Protein AF-0000000082847420 (afdb_homodimer)

Structure (mmCIF, N/CA/C/O backbone):
data_AF-0000000082847420-model_v1
#
loop_
_entity.id
_entity.type
_entity.pdbx_description
1 polymer 'glycerophosphocholine cholinephosphodiesterase'
#
loop_
_atom_site.group_PDB
_atom_site.id
_atom_site.type_symbol
_atom_site.label_atom_id
_atom_site.label_alt_id
_atom_site.label_comp_id
_atom_site.label_asym_id
_atom_site.label_entity_id
_atom_site.label_seq_id
_atom_site.pdbx_PDB_ins_code
_atom_site.Cartn_x
_atom_site.Cartn_y
_atom_site.Cartn_z
_atom_site.occupancy
_atom_site.B_iso_or_equiv
_atom_site.auth_seq_id
_atom_site.auth_comp_id
_atom_site.auth_asym_id
_atom_site.auth_atom_id
_atom_site.pdbx_PDB_model_num
ATOM 1 N N . MET A 1 1 ? -43.906 -52.031 43.781 1 30.91 1 MET A N 1
ATOM 2 C CA . MET A 1 1 ? -43.781 -51.375 42.5 1 30.91 1 MET A CA 1
ATOM 3 C C . MET A 1 1 ? -42.438 -50.656 42.375 1 30.91 1 MET A C 1
ATOM 5 O O . MET A 1 1 ? -42.094 -49.844 43.219 1 30.91 1 MET A O 1
ATOM 9 N N . ASN A 1 2 ? -41.438 -51.344 41.75 1 35.72 2 ASN A N 1
ATOM 10 C CA . ASN A 1 2 ? -39.969 -51.312 41.75 1 35.72 2 ASN A CA 1
ATOM 11 C C . ASN A 1 2 ? -39.438 -50.031 41.094 1 35.72 2 ASN A C 1
ATOM 13 O O . ASN A 1 2 ? -39.656 -49.781 39.938 1 35.72 2 ASN A O 1
ATOM 17 N N . TRP A 1 3 ? -39.219 -49.031 41.938 1 46.94 3 TRP A N 1
ATOM 18 C CA . TRP A 1 3 ? -38.625 -47.719 41.719 1 46.94 3 TRP A CA 1
ATOM 19 C C . TRP A 1 3 ? -37.25 -47.844 41.062 1 46.94 3 TRP A C 1
ATOM 21 O O . TRP A 1 3 ? -36.781 -46.906 40.406 1 46.94 3 TRP A O 1
ATOM 31 N N . LEU A 1 4 ? -36.625 -49.031 41.25 1 49.28 4 LEU A N 1
ATOM 32 C CA . LEU A 1 4 ? -35.281 -49.188 40.719 1 49.28 4 LEU A CA 1
ATOM 33 C C . LEU A 1 4 ? -35.312 -49.281 39.188 1 49.28 4 LEU A C 1
ATOM 35 O O . LEU A 1 4 ? -34.438 -48.781 38.531 1 49.28 4 LEU A O 1
ATOM 39 N N . SER A 1 5 ? -36.406 -49.844 38.625 1 52.5 5 SER A N 1
ATOM 40 C CA . SER A 1 5 ? -36.531 -50 37.188 1 52.5 5 SER A CA 1
ATOM 41 C C . SER A 1 5 ? -36.781 -48.656 36.5 1 52.5 5 SER A C 1
ATOM 43 O O . SER A 1 5 ? -36.344 -48.438 35.375 1 52.5 5 SER A O 1
ATOM 45 N N . TYR A 1 6 ? -37.469 -47.719 37.219 1 50.94 6 TYR A N 1
ATOM 46 C CA . TYR A 1 6 ? -37.781 -46.406 36.656 1 50.94 6 TYR A CA 1
ATOM 47 C C . TYR A 1 6 ? -36.531 -45.562 36.562 1 50.94 6 TYR A C 1
ATOM 49 O O . TYR A 1 6 ? -36.312 -44.875 35.562 1 50.94 6 TYR A O 1
ATOM 57 N N . PHE A 1 7 ? -35.594 -45.656 37.531 1 50.09 7 PHE A N 1
ATOM 58 C CA . PHE A 1 7 ? -34.375 -44.812 37.5 1 50.09 7 PHE A CA 1
ATOM 59 C C . PHE A 1 7 ? -33.406 -45.344 36.438 1 50.09 7 PHE A C 1
ATOM 61 O O . PHE A 1 7 ? -32.719 -44.562 35.781 1 50.09 7 PHE A O 1
ATOM 68 N N . ALA A 1 8 ? -33.469 -46.688 36.156 1 53.41 8 ALA A N 1
ATOM 69 C CA . ALA A 1 8 ? -32.594 -47.219 35.125 1 53.41 8 ALA A CA 1
ATOM 70 C C . ALA A 1 8 ? -33.031 -46.812 33.719 1 53.41 8 ALA A C 1
ATOM 72 O O . ALA A 1 8 ? -32.188 -46.5 32.875 1 53.41 8 ALA A O 1
ATOM 73 N N . GLU A 1 9 ? -34.344 -46.594 33.5 1 54.22 9 GLU A N 1
ATOM 74 C CA . GLU A 1 9 ? -34.875 -46.125 32.219 1 54.22 9 GLU A CA 1
ATOM 75 C C . GLU A 1 9 ? -34.594 -44.656 31.984 1 54.22 9 GLU A C 1
ATOM 77 O O . GLU A 1 9 ? -34.281 -44.219 30.875 1 54.22 9 GLU A O 1
ATOM 82 N N . ILE A 1 10 ? -34.594 -43.812 33.031 1 53.19 10 ILE A N 1
ATOM 83 C CA . ILE A 1 10 ? -34.25 -42.406 32.906 1 53.19 10 ILE A CA 1
ATOM 84 C C . ILE A 1 10 ? -32.781 -42.25 32.625 1 53.19 10 ILE A C 1
ATOM 86 O O . ILE A 1 10 ? -32.375 -41.438 31.781 1 53.19 10 ILE A O 1
ATOM 9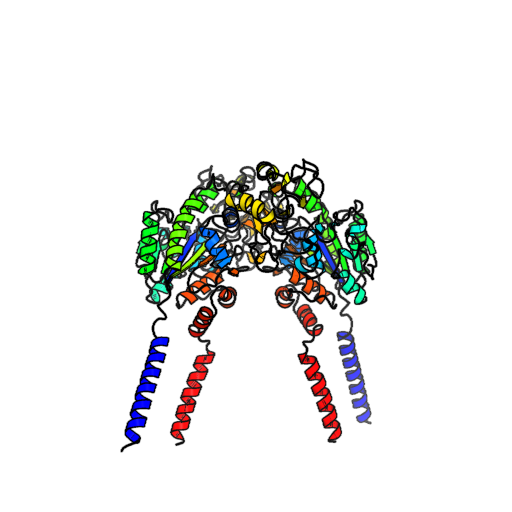0 N N . GLU A 1 11 ? -32.031 -43.094 33.219 1 47.34 11 GLU A N 1
ATOM 91 C CA . GLU A 1 11 ? -30.594 -43.031 33 1 47.34 11 GLU A CA 1
ATOM 92 C C . GLU A 1 11 ? -30.25 -43.469 31.578 1 47.34 11 GLU A C 1
ATOM 94 O O . GLU A 1 11 ? -29.406 -42.844 30.922 1 47.34 11 GLU A O 1
ATOM 99 N N . LYS A 1 12 ? -30.984 -44.5 31.031 1 53.44 12 LYS A N 1
ATOM 100 C CA . LYS A 1 12 ? -30.75 -44.969 29.656 1 53.44 12 LYS A CA 1
ATOM 101 C C . LYS A 1 12 ? -31.203 -43.906 28.656 1 53.44 12 LYS A C 1
ATOM 103 O O . LYS A 1 12 ? -30.516 -43.656 27.656 1 53.44 12 LYS A O 1
ATOM 108 N N . ASN A 1 13 ? -32.25 -43.219 28.922 1 53.19 13 ASN A N 1
ATOM 109 C CA . ASN A 1 13 ? -32.75 -42.188 28.031 1 53.19 13 ASN A CA 1
ATOM 110 C C . ASN A 1 13 ? -31.906 -40.938 28.109 1 53.19 13 ASN A C 1
ATOM 112 O O . ASN A 1 13 ? -31.656 -40.281 27.109 1 53.19 13 ASN A O 1
ATOM 116 N N . VAL A 1 14 ? -31.422 -40.656 29.344 1 54.12 14 VAL A N 1
ATOM 117 C CA . VAL A 1 14 ? -30.531 -39.5 29.453 1 54.12 14 VAL A CA 1
ATOM 118 C C . VAL A 1 14 ? -29.172 -39.812 28.828 1 54.12 14 VAL A C 1
ATOM 120 O O . VAL A 1 14 ? -28.578 -39 28.156 1 54.12 14 VAL A O 1
ATOM 123 N N . ASN A 1 15 ? -28.859 -41.094 29.047 1 52.38 15 ASN A N 1
ATOM 124 C CA . ASN A 1 15 ? -27.609 -41.5 28.438 1 52.38 15 ASN A CA 1
ATOM 125 C C . ASN A 1 15 ? -27.719 -41.562 26.906 1 52.38 15 ASN A C 1
ATOM 127 O O . ASN A 1 15 ? -26.812 -41.156 26.188 1 52.38 15 ASN A O 1
ATOM 131 N N . MET A 1 16 ? -28.938 -42 26.5 1 54.66 16 MET A N 1
ATOM 132 C CA . MET A 1 16 ? -29.125 -42.062 25.047 1 54.66 16 MET A CA 1
ATOM 133 C C . MET A 1 16 ? -29.312 -40.656 24.484 1 54.66 16 MET A C 1
ATOM 135 O O . MET A 1 16 ? -28.844 -40.344 23.391 1 54.66 16 MET A O 1
ATOM 139 N N . SER A 1 17 ? -30.031 -39.812 25.266 1 56.78 17 SER A N 1
ATOM 140 C CA . SER A 1 17 ? -30.188 -38.438 24.812 1 56.78 17 SER A CA 1
ATOM 141 C C . SER A 1 17 ? -28.875 -37.688 24.891 1 56.78 17 SER A C 1
ATOM 143 O O . SER A 1 17 ? -28.562 -36.875 24 1 56.78 17 SER A O 1
ATOM 145 N N . MET A 1 18 ? -28.156 -38.031 25.953 1 53.44 18 MET A N 1
ATOM 146 C CA . MET A 1 18 ? -26.859 -37.375 26.031 1 53.44 18 MET A CA 1
ATOM 147 C C . MET A 1 18 ? -25.906 -37.938 24.969 1 53.44 18 MET A C 1
ATOM 149 O O . MET A 1 18 ? -25.109 -37.219 24.375 1 53.44 18 MET A O 1
ATOM 153 N N . LEU A 1 19 ? -26.016 -39.25 24.781 1 53.12 19 LEU A N 1
ATOM 154 C CA . LEU A 1 19 ? -25.219 -39.844 23.719 1 53.12 19 LEU A CA 1
ATOM 155 C C . LEU A 1 19 ? -25.672 -39.344 22.344 1 53.12 19 LEU A C 1
ATOM 157 O O . LEU A 1 19 ? -24.844 -39.094 21.469 1 53.12 19 LEU A O 1
ATOM 161 N N . LEU A 1 20 ? -26.953 -39.125 22.219 1 50.44 20 LEU A N 1
ATOM 162 C CA . LEU A 1 20 ? -27.469 -38.594 20.953 1 50.44 20 LEU A CA 1
ATOM 163 C C . LEU A 1 20 ? -27.062 -37.156 20.781 1 50.44 20 LEU A C 1
ATOM 165 O O . LEU A 1 20 ? -26.719 -36.719 19.688 1 50.44 20 LEU A O 1
ATOM 169 N N . ILE A 1 21 ? -27.094 -36.406 21.891 1 50.12 21 ILE A N 1
ATOM 170 C CA . ILE A 1 21 ? -26.656 -35 21.781 1 50.12 21 ILE A CA 1
ATOM 171 C C . ILE A 1 21 ? -25.156 -34.969 21.547 1 50.12 21 ILE A C 1
ATOM 173 O O . ILE A 1 21 ? -24.672 -34.156 20.734 1 50.12 21 ILE A O 1
ATOM 177 N N . LEU A 1 22 ? -24.438 -35.844 22.219 1 47.28 22 LEU A N 1
ATOM 178 C CA . LEU A 1 22 ? -23 -35.906 21.922 1 47.28 22 LEU A CA 1
ATOM 179 C C . LEU A 1 22 ? -22.766 -36.375 20.5 1 47.28 22 LEU A C 1
ATOM 181 O O . LEU A 1 22 ? -21.844 -35.906 19.828 1 47.28 22 LEU A O 1
ATOM 185 N N . LEU A 1 23 ? -23.516 -37.375 20.094 1 44.5 23 LEU A N 1
ATOM 186 C CA . LEU A 1 23 ? -23.391 -37.812 18.703 1 44.5 23 LEU A CA 1
ATOM 187 C C . LEU A 1 23 ? -23.797 -36.719 17.734 1 44.5 23 LEU A C 1
ATOM 189 O O . LEU A 1 23 ? -23.203 -36.594 16.672 1 44.5 23 LEU A O 1
ATOM 193 N N . VAL A 1 24 ? -24.891 -36 18.031 1 43.66 24 VAL A N 1
ATOM 194 C CA . VAL A 1 24 ? -25.297 -34.906 17.156 1 43.66 24 VAL A CA 1
ATOM 195 C C . VAL A 1 24 ? -24.234 -33.812 17.156 1 43.66 24 VAL A C 1
ATOM 197 O O . VAL A 1 24 ? -23.984 -33.188 16.125 1 43.66 24 VAL A O 1
ATOM 200 N N . PHE A 1 25 ? -23.734 -33.5 18.25 1 42.75 25 PHE A N 1
ATOM 201 C CA . PHE A 1 25 ? -22.641 -32.5 18.25 1 42.75 25 PHE A CA 1
ATOM 202 C C . PHE A 1 25 ? -21.406 -33.062 17.531 1 42.75 25 PHE A C 1
ATOM 204 O O . PHE A 1 25 ? -20.609 -32.312 16.984 1 42.75 25 PHE A O 1
ATOM 211 N N . LEU A 1 26 ? -21.062 -34.281 17.766 1 41.09 26 LEU A N 1
ATOM 212 C CA . LEU A 1 26 ? -19.969 -34.875 17.016 1 41.09 26 LEU A CA 1
ATOM 213 C C . LEU A 1 26 ? -20.297 -34.875 15.516 1 41.09 26 LEU A C 1
ATOM 215 O O . LEU A 1 26 ? -19.438 -35.188 14.695 1 41.09 26 LEU A O 1
ATOM 219 N N . LEU A 1 27 ? -21.562 -35.219 15.172 1 40 27 LEU A N 1
ATOM 220 C CA . LEU A 1 27 ? -21.812 -35.438 13.758 1 40 27 LEU A CA 1
ATOM 221 C C . LEU A 1 27 ? -21.188 -34.344 12.898 1 40 27 LEU A C 1
ATOM 223 O O . LEU A 1 27 ? -20.469 -34.625 11.945 1 40 27 LEU A O 1
ATOM 227 N N . ASN A 1 28 ? -22.25 -33.375 12.32 1 39.5 28 ASN A N 1
ATOM 228 C CA . ASN A 1 28 ? -22.141 -32.812 10.969 1 39.5 28 ASN A CA 1
ATOM 229 C C . ASN A 1 28 ? -20.984 -31.812 10.867 1 39.5 28 ASN A C 1
ATOM 231 O O . ASN A 1 28 ? -21.219 -30.609 10.781 1 39.5 28 ASN A O 1
ATOM 235 N N . ALA A 1 29 ? -20.203 -31.797 11.625 1 45.31 29 ALA A N 1
ATOM 236 C CA . ALA A 1 29 ? -19.125 -30.906 11.156 1 45.31 29 ALA A CA 1
ATOM 237 C C . ALA A 1 29 ? -18.703 -31.281 9.742 1 45.31 29 ALA A C 1
ATOM 239 O O . ALA A 1 29 ? -17.891 -32.188 9.547 1 45.31 29 ALA A O 1
ATOM 240 N N . ALA A 1 30 ? -19.672 -31.375 8.859 1 51.94 30 ALA A N 1
ATOM 241 C CA . ALA A 1 30 ? -19.344 -31.562 7.445 1 51.94 30 ALA A CA 1
ATOM 242 C C . ALA A 1 30 ? -17.984 -30.984 7.113 1 51.94 30 ALA A C 1
ATOM 244 O O . ALA A 1 30 ? -17.656 -29.859 7.5 1 51.94 30 ALA A O 1
ATOM 245 N N . ALA A 1 31 ? -17.125 -31.828 6.684 1 71.69 31 ALA A N 1
ATOM 246 C CA . ALA A 1 31 ? -15.773 -31.484 6.277 1 71.69 31 ALA A CA 1
ATOM 247 C C . ALA A 1 31 ? -15.766 -30.266 5.367 1 71.69 31 ALA A C 1
ATOM 249 O O . ALA A 1 31 ? -16.5 -30.219 4.375 1 71.69 31 ALA A O 1
ATOM 250 N N . GLN A 1 32 ? -15.273 -29.203 5.773 1 88.88 32 GLN A N 1
ATOM 251 C CA . GLN A 1 32 ? -15.227 -27.938 5.031 1 88.88 32 GLN A CA 1
ATOM 252 C C . GLN A 1 32 ? -14.43 -28.094 3.74 1 88.88 32 GLN A C 1
ATOM 254 O O . GLN A 1 32 ? -13.422 -28.797 3.707 1 88.88 32 GLN A O 1
ATOM 259 N N . LYS A 1 33 ? -15.078 -27.75 2.658 1 97.94 33 LYS A N 1
ATOM 260 C CA . LYS A 1 33 ? -14.422 -27.719 1.355 1 97.94 33 LYS A CA 1
ATOM 261 C C . LYS A 1 33 ? -13.891 -26.312 1.044 1 97.94 33 LYS A C 1
ATOM 263 O O . LYS A 1 33 ? -14.469 -25.312 1.47 1 97.94 33 LYS A O 1
ATOM 268 N N . LEU A 1 34 ? -12.781 -26.297 0.386 1 98.75 34 LEU A N 1
ATOM 269 C CA . LEU A 1 34 ? -12.117 -25.031 0.11 1 98.75 34 LEU A CA 1
ATOM 270 C C . LEU A 1 34 ? -11.859 -24.859 -1.385 1 98.75 34 LEU A C 1
ATOM 272 O O . LEU A 1 34 ? -11.289 -25.75 -2.023 1 98.75 34 LEU A O 1
ATOM 276 N N . ALA A 1 35 ? -12.391 -23.828 -1.983 1 98.94 35 ALA A N 1
ATOM 277 C CA . ALA A 1 35 ? -12.023 -23.391 -3.328 1 98.94 35 ALA A CA 1
ATOM 278 C C . ALA A 1 35 ? -11.125 -22.156 -3.279 1 98.94 35 ALA A C 1
ATOM 280 O O . ALA A 1 35 ? -11.477 -21.156 -2.67 1 98.94 35 ALA A O 1
ATOM 281 N N . VAL A 1 36 ? -9.945 -22.234 -3.9 1 98.94 36 VAL A N 1
ATOM 282 C CA . VAL A 1 36 ? -9 -21.125 -3.908 1 98.94 36 VAL A CA 1
ATOM 283 C C . VAL A 1 36 ? -8.75 -20.672 -5.344 1 98.94 36 VAL A C 1
ATOM 285 O O . VAL A 1 36 ? -8.297 -21.453 -6.184 1 98.94 36 VAL A O 1
ATOM 288 N N . VAL A 1 37 ? -9.078 -19.438 -5.586 1 98.94 37 VAL A N 1
ATOM 289 C CA . VAL A 1 37 ? -8.812 -18.812 -6.883 1 98.94 37 VAL A CA 1
ATOM 290 C C . VAL A 1 37 ? -7.586 -17.922 -6.785 1 98.94 37 VAL A C 1
ATOM 292 O O . VAL A 1 37 ? -7.578 -16.938 -6.031 1 98.94 37 VAL A O 1
ATOM 295 N N . ILE A 1 38 ? -6.547 -18.266 -7.469 1 98.81 38 ILE A N 1
ATOM 296 C CA . ILE A 1 38 ? -5.359 -17.438 -7.586 1 98.81 38 ILE A CA 1
ATOM 297 C C . ILE A 1 38 ? -5.391 -16.672 -8.914 1 98.81 38 ILE A C 1
ATOM 299 O O . ILE A 1 38 ? -5.297 -17.281 -9.984 1 98.81 38 ILE A O 1
ATOM 303 N N . VAL A 1 39 ? -5.531 -15.367 -8.836 1 98.69 39 VAL A N 1
ATOM 304 C CA . VAL A 1 39 ? -5.738 -14.562 -10.039 1 98.69 39 VAL A CA 1
ATOM 305 C C . VAL A 1 39 ? -4.594 -13.562 -10.195 1 98.69 39 VAL A C 1
ATOM 307 O O . VAL A 1 39 ? -4.273 -12.828 -9.258 1 98.69 39 VAL A O 1
ATOM 310 N N . ASP A 1 40 ? -3.961 -13.547 -11.352 1 97.81 40 ASP A N 1
ATOM 311 C CA . ASP A 1 40 ? -2.965 -12.523 -11.664 1 97.81 40 ASP A CA 1
ATOM 312 C C . ASP A 1 40 ? -3.629 -11.25 -12.18 1 97.81 40 ASP A C 1
ATOM 314 O O . ASP A 1 40 ? -4.547 -11.305 -13 1 97.81 40 ASP A O 1
ATOM 318 N N . GLY A 1 41 ? -3.205 -10.172 -11.617 1 97.56 41 GLY A N 1
ATOM 319 C CA . GLY A 1 41 ? -3.604 -8.898 -12.211 1 97.56 41 GLY A CA 1
ATOM 320 C C . GLY A 1 41 ? -4.762 -8.242 -11.492 1 97.56 41 GLY A C 1
ATOM 321 O O . GLY A 1 41 ? -5.141 -7.113 -11.82 1 97.56 41 GLY A O 1
ATOM 322 N N . LEU A 1 42 ? -5.383 -8.914 -10.5 1 97.38 42 LEU A N 1
ATOM 323 C CA . LEU A 1 42 ? -6.477 -8.32 -9.734 1 97.38 42 LEU A CA 1
ATOM 324 C C . LEU A 1 42 ? -5.965 -7.715 -8.438 1 97.38 42 LEU A C 1
ATOM 326 O O . LEU A 1 42 ? -6.695 -7.66 -7.441 1 97.38 42 LEU A O 1
ATOM 330 N N . ALA A 1 43 ? -4.746 -7.383 -8.43 1 97.06 43 ALA A N 1
ATOM 331 C CA . ALA A 1 43 ? -4.129 -6.859 -7.219 1 97.06 43 ALA A CA 1
ATOM 332 C C . ALA A 1 43 ? -4.801 -5.562 -6.777 1 97.06 43 ALA A C 1
ATOM 334 O O . ALA A 1 43 ? -5.848 -5.184 -7.312 1 97.06 43 ALA A O 1
ATOM 335 N N . ALA A 1 44 ? -4.348 -4.941 -5.746 1 96.25 44 ALA A N 1
ATOM 336 C CA . ALA A 1 44 ? -5.047 -3.912 -4.98 1 96.25 44 ALA A CA 1
ATOM 337 C C . ALA A 1 44 ? -5.531 -2.785 -5.887 1 96.25 44 ALA A C 1
ATOM 339 O O . ALA A 1 44 ? -6.703 -2.41 -5.848 1 96.25 44 ALA A O 1
ATOM 340 N N . ASN A 1 45 ? -4.629 -2.227 -6.715 1 93.19 45 ASN A N 1
ATOM 341 C CA . ASN A 1 45 ? -5.004 -1.127 -7.602 1 93.19 45 ASN A CA 1
ATOM 342 C C . ASN A 1 45 ? -6.145 -1.525 -8.531 1 93.19 45 ASN A C 1
ATOM 344 O O . ASN A 1 45 ? -7.113 -0.779 -8.695 1 93.19 45 ASN A O 1
ATOM 348 N N . THR A 1 46 ? -6.027 -2.648 -9.109 1 94.75 46 THR A N 1
ATOM 349 C CA . THR A 1 46 ? -7.035 -3.127 -10.055 1 94.75 46 THR A CA 1
ATOM 350 C C . THR A 1 46 ? -8.352 -3.422 -9.336 1 94.75 46 THR A C 1
ATOM 352 O O . THR A 1 46 ? -9.422 -3.055 -9.828 1 94.75 46 THR A O 1
ATOM 355 N N . PHE A 1 47 ? -8.289 -4.051 -8.203 1 96.19 47 PHE A N 1
ATOM 356 C CA . PHE A 1 47 ? -9.492 -4.355 -7.434 1 96.19 47 PHE A CA 1
ATOM 357 C C . PHE A 1 47 ? -10.281 -3.084 -7.145 1 96.19 47 PHE A C 1
ATOM 359 O O . PHE A 1 47 ? -11.492 -3.037 -7.367 1 96.19 47 PHE A O 1
ATOM 366 N N . HIS A 1 48 ? -9.602 -2.059 -6.746 1 91.62 48 HIS A N 1
ATOM 367 C CA . HIS A 1 48 ? -10.297 -0.827 -6.379 1 91.62 48 HIS A CA 1
ATOM 368 C C . HIS A 1 48 ? -10.938 -0.169 -7.598 1 91.62 48 HIS A C 1
ATOM 370 O O . HIS A 1 48 ? -11.992 0.448 -7.488 1 91.62 48 HIS A O 1
ATOM 376 N N . LYS A 1 49 ? -10.289 -0.315 -8.703 1 89 49 LYS A N 1
ATOM 377 C CA . LYS A 1 49 ? -10.836 0.246 -9.93 1 89 49 LYS A CA 1
ATOM 378 C C . LYS A 1 49 ? -12.148 -0.437 -10.305 1 89 49 LYS A C 1
ATOM 380 O O . LYS A 1 49 ? -13.031 0.185 -10.898 1 89 49 LYS A O 1
ATOM 385 N N . PHE A 1 50 ? -12.273 -1.726 -9.938 1 91.5 50 PHE A N 1
ATOM 386 C CA . PHE A 1 50 ? -13.414 -2.5 -10.406 1 91.5 50 PHE A CA 1
ATOM 387 C C . PHE A 1 50 ? -14.297 -2.924 -9.234 1 91.5 50 PHE A C 1
ATOM 389 O O . PHE A 1 50 ? -15.18 -3.768 -9.391 1 91.5 50 PHE A O 1
ATOM 396 N N . SER A 1 51 ? -14.078 -2.367 -8.109 1 87.31 51 SER A N 1
ATOM 397 C CA . SER A 1 51 ? -14.734 -2.801 -6.879 1 87.31 51 SER A CA 1
ATOM 398 C C . SER A 1 51 ? -16.234 -2.576 -6.945 1 87.31 51 SER A C 1
ATOM 400 O O . SER A 1 51 ? -17 -3.131 -6.141 1 87.31 51 SER A O 1
ATOM 402 N N . HIS A 1 52 ? -16.703 -1.784 -7.918 1 82.81 52 HIS A N 1
ATOM 403 C CA . HIS A 1 52 ? -18.141 -1.501 -8.062 1 82.81 52 HIS A CA 1
ATOM 404 C C . HIS A 1 52 ? -18.875 -2.695 -8.656 1 82.81 52 HIS A C 1
ATOM 406 O O . HIS A 1 52 ? -20.109 -2.75 -8.617 1 82.81 52 HIS A O 1
ATOM 412 N N . MET A 1 53 ? -18.156 -3.613 -9.188 1 89.69 53 MET A N 1
ATOM 413 C CA . MET A 1 53 ? -18.797 -4.793 -9.766 1 89.69 53 MET A CA 1
ATOM 414 C C . MET A 1 53 ? -19.406 -5.668 -8.672 1 89.69 53 MET A C 1
ATOM 416 O O . MET A 1 53 ? -18.797 -5.855 -7.613 1 89.69 53 MET A O 1
ATOM 420 N N . PRO A 1 54 ? -20.547 -6.215 -8.906 1 89.75 54 PRO A N 1
ATOM 421 C CA . PRO A 1 54 ? -21.281 -6.973 -7.887 1 89.75 54 PRO A CA 1
ATOM 422 C C . PRO A 1 54 ? -20.453 -8.109 -7.297 1 89.75 54 PRO A C 1
ATOM 424 O O . PRO A 1 54 ? -20.484 -8.336 -6.082 1 89.75 54 PRO A O 1
ATOM 427 N N . ALA A 1 55 ? -19.703 -8.789 -8.133 1 94.44 55 ALA A N 1
ATOM 428 C CA . ALA A 1 55 ? -18.906 -9.914 -7.664 1 94.44 55 ALA A CA 1
ATOM 429 C C . ALA A 1 55 ? -17.938 -9.477 -6.566 1 94.44 55 ALA A C 1
ATOM 431 O O . ALA A 1 55 ? -17.719 -10.195 -5.59 1 94.44 55 ALA A O 1
ATOM 432 N N . PHE A 1 56 ? -17.359 -8.328 -6.738 1 95.12 56 PHE A N 1
ATOM 433 C CA . PHE A 1 56 ? -16.375 -7.824 -5.789 1 95.12 56 PHE A CA 1
ATOM 434 C C . PHE A 1 56 ? -17.062 -7.172 -4.594 1 95.12 56 PHE A C 1
ATOM 436 O O . PHE A 1 56 ? -16.609 -7.316 -3.457 1 95.12 56 PHE A O 1
ATOM 443 N N . ARG A 1 57 ? -18.188 -6.59 -4.812 1 90.44 57 ARG A N 1
ATOM 444 C CA . ARG A 1 57 ? -18.969 -5.965 -3.748 1 90.44 57 ARG A CA 1
ATOM 445 C C . ARG A 1 57 ? -19.438 -7 -2.734 1 90.44 57 ARG A C 1
ATOM 447 O O . ARG A 1 57 ? -19.531 -6.711 -1.54 1 90.44 57 ARG A O 1
ATOM 454 N N . THR A 1 58 ? -19.719 -8.156 -3.232 1 95.25 58 THR A N 1
ATOM 455 C CA . THR A 1 58 ? -20.172 -9.227 -2.357 1 95.25 58 THR A CA 1
ATOM 456 C C . THR A 1 58 ? -19.125 -9.523 -1.278 1 95.25 58 THR A C 1
ATOM 458 O O . THR A 1 58 ? -19.484 -9.734 -0.115 1 95.25 58 THR A O 1
ATOM 461 N N . PHE A 1 59 ? -17.891 -9.508 -1.657 1 96.75 59 PHE A N 1
ATOM 462 C CA . PHE A 1 59 ? -16.844 -9.75 -0.676 1 96.75 59 PHE A CA 1
ATOM 463 C C . PHE A 1 59 ? -16.75 -8.602 0.316 1 96.75 59 PHE A C 1
ATOM 465 O O . PHE A 1 59 ? -16.547 -8.812 1.514 1 96.75 59 PHE A O 1
ATOM 472 N N . GLU A 1 60 ? -16.906 -7.418 -0.136 1 92.94 60 GLU A N 1
ATOM 473 C CA . GLU A 1 60 ? -16.812 -6.234 0.716 1 92.94 60 GLU A CA 1
ATOM 474 C C . GLU A 1 60 ? -17.969 -6.176 1.705 1 92.94 60 GLU A C 1
ATOM 476 O O . GLU A 1 60 ? -17.781 -5.809 2.867 1 92.94 60 GLU A O 1
ATOM 481 N N . GLU A 1 61 ? -19.156 -6.602 1.26 1 91.56 61 GLU A N 1
ATOM 482 C CA . GLU A 1 61 ? -20.359 -6.391 2.061 1 91.56 61 GLU A CA 1
ATOM 483 C C . GLU A 1 61 ? -20.703 -7.633 2.873 1 91.56 61 GLU A C 1
ATOM 485 O O . GLU A 1 61 ? -21.25 -7.531 3.973 1 91.56 61 GLU A O 1
ATOM 490 N N . GLU A 1 62 ? -20.375 -8.82 2.289 1 96 62 GLU A N 1
ATOM 491 C CA . GLU A 1 62 ? -20.875 -10.047 2.895 1 96 62 GLU A CA 1
ATOM 492 C C . GLU A 1 62 ? -19.75 -11.023 3.186 1 96 62 GLU A C 1
ATOM 494 O O . GLU A 1 62 ? -19.984 -12.125 3.688 1 96 62 GLU A O 1
ATOM 499 N N . GLY A 1 63 ? -18.562 -10.648 2.861 1 97.94 63 GLY A N 1
ATOM 500 C CA . GLY A 1 63 ? -17.406 -11.5 3.082 1 97.94 63 GLY A CA 1
ATOM 501 C C . GLY A 1 63 ? -16.25 -10.789 3.756 1 97.94 63 GLY A C 1
ATOM 502 O O . GLY A 1 63 ? -16.469 -9.953 4.641 1 97.94 63 GLY A O 1
ATOM 503 N N . VAL A 1 64 ? -15.094 -11.266 3.432 1 98.44 64 VAL A N 1
ATOM 504 C CA . VAL A 1 64 ? -13.859 -10.688 3.943 1 98.44 64 VAL A CA 1
ATOM 505 C C . VAL A 1 64 ? -13.047 -10.109 2.791 1 98.44 64 VAL A C 1
ATOM 507 O O . VAL A 1 64 ? -13.008 -10.68 1.699 1 98.44 64 VAL A O 1
ATOM 510 N N . TRP A 1 65 ? -12.43 -8.961 3.061 1 97.69 65 TRP A N 1
ATOM 511 C CA . TRP A 1 65 ? -11.57 -8.414 2.014 1 97.69 65 TRP A CA 1
ATOM 512 C C . TRP A 1 65 ? -10.391 -7.664 2.617 1 97.69 65 TRP A C 1
ATOM 514 O O . TRP A 1 65 ? -10.484 -7.137 3.729 1 97.69 65 TRP A O 1
ATOM 524 N N . SER A 1 66 ? -9.281 -7.742 1.908 1 97.88 66 SER A N 1
ATOM 525 C CA . SER A 1 66 ? -8.094 -6.953 2.184 1 97.88 66 SER A CA 1
ATOM 526 C C . SER A 1 66 ? -7.352 -6.598 0.897 1 97.88 66 SER A C 1
ATOM 528 O O . SER A 1 66 ? -7.156 -7.453 0.033 1 97.88 66 SER A O 1
ATOM 530 N N . THR A 1 67 ? -6.957 -5.348 0.792 1 96.81 67 THR A N 1
ATOM 531 C CA . THR A 1 67 ? -6.141 -4.918 -0.336 1 96.81 67 THR A CA 1
ATOM 532 C C . THR A 1 67 ? -4.715 -4.605 0.116 1 96.81 67 THR A C 1
ATOM 534 O O . THR A 1 67 ? -4.027 -3.791 -0.5 1 96.81 67 THR A O 1
ATOM 537 N N . LYS A 1 68 ? -4.328 -5.211 1.211 1 96.62 68 LYS A N 1
ATOM 538 C CA . LYS A 1 68 ? -3.018 -4.957 1.808 1 96.62 68 LYS A CA 1
ATOM 539 C C . LYS A 1 68 ? -2.227 -6.254 1.966 1 96.62 68 LYS A C 1
ATOM 541 O O . LYS A 1 68 ? -1.551 -6.453 2.977 1 96.62 68 LYS A O 1
ATOM 546 N N . LEU A 1 69 ? -2.473 -7.121 0.985 1 98 69 LEU A N 1
ATOM 547 C CA . LEU A 1 69 ? -1.667 -8.336 0.976 1 98 69 LEU A CA 1
ATOM 548 C C . LEU A 1 69 ? -0.235 -8.039 0.547 1 98 69 LEU A C 1
ATOM 550 O O . LEU A 1 69 ? -0.012 -7.391 -0.478 1 98 69 LEU A O 1
ATOM 554 N N . ILE A 1 70 ? 0.735 -8.453 1.346 1 97.19 70 ILE A N 1
ATOM 555 C CA . ILE A 1 70 ? 2.146 -8.18 1.1 1 97.19 70 ILE A CA 1
ATOM 556 C C . ILE A 1 70 ? 2.799 -9.398 0.44 1 97.19 70 ILE A C 1
ATOM 558 O O . ILE A 1 70 ? 2.941 -10.453 1.065 1 97.19 70 ILE A O 1
ATOM 562 N N . PRO A 1 71 ? 3.191 -9.242 -0.792 1 98.19 71 PRO A N 1
ATOM 563 C CA . PRO A 1 71 ? 3.891 -10.344 -1.461 1 98.19 71 PRO A CA 1
ATOM 564 C C . PRO A 1 71 ? 5.336 -10.492 -0.993 1 98.19 71 PRO A C 1
ATOM 566 O O . PRO A 1 71 ? 5.801 -9.719 -0.152 1 98.19 71 PRO A O 1
ATOM 569 N N . VAL A 1 72 ? 5.984 -11.492 -1.519 1 97.94 72 VAL A N 1
ATOM 570 C CA . VAL A 1 72 ? 7.391 -11.719 -1.2 1 97.94 72 VAL A CA 1
ATOM 571 C C . VAL A 1 72 ? 8.25 -11.438 -2.432 1 97.94 72 VAL A C 1
ATOM 573 O O . VAL A 1 72 ? 7.812 -11.656 -3.564 1 97.94 72 VAL A O 1
ATOM 576 N N . PHE A 1 73 ? 9.453 -10.914 -2.201 1 97.81 73 PHE A N 1
ATOM 577 C CA . PHE A 1 73 ? 10.391 -10.672 -3.285 1 97.81 73 PHE A CA 1
ATOM 578 C C . PHE A 1 73 ? 11.086 -11.961 -3.709 1 97.81 73 PHE A C 1
ATOM 580 O O . PHE A 1 73 ? 11.445 -12.781 -2.863 1 97.81 73 PHE A O 1
ATOM 587 N N . PRO A 1 74 ? 11.305 -12.141 -5.035 1 97.81 74 PRO A N 1
ATOM 588 C CA . PRO A 1 74 ? 10.859 -11.289 -6.145 1 97.81 74 PRO A CA 1
ATOM 589 C C . PRO A 1 74 ? 9.367 -11.406 -6.414 1 97.81 74 PRO A C 1
ATOM 591 O O . PRO A 1 74 ? 8.797 -12.5 -6.309 1 97.81 74 PRO A O 1
ATOM 594 N N . THR A 1 75 ? 8.727 -10.32 -6.77 1 98.31 75 THR A N 1
ATOM 595 C CA . THR A 1 75 ? 7.27 -10.281 -6.883 1 98.31 75 THR A CA 1
ATOM 596 C C . THR A 1 75 ? 6.824 -10.727 -8.273 1 98.31 75 THR A C 1
ATOM 598 O O . THR A 1 75 ? 6.137 -9.977 -8.977 1 98.31 75 THR A O 1
ATOM 601 N N . PHE A 1 76 ? 7.168 -11.93 -8.609 1 97.94 76 PHE A N 1
ATOM 602 C CA . PHE A 1 76 ? 6.715 -12.562 -9.844 1 97.94 76 PHE A CA 1
ATOM 603 C C . PHE A 1 76 ? 5.547 -13.508 -9.57 1 97.94 76 PHE A C 1
ATOM 605 O O . PHE A 1 76 ? 5.387 -14 -8.445 1 97.94 76 PHE A O 1
ATOM 612 N N . ALA A 1 77 ? 4.789 -13.75 -10.641 1 97.31 77 ALA A N 1
ATOM 613 C CA . ALA A 1 77 ? 3.605 -14.594 -10.516 1 97.31 77 ALA A CA 1
ATOM 614 C C . ALA A 1 77 ? 3.977 -15.984 -9.992 1 97.31 77 ALA A C 1
ATOM 616 O O . ALA A 1 77 ? 3.426 -16.438 -8.992 1 97.31 77 ALA A O 1
ATOM 617 N N . ILE A 1 78 ? 4.973 -16.594 -10.539 1 97.62 78 ILE A N 1
ATOM 618 C CA . ILE A 1 78 ? 5.262 -17.984 -10.195 1 97.62 78 ILE A CA 1
ATOM 619 C C . ILE A 1 78 ? 5.914 -18.062 -8.82 1 97.62 78 ILE A C 1
ATOM 621 O O . ILE A 1 78 ? 5.633 -18.969 -8.039 1 97.62 78 ILE A O 1
ATOM 625 N N . SER A 1 79 ? 6.824 -17.109 -8.477 1 98.06 79 SER A N 1
ATOM 626 C CA . SER A 1 79 ? 7.492 -17.125 -7.18 1 98.06 79 SER A CA 1
ATOM 627 C C . SER A 1 79 ? 6.5 -16.938 -6.039 1 98.06 79 SER A C 1
ATOM 629 O O . SER A 1 79 ? 6.551 -17.656 -5.035 1 98.06 79 SER A O 1
ATOM 631 N N . ASN A 1 80 ? 5.59 -16.031 -6.242 1 98.69 80 ASN A N 1
ATOM 632 C CA . ASN A 1 80 ? 4.633 -15.75 -5.18 1 98.69 80 ASN A CA 1
ATOM 633 C C . ASN A 1 80 ? 3.537 -16.812 -5.121 1 98.69 80 ASN A C 1
ATOM 635 O O . ASN A 1 80 ? 3.076 -17.172 -4.039 1 98.69 80 ASN A O 1
ATOM 639 N N . ARG A 1 81 ? 3.111 -17.312 -6.266 1 98.44 81 ARG A N 1
ATOM 640 C CA . ARG A 1 81 ? 2.148 -18.406 -6.27 1 98.44 81 ARG A CA 1
ATOM 641 C C . ARG A 1 81 ? 2.717 -19.641 -5.574 1 98.44 81 ARG A C 1
ATOM 643 O O . ARG A 1 81 ? 2.043 -20.266 -4.754 1 98.44 81 ARG A O 1
ATOM 650 N N . HIS A 1 82 ? 3.963 -19.922 -5.852 1 98.5 82 HIS A N 1
ATOM 651 C CA . HIS A 1 82 ? 4.586 -21.078 -5.23 1 98.5 82 HIS A CA 1
ATOM 652 C C . HIS A 1 82 ? 4.816 -20.859 -3.74 1 98.5 82 HIS A C 1
ATOM 654 O O . HIS A 1 82 ? 4.684 -21.781 -2.938 1 98.5 82 HIS A O 1
ATOM 660 N N . SER A 1 83 ? 5.168 -19.656 -3.383 1 98.75 83 SER A N 1
ATOM 661 C CA . SER A 1 83 ? 5.281 -19.328 -1.968 1 98.75 83 SER A CA 1
ATOM 662 C C . SER A 1 83 ? 3.936 -19.438 -1.261 1 98.75 83 SER A C 1
ATOM 664 O O . SER A 1 83 ? 3.861 -19.922 -0.133 1 98.75 83 SER A O 1
ATOM 666 N N . LEU A 1 84 ? 2.934 -19 -1.933 1 98.88 84 LEU A N 1
ATOM 667 C CA . LEU A 1 84 ? 1.584 -19.125 -1.389 1 98.88 84 LEU A CA 1
ATOM 668 C C . LEU A 1 84 ? 1.205 -20.578 -1.183 1 98.88 84 LEU A C 1
ATOM 670 O O . LEU A 1 84 ? 0.576 -20.938 -0.18 1 98.88 84 LEU A O 1
ATOM 674 N N . LEU A 1 85 ? 1.619 -21.453 -2.084 1 98.81 85 LEU A N 1
ATOM 675 C CA . LEU A 1 85 ? 1.171 -22.844 -2.074 1 98.81 85 LEU A CA 1
ATOM 676 C C . LEU A 1 85 ? 2.068 -23.703 -1.188 1 98.81 85 LEU A C 1
ATOM 678 O O . LEU A 1 85 ? 1.686 -24.797 -0.789 1 98.81 85 LEU A O 1
ATOM 682 N N . THR A 1 86 ? 3.27 -23.203 -0.825 1 98.69 86 THR A N 1
ATOM 683 C CA . THR A 1 86 ? 4.191 -24.031 -0.041 1 98.69 86 THR A CA 1
ATOM 684 C C . THR A 1 86 ? 4.359 -23.453 1.363 1 98.69 86 THR A C 1
ATOM 686 O O . THR A 1 86 ? 4.84 -24.141 2.266 1 98.69 86 THR A O 1
ATOM 689 N N . GLY A 1 87 ? 4.07 -22.156 1.486 1 98.56 87 GLY A N 1
ATOM 690 C CA . GLY A 1 87 ? 4.305 -21.484 2.754 1 98.56 87 GLY A CA 1
ATOM 691 C C . GLY A 1 87 ? 5.77 -21.172 3.006 1 98.56 87 GLY A C 1
ATOM 692 O O . GLY A 1 87 ? 6.172 -20.938 4.145 1 98.56 87 GLY A O 1
ATOM 693 N N . VAL A 1 88 ? 6.551 -21.219 1.949 1 98.31 88 VAL A N 1
ATOM 694 C CA . VAL A 1 88 ? 7.996 -21.078 2.088 1 98.31 88 VAL A CA 1
ATOM 695 C C . VAL A 1 88 ? 8.5 -20 1.142 1 98.31 88 VAL A C 1
ATOM 697 O O . VAL A 1 88 ? 8 -19.859 0.023 1 98.31 88 VAL A O 1
ATOM 700 N N . PRO A 1 89 ? 9.508 -19.203 1.575 1 97.62 89 PRO A N 1
ATOM 701 C CA . PRO A 1 89 ? 10 -18.109 0.728 1 97.62 89 PRO A CA 1
ATOM 702 C C . PRO A 1 89 ? 10.812 -18.609 -0.464 1 97.62 89 PRO A C 1
ATOM 704 O O . PRO A 1 89 ? 11.359 -19.719 -0.421 1 97.62 89 PRO A O 1
ATOM 707 N N . PRO A 1 90 ? 10.961 -17.797 -1.461 1 97.75 90 PRO A N 1
ATOM 708 C CA . PRO A 1 90 ? 11.68 -18.172 -2.684 1 97.75 90 PRO A CA 1
ATOM 709 C C . PRO A 1 90 ? 13.117 -18.594 -2.416 1 97.75 90 PRO A C 1
ATOM 711 O O . PRO A 1 90 ? 13.625 -19.516 -3.055 1 97.75 90 PRO A O 1
ATOM 714 N N . LYS A 1 91 ? 13.742 -17.953 -1.47 1 94.94 91 LYS A N 1
ATOM 715 C CA . LYS A 1 91 ? 15.125 -18.297 -1.153 1 94.94 91 LYS A CA 1
ATOM 716 C C . LYS A 1 91 ? 15.25 -19.766 -0.771 1 94.94 91 LYS A C 1
ATOM 718 O O . LYS A 1 91 ? 16.281 -20.391 -1.008 1 94.94 91 LYS A O 1
ATOM 723 N N . ARG A 1 92 ? 14.203 -20.297 -0.294 1 96.25 92 ARG A N 1
ATOM 724 C CA . ARG A 1 92 ? 14.219 -21.672 0.183 1 96.25 92 ARG A CA 1
ATOM 725 C C . ARG A 1 92 ? 13.695 -22.625 -0.887 1 96.25 92 ARG A C 1
ATOM 727 O O . ARG A 1 92 ? 14.297 -23.688 -1.129 1 96.25 92 ARG A O 1
ATOM 734 N N . HIS A 1 93 ? 12.625 -22.281 -1.559 1 97 93 HIS A N 1
ATOM 735 C CA . HIS A 1 93 ? 12.07 -23.25 -2.502 1 97 93 HIS A CA 1
ATOM 736 C C . HIS A 1 93 ? 12.734 -23.125 -3.867 1 97 93 HIS A C 1
ATOM 738 O O . HIS A 1 93 ? 12.594 -24.016 -4.711 1 97 93 HIS A O 1
ATOM 744 N N . GLY A 1 94 ? 13.367 -22.016 -4.133 1 96.44 94 GLY A N 1
ATOM 745 C CA . GLY A 1 94 ? 14.25 -21.938 -5.285 1 96.44 94 GLY A CA 1
ATOM 746 C C . GLY A 1 94 ? 13.57 -21.375 -6.52 1 96.44 94 GLY A C 1
ATOM 747 O O . GLY A 1 94 ? 14.227 -21.109 -7.527 1 96.44 94 GLY A O 1
ATOM 748 N N . ILE A 1 95 ? 12.273 -21.266 -6.598 1 97.81 95 ILE A N 1
ATOM 749 C CA . ILE A 1 95 ? 11.555 -20.672 -7.727 1 97.81 95 ILE A CA 1
ATOM 750 C C . ILE A 1 95 ? 11.539 -19.156 -7.598 1 97.81 95 ILE A C 1
ATOM 752 O O . ILE A 1 95 ? 10.602 -18.578 -7.035 1 97.81 95 ILE A O 1
ATOM 756 N N . ILE A 1 96 ? 12.562 -18.484 -8.164 1 97.44 96 ILE A N 1
ATOM 757 C CA . ILE A 1 96 ? 12.781 -17.078 -7.887 1 97.44 96 ILE A CA 1
ATOM 758 C C . ILE A 1 96 ? 12.32 -16.234 -9.078 1 97.44 96 ILE A C 1
ATOM 760 O O . ILE A 1 96 ? 12.492 -15.008 -9.086 1 97.44 96 ILE A O 1
ATOM 764 N N . GLY A 1 97 ? 11.773 -16.875 -10.148 1 95.81 97 GLY A N 1
ATOM 765 C CA . GLY A 1 97 ? 11.305 -16.125 -11.305 1 95.81 97 GLY A CA 1
ATOM 766 C C . GLY A 1 97 ? 10.781 -17.031 -12.414 1 95.81 97 GLY A C 1
ATOM 767 O O . GLY A 1 97 ? 10.812 -18.25 -12.297 1 95.81 97 GLY A O 1
ATOM 768 N N . ASP A 1 98 ? 10.32 -16.391 -13.469 1 93.38 98 ASP A N 1
ATOM 769 C CA . ASP A 1 98 ? 9.742 -17.109 -14.602 1 93.38 98 ASP A CA 1
ATOM 770 C C . ASP A 1 98 ? 10.82 -17.859 -15.375 1 93.38 98 ASP A C 1
ATOM 772 O O . ASP A 1 98 ? 10.547 -18.906 -15.961 1 93.38 98 ASP A O 1
ATOM 776 N N . PHE A 1 99 ? 11.938 -17.281 -15.391 1 95.19 99 PHE A N 1
ATOM 777 C CA . PHE A 1 99 ? 13.109 -17.906 -16.016 1 95.19 99 PHE A CA 1
ATOM 778 C C . PHE A 1 99 ? 14.273 -17.969 -15.023 1 95.19 99 PHE A C 1
ATOM 780 O O . PHE A 1 99 ? 14.594 -16.969 -14.375 1 95.19 99 PHE A O 1
ATOM 787 N N . ILE A 1 100 ? 14.781 -19.172 -14.906 1 97.75 100 ILE A N 1
ATOM 788 C CA . ILE A 1 100 ? 15.828 -19.391 -13.914 1 97.75 100 ILE A CA 1
ATOM 789 C C . ILE A 1 100 ? 17.016 -20.109 -14.555 1 97.75 100 ILE A C 1
ATOM 791 O O . ILE A 1 100 ? 16.828 -21 -15.391 1 97.75 100 ILE A O 1
ATOM 795 N N . TYR A 1 101 ? 18.172 -19.672 -14.219 1 97.56 101 TYR A N 1
ATOM 796 C CA . TYR A 1 101 ? 19.422 -20.328 -14.625 1 97.56 101 TYR A CA 1
ATOM 797 C C . TYR A 1 101 ? 20.234 -20.75 -13.414 1 97.56 101 TYR A C 1
ATOM 799 O O . TYR A 1 101 ? 20.578 -19.922 -12.57 1 97.56 101 TYR A O 1
ATOM 807 N N . ASN A 1 102 ? 20.422 -22.016 -13.297 1 97 102 ASN A N 1
ATOM 808 C CA . ASN A 1 102 ? 21.328 -22.547 -12.281 1 97 102 ASN A CA 1
ATOM 809 C C . ASN A 1 102 ? 22.766 -22.547 -12.773 1 97 102 ASN A C 1
ATOM 811 O O . ASN A 1 102 ? 23.141 -23.359 -13.625 1 97 102 ASN A O 1
ATOM 815 N N . TRP A 1 103 ? 23.578 -21.75 -12.242 1 93.81 103 TRP A N 1
ATOM 816 C CA . TRP A 1 103 ? 24.922 -21.547 -12.789 1 93.81 103 TRP A CA 1
ATOM 817 C C . TRP A 1 103 ? 25.844 -22.672 -12.359 1 93.81 103 TRP A C 1
ATOM 819 O O . TRP A 1 103 ? 26.953 -22.812 -12.906 1 93.81 103 TRP A O 1
ATOM 829 N N . LYS A 1 104 ? 25.469 -23.438 -11.383 1 93 104 LYS A N 1
ATOM 830 C CA . LYS A 1 104 ? 26.297 -24.562 -10.922 1 93 104 LYS A CA 1
ATOM 831 C C . LYS A 1 104 ? 26.156 -25.75 -11.859 1 93 104 LYS A C 1
ATOM 833 O O . LYS A 1 104 ? 27.156 -26.359 -12.258 1 93 104 LYS A O 1
ATOM 838 N N . ASN A 1 105 ? 24.938 -26.078 -12.18 1 94.88 105 ASN A N 1
ATOM 839 C CA . ASN A 1 105 ? 24.734 -27.266 -13.008 1 94.88 105 ASN A CA 1
ATOM 840 C C . ASN A 1 105 ? 24.219 -26.891 -14.398 1 94.88 105 ASN A C 1
ATOM 842 O O . ASN A 1 105 ? 23.953 -27.766 -15.219 1 94.88 105 ASN A O 1
ATOM 846 N N . HIS A 1 106 ? 24 -25.625 -14.688 1 95.12 106 HIS A N 1
ATOM 847 C CA . HIS A 1 106 ? 23.703 -25.031 -15.992 1 95.12 106 HIS A CA 1
ATOM 848 C C . HIS A 1 106 ? 22.281 -25.391 -16.438 1 95.12 106 HIS A C 1
ATOM 850 O O . HIS A 1 106 ? 21.969 -25.297 -17.625 1 95.12 106 HIS A O 1
ATOM 856 N N . ARG A 1 107 ? 21.5 -25.812 -15.523 1 96.19 107 ARG A N 1
ATOM 857 C CA . ARG A 1 107 ? 20.094 -26.078 -15.859 1 96.19 107 ARG A CA 1
ATOM 858 C C . ARG A 1 107 ? 19.312 -24.797 -16.016 1 96.19 107 ARG A C 1
ATOM 860 O O . ARG A 1 107 ? 19.594 -23.797 -15.359 1 96.19 107 ARG A O 1
ATOM 867 N N . ARG A 1 108 ? 18.266 -24.891 -16.891 1 96.88 108 ARG A N 1
ATOM 868 C CA . ARG A 1 108 ? 17.422 -23.734 -17.172 1 96.88 108 ARG A CA 1
ATOM 869 C C . ARG A 1 108 ? 15.953 -24.062 -16.953 1 96.88 108 ARG A C 1
ATOM 871 O O . ARG A 1 108 ? 15.492 -25.156 -17.297 1 96.88 108 ARG A O 1
ATOM 878 N N . PHE A 1 109 ? 15.273 -23.219 -16.297 1 97.12 109 PHE A N 1
ATOM 879 C CA . PHE A 1 109 ? 13.82 -23.266 -16.172 1 97.12 109 PHE A CA 1
ATOM 880 C C . PHE A 1 109 ? 13.164 -22.344 -17.188 1 97.12 109 PHE A C 1
ATOM 882 O O . PHE A 1 109 ? 13.438 -21.141 -17.219 1 97.12 109 PHE A O 1
ATOM 889 N N . HIS A 1 110 ? 12.289 -22.859 -18.016 1 95.62 110 HIS A N 1
ATOM 890 C CA . HIS A 1 110 ? 11.766 -22.156 -19.172 1 95.62 110 HIS A CA 1
ATOM 891 C C . HIS A 1 110 ? 10.297 -21.797 -18.984 1 95.62 110 HIS A C 1
ATOM 893 O O . HIS A 1 110 ? 9.547 -21.719 -19.969 1 95.62 110 HIS A O 1
ATOM 899 N N . ASN A 1 111 ? 9.898 -21.734 -17.766 1 94.38 111 ASN A N 1
ATOM 900 C CA . ASN A 1 111 ? 8.539 -21.312 -17.453 1 94.38 111 ASN A CA 1
ATOM 901 C C . ASN A 1 111 ? 7.508 -22.234 -18.094 1 94.38 111 ASN A C 1
ATOM 903 O O . ASN A 1 111 ? 6.609 -21.781 -18.797 1 94.38 111 ASN A O 1
ATOM 907 N N . PHE A 1 112 ? 7.695 -23.516 -17.984 1 94.81 112 PHE A N 1
ATOM 908 C CA . PHE A 1 112 ? 6.781 -24.609 -18.312 1 94.81 112 PHE A CA 1
ATOM 909 C C . PHE A 1 112 ? 6.695 -24.812 -19.812 1 94.81 112 PHE A C 1
ATOM 911 O O . PHE A 1 112 ? 5.715 -25.359 -20.312 1 94.81 112 PHE A O 1
ATOM 918 N N . THR A 1 113 ? 7.676 -24.328 -20.578 1 93.56 113 THR A N 1
ATOM 919 C CA . THR A 1 113 ? 7.66 -24.547 -22.031 1 93.56 113 THR A CA 1
ATOM 920 C C . THR A 1 113 ? 8.516 -25.75 -22.391 1 93.56 113 THR A C 1
ATOM 922 O O . THR A 1 113 ? 8.469 -26.234 -23.531 1 93.56 113 THR A O 1
ATOM 925 N N . GLU A 1 114 ? 9.258 -26.25 -21.391 1 95.44 114 GLU A N 1
ATOM 926 C CA . GLU A 1 114 ? 10.086 -27.438 -21.578 1 95.44 114 GLU A CA 1
ATOM 927 C C . GLU A 1 114 ? 9.695 -28.547 -20.609 1 95.44 114 GLU A C 1
ATOM 929 O O . GLU A 1 114 ? 9.281 -28.281 -19.484 1 95.44 114 GLU A O 1
ATOM 934 N N . THR A 1 115 ? 9.883 -29.75 -20.984 1 95.12 115 THR A N 1
ATOM 935 C CA . THR A 1 115 ? 9.539 -30.906 -20.172 1 95.12 115 THR A CA 1
ATOM 936 C C . THR A 1 115 ? 10.359 -30.922 -18.891 1 95.12 115 THR A C 1
ATOM 938 O O . THR A 1 115 ? 9.875 -31.359 -17.844 1 95.12 115 THR A O 1
ATOM 941 N N . SER A 1 116 ? 11.547 -30.422 -18.984 1 95.94 116 SER A N 1
ATOM 942 C CA . SER A 1 116 ? 12.438 -30.406 -17.828 1 95.94 116 SER A CA 1
ATOM 943 C C . SER A 1 116 ? 11.898 -29.531 -16.719 1 95.94 116 SER A C 1
ATOM 945 O O . SER A 1 116 ? 12.273 -29.688 -15.555 1 95.94 116 SER A O 1
ATOM 947 N N . ASP A 1 117 ? 11.031 -28.625 -17.078 1 97.12 117 ASP A N 1
ATOM 948 C CA . ASP A 1 117 ? 10.5 -27.672 -16.109 1 97.12 117 ASP A CA 1
ATOM 949 C C . ASP A 1 117 ? 9.602 -28.375 -15.086 1 97.12 117 ASP A C 1
ATOM 951 O O . ASP A 1 117 ? 9.328 -27.844 -14.016 1 97.12 117 ASP A O 1
ATOM 955 N N . PHE A 1 118 ? 9.141 -29.562 -15.438 1 96.06 118 PHE A N 1
ATOM 956 C CA . PHE A 1 118 ? 8.203 -30.297 -14.586 1 96.06 118 PHE A CA 1
ATOM 957 C C . PHE A 1 118 ? 8.945 -31.312 -13.719 1 96.06 118 PHE A C 1
ATOM 959 O O . PHE A 1 118 ? 8.344 -31.938 -12.844 1 96.06 118 PHE A O 1
ATOM 966 N N . SER A 1 119 ? 10.242 -31.391 -13.859 1 94.75 119 SER A N 1
ATOM 967 C CA . SER A 1 119 ? 11.07 -32.312 -13.094 1 94.75 119 SER A CA 1
ATOM 968 C C . SER A 1 119 ? 11.18 -31.875 -11.633 1 94.75 119 SER A C 1
ATOM 970 O O . SER A 1 119 ? 11.211 -30.688 -11.344 1 94.75 119 SER A O 1
ATOM 972 N N . ARG A 1 120 ? 11.398 -32.844 -10.766 1 94.12 120 ARG A N 1
ATOM 973 C CA . ARG A 1 120 ? 11.516 -32.594 -9.328 1 94.12 120 ARG A CA 1
ATOM 974 C C . ARG A 1 120 ? 12.781 -31.828 -9.008 1 94.12 120 ARG A C 1
ATOM 976 O O . ARG A 1 120 ? 12.93 -31.297 -7.902 1 94.12 120 ARG A O 1
ATOM 983 N N . ASP A 1 121 ? 13.578 -31.703 -9.953 1 92.69 121 ASP A N 1
ATOM 984 C CA . ASP A 1 121 ? 14.82 -30.969 -9.75 1 92.69 121 ASP A CA 1
ATOM 985 C C . ASP A 1 121 ? 14.539 -29.5 -9.422 1 92.69 121 ASP A C 1
ATOM 987 O O . ASP A 1 121 ? 15.32 -28.859 -8.719 1 92.69 121 ASP A O 1
ATOM 991 N N . TRP A 1 122 ? 13.406 -28.969 -9.898 1 96.56 122 TRP A N 1
ATOM 992 C CA . TRP A 1 122 ? 13.062 -27.562 -9.68 1 96.56 122 TRP A CA 1
ATOM 993 C C . TRP A 1 122 ? 12.141 -27.422 -8.477 1 96.56 122 TRP A C 1
ATOM 995 O O . TRP A 1 122 ? 12.016 -26.328 -7.91 1 96.56 122 TRP A O 1
ATOM 1005 N N . TRP A 1 123 ? 11.492 -28.469 -8.156 1 97.12 123 TRP A N 1
ATOM 1006 C CA . TRP A 1 123 ? 10.406 -28.406 -7.184 1 97.12 123 TRP A CA 1
ATOM 1007 C C . TRP A 1 123 ? 10.758 -29.188 -5.922 1 97.12 123 TRP A C 1
ATOM 1009 O O . TRP A 1 123 ? 10.469 -30.391 -5.828 1 97.12 123 TRP A O 1
ATOM 1019 N N . SER A 1 124 ? 11.258 -28.469 -4.859 1 94.69 124 SER A N 1
ATOM 1020 C CA . SER A 1 124 ? 11.883 -29.109 -3.705 1 94.69 124 SER A CA 1
ATOM 1021 C C . SER A 1 124 ? 10.93 -29.172 -2.52 1 94.69 124 SER A C 1
ATOM 1023 O O . SER A 1 124 ? 11.117 -29.969 -1.596 1 94.69 124 SER A O 1
ATOM 1025 N N . ILE A 1 125 ? 9.938 -28.312 -2.523 1 97.38 125 ILE A N 1
ATOM 1026 C CA . ILE A 1 125 ? 9.016 -28.234 -1.396 1 97.38 125 ILE A CA 1
ATOM 1027 C C . ILE A 1 125 ? 7.605 -28.594 -1.859 1 97.38 125 ILE A C 1
ATOM 1029 O O . ILE A 1 125 ? 7.09 -28 -2.811 1 97.38 125 ILE A O 1
ATOM 1033 N N . GLU A 1 126 ? 6.98 -29.516 -1.188 1 97.38 126 GLU A N 1
ATOM 1034 C CA . GLU A 1 126 ? 5.648 -29.969 -1.577 1 97.38 126 GLU A CA 1
ATOM 1035 C C . GLU A 1 126 ? 4.602 -28.875 -1.342 1 97.38 126 GLU A C 1
ATOM 1037 O O . GLU A 1 126 ? 4.535 -28.297 -0.256 1 97.38 126 GLU A O 1
ATOM 1042 N N . PRO A 1 127 ? 3.84 -28.562 -2.332 1 98.44 127 PRO A N 1
ATOM 1043 C CA . PRO A 1 127 ? 2.779 -27.562 -2.172 1 98.44 127 PRO A CA 1
ATOM 1044 C C . PRO A 1 127 ? 1.579 -28.094 -1.394 1 98.44 127 PRO A C 1
ATOM 1046 O O . PRO A 1 127 ? 1.505 -29.297 -1.115 1 98.44 127 PRO A O 1
ATOM 1049 N N . ILE A 1 128 ? 0.706 -27.25 -1.045 1 98.69 128 ILE A N 1
ATOM 1050 C CA . ILE A 1 128 ? -0.419 -27.547 -0.166 1 98.69 128 ILE A CA 1
ATOM 1051 C C . ILE A 1 128 ? -1.286 -28.641 -0.79 1 98.69 128 ILE A C 1
ATOM 1053 O O . ILE A 1 128 ? -1.887 -29.453 -0.078 1 98.69 128 ILE A O 1
ATOM 1057 N N . TYR A 1 129 ? -1.371 -28.75 -2.154 1 98.44 129 TYR A N 1
ATOM 1058 C CA . TYR A 1 129 ? -2.23 -29.766 -2.77 1 98.44 129 TYR A CA 1
ATOM 1059 C C . TYR A 1 129 ? -1.643 -31.156 -2.604 1 98.44 129 TYR A C 1
ATOM 1061 O O . TYR A 1 129 ? -2.377 -32.156 -2.582 1 98.44 129 TYR A O 1
ATOM 1069 N N . ILE A 1 130 ? -0.337 -31.281 -2.424 1 98.06 130 ILE A N 1
ATOM 1070 C CA . ILE A 1 130 ? 0.271 -32.562 -2.107 1 98.06 130 ILE A CA 1
ATOM 1071 C C . ILE A 1 130 ? 0.052 -32.906 -0.632 1 98.06 130 ILE A C 1
ATOM 1073 O O . ILE A 1 130 ? -0.26 -34.031 -0.282 1 98.06 130 ILE A O 1
ATOM 1077 N N . SER A 1 131 ? 0.232 -31.859 0.239 1 97.94 131 SER A N 1
ATOM 1078 C CA . SER A 1 131 ? -0.073 -32.031 1.653 1 97.94 131 SER A CA 1
ATOM 1079 C C . SER A 1 131 ? -1.507 -32.531 1.852 1 97.94 131 SER A C 1
ATOM 1081 O O . SER A 1 131 ? -1.769 -33.375 2.703 1 97.94 131 SER A O 1
ATOM 1083 N N . ALA A 1 132 ? -2.408 -32 1.083 1 98 132 ALA A N 1
ATOM 1084 C CA . ALA A 1 132 ? -3.811 -32.406 1.15 1 98 132 ALA A CA 1
ATOM 1085 C C . ALA A 1 132 ? -3.979 -33.844 0.735 1 98 132 ALA A C 1
ATOM 1087 O O . ALA A 1 132 ? -4.648 -34.625 1.423 1 98 132 ALA A O 1
ATOM 1088 N N . LEU A 1 133 ? -3.338 -34.188 -0.363 1 97.62 133 LEU A N 1
ATOM 1089 C CA . LEU A 1 133 ? -3.414 -35.562 -0.846 1 97.62 133 LEU A CA 1
ATOM 1090 C C . LEU A 1 133 ? -2.854 -36.562 0.187 1 97.62 133 LEU A C 1
ATOM 1092 O O . LEU A 1 133 ? -3.418 -37.625 0.407 1 97.62 133 LEU A O 1
ATOM 1096 N N . ARG A 1 134 ? -1.833 -36.156 0.843 1 96.75 134 ARG A N 1
ATOM 1097 C CA . ARG A 1 134 ? -1.225 -37 1.872 1 96.75 134 ARG A CA 1
ATOM 1098 C C . ARG A 1 134 ? -2.16 -37.156 3.064 1 96.75 134 ARG A C 1
ATOM 1100 O O . ARG A 1 134 ? -2.111 -38.188 3.758 1 96.75 134 ARG A O 1
ATOM 1107 N N . SER A 1 135 ? -2.953 -36.25 3.229 1 95.5 135 SER A N 1
ATOM 1108 C CA . SER A 1 135 ? -3.934 -36.281 4.309 1 95.5 135 SER A CA 1
ATOM 1109 C C . SER A 1 135 ? -5.234 -36.938 3.842 1 95.5 135 SER A C 1
ATOM 1111 O O . SER A 1 135 ? -6.273 -36.781 4.484 1 95.5 135 SER A O 1
ATOM 1113 N N . LYS A 1 136 ? -5.301 -37.469 2.621 1 95.44 136 LYS A N 1
ATOM 1114 C CA . LYS A 1 136 ? -6.402 -38.219 2.027 1 95.44 136 LYS A CA 1
ATOM 1115 C C . LYS A 1 136 ? -7.551 -37.281 1.629 1 95.44 136 LYS A C 1
ATOM 1117 O O . LYS A 1 136 ? -8.711 -37.719 1.606 1 95.44 136 LYS A O 1
ATOM 1122 N N . ALA A 1 137 ? -7.176 -36.094 1.484 1 96.75 137 ALA A N 1
ATOM 1123 C CA . ALA A 1 137 ? -8.156 -35.156 0.924 1 96.75 137 ALA A CA 1
ATOM 1124 C C . ALA A 1 137 ? -8.172 -35.219 -0.6 1 96.75 137 ALA A C 1
ATOM 1126 O O . ALA A 1 137 ? -7.129 -35.438 -1.229 1 96.75 137 ALA A O 1
ATOM 1127 N N . SER A 1 138 ? -9.305 -35.094 -1.204 1 97.44 138 SER A N 1
ATOM 1128 C CA . SER A 1 138 ? -9.414 -35.062 -2.658 1 97.44 138 SER A CA 1
ATOM 1129 C C . SER A 1 138 ? -9.086 -33.688 -3.197 1 97.44 138 SER A C 1
ATOM 1131 O O . SER A 1 138 ? -9.469 -32.656 -2.609 1 97.44 138 SER A O 1
ATOM 1133 N N . VAL A 1 139 ? -8.32 -33.625 -4.332 1 98.44 139 VAL A N 1
ATOM 1134 C CA . VAL A 1 139 ? -7.816 -32.375 -4.848 1 98.44 139 VAL A CA 1
ATOM 1135 C C . VAL A 1 139 ? -8.141 -32.25 -6.336 1 98.44 139 VAL A C 1
ATOM 1137 O O . VAL A 1 139 ? -7.934 -33.188 -7.098 1 98.44 139 VAL A O 1
ATOM 1140 N N . ALA A 1 140 ? -8.703 -31.125 -6.688 1 98.69 140 ALA A N 1
ATOM 1141 C CA . ALA A 1 140 ? -8.875 -30.75 -8.086 1 98.69 140 ALA A CA 1
ATOM 1142 C C . ALA A 1 140 ? -8.109 -29.469 -8.406 1 98.69 140 ALA A C 1
ATOM 1144 O O . ALA A 1 140 ? -8.125 -28.516 -7.629 1 98.69 140 ALA A O 1
ATOM 1145 N N . MET A 1 141 ? -7.379 -29.469 -9.562 1 98.5 141 MET A N 1
ATOM 1146 C CA . MET A 1 141 ? -6.617 -28.297 -10 1 98.5 141 MET A CA 1
ATOM 1147 C C . MET A 1 141 ? -7.008 -27.891 -11.414 1 98.5 141 MET A C 1
ATOM 1149 O O . MET A 1 141 ? -7.035 -28.734 -12.32 1 98.5 141 MET A O 1
ATOM 1153 N N . PHE A 1 142 ? -7.324 -26.656 -11.539 1 98.56 142 PHE A N 1
ATOM 1154 C CA . PHE A 1 142 ? -7.727 -26.141 -12.836 1 98.56 142 PHE A CA 1
ATOM 1155 C C . PHE A 1 142 ? -6.762 -25.047 -13.312 1 98.56 142 PHE A C 1
ATOM 1157 O O . PHE A 1 142 ? -6.57 -24.047 -12.633 1 98.56 142 PHE A O 1
ATOM 1164 N N . PHE A 1 143 ? -6.07 -25.234 -14.43 1 98.06 143 PHE A N 1
ATOM 1165 C CA . PHE A 1 143 ? -5.355 -24.281 -15.273 1 98.06 143 PHE A CA 1
ATOM 1166 C C . PHE A 1 143 ? -3.988 -23.953 -14.68 1 98.06 143 PHE A C 1
ATOM 1168 O O . PHE A 1 143 ? -3.414 -22.906 -14.977 1 98.06 143 PHE A O 1
ATOM 1175 N N . PHE A 1 144 ? -3.525 -24.766 -13.75 1 97.12 144 PHE A N 1
ATOM 1176 C CA . PHE A 1 144 ? -2.162 -24.672 -13.242 1 97.12 144 PHE A CA 1
ATOM 1177 C C . PHE A 1 144 ? -1.195 -25.453 -14.117 1 97.12 144 PHE A C 1
ATOM 1179 O O . PHE A 1 144 ? -1.356 -26.672 -14.289 1 97.12 144 PHE A O 1
ATOM 1186 N N . PRO A 1 145 ? -0.169 -24.781 -14.586 1 94.81 145 PRO A N 1
ATOM 1187 C CA . PRO A 1 145 ? 0.866 -25.625 -15.188 1 94.81 145 PRO A CA 1
ATOM 1188 C C . PRO A 1 145 ? 1.515 -26.562 -14.188 1 94.81 145 PRO A C 1
ATOM 1190 O O . PRO A 1 145 ? 1.926 -27.672 -14.547 1 94.81 145 PRO A O 1
ATOM 1193 N N . GLU A 1 146 ? 1.55 -26.234 -12.938 1 95.25 146 GLU A N 1
ATOM 1194 C CA . GLU A 1 146 ? 2.203 -26.969 -11.852 1 95.25 146 GLU A CA 1
ATOM 1195 C C . GLU A 1 146 ? 1.534 -28.312 -11.609 1 95.25 146 GLU A C 1
ATOM 1197 O O . GLU A 1 146 ? 2.094 -29.172 -10.93 1 95.25 146 GLU A O 1
ATOM 1202 N N . CYS A 1 147 ? 0.283 -28.484 -12.078 1 93.06 147 CYS A N 1
ATOM 1203 C CA . CYS A 1 147 ? -0.379 -29.75 -11.789 1 93.06 147 CYS A CA 1
ATOM 1204 C C . CYS A 1 147 ? 0.28 -30.891 -12.547 1 93.06 147 CYS A C 1
ATOM 1206 O O . CYS A 1 147 ? 0.045 -32.062 -12.234 1 93.06 147 CYS A O 1
ATOM 1208 N N . GLN A 1 148 ? 1.21 -30.562 -13.484 1 93.25 148 GLN A N 1
ATOM 1209 C CA . GLN A 1 148 ? 1.917 -31.578 -14.266 1 93.25 148 GLN A CA 1
ATOM 1210 C C . GLN A 1 148 ? 3.291 -31.859 -13.664 1 93.25 148 GLN A C 1
ATOM 1212 O O . GLN A 1 148 ? 4.055 -32.656 -14.211 1 93.25 148 GLN A O 1
ATOM 1217 N N . VAL A 1 149 ? 3.611 -31.188 -12.586 1 96.19 149 VAL A N 1
ATOM 1218 C CA . VAL A 1 149 ? 4.875 -31.469 -11.914 1 96.19 149 VAL A CA 1
ATOM 1219 C C . VAL A 1 149 ? 4.879 -32.906 -11.406 1 96.19 149 VAL A C 1
ATOM 1221 O O . VAL A 1 149 ? 3.865 -33.406 -10.906 1 96.19 149 VAL A O 1
ATOM 1224 N N . GLU A 1 150 ? 6.012 -33.562 -11.422 1 93.75 150 GLU A N 1
ATOM 1225 C CA . GLU A 1 150 ? 6.133 -35 -11.148 1 93.75 150 GLU A CA 1
ATOM 1226 C C . GLU A 1 150 ? 6.297 -35.25 -9.656 1 93.75 150 GLU A C 1
ATOM 1228 O O . GLU A 1 150 ? 7.312 -35.812 -9.227 1 93.75 150 GLU A O 1
ATOM 1233 N N . TRP A 1 151 ? 5.289 -35 -8.961 1 96.06 151 TRP A N 1
ATOM 1234 C CA . TRP A 1 151 ? 5.266 -35.375 -7.551 1 96.06 151 TRP A CA 1
ATOM 1235 C C . TRP A 1 151 ? 4.926 -36.844 -7.391 1 96.06 151 TRP A C 1
ATOM 1237 O O . TRP A 1 151 ? 4.52 -37.5 -8.352 1 96.06 151 TRP A O 1
ATOM 1247 N N . GLU A 1 152 ? 5.094 -37.406 -6.172 1 94.94 152 GLU A N 1
ATOM 1248 C CA . GLU A 1 152 ? 4.746 -38.781 -5.883 1 94.94 152 GLU A CA 1
ATOM 1249 C C . GLU A 1 152 ? 3.238 -39.031 -5.992 1 94.94 152 GLU A C 1
ATOM 1251 O O . GLU A 1 152 ? 2.795 -40.094 -6.422 1 94.94 152 GLU A O 1
ATOM 1256 N N . LEU A 1 153 ? 2.504 -38 -5.586 1 96.06 153 LEU A N 1
ATOM 1257 C CA . LEU A 1 153 ? 1.048 -38.031 -5.668 1 96.06 153 LEU A CA 1
ATOM 1258 C C . LEU A 1 153 ? 0.541 -37.062 -6.727 1 96.06 153 LEU A C 1
ATOM 1260 O O . LEU A 1 153 ? 1.195 -36.062 -7.016 1 96.06 153 LEU A O 1
ATOM 1264 N N . SER A 1 154 ? -0.563 -37.438 -7.277 1 95.19 154 SER A N 1
ATOM 1265 C CA . SER A 1 154 ? -1.167 -36.594 -8.297 1 95.19 154 SER A CA 1
ATOM 1266 C C . SER A 1 154 ? -2.588 -36.188 -7.91 1 95.19 154 SER A C 1
ATOM 1268 O O . SER A 1 154 ? -3.328 -36.969 -7.332 1 95.19 154 SER A O 1
ATOM 1270 N N . PRO A 1 155 ? -2.934 -34.969 -8.273 1 96.75 155 PRO A N 1
ATOM 1271 C CA . PRO A 1 155 ? -4.316 -34.562 -8.008 1 96.75 155 PRO A CA 1
ATOM 1272 C C . PRO A 1 155 ? -5.336 -35.438 -8.711 1 96.75 155 PRO A C 1
ATOM 1274 O O . PRO A 1 155 ? -5.035 -36.031 -9.758 1 96.75 155 PRO A O 1
ATOM 1277 N N . HIS A 1 156 ? -6.527 -35.531 -8.156 1 97 156 HIS A N 1
ATOM 1278 C CA . HIS A 1 156 ? -7.602 -36.344 -8.734 1 97 156 HIS A CA 1
ATOM 1279 C C . HIS A 1 156 ? -8.047 -35.781 -10.078 1 97 156 HIS A C 1
ATOM 1281 O O . HIS A 1 156 ? -8.398 -36.531 -10.992 1 97 156 HIS A O 1
ATOM 1287 N N . ILE A 1 157 ? -8.055 -34.469 -10.133 1 97.12 157 ILE A N 1
ATOM 1288 C CA . ILE A 1 157 ? -8.367 -33.75 -11.367 1 97.12 157 ILE A CA 1
ATOM 1289 C C . ILE A 1 157 ? -7.266 -32.75 -11.68 1 97.12 157 ILE A C 1
ATOM 1291 O O . ILE A 1 157 ? -6.855 -31.969 -10.812 1 97.12 157 ILE A O 1
ATOM 1295 N N . CYS A 1 158 ? -6.727 -32.781 -12.875 1 96.19 158 CYS A N 1
ATOM 1296 C CA . CYS A 1 158 ? -5.785 -31.797 -13.406 1 96.19 158 CYS A CA 1
ATOM 1297 C C . CYS A 1 158 ? -6.207 -31.328 -14.797 1 96.19 158 CYS A C 1
ATOM 1299 O O . CYS A 1 158 ? -6.109 -32.094 -15.766 1 96.19 158 CYS A O 1
ATOM 1301 N N . VAL A 1 159 ? -6.676 -30.109 -14.859 1 95.44 159 VAL A N 1
ATOM 1302 C CA . VAL A 1 159 ? -7.051 -29.5 -16.141 1 95.44 159 VAL A CA 1
ATOM 1303 C C . VAL A 1 159 ? -6.039 -28.422 -16.516 1 95.44 159 VAL A C 1
ATOM 1305 O O . VAL A 1 159 ? -6.051 -27.328 -15.953 1 95.44 159 VAL A O 1
ATOM 1308 N N . PRO A 1 160 ? -5.215 -28.656 -17.453 1 89.5 160 PRO A N 1
ATOM 1309 C CA . PRO A 1 160 ? -4.262 -27.641 -17.875 1 89.5 160 PRO A CA 1
ATOM 1310 C C . PRO A 1 160 ? -4.938 -26.469 -18.594 1 89.5 160 PRO A C 1
ATOM 1312 O O . PRO A 1 160 ? -6.113 -26.562 -18.953 1 89.5 160 PRO A O 1
ATOM 1315 N N . SER A 1 161 ? -4.379 -25.25 -18.734 1 85.5 161 SER A N 1
ATOM 1316 C CA . SER A 1 161 ? -4.961 -24.062 -19.344 1 85.5 161 SER A CA 1
ATOM 1317 C C . SER A 1 161 ? -5.16 -24.25 -20.844 1 85.5 161 SER A C 1
ATOM 1319 O O . SER A 1 161 ? -6.219 -23.922 -21.375 1 85.5 161 SER A O 1
ATOM 1321 N N . ARG A 1 162 ? -4.473 -25.016 -21.672 1 83.38 162 ARG A N 1
ATOM 1322 C CA . ARG A 1 162 ? -4.516 -25.219 -23.125 1 83.38 162 ARG A CA 1
ATOM 1323 C C . ARG A 1 162 ? -5.613 -24.375 -23.75 1 83.38 162 ARG A C 1
ATOM 1325 O O . ARG A 1 162 ? -6.461 -24.891 -24.484 1 83.38 162 ARG A O 1
ATOM 1332 N N . GLY A 1 163 ? -5.598 -23.031 -23.438 1 85.88 163 GLY A N 1
ATOM 1333 C CA . GLY A 1 163 ? -6.547 -22.078 -24 1 85.88 163 GLY A CA 1
ATOM 1334 C C . GLY A 1 163 ? -7.797 -21.922 -23.156 1 85.88 163 GLY A C 1
ATOM 1335 O O . GLY A 1 163 ? -8.594 -21.016 -23.391 1 85.88 163 GLY A O 1
ATOM 1336 N N . LYS A 1 164 ? -7.965 -22.719 -22.125 1 91.19 164 LYS A N 1
ATOM 1337 C CA . LYS A 1 164 ? -9.109 -22.641 -21.219 1 91.19 164 LYS A CA 1
ATOM 1338 C C . LYS A 1 164 ? -8.805 -21.75 -20.016 1 91.19 164 LYS A C 1
ATOM 1340 O O . LYS A 1 164 ? -7.637 -21.547 -19.672 1 91.19 164 LYS A O 1
ATOM 1345 N N . SER A 1 165 ? -9.93 -21.188 -19.516 1 95.81 165 SER A N 1
ATOM 1346 C CA . SER A 1 165 ? -9.75 -20.359 -18.328 1 95.81 165 SER A CA 1
ATOM 1347 C C . SER A 1 165 ? -11.016 -20.328 -17.484 1 95.81 165 SER A C 1
ATOM 1349 O O . SER A 1 165 ? -12.07 -20.812 -17.906 1 95.81 165 SER A O 1
ATOM 1351 N N . PHE A 1 166 ? -10.867 -19.844 -16.312 1 97.31 166 PHE A N 1
ATOM 1352 C CA . PHE A 1 166 ? -11.977 -19.703 -15.375 1 97.31 166 PHE A CA 1
ATOM 1353 C C . PHE A 1 166 ? -13.07 -18.812 -15.961 1 97.31 166 PHE A C 1
ATOM 1355 O O . PHE A 1 166 ? -14.242 -18.969 -15.633 1 97.31 166 PHE A O 1
ATOM 1362 N N . SER A 1 167 ? -12.742 -17.984 -16.922 1 95.94 167 SER A N 1
ATOM 1363 C CA . SER A 1 167 ? -13.688 -17.031 -17.5 1 95.94 167 SER A CA 1
ATOM 1364 C C . SER A 1 167 ? -14.594 -17.719 -18.516 1 95.94 167 SER A C 1
ATOM 1366 O O . SER A 1 167 ? -15.562 -17.141 -19 1 95.94 167 SER A O 1
ATOM 1368 N N . ASP A 1 168 ? -14.266 -18.922 -18.875 1 95.75 168 ASP A N 1
ATOM 1369 C CA . ASP A 1 168 ? -15.125 -19.719 -19.75 1 95.75 168 ASP A CA 1
ATOM 1370 C C . ASP A 1 168 ? -16.312 -20.297 -18.984 1 95.75 168 ASP A C 1
ATOM 1372 O O . ASP A 1 168 ? -16.141 -20.984 -17.984 1 95.75 168 ASP A O 1
ATOM 1376 N N . GLU A 1 169 ? -17.453 -20.078 -19.547 1 94.81 169 GLU A N 1
ATOM 1377 C CA . GLU A 1 169 ? -18.672 -20.469 -18.828 1 94.81 169 GLU A CA 1
ATOM 1378 C C . GLU A 1 169 ? -18.703 -21.969 -18.578 1 94.81 169 GLU A C 1
ATOM 1380 O O . GLU A 1 169 ? -19.062 -22.422 -17.5 1 94.81 169 GLU A O 1
ATOM 1385 N N . SER A 1 170 ? -18.375 -22.734 -19.578 1 95.5 170 SER A N 1
ATOM 1386 C CA . SER A 1 170 ? -18.375 -24.188 -19.438 1 95.5 170 SER A CA 1
ATOM 1387 C C . SER A 1 170 ? -17.391 -24.641 -18.375 1 95.5 170 SER A C 1
ATOM 1389 O O . SER A 1 170 ? -17.672 -25.547 -17.594 1 95.5 170 SER A O 1
ATOM 1391 N N . GLN A 1 171 ? -16.219 -23.984 -18.328 1 96.94 171 GLN A N 1
ATOM 1392 C CA . GLN A 1 171 ? -15.211 -24.328 -17.328 1 96.94 171 GLN A CA 1
ATOM 1393 C C . GLN A 1 171 ? -15.664 -23.906 -15.938 1 96.94 171 GLN A C 1
ATOM 1395 O O . GLN A 1 171 ? -15.438 -24.641 -14.961 1 96.94 171 GLN A O 1
ATOM 1400 N N . ALA A 1 172 ? -16.281 -22.75 -15.836 1 97.38 172 ALA A N 1
ATOM 1401 C CA . ALA A 1 172 ? -16.812 -22.281 -14.555 1 97.38 172 ALA A CA 1
ATOM 1402 C C . ALA A 1 172 ? -17.812 -23.281 -13.984 1 97.38 172 ALA A C 1
ATOM 1404 O O . ALA A 1 172 ? -17.797 -23.578 -12.781 1 97.38 172 ALA A O 1
ATOM 1405 N N . LYS A 1 173 ? -18.672 -23.844 -14.836 1 96.69 173 LYS A N 1
ATOM 1406 C CA . LYS A 1 173 ? -19.656 -24.828 -14.414 1 96.69 173 LYS A CA 1
ATOM 1407 C C . LYS A 1 173 ? -18.984 -26.109 -13.945 1 96.69 173 LYS A C 1
ATOM 1409 O O . LYS A 1 173 ? -19.391 -26.719 -12.945 1 96.69 173 LYS A O 1
ATOM 1414 N N . LEU A 1 174 ? -18 -26.516 -14.68 1 97.19 174 LEU A N 1
ATOM 1415 C CA . LEU A 1 174 ? -17.234 -27.703 -14.305 1 97.19 174 LEU A CA 1
ATOM 1416 C C . LEU A 1 174 ? -16.562 -27.5 -12.945 1 97.19 174 LEU A C 1
ATOM 1418 O O . LEU A 1 174 ? -16.531 -28.438 -12.133 1 97.19 174 LEU A O 1
ATOM 1422 N N . ILE A 1 175 ? -16.047 -26.344 -12.695 1 98.25 175 ILE A N 1
ATOM 1423 C CA . ILE A 1 175 ? -15.375 -26.016 -11.445 1 98.25 175 ILE A CA 1
ATOM 1424 C C . ILE A 1 175 ? -16.375 -26.062 -10.297 1 98.25 175 ILE A C 1
ATOM 1426 O O . ILE A 1 175 ? -16.094 -26.656 -9.242 1 98.25 175 ILE A O 1
ATOM 1430 N N . VAL A 1 176 ? -17.516 -25.484 -10.516 1 97.81 176 VAL A N 1
ATOM 1431 C CA . VAL A 1 176 ? -18.547 -25.516 -9.5 1 97.81 176 VAL A CA 1
ATOM 1432 C C . VAL A 1 176 ? -18.891 -26.953 -9.133 1 97.81 176 VAL A C 1
ATOM 1434 O O . VAL A 1 176 ? -18.984 -27.297 -7.957 1 97.81 176 VAL A O 1
ATOM 1437 N N . LYS A 1 177 ? -19.078 -27.812 -10.102 1 97.38 177 LYS A N 1
ATOM 1438 C CA . LYS A 1 177 ? -19.359 -29.219 -9.867 1 97.38 177 LYS A CA 1
ATOM 1439 C C . LYS A 1 177 ? -18.219 -29.891 -9.102 1 97.38 177 LYS A C 1
ATOM 1441 O O . LYS A 1 177 ? -18.453 -30.688 -8.195 1 97.38 177 LYS A O 1
ATOM 1446 N N . SER A 1 178 ? -17 -29.516 -9.43 1 97.88 178 SER A N 1
ATOM 1447 C CA . SER A 1 178 ? -15.82 -30.094 -8.812 1 97.88 178 SER A CA 1
ATOM 1448 C C . SER A 1 178 ? -15.742 -29.75 -7.328 1 97.88 178 SER A C 1
ATOM 1450 O O . SER A 1 178 ? -15.242 -30.547 -6.523 1 97.88 178 SER A O 1
ATOM 1452 N N . THR A 1 179 ? -16.219 -28.531 -6.945 1 98 179 THR A N 1
ATOM 1453 C CA . THR A 1 179 ? -16.172 -28.125 -5.543 1 98 179 THR A CA 1
ATOM 1454 C C . THR A 1 179 ? -17.094 -29 -4.699 1 98 179 THR A C 1
ATOM 1456 O O . THR A 1 179 ? -16.969 -29.047 -3.475 1 98 179 THR A O 1
ATOM 1459 N N . MET A 1 180 ? -18.062 -29.734 -5.344 1 96.12 180 MET A N 1
ATOM 1460 C CA . MET A 1 180 ? -18.969 -30.641 -4.633 1 96.12 180 MET A CA 1
ATOM 1461 C C . MET A 1 180 ? -18.281 -31.969 -4.359 1 96.12 180 MET A C 1
ATOM 1463 O O . MET A 1 180 ? -18.594 -32.625 -3.369 1 96.12 180 MET A O 1
ATOM 1467 N N . GLU A 1 181 ? -17.344 -32.281 -5.156 1 96 181 GLU A N 1
ATOM 1468 C CA . GLU A 1 181 ? -16.797 -33.625 -5.148 1 96 181 GLU A CA 1
ATOM 1469 C C . GLU A 1 181 ? -15.414 -33.656 -4.5 1 96 181 GLU A C 1
ATOM 1471 O O . GLU A 1 181 ? -14.922 -34.719 -4.121 1 96 181 GLU A O 1
ATOM 1476 N N . ASN A 1 182 ? -14.781 -32.5 -4.379 1 98.12 182 ASN A N 1
ATOM 1477 C CA . ASN A 1 182 ? -13.406 -32.469 -3.896 1 98.12 182 ASN A CA 1
ATOM 1478 C C . ASN A 1 182 ? -13.266 -31.578 -2.662 1 98.12 182 ASN A C 1
ATOM 1480 O O . ASN A 1 182 ? -13.969 -30.578 -2.527 1 98.12 182 ASN A O 1
ATOM 1484 N N . ASP A 1 183 ? -12.328 -31.953 -1.796 1 98.06 183 ASP A N 1
ATOM 1485 C CA . ASP A 1 183 ? -12.078 -31.219 -0.562 1 98.06 183 ASP A CA 1
ATOM 1486 C C . ASP A 1 183 ? -11.344 -29.906 -0.847 1 98.06 183 ASP A C 1
ATOM 1488 O O . ASP A 1 183 ? -11.609 -28.891 -0.2 1 98.06 183 ASP A O 1
ATOM 1492 N N . LEU A 1 184 ? -10.445 -29.891 -1.77 1 98.69 184 LEU A N 1
ATOM 1493 C CA . LEU A 1 184 ? -9.68 -28.719 -2.193 1 98.69 184 LEU A CA 1
ATOM 1494 C C . LEU A 1 184 ? -9.758 -28.547 -3.705 1 98.69 184 LEU A C 1
ATOM 1496 O O . LEU A 1 184 ? -9.398 -29.453 -4.457 1 98.69 184 LEU A O 1
ATOM 1500 N N . THR A 1 185 ? -10.266 -27.469 -4.148 1 98.88 185 THR A N 1
ATOM 1501 C CA . THR A 1 185 ? -10.273 -27.078 -5.551 1 98.88 185 THR A CA 1
ATOM 1502 C C . THR A 1 185 ? -9.438 -25.812 -5.77 1 98.88 185 THR A C 1
ATOM 1504 O O . THR A 1 185 ? -9.75 -24.766 -5.215 1 98.88 185 THR A O 1
ATOM 1507 N N . LEU A 1 186 ? -8.352 -25.938 -6.559 1 98.81 186 LEU A N 1
ATOM 1508 C CA . LEU A 1 186 ? -7.477 -24.812 -6.891 1 98.81 186 LEU A CA 1
ATOM 1509 C C . LEU A 1 186 ? -7.727 -24.344 -8.32 1 98.81 186 LEU A C 1
ATOM 1511 O O . LEU A 1 186 ? -7.797 -25.156 -9.242 1 98.81 186 LEU A O 1
ATOM 1515 N N . ILE A 1 187 ? -7.891 -23.047 -8.477 1 98.88 187 ILE A N 1
ATOM 1516 C CA . ILE A 1 187 ? -8.148 -22.438 -9.773 1 98.88 187 ILE A CA 1
ATOM 1517 C C . ILE A 1 187 ? -7.129 -21.328 -10.031 1 98.88 187 ILE A C 1
ATOM 1519 O O . ILE A 1 187 ? -6.961 -20.438 -9.211 1 98.88 187 ILE A O 1
ATOM 1523 N N . TYR A 1 188 ? -6.391 -21.406 -11.117 1 98.5 188 TYR A N 1
ATOM 1524 C CA . TYR A 1 188 ? -5.449 -20.375 -11.516 1 98.5 188 TYR A CA 1
ATOM 1525 C C . TYR A 1 188 ? -5.992 -19.562 -12.68 1 98.5 188 TYR A C 1
ATOM 1527 O O . TYR A 1 188 ? -6.504 -20.125 -13.656 1 98.5 188 TYR A O 1
ATOM 1535 N N . HIS A 1 189 ? -5.957 -18.203 -12.578 1 98.44 189 HIS A N 1
ATOM 1536 C CA . HIS A 1 189 ? -6.449 -17.312 -13.633 1 98.44 189 HIS A CA 1
ATOM 1537 C C . HIS A 1 189 ? -5.422 -16.234 -13.977 1 98.44 189 HIS A C 1
ATOM 1539 O O . HIS A 1 189 ? -5.465 -15.141 -13.414 1 98.44 189 HIS A O 1
ATOM 1545 N N . PRO A 1 190 ? -4.613 -16.406 -15 1 97.12 190 PRO A N 1
ATOM 1546 C CA . PRO A 1 190 ? -3.549 -15.461 -15.344 1 97.12 190 PRO A CA 1
ATOM 1547 C C . PRO A 1 190 ? -4.012 -14.375 -16.312 1 97.12 190 PRO A C 1
ATOM 1549 O O . PRO A 1 190 ? -3.283 -13.414 -16.562 1 97.12 190 PRO A O 1
ATOM 1552 N N . LYS A 1 191 ? -5.203 -14.367 -16.781 1 97.06 191 LYS A N 1
ATOM 1553 C CA . LYS A 1 191 ? -5.578 -13.633 -18 1 97.06 191 LYS A CA 1
ATOM 1554 C C . LYS A 1 191 ? -5.738 -12.141 -17.703 1 97.06 191 LYS A C 1
ATOM 1556 O O . LYS A 1 191 ? -5.52 -11.305 -18.578 1 97.06 191 LYS A O 1
ATOM 1561 N N . ILE A 1 192 ? -6.188 -11.789 -16.516 1 97.56 192 ILE A N 1
ATOM 1562 C CA . ILE A 1 192 ? -6.25 -10.367 -16.188 1 97.56 192 ILE A CA 1
ATOM 1563 C C . ILE A 1 192 ? -4.848 -9.773 -16.203 1 97.56 192 ILE A C 1
ATOM 1565 O O . ILE A 1 192 ? -4.641 -8.68 -16.734 1 97.56 192 ILE A O 1
ATOM 1569 N N . GLY A 1 193 ? -3.91 -10.516 -15.648 1 97.12 193 GLY A N 1
ATOM 1570 C CA . GLY A 1 193 ? -2.521 -10.094 -15.703 1 97.12 193 GLY A CA 1
ATOM 1571 C C . GLY A 1 193 ? -1.996 -9.945 -17.125 1 97.12 193 GLY A C 1
ATOM 1572 O O . GLY A 1 193 ? -1.291 -8.977 -17.422 1 97.12 193 GLY A O 1
ATOM 1573 N N . ASP A 1 194 ? -2.379 -10.867 -17.969 1 95.75 194 ASP A N 1
ATOM 1574 C CA . ASP A 1 194 ? -1.967 -10.797 -19.359 1 95.75 194 ASP A CA 1
ATOM 1575 C C . ASP A 1 194 ? -2.488 -9.523 -20.031 1 95.75 194 ASP A C 1
ATOM 1577 O O . ASP A 1 194 ? -1.764 -8.867 -20.781 1 95.75 194 ASP A O 1
ATOM 1581 N N . GLU A 1 195 ? -3.652 -9.25 -19.75 1 96 195 GLU A N 1
ATOM 1582 C CA . GLU A 1 195 ? -4.262 -8.047 -20.328 1 96 195 GLU A CA 1
ATOM 1583 C C . GLU A 1 195 ? -3.559 -6.785 -19.828 1 96 195 GLU A C 1
ATOM 1585 O O . GLU A 1 195 ? -3.258 -5.887 -20.625 1 96 195 GLU A O 1
ATOM 1590 N N . LEU A 1 196 ? -3.305 -6.719 -18.531 1 96.62 196 LEU A N 1
ATOM 1591 C CA . LEU A 1 196 ? -2.627 -5.555 -17.969 1 96.62 196 LEU A CA 1
ATOM 1592 C C . LEU A 1 196 ? -1.228 -5.406 -18.562 1 96.62 196 LEU A C 1
ATOM 1594 O O . LEU A 1 196 ? -0.766 -4.285 -18.797 1 96.62 196 LEU A O 1
ATOM 1598 N N . ARG A 1 197 ? -0.571 -6.496 -18.766 1 95.81 197 ARG A N 1
ATOM 1599 C CA . ARG A 1 197 ? 0.758 -6.449 -19.375 1 95.81 197 ARG A CA 1
ATOM 1600 C C . ARG A 1 197 ? 0.705 -5.855 -20.781 1 95.81 197 ARG A C 1
ATOM 1602 O O . ARG A 1 197 ? 1.639 -5.176 -21.203 1 95.81 197 ARG A O 1
ATOM 1609 N N . ARG A 1 198 ? -0.334 -6.035 -21.438 1 94.62 198 ARG A N 1
ATOM 1610 C CA . ARG A 1 198 ? -0.477 -5.535 -22.797 1 94.62 198 ARG A CA 1
ATOM 1611 C C . ARG A 1 198 ? -0.838 -4.055 -22.812 1 94.62 198 ARG A C 1
ATOM 1613 O O . ARG A 1 198 ? -0.254 -3.271 -23.562 1 94.62 198 ARG A O 1
ATOM 1620 N N . ILE A 1 199 ? -1.745 -3.648 -21.891 1 93.5 199 ILE A N 1
ATOM 1621 C CA . ILE A 1 199 ? -2.314 -2.314 -22.062 1 93.5 199 ILE A CA 1
ATOM 1622 C C . ILE A 1 199 ? -1.774 -1.381 -20.984 1 93.5 199 ILE A C 1
ATOM 1624 O O . ILE A 1 199 ? -1.892 -0.159 -21.094 1 93.5 199 ILE A O 1
ATOM 1628 N N . GLY A 1 200 ? -1.277 -1.935 -19.906 1 93.94 200 GLY A N 1
ATOM 1629 C CA . GLY A 1 200 ? -0.852 -1.126 -18.766 1 93.94 200 GLY A CA 1
ATOM 1630 C C . GLY A 1 200 ? -1.916 -0.993 -17.703 1 93.94 200 GLY A C 1
ATOM 1631 O O . GLY A 1 200 ? -3.111 -1.006 -18 1 93.94 200 GLY A O 1
ATOM 1632 N N . VAL A 1 201 ? -1.502 -0.837 -16.484 1 92.31 201 VAL A N 1
ATOM 1633 C CA . VAL A 1 201 ? -2.387 -0.711 -15.336 1 92.31 201 VAL A CA 1
ATOM 1634 C C . VAL A 1 201 ? -3.191 0.583 -15.438 1 92.31 201 VAL A C 1
ATOM 1636 O O . VAL A 1 201 ? -4.395 0.598 -15.164 1 92.31 201 VAL A O 1
ATOM 1639 N N . HIS A 1 202 ? -2.527 1.618 -15.852 1 84.62 202 HIS A N 1
ATOM 1640 C CA . HIS A 1 202 ? -3.131 2.945 -15.914 1 84.62 202 HIS A CA 1
ATOM 1641 C C . HIS A 1 202 ? -4.312 2.975 -16.875 1 84.62 202 HIS A C 1
ATOM 1643 O O . HIS A 1 202 ? -5.285 3.695 -16.656 1 84.62 202 HIS A O 1
ATOM 1649 N N . HIS A 1 203 ? -4.246 2.158 -17.844 1 86.88 203 HIS A N 1
ATOM 1650 C CA . HIS A 1 203 ? -5.246 2.215 -18.906 1 86.88 203 HIS A CA 1
ATOM 1651 C C . HIS A 1 203 ? -6.363 1.204 -18.656 1 86.88 203 HIS A C 1
ATOM 1653 O O . HIS A 1 203 ? -7.344 1.162 -19.406 1 86.88 203 HIS A O 1
ATOM 1659 N N . ALA A 1 204 ? -6.246 0.441 -17.688 1 88.25 204 ALA A N 1
ATOM 1660 C CA . ALA A 1 204 ? -7.266 -0.56 -17.391 1 88.25 204 ALA A CA 1
ATOM 1661 C C . ALA A 1 204 ? -8.555 0.099 -16.922 1 88.25 204 ALA A C 1
ATOM 1663 O O . ALA A 1 204 ? -8.531 0.991 -16.062 1 88.25 204 ALA A O 1
ATOM 1664 N N . ASN A 1 205 ? -9.625 -0.19 -17.5 1 85 205 ASN A N 1
ATOM 1665 C CA . ASN A 1 205 ? -10.969 0.232 -17.125 1 85 205 ASN A CA 1
ATOM 1666 C C . ASN A 1 205 ? -12.031 -0.693 -17.703 1 85 205 ASN A C 1
ATOM 1668 O O . ASN A 1 205 ? -11.711 -1.696 -18.344 1 85 205 ASN A O 1
ATOM 1672 N N . GLU A 1 206 ? -13.281 -0.405 -17.484 1 80.88 206 GLU A N 1
ATOM 1673 C CA . GLU A 1 206 ? -14.367 -1.304 -17.875 1 80.88 206 GLU A CA 1
ATOM 1674 C C . GLU A 1 206 ? -14.469 -1.437 -19.391 1 80.88 206 GLU A C 1
ATOM 1676 O O . GLU A 1 206 ? -14.852 -2.49 -19.891 1 80.88 206 GLU A O 1
ATOM 1681 N N . ARG A 1 207 ? -14.094 -0.397 -20.047 1 81.69 207 ARG A N 1
ATOM 1682 C CA . ARG A 1 207 ? -14.188 -0.4 -21.5 1 81.69 207 ARG A CA 1
ATOM 1683 C C . ARG A 1 207 ? -13.047 -1.203 -22.125 1 81.69 207 ARG A C 1
ATOM 1685 O O . ARG A 1 207 ? -13.25 -1.92 -23.109 1 81.69 207 ARG A O 1
ATOM 1692 N N . ARG A 1 208 ? -11.945 -1.118 -21.469 1 82.44 208 ARG A N 1
ATOM 1693 C CA . ARG A 1 208 ? -10.742 -1.681 -22.094 1 82.44 208 ARG A CA 1
ATOM 1694 C C . ARG A 1 208 ? -10.406 -3.039 -21.484 1 82.44 208 ARG A C 1
ATOM 1696 O O . ARG A 1 208 ? -9.641 -3.811 -22.062 1 82.44 208 ARG A O 1
ATOM 1703 N N . SER A 1 209 ? -10.953 -3.299 -20.344 1 85.56 209 SER A N 1
ATOM 1704 C CA . SER A 1 209 ? -10.617 -4.535 -19.641 1 85.56 209 SER A CA 1
ATOM 1705 C C . SER A 1 209 ? -11.82 -5.461 -19.547 1 85.56 209 SER A C 1
ATOM 1707 O O . SER A 1 209 ? -12.484 -5.523 -18.5 1 85.56 209 SER A O 1
ATOM 1709 N N . LYS A 1 210 ? -11.891 -6.293 -20.5 1 92.12 210 LYS A N 1
ATOM 1710 C CA . LYS A 1 210 ? -13.055 -7.176 -20.594 1 92.12 210 LYS A CA 1
ATOM 1711 C C . LYS A 1 210 ? -12.852 -8.43 -19.75 1 92.12 210 LYS A C 1
ATOM 1713 O O . LYS A 1 210 ? -13.812 -9.047 -19.297 1 92.12 210 LYS A O 1
ATOM 1718 N N . GLU A 1 211 ? -11.57 -8.75 -19.562 1 95.44 211 GLU A N 1
ATOM 1719 C CA . GLU A 1 211 ? -11.266 -9.977 -18.828 1 95.44 211 GLU A CA 1
ATOM 1720 C C . GLU A 1 211 ? -11.727 -9.891 -17.375 1 95.44 211 GLU A C 1
ATOM 1722 O O . GLU A 1 211 ? -12.164 -10.883 -16.797 1 95.44 211 GLU A O 1
ATOM 1727 N N . VAL A 1 212 ? -11.648 -8.711 -16.781 1 96.06 212 VAL A N 1
ATOM 1728 C CA . VAL A 1 212 ? -12.086 -8.539 -15.406 1 96.06 212 VAL A CA 1
ATOM 1729 C C . VAL A 1 212 ? -13.578 -8.852 -15.297 1 96.06 212 VAL A C 1
ATOM 1731 O O . VAL A 1 212 ? -14.008 -9.516 -14.344 1 96.06 212 VAL A O 1
ATOM 1734 N N . LYS A 1 213 ? -14.336 -8.398 -16.25 1 94.75 213 LYS A N 1
ATOM 1735 C CA . LYS A 1 213 ? -15.773 -8.625 -16.25 1 94.75 213 LYS A CA 1
ATOM 1736 C C . LYS A 1 213 ? -16.094 -10.117 -16.375 1 94.75 213 LYS A C 1
ATOM 1738 O O . LYS A 1 213 ? -16.953 -10.633 -15.648 1 94.75 213 LYS A O 1
ATOM 1743 N N . ARG A 1 214 ? -15.43 -10.75 -17.297 1 96.62 214 ARG A N 1
ATOM 1744 C CA . ARG A 1 214 ? -15.648 -12.18 -17.5 1 96.62 214 ARG A CA 1
ATOM 1745 C C . ARG A 1 214 ? -15.266 -12.969 -16.25 1 96.62 214 ARG A C 1
ATOM 1747 O O . ARG A 1 214 ? -16 -13.867 -15.836 1 96.62 214 ARG A O 1
ATOM 1754 N N . PHE A 1 215 ? -14.188 -12.664 -15.719 1 98.06 215 PHE A N 1
ATOM 1755 C CA . PHE A 1 215 ? -13.75 -13.281 -14.469 1 98.06 215 PHE A CA 1
ATOM 1756 C C . PHE A 1 215 ? -14.789 -13.078 -13.375 1 98.06 215 PHE A C 1
ATOM 1758 O O . PHE A 1 215 ? -15.133 -14.023 -12.656 1 98.06 215 PHE A O 1
ATOM 1765 N N . ALA A 1 216 ? -15.258 -11.797 -13.25 1 97.44 216 ALA A N 1
ATOM 1766 C CA . ALA A 1 216 ? -16.234 -11.445 -12.227 1 97.44 216 ALA A CA 1
ATOM 1767 C C . ALA A 1 216 ? -17.5 -12.289 -12.359 1 97.44 216 ALA A C 1
ATOM 1769 O O . ALA A 1 216 ? -18.078 -12.703 -11.352 1 97.44 216 ALA A O 1
ATOM 1770 N N . GLN A 1 217 ? -17.906 -12.57 -13.531 1 96.94 217 GLN A N 1
ATOM 1771 C CA . GLN A 1 217 ? -19.094 -13.383 -13.758 1 96.94 217 GLN A CA 1
ATOM 1772 C C . GLN A 1 217 ? -18.875 -14.805 -13.258 1 96.94 217 GLN A C 1
ATOM 1774 O O . GLN A 1 217 ? -19.766 -15.375 -12.602 1 96.94 217 GLN A O 1
ATOM 1779 N N . SER A 1 218 ? -17.75 -15.359 -13.602 1 98.19 218 SER A N 1
ATOM 1780 C CA . SER A 1 218 ? -17.438 -16.703 -13.141 1 98.19 218 SER A CA 1
ATOM 1781 C C . SER A 1 218 ? -17.312 -16.75 -11.625 1 98.19 218 SER A C 1
ATOM 1783 O O . SER A 1 218 ? -17.766 -17.719 -10.992 1 98.19 218 SER A O 1
ATOM 1785 N N . LEU A 1 219 ? -16.719 -15.734 -11.086 1 98.5 219 LEU A N 1
ATOM 1786 C CA . LEU A 1 219 ? -16.562 -15.656 -9.641 1 98.5 219 LEU A CA 1
ATOM 1787 C C . LEU A 1 219 ? -17.922 -15.57 -8.953 1 98.5 219 LEU A C 1
ATOM 1789 O O . LEU A 1 219 ? -18.125 -16.188 -7.902 1 98.5 219 LEU A O 1
ATOM 1793 N N . GLU A 1 220 ? -18.844 -14.828 -9.523 1 97.38 220 GLU A N 1
ATOM 1794 C CA . GLU A 1 220 ? -20.203 -14.727 -8.977 1 97.38 220 GLU A CA 1
ATOM 1795 C C . GLU A 1 220 ? -20.875 -16.094 -8.914 1 97.38 220 GLU A C 1
ATOM 1797 O O . GLU A 1 220 ? -21.578 -16.391 -7.957 1 97.38 220 GLU A O 1
ATOM 1802 N N . ARG A 1 221 ? -20.688 -16.859 -9.938 1 97.06 221 ARG A N 1
ATOM 1803 C CA . ARG A 1 221 ? -21.25 -18.203 -9.961 1 97.06 221 ARG A CA 1
ATOM 1804 C C . ARG A 1 221 ? -20.703 -19.047 -8.812 1 97.06 221 ARG A C 1
ATOM 1806 O O . ARG A 1 221 ? -21.453 -19.766 -8.141 1 97.06 221 ARG A O 1
ATOM 1813 N N . LEU A 1 222 ? -19.406 -18.969 -8.625 1 98.12 222 LEU A N 1
ATOM 1814 C CA . LEU A 1 222 ? -18.766 -19.734 -7.559 1 98.12 222 LEU A CA 1
ATOM 1815 C C . LEU A 1 222 ? -19.25 -19.266 -6.188 1 98.12 222 LEU A C 1
ATOM 1817 O O . LEU A 1 222 ? -19.562 -20.094 -5.324 1 98.12 222 LEU A O 1
ATOM 1821 N N . VAL A 1 223 ? -19.359 -17.953 -5.98 1 98.06 223 VAL A N 1
ATOM 1822 C CA . VAL A 1 223 ? -19.75 -17.391 -4.699 1 98.06 223 VAL A CA 1
ATOM 1823 C C . VAL A 1 223 ? -21.219 -17.703 -4.43 1 98.06 223 VAL A C 1
ATOM 1825 O O . VAL A 1 223 ? -21.609 -17.938 -3.281 1 98.06 223 VAL A O 1
ATOM 1828 N N . ALA A 1 224 ? -22.031 -17.719 -5.469 1 97.06 224 ALA A N 1
ATOM 1829 C CA . ALA A 1 224 ? -23.422 -18.109 -5.32 1 97.06 224 ALA A CA 1
ATOM 1830 C C . ALA A 1 224 ? -23.547 -19.516 -4.758 1 97.06 224 ALA A C 1
ATOM 1832 O O . ALA A 1 224 ? -24.422 -19.797 -3.938 1 97.06 224 ALA A O 1
ATOM 1833 N N . GLN A 1 225 ? -22.672 -20.406 -5.203 1 96.88 225 GLN A N 1
ATOM 1834 C CA . GLN A 1 225 ? -22.656 -21.766 -4.664 1 96.88 225 GLN A CA 1
ATOM 1835 C C . GLN A 1 225 ? -22.297 -21.766 -3.182 1 96.88 225 GLN A C 1
ATOM 1837 O O . GLN A 1 225 ? -22.906 -22.484 -2.389 1 96.88 225 GLN A O 1
ATOM 1842 N N . ALA A 1 226 ? -21.312 -20.969 -2.844 1 97.25 226 ALA A N 1
ATOM 1843 C CA . ALA A 1 226 ? -20.891 -20.875 -1.45 1 97.25 226 ALA A CA 1
ATOM 1844 C C . ALA A 1 226 ? -21.984 -20.312 -0.565 1 97.25 226 ALA A C 1
ATOM 1846 O O . ALA A 1 226 ? -22.094 -20.672 0.612 1 97.25 226 ALA A O 1
ATOM 1847 N N . ARG A 1 227 ? -22.766 -19.422 -1.106 1 96.19 227 ARG A N 1
ATOM 1848 C CA . ARG A 1 227 ? -23.859 -18.812 -0.375 1 96.19 227 ARG A CA 1
ATOM 1849 C C . ARG A 1 227 ? -24.938 -19.859 -0.054 1 96.19 227 ARG A C 1
ATOM 1851 O O . ARG A 1 227 ? -25.547 -19.812 1.015 1 96.19 227 ARG A O 1
ATOM 1858 N N . GLU A 1 228 ? -25.125 -20.781 -0.905 1 95.69 228 GLU A N 1
ATOM 1859 C CA . GLU A 1 228 ? -26.188 -21.766 -0.781 1 95.69 228 GLU A CA 1
ATOM 1860 C C . GLU A 1 228 ? -25.734 -22.984 0.028 1 95.69 228 GLU A C 1
ATOM 1862 O O . GLU A 1 228 ? -26.562 -23.703 0.591 1 95.69 228 GLU A O 1
ATOM 1867 N N . ARG A 1 229 ? -24.5 -23.156 0.078 1 95.75 229 ARG A N 1
ATOM 1868 C CA . ARG A 1 229 ? -23.953 -24.359 0.723 1 95.75 229 ARG A CA 1
ATOM 1869 C C . ARG A 1 229 ? -23.375 -24.016 2.098 1 95.75 229 ARG A C 1
ATOM 1871 O O . ARG A 1 229 ? -22.859 -22.922 2.307 1 95.75 229 ARG A O 1
ATOM 1878 N N . ILE A 1 230 ? -23.438 -24.953 2.973 1 94 230 ILE A N 1
ATOM 1879 C CA . ILE A 1 230 ? -22.938 -24.75 4.328 1 94 230 ILE A CA 1
ATOM 1880 C C . ILE A 1 230 ? -21.516 -25.266 4.441 1 94 230 ILE A C 1
ATOM 1882 O O . ILE A 1 230 ? -20.859 -25.078 5.477 1 94 230 ILE A O 1
ATOM 1886 N N . ASP A 1 231 ? -20.984 -25.875 3.357 1 95.75 231 ASP A N 1
ATOM 1887 C CA . ASP A 1 231 ? -19.688 -26.531 3.502 1 95.75 231 ASP A CA 1
ATOM 1888 C C . ASP A 1 231 ? -18.641 -25.891 2.607 1 95.75 231 ASP A C 1
ATOM 1890 O O . ASP A 1 231 ? -17.469 -26.266 2.646 1 95.75 231 ASP A O 1
ATOM 1894 N N . LEU A 1 232 ? -18.984 -24.969 1.74 1 98.31 232 LEU A N 1
ATOM 1895 C CA . LEU A 1 232 ? -18.031 -24.453 0.759 1 98.31 232 LEU A CA 1
ATOM 1896 C C . LEU A 1 232 ? -17.5 -23.094 1.182 1 98.31 232 LEU A C 1
ATOM 1898 O O . LEU A 1 232 ? -18.266 -22.156 1.412 1 98.31 232 LEU A O 1
ATOM 1902 N N . ASN A 1 233 ? -16.188 -22.984 1.323 1 98.62 233 ASN A N 1
ATOM 1903 C CA . ASN A 1 233 ? -15.469 -21.734 1.534 1 98.62 233 ASN A CA 1
ATOM 1904 C C . ASN A 1 233 ? -14.641 -21.344 0.308 1 98.62 233 ASN A C 1
ATOM 1906 O O . ASN A 1 233 ? -14.023 -22.203 -0.323 1 98.62 233 ASN A O 1
ATOM 1910 N N . VAL A 1 234 ? -14.68 -20.047 -0.029 1 98.88 234 VAL A N 1
ATOM 1911 C CA . VAL A 1 234 ? -13.984 -19.547 -1.211 1 98.88 234 VAL A CA 1
ATOM 1912 C C . VAL A 1 234 ? -12.953 -18.5 -0.8 1 98.88 234 VAL A C 1
ATOM 1914 O O . VAL A 1 234 ? -13.266 -17.578 -0.036 1 98.88 234 VAL A O 1
ATOM 1917 N N . ILE A 1 235 ? -11.742 -18.672 -1.275 1 98.88 235 ILE A N 1
ATOM 1918 C CA . ILE A 1 235 ? -10.688 -17.688 -1.139 1 98.88 235 ILE A CA 1
ATOM 1919 C C . ILE A 1 235 ? -10.227 -17.219 -2.521 1 98.88 235 ILE A C 1
ATOM 1921 O O . ILE A 1 235 ? -10.055 -18.031 -3.43 1 98.88 235 ILE A O 1
ATOM 1925 N N . VAL A 1 236 ? -10.141 -15.93 -2.711 1 98.94 236 VAL A N 1
ATOM 1926 C CA . VAL A 1 236 ? -9.562 -15.328 -3.91 1 98.94 236 VAL A CA 1
ATOM 1927 C C . VAL A 1 236 ? -8.312 -14.531 -3.541 1 98.94 236 VAL A C 1
ATOM 1929 O O . VAL A 1 236 ? -8.359 -13.664 -2.666 1 98.94 236 VAL A O 1
ATOM 1932 N N . VAL A 1 237 ? -7.176 -14.836 -4.227 1 98.88 237 VAL A N 1
ATOM 1933 C CA . VAL A 1 237 ? -5.922 -14.148 -3.928 1 98.88 237 VAL A CA 1
ATOM 1934 C C . VAL A 1 237 ? -5.277 -13.656 -5.223 1 98.88 237 VAL A C 1
ATOM 1936 O O . VAL A 1 237 ? -5.18 -14.406 -6.199 1 98.88 237 VAL A O 1
ATOM 1939 N N . SER A 1 238 ? -5 -12.406 -5.285 1 98.81 238 SER A N 1
ATOM 1940 C CA . SER A 1 238 ? -4.016 -11.867 -6.215 1 98.81 238 SER A CA 1
ATOM 1941 C C . SER A 1 238 ? -2.742 -11.445 -5.488 1 98.81 238 SER A C 1
ATOM 1943 O O . SER A 1 238 ? -2.75 -10.477 -4.73 1 98.81 238 SER A O 1
ATOM 1945 N N . THR A 1 239 ? -1.707 -12.039 -5.754 1 98.38 239 THR A N 1
ATOM 1946 C CA . THR A 1 239 ? -0.554 -12.008 -4.863 1 98.38 239 THR A CA 1
ATOM 1947 C C . THR A 1 239 ? 0.181 -10.672 -4.98 1 98.38 239 THR A C 1
ATOM 1949 O O . THR A 1 239 ? 0.787 -10.203 -4.016 1 98.38 239 THR A O 1
ATOM 1952 N N . HIS A 1 240 ? 0.173 -10.102 -6.152 1 98.31 240 HIS A N 1
ATOM 1953 C CA . HIS A 1 240 ? 0.956 -8.891 -6.344 1 98.31 240 HIS A CA 1
ATOM 1954 C C . HIS A 1 240 ? 0.41 -8.062 -7.5 1 98.31 240 HIS A C 1
ATOM 1956 O O . HIS A 1 240 ? -0.375 -8.555 -8.312 1 98.31 240 HIS A O 1
ATOM 1962 N N . GLY A 1 241 ? 0.849 -6.809 -7.504 1 97.5 241 GLY A N 1
ATOM 1963 C CA . GLY A 1 241 ? 0.453 -5.91 -8.578 1 97.5 241 GLY A CA 1
ATOM 1964 C C . GLY A 1 241 ? 1.494 -5.793 -9.672 1 97.5 241 GLY A C 1
ATOM 1965 O O . GLY A 1 241 ? 2.521 -6.473 -9.641 1 97.5 241 GLY A O 1
ATOM 1966 N N . LEU A 1 242 ? 1.134 -4.965 -10.68 1 97.69 242 LEU A N 1
ATOM 1967 C CA . LEU A 1 242 ? 2.004 -4.633 -11.805 1 97.69 242 LEU A CA 1
ATOM 1968 C C . LEU A 1 242 ? 2.279 -3.133 -11.852 1 97.69 242 LEU A C 1
ATOM 1970 O O . LEU A 1 242 ? 1.489 -2.336 -11.344 1 97.69 242 LEU A O 1
ATOM 1974 N N . ILE A 1 243 ? 3.395 -2.805 -12.391 1 95.56 243 ILE A N 1
ATOM 1975 C CA . ILE A 1 243 ? 3.789 -1.407 -12.539 1 95.56 243 ILE A CA 1
ATOM 1976 C C . ILE A 1 243 ? 4.02 -1.086 -14.016 1 95.56 243 ILE A C 1
ATOM 1978 O O . ILE A 1 243 ? 4.672 -1.852 -14.727 1 95.56 243 ILE A O 1
ATOM 1982 N N . ASP A 1 244 ? 3.48 -0.008 -14.469 1 94.31 244 ASP A N 1
ATOM 1983 C CA . ASP A 1 244 ? 3.668 0.435 -15.844 1 94.31 244 ASP A CA 1
ATOM 1984 C C . ASP A 1 244 ? 5.113 0.86 -16.094 1 94.31 244 ASP A C 1
ATOM 1986 O O . ASP A 1 244 ? 5.742 1.472 -15.227 1 94.31 244 ASP A O 1
ATOM 1990 N N . VAL A 1 245 ? 5.594 0.52 -17.297 1 94.75 245 VAL A N 1
ATOM 1991 C CA . VAL A 1 245 ? 6.926 0.939 -17.719 1 94.75 245 VAL A CA 1
ATOM 1992 C C . VAL A 1 245 ? 6.844 1.66 -19.062 1 94.75 245 VAL A C 1
ATOM 1994 O O . VAL A 1 245 ? 6.703 1.022 -20.109 1 94.75 245 VAL A O 1
ATOM 1997 N N . PRO A 1 246 ? 6.961 2.963 -19.016 1 90.94 246 PRO A N 1
ATOM 1998 C CA . PRO A 1 246 ? 7.047 3.664 -20.297 1 90.94 246 PRO A CA 1
ATOM 1999 C C . PRO A 1 246 ? 8.242 3.219 -21.141 1 90.94 246 PRO A C 1
ATOM 2001 O O . PRO A 1 246 ? 9.312 2.941 -20.594 1 90.94 246 PRO A O 1
ATOM 2004 N N . ARG A 1 247 ? 8.109 3.303 -22.422 1 92.31 247 ARG A N 1
ATOM 2005 C CA . ARG A 1 247 ? 9.156 2.848 -23.328 1 92.31 247 ARG A CA 1
ATOM 2006 C C . ARG A 1 247 ? 10.445 3.631 -23.125 1 92.31 247 ARG A C 1
ATOM 2008 O O . ARG A 1 247 ? 11.539 3.066 -23.203 1 92.31 247 ARG A O 1
ATOM 2015 N N . LYS A 1 248 ? 10.336 4.844 -22.812 1 91.31 248 LYS A N 1
ATOM 2016 C CA . LYS A 1 248 ? 11.5 5.715 -22.656 1 91.31 248 LYS A CA 1
ATOM 2017 C C . LYS A 1 248 ? 12.305 5.332 -21.422 1 91.31 248 LYS A C 1
ATOM 2019 O O . LYS A 1 248 ? 13.445 5.766 -21.25 1 91.31 248 LYS A O 1
ATOM 2024 N N . ASN A 1 249 ? 11.664 4.535 -20.516 1 92.69 249 ASN A N 1
ATOM 2025 C CA . ASN A 1 249 ? 12.312 4.188 -19.25 1 92.69 249 ASN A CA 1
ATOM 2026 C C . ASN A 1 249 ? 13.023 2.838 -19.344 1 92.69 249 ASN A C 1
ATOM 2028 O O . ASN A 1 249 ? 13.523 2.33 -18.344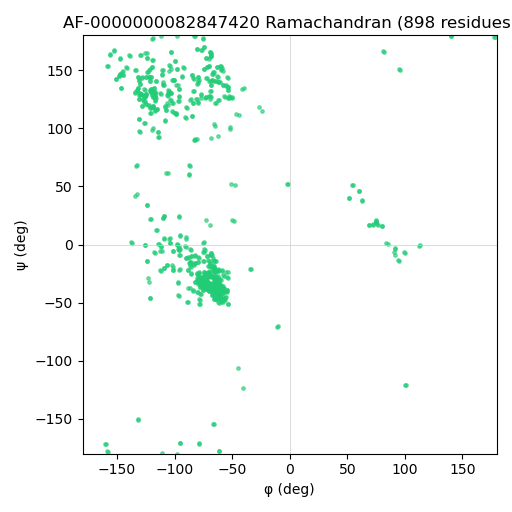 1 92.69 249 ASN A O 1
ATOM 2032 N N . ILE A 1 250 ? 13.094 2.27 -20.547 1 94.75 250 ILE A N 1
ATOM 2033 C CA . ILE A 1 250 ? 13.781 1 -20.75 1 94.75 250 ILE A CA 1
ATOM 2034 C C . ILE A 1 250 ? 15.273 1.249 -20.938 1 94.75 250 ILE A C 1
ATOM 2036 O O . ILE A 1 250 ? 15.672 2.006 -21.828 1 94.75 250 ILE A O 1
ATOM 2040 N N . ARG A 1 251 ? 16.078 0.624 -20.062 1 95 251 ARG A N 1
ATOM 2041 C CA . ARG A 1 251 ? 17.531 0.738 -20.109 1 95 251 ARG A CA 1
ATOM 2042 C C . ARG A 1 251 ? 18.156 -0.491 -20.766 1 95 251 ARG A C 1
ATOM 2044 O O . ARG A 1 251 ? 17.672 -1.611 -20.578 1 95 251 ARG A O 1
ATOM 2051 N N . VAL A 1 252 ? 19.156 -0.21 -21.516 1 95.69 252 VAL A N 1
ATOM 2052 C CA . VAL A 1 252 ? 19.844 -1.281 -22.234 1 95.69 252 VAL A CA 1
ATOM 2053 C C . VAL A 1 252 ? 21.219 -1.521 -21.609 1 95.69 252 VAL A C 1
ATOM 2055 O O . VAL A 1 252 ? 22.109 -0.662 -21.688 1 95.69 252 VAL A O 1
ATOM 2058 N N . LEU A 1 253 ? 21.453 -2.701 -21.109 1 96.19 253 LEU A N 1
ATOM 2059 C CA . LEU A 1 253 ? 22.672 -3.059 -20.391 1 96.19 253 LEU A CA 1
ATOM 2060 C C . LEU A 1 253 ? 23.891 -2.887 -21.297 1 96.19 253 LEU A C 1
ATOM 2062 O O . LEU A 1 253 ? 24.922 -2.361 -20.859 1 96.19 253 LEU A O 1
ATOM 2066 N N . ASP A 1 254 ? 23.812 -3.166 -22.547 1 95.88 254 ASP A N 1
ATOM 2067 C CA . ASP A 1 254 ? 24.891 -3.182 -23.531 1 95.88 254 ASP A CA 1
ATOM 2068 C C . ASP A 1 254 ? 25.516 -1.797 -23.672 1 95.88 254 ASP A C 1
ATOM 2070 O O . ASP A 1 254 ? 26.672 -1.675 -24.078 1 95.88 254 ASP A O 1
ATOM 2074 N N . GLU A 1 255 ? 24.797 -0.834 -23.312 1 96.12 255 GLU A N 1
ATOM 2075 C CA . GLU A 1 255 ? 25.234 0.543 -23.484 1 96.12 255 GLU A CA 1
ATOM 2076 C C . GLU A 1 255 ? 26.094 1.003 -22.297 1 96.12 255 GLU A C 1
ATOM 2078 O O . GLU A 1 255 ? 26.703 2.064 -22.344 1 96.12 255 GLU A O 1
ATOM 2083 N N . HIS A 1 256 ? 26.219 0.13 -21.281 1 96.56 256 HIS A N 1
ATOM 2084 C CA . HIS A 1 256 ? 26.844 0.603 -20.047 1 96.56 256 HIS A CA 1
ATOM 2085 C C . HIS A 1 256 ? 28.031 -0.266 -19.672 1 96.56 256 HIS A C 1
ATOM 2087 O O . HIS A 1 256 ? 28.844 0.12 -18.828 1 96.56 256 HIS A O 1
ATOM 2093 N N . ILE A 1 257 ? 28.141 -1.386 -20.266 1 96.56 257 ILE A N 1
ATOM 2094 C CA . ILE A 1 257 ? 29.266 -2.262 -19.969 1 96.56 257 ILE A CA 1
ATOM 2095 C C . ILE A 1 257 ? 29.703 -2.992 -21.25 1 96.56 257 ILE A C 1
ATOM 2097 O O . ILE A 1 257 ? 28.859 -3.324 -22.094 1 96.56 257 ILE A O 1
ATOM 2101 N N . PRO A 1 258 ? 31.062 -3.266 -21.406 1 96.38 258 PRO A N 1
ATOM 2102 C CA . PRO A 1 258 ? 31.469 -4.145 -22.5 1 96.38 258 PRO A CA 1
ATOM 2103 C C . PRO A 1 258 ? 30.953 -5.566 -22.344 1 96.38 258 PRO A C 1
ATOM 2105 O O . PRO A 1 258 ? 31.312 -6.266 -21.391 1 96.38 258 PRO A O 1
ATOM 2108 N N . MET A 1 259 ? 30.219 -6.043 -23.281 1 96.94 259 MET A N 1
ATOM 2109 C CA . MET A 1 259 ? 29.531 -7.324 -23.172 1 96.94 259 MET A CA 1
ATOM 2110 C C . MET A 1 259 ? 30.531 -8.484 -23.25 1 96.94 259 MET A C 1
ATOM 2112 O O . MET A 1 259 ? 30.188 -9.625 -22.938 1 96.94 259 MET A O 1
ATOM 2116 N N . GLU A 1 260 ? 31.812 -8.18 -23.609 1 96.94 260 GLU A N 1
ATOM 2117 C CA . GLU A 1 260 ? 32.875 -9.195 -23.609 1 96.94 260 GLU A CA 1
ATOM 2118 C C . GLU A 1 260 ? 33.156 -9.672 -22.188 1 96.94 260 GLU A C 1
ATOM 2120 O O . GLU A 1 260 ? 33.688 -10.773 -21.984 1 96.94 260 GLU A O 1
ATOM 2125 N N . LEU A 1 261 ? 32.75 -8.844 -21.234 1 97.75 261 LEU A N 1
ATOM 2126 C CA . LEU A 1 261 ? 33 -9.18 -19.828 1 97.75 261 LEU A CA 1
ATOM 2127 C C . LEU A 1 261 ? 31.891 -10.062 -19.281 1 97.75 261 LEU A C 1
ATOM 2129 O O . LEU A 1 261 ? 32.031 -10.625 -18.188 1 97.75 261 LEU A O 1
ATOM 2133 N N . ILE A 1 262 ? 30.781 -10.25 -20 1 98 262 ILE A N 1
ATOM 2134 C CA . ILE A 1 262 ? 29.578 -10.93 -19.531 1 98 262 ILE A CA 1
ATOM 2135 C C . ILE A 1 262 ? 29.484 -12.312 -20.172 1 98 262 ILE A C 1
ATOM 2137 O O . ILE A 1 262 ? 29.672 -12.461 -21.375 1 98 262 ILE A O 1
ATOM 2141 N N . GLU A 1 263 ? 29.312 -13.305 -19.359 1 97.25 263 GLU A N 1
ATOM 2142 C CA . GLU A 1 263 ? 29.047 -14.648 -19.859 1 97.25 263 GLU A CA 1
ATOM 2143 C C . GLU A 1 263 ? 27.578 -14.805 -20.297 1 97.25 263 GLU A C 1
ATOM 2145 O O . GLU A 1 263 ? 27.297 -15.281 -21.391 1 97.25 263 GLU A O 1
ATOM 2150 N N . ASN A 1 264 ? 26.719 -14.438 -19.422 1 96.44 264 ASN A N 1
ATOM 2151 C CA . ASN A 1 264 ? 25.281 -14.516 -19.656 1 96.44 264 ASN A CA 1
ATOM 2152 C C . ASN A 1 264 ? 24.5 -13.562 -18.766 1 96.44 264 ASN A C 1
ATOM 2154 O O . ASN A 1 264 ? 25.031 -13.102 -17.75 1 96.44 264 ASN A O 1
ATOM 2158 N N . THR A 1 265 ? 23.359 -13.156 -19.219 1 96.62 265 THR A N 1
ATOM 2159 C CA . THR A 1 265 ? 22.422 -12.406 -18.406 1 96.62 265 THR A CA 1
ATOM 2160 C C . THR A 1 265 ? 21.078 -13.141 -18.312 1 96.62 265 THR A C 1
ATOM 2162 O O . THR A 1 265 ? 20.641 -13.773 -19.281 1 96.62 265 THR A O 1
ATOM 2165 N N . ILE A 1 266 ? 20.484 -13.102 -17.125 1 96.5 266 ILE A N 1
ATOM 2166 C CA . ILE A 1 266 ? 19.234 -13.812 -16.891 1 96.5 266 ILE A CA 1
ATOM 2167 C C . ILE A 1 266 ? 18.125 -12.812 -16.562 1 96.5 266 ILE A C 1
ATOM 2169 O O . ILE A 1 266 ? 18.312 -11.953 -15.688 1 96.5 266 ILE A O 1
ATOM 2173 N N . GLY A 1 267 ? 17.031 -12.953 -17.234 1 94.38 267 GLY A N 1
ATOM 2174 C CA . GLY A 1 267 ? 15.867 -12.133 -16.938 1 94.38 267 GLY A CA 1
ATOM 2175 C C . GLY A 1 267 ? 15.938 -10.758 -17.578 1 94.38 267 GLY A C 1
ATOM 2176 O O . GLY A 1 267 ? 16.984 -10.352 -18.078 1 94.38 267 GLY A O 1
ATOM 2177 N N . SER A 1 268 ? 14.891 -10.062 -17.625 1 94.31 268 SER A N 1
ATOM 2178 C CA . SER A 1 268 ? 14.703 -8.688 -18.062 1 94.31 268 SER A CA 1
ATOM 2179 C C . SER A 1 268 ? 13.594 -7.996 -17.266 1 94.31 268 SER A C 1
ATOM 2181 O O . SER A 1 268 ? 12.742 -8.664 -16.688 1 94.31 268 SER A O 1
ATOM 2183 N N . GLY A 1 269 ? 13.609 -6.711 -17.297 1 95.62 269 GLY A N 1
ATOM 2184 C CA . GLY A 1 269 ? 12.578 -5.961 -16.594 1 95.62 269 GLY A CA 1
ATOM 2185 C C . GLY A 1 269 ? 13.047 -5.426 -15.25 1 95.62 269 GLY A C 1
ATOM 2186 O O . GLY A 1 269 ? 14.07 -4.746 -15.172 1 95.62 269 GLY A O 1
ATOM 2187 N N . ALA A 1 270 ? 12.375 -5.816 -14.227 1 96.81 270 ALA A N 1
ATOM 2188 C CA . ALA A 1 270 ? 12.625 -5.25 -12.898 1 96.81 270 ALA A CA 1
ATOM 2189 C C . ALA A 1 270 ? 13.906 -5.816 -12.297 1 96.81 270 ALA A C 1
ATOM 2191 O O . ALA A 1 270 ? 14.562 -5.152 -11.492 1 96.81 270 ALA A O 1
ATOM 2192 N N . ILE A 1 271 ? 14.234 -7.051 -12.711 1 97.25 271 ILE A N 1
ATOM 2193 C CA . ILE A 1 271 ? 15.406 -7.738 -12.18 1 97.25 271 ILE A CA 1
ATOM 2194 C C . ILE A 1 271 ? 16.234 -8.312 -13.336 1 97.25 271 ILE A C 1
ATOM 2196 O O . ILE A 1 271 ? 15.688 -8.906 -14.258 1 97.25 271 ILE A O 1
ATOM 2200 N N . LYS A 1 272 ? 17.484 -8.109 -13.258 1 96.75 272 LYS A N 1
ATOM 2201 C CA . LYS A 1 272 ? 18.438 -8.734 -14.18 1 96.75 272 LYS A CA 1
ATOM 2202 C C . LYS A 1 272 ? 19.641 -9.312 -13.43 1 96.75 272 LYS A C 1
ATOM 2204 O O . LYS A 1 272 ? 20.203 -8.656 -12.547 1 96.75 272 LYS A O 1
ATOM 2209 N N . GLN A 1 273 ? 19.938 -10.555 -13.742 1 97.75 273 GLN A N 1
ATOM 2210 C CA . GLN A 1 273 ? 21.094 -11.227 -13.156 1 97.75 273 GLN A CA 1
ATOM 2211 C C . GLN A 1 273 ? 22.266 -11.25 -14.133 1 97.75 273 GLN A C 1
ATOM 2213 O O . GLN A 1 273 ? 22.078 -11.445 -15.336 1 97.75 273 GLN A O 1
ATOM 2218 N N . LEU A 1 274 ? 23.453 -11.062 -13.602 1 97.88 274 LEU A N 1
ATOM 2219 C CA . LEU A 1 274 ? 24.641 -11.031 -14.445 1 97.88 274 LEU A CA 1
ATOM 2220 C C . LEU A 1 274 ? 25.578 -12.18 -14.094 1 97.88 274 LEU A C 1
ATOM 2222 O O . LEU A 1 274 ? 26.078 -12.25 -12.969 1 97.88 274 LEU A O 1
ATOM 2226 N N . LEU A 1 275 ? 25.75 -13.047 -15.008 1 97.62 275 LEU A N 1
ATOM 2227 C CA . LEU A 1 275 ? 26.875 -13.984 -14.961 1 97.62 275 LEU A CA 1
ATOM 2228 C C . LEU A 1 275 ? 28.094 -13.422 -15.672 1 97.62 275 LEU A C 1
ATOM 2230 O O . LEU A 1 275 ? 28.125 -13.344 -16.906 1 97.62 275 LEU A O 1
ATOM 2234 N N . VAL A 1 276 ? 29.047 -13.094 -14.867 1 97.12 276 VAL A N 1
ATOM 2235 C CA . VAL A 1 276 ? 30.219 -12.391 -15.367 1 97.12 276 VAL A CA 1
ATOM 2236 C C . VAL A 1 276 ? 31.359 -13.383 -15.609 1 97.12 276 VAL A C 1
ATOM 2238 O O . VAL A 1 276 ? 31.406 -14.438 -14.969 1 97.12 276 VAL A O 1
ATOM 2241 N N . LYS A 1 277 ? 32.25 -13.016 -16.625 1 97.12 277 LYS A N 1
ATOM 2242 C CA . LYS A 1 277 ? 33.406 -13.867 -16.891 1 97.12 277 LYS A CA 1
ATOM 2243 C C . LYS A 1 277 ? 34.281 -14.008 -15.641 1 97.12 277 LYS A C 1
ATOM 2245 O O . LYS A 1 277 ? 34.344 -13.094 -14.82 1 97.12 277 LYS A O 1
ATOM 2250 N N . LYS A 1 278 ? 34.969 -15.148 -15.555 1 95.62 278 LYS A N 1
ATOM 2251 C CA . LYS A 1 278 ? 35.812 -15.445 -14.398 1 95.62 278 LYS A CA 1
ATOM 2252 C C . LYS A 1 278 ? 36.781 -14.32 -14.133 1 95.62 278 LYS A C 1
ATOM 2254 O O . LYS A 1 278 ? 37.469 -13.859 -15.047 1 95.62 278 LYS A O 1
ATOM 2259 N N . GLY A 1 279 ? 36.781 -13.844 -12.883 1 95.56 279 GLY A N 1
ATOM 2260 C CA . GLY A 1 279 ? 37.719 -12.852 -12.438 1 95.56 279 GLY A CA 1
ATOM 2261 C C . GLY A 1 279 ? 37.312 -11.43 -12.758 1 95.56 279 GLY A C 1
ATOM 2262 O O . GLY A 1 279 ? 38.031 -10.477 -12.422 1 95.56 279 GLY A O 1
ATOM 2263 N N . LYS A 1 280 ? 36.188 -11.258 -13.352 1 96.81 280 LYS A N 1
ATOM 2264 C CA . LYS A 1 280 ? 35.844 -9.922 -13.82 1 96.81 280 LYS A CA 1
ATOM 2265 C C . LYS A 1 280 ? 34.719 -9.312 -12.977 1 96.81 280 LYS A C 1
ATOM 2267 O O . LYS A 1 280 ? 34.281 -8.211 -13.258 1 96.81 280 LYS A O 1
ATOM 2272 N N . THR A 1 281 ? 34.281 -9.953 -11.922 1 95.5 281 THR A N 1
ATOM 2273 C CA . THR A 1 281 ? 33.125 -9.539 -11.125 1 95.5 281 THR A CA 1
ATOM 2274 C C . THR A 1 281 ? 33.344 -8.141 -10.539 1 95.5 281 THR A C 1
ATOM 2276 O O . THR A 1 281 ? 32.5 -7.27 -10.656 1 95.5 281 THR A O 1
ATOM 2279 N N . HIS A 1 282 ? 34.469 -7.898 -9.938 1 95.12 282 HIS A N 1
ATOM 2280 C CA . HIS A 1 282 ? 34.781 -6.617 -9.312 1 95.12 282 HIS A CA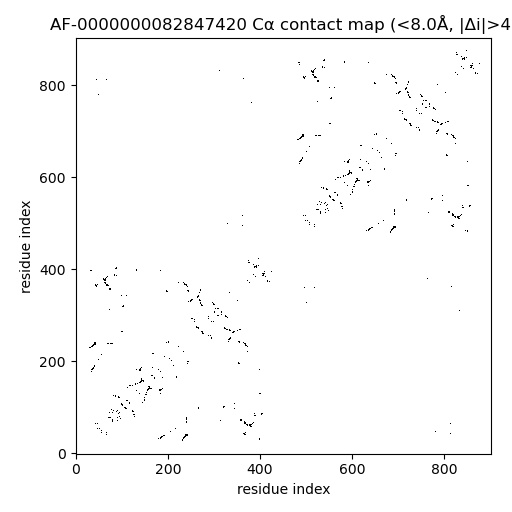 1
ATOM 2281 C C . HIS A 1 282 ? 34.844 -5.496 -10.344 1 95.12 282 HIS A C 1
ATOM 2283 O O . HIS A 1 282 ? 34.375 -4.379 -10.086 1 95.12 282 HIS A O 1
ATOM 2289 N N . GLN A 1 283 ? 35.406 -5.832 -11.438 1 96.12 283 GLN A N 1
ATOM 2290 C CA . GLN A 1 283 ? 35.531 -4.848 -12.508 1 96.12 283 GLN A CA 1
ATOM 2291 C C . GLN A 1 283 ? 34.125 -4.406 -12.984 1 96.12 283 GLN A C 1
ATOM 2293 O O . GLN A 1 283 ? 33.875 -3.209 -13.094 1 96.12 283 GLN A O 1
ATOM 2298 N N . VAL A 1 284 ? 33.281 -5.387 -13.25 1 97.5 284 VAL A N 1
ATOM 2299 C CA . VAL A 1 284 ? 31.953 -5.102 -13.734 1 97.5 284 VAL A CA 1
ATOM 2300 C C . VAL A 1 284 ? 31.156 -4.359 -12.664 1 97.5 284 VAL A C 1
ATOM 2302 O O . VAL A 1 284 ? 30.469 -3.375 -12.953 1 97.5 284 VAL A O 1
ATOM 2305 N N . PHE A 1 285 ? 31.234 -4.781 -11.438 1 96.44 285 PHE A N 1
ATOM 2306 C CA . PHE A 1 285 ? 30.547 -4.16 -10.312 1 96.44 285 PHE A CA 1
ATOM 2307 C C . PHE A 1 285 ? 30.953 -2.697 -10.164 1 96.44 285 PHE A C 1
ATOM 2309 O O . PHE A 1 285 ? 30.094 -1.815 -10.07 1 96.44 285 PHE A O 1
ATOM 2316 N N . SER A 1 286 ? 32.25 -2.426 -10.172 1 95.38 286 SER A N 1
ATOM 2317 C CA . SER A 1 286 ? 32.75 -1.071 -10.008 1 95.38 286 SER A CA 1
ATOM 2318 C C . SER A 1 286 ? 32.312 -0.171 -11.164 1 95.38 286 SER A C 1
ATOM 2320 O O . SER A 1 286 ? 31.984 0.996 -10.953 1 95.38 286 SER A O 1
ATOM 2322 N N . GLN A 1 287 ? 32.375 -0.746 -12.312 1 95.31 287 GLN A N 1
ATOM 2323 C CA . GLN A 1 287 ? 31.969 0.018 -13.484 1 95.31 287 GLN A CA 1
ATOM 2324 C C . GLN A 1 287 ? 30.516 0.456 -13.367 1 95.31 287 GLN A C 1
ATOM 2326 O O . GLN A 1 287 ? 30.188 1.627 -13.586 1 95.31 287 GLN A O 1
ATOM 2331 N N . LEU A 1 288 ? 29.625 -0.463 -12.984 1 96 288 LEU A N 1
ATOM 2332 C CA . LEU A 1 288 ? 28.203 -0.198 -12.953 1 96 288 LEU A CA 1
ATOM 2333 C C . LEU A 1 288 ? 27.812 0.598 -11.711 1 96 288 LEU A C 1
ATOM 2335 O O . LEU A 1 288 ? 26.812 1.309 -11.711 1 96 288 LEU A O 1
ATOM 2339 N N . ARG A 1 289 ? 28.578 0.499 -10.703 1 92.06 289 ARG A N 1
ATOM 2340 C CA . ARG A 1 289 ? 28.234 1.157 -9.445 1 92.06 289 ARG A CA 1
ATOM 2341 C C . ARG A 1 289 ? 28.766 2.584 -9.414 1 92.06 289 ARG A C 1
ATOM 2343 O O . ARG A 1 289 ? 28.094 3.494 -8.922 1 92.06 289 ARG A O 1
ATOM 2350 N N . GLU A 1 290 ? 29.953 2.816 -9.969 1 90.56 290 GLU A N 1
ATOM 2351 C CA . GLU A 1 290 ? 30.656 4.074 -9.742 1 90.56 290 GLU A CA 1
ATOM 2352 C C . GLU A 1 290 ? 30.938 4.797 -11.055 1 90.56 290 GLU A C 1
ATOM 2354 O O . GLU A 1 290 ? 30.766 6.016 -11.148 1 90.56 290 GLU A O 1
ATOM 2359 N N . HIS A 1 291 ? 31.391 4.133 -11.992 1 90.12 291 HIS A N 1
ATOM 2360 C CA . HIS A 1 291 ? 31.969 4.773 -13.172 1 90.12 291 HIS A CA 1
ATOM 2361 C C . HIS A 1 291 ? 30.891 5.059 -14.219 1 90.12 291 HIS A C 1
ATOM 2363 O O . HIS A 1 291 ? 30.844 6.16 -14.781 1 90.12 291 HIS A O 1
ATOM 2369 N N . HIS A 1 292 ? 30.125 4.016 -14.477 1 92 292 HIS A N 1
ATOM 2370 C CA . HIS A 1 292 ? 29.078 4.172 -15.484 1 92 292 HIS A CA 1
ATOM 2371 C C . HIS A 1 292 ? 27.75 3.617 -14.992 1 92 292 HIS A C 1
ATOM 2373 O O . HIS A 1 292 ? 27.219 2.666 -15.57 1 92 292 HIS A O 1
ATOM 2379 N N . PRO A 1 293 ? 27.188 4.238 -14.047 1 93.06 293 PRO A N 1
ATOM 2380 C CA . PRO A 1 293 ? 25.922 3.742 -13.5 1 93.06 293 PRO A CA 1
ATOM 2381 C C . PRO A 1 293 ? 24.781 3.816 -14.508 1 93.06 293 PRO A C 1
ATOM 2383 O O . PRO A 1 293 ? 24.75 4.723 -15.344 1 93.06 293 PRO A O 1
ATOM 2386 N N . ILE A 1 294 ? 23.984 2.82 -14.484 1 95.44 294 ILE A N 1
ATOM 2387 C CA . ILE A 1 294 ? 22.766 2.824 -15.289 1 95.44 294 ILE A CA 1
ATOM 2388 C C . ILE A 1 294 ? 21.688 3.654 -14.594 1 95.44 294 ILE A C 1
ATOM 2390 O O . ILE A 1 294 ? 21.297 3.346 -13.469 1 95.44 294 ILE A O 1
ATOM 2394 N N . PRO A 1 295 ? 21.188 4.672 -15.266 1 90.75 295 PRO A N 1
ATOM 2395 C CA . PRO A 1 295 ? 20.172 5.508 -14.609 1 90.75 295 PRO A CA 1
ATOM 2396 C C . PRO A 1 295 ? 18.969 4.703 -14.133 1 90.75 295 PRO A C 1
ATOM 2398 O O . PRO A 1 295 ? 18.391 3.941 -14.898 1 90.75 295 PRO A O 1
ATOM 2401 N N . ASN A 1 296 ? 18.547 4.785 -12.875 1 90.38 296 ASN A N 1
ATOM 2402 C CA . ASN A 1 296 ? 17.359 4.207 -12.25 1 90.38 296 ASN A CA 1
ATOM 2403 C C . ASN A 1 296 ? 17.453 2.686 -12.156 1 90.38 296 ASN A C 1
ATOM 2405 O O . ASN A 1 296 ? 16.438 1.997 -12.055 1 90.38 296 ASN A O 1
ATOM 2409 N N . VAL A 1 297 ? 18.672 2.215 -12.312 1 94.69 297 VAL A N 1
ATOM 2410 C CA . VAL A 1 297 ? 18.969 0.803 -12.094 1 94.69 297 VAL A CA 1
ATOM 2411 C C . VAL A 1 297 ? 20.172 0.663 -11.156 1 94.69 297 VAL A C 1
ATOM 2413 O O . VAL A 1 297 ? 21.203 1.294 -11.359 1 94.69 297 VAL A O 1
ATOM 2416 N N . LYS A 1 298 ? 20.031 -0.121 -10.156 1 92.62 298 LYS A N 1
ATOM 2417 C CA . LYS A 1 298 ? 21.109 -0.301 -9.188 1 92.62 298 LYS A CA 1
ATOM 2418 C C . LYS A 1 298 ? 21.719 -1.699 -9.289 1 92.62 298 LYS A C 1
ATOM 2420 O O . LYS A 1 298 ? 21 -2.68 -9.477 1 92.62 298 LYS A O 1
ATOM 2425 N N . VAL A 1 299 ? 23 -1.732 -9.203 1 96.06 299 VAL A N 1
ATOM 2426 C CA . VAL A 1 299 ? 23.703 -3.016 -9.18 1 96.06 299 VAL A CA 1
ATOM 2427 C C . VAL A 1 299 ? 24.016 -3.406 -7.734 1 96.06 299 VAL A C 1
ATOM 2429 O O . VAL A 1 299 ? 24.375 -2.557 -6.918 1 96.06 299 VAL A O 1
ATOM 2432 N N . TYR A 1 300 ? 23.812 -4.637 -7.461 1 95.06 300 TYR A N 1
ATOM 2433 C CA . TYR A 1 300 ? 24.109 -5.18 -6.141 1 95.06 300 TYR A CA 1
ATOM 2434 C C . TYR A 1 300 ? 25.047 -6.383 -6.254 1 95.06 300 TYR A C 1
ATOM 2436 O O . TYR A 1 300 ? 25 -7.125 -7.234 1 95.06 300 TYR A O 1
ATOM 2444 N N . TYR A 1 301 ? 25.891 -6.434 -5.281 1 93.62 301 TYR A N 1
ATOM 2445 C CA . TYR A 1 301 ? 26.719 -7.613 -5.094 1 93.62 301 TYR A CA 1
ATOM 2446 C C . TYR A 1 301 ? 26.109 -8.555 -4.062 1 93.62 301 TYR A C 1
ATOM 2448 O O . TYR A 1 301 ? 25.703 -8.125 -2.982 1 93.62 301 TYR A O 1
ATOM 2456 N N . THR A 1 302 ? 25.953 -9.836 -4.496 1 87.75 302 THR A N 1
ATOM 2457 C CA . THR A 1 302 ? 25.391 -10.805 -3.568 1 87.75 302 THR A CA 1
ATOM 2458 C C . THR A 1 302 ? 26.484 -11.734 -3.027 1 87.75 302 THR A C 1
ATOM 2460 O O . THR A 1 302 ? 27.438 -12.062 -3.734 1 87.75 302 THR A O 1
ATOM 2463 N N . SER A 1 303 ? 26.562 -11.945 -1.804 1 80.31 303 SER A N 1
ATOM 2464 C CA . SER A 1 303 ? 27.406 -12.914 -1.119 1 80.31 303 SER A CA 1
ATOM 2465 C C . SER A 1 303 ? 26.625 -13.688 -0.064 1 80.31 303 SER A C 1
ATOM 2467 O O . SER A 1 303 ? 25.562 -13.242 0.371 1 80.31 303 SER A O 1
ATOM 2469 N N . PRO A 1 304 ? 27.078 -14.906 0.123 1 71.88 304 PRO A N 1
ATOM 2470 C CA . PRO A 1 304 ? 26.312 -15.68 1.108 1 71.88 304 PRO A CA 1
ATOM 2471 C C . PRO A 1 304 ? 26.188 -14.969 2.451 1 71.88 304 PRO A C 1
ATOM 2473 O O . PRO A 1 304 ? 25.172 -15.086 3.125 1 71.88 304 PRO A O 1
ATOM 2476 N N . ASN A 1 305 ? 27.172 -14.148 2.736 1 68 305 ASN A N 1
ATOM 2477 C CA . ASN A 1 305 ? 27.156 -13.57 4.078 1 68 305 ASN A CA 1
ATOM 2478 C C . ASN A 1 305 ? 27.156 -12.047 4.035 1 68 305 ASN A C 1
ATOM 2480 O O . ASN A 1 305 ? 26.672 -11.398 4.965 1 68 305 ASN A O 1
ATOM 2484 N N . SER A 1 306 ? 27.703 -11.516 3.062 1 68.38 306 SER A N 1
ATOM 2485 C CA . SER A 1 306 ? 27.969 -10.086 3.158 1 68.38 306 SER A CA 1
ATOM 2486 C C . SER A 1 306 ? 27.562 -9.359 1.883 1 68.38 306 SER A C 1
ATOM 2488 O O . SER A 1 306 ? 28.234 -8.406 1.462 1 68.38 306 SER A O 1
ATOM 2490 N N . GLY A 1 307 ? 26.531 -9.672 1.351 1 79.31 307 GLY A N 1
ATOM 2491 C CA . GLY A 1 307 ? 26.141 -8.914 0.176 1 79.31 307 GLY A CA 1
ATOM 2492 C C . GLY A 1 307 ? 25.578 -7.543 0.514 1 79.31 307 GLY A C 1
ATOM 2493 O O . GLY A 1 307 ? 25.406 -7.207 1.688 1 79.31 307 GLY A O 1
ATOM 2494 N N . ASP A 1 308 ? 25.438 -6.648 -0.597 1 86 308 ASP A N 1
ATOM 2495 C CA . ASP A 1 308 ? 24.984 -5.289 -0.305 1 86 308 ASP A CA 1
ATOM 2496 C C . ASP A 1 308 ? 23.531 -5.098 -0.684 1 86 308 ASP A C 1
ATOM 2498 O O . ASP A 1 308 ? 23.016 -3.975 -0.683 1 86 308 ASP A O 1
ATOM 2502 N N . ILE A 1 309 ? 22.891 -6.223 -1.106 1 88.88 309 ILE A N 1
ATOM 2503 C CA . ILE A 1 309 ? 21.453 -6.145 -1.298 1 88.88 309 ILE A CA 1
ATOM 2504 C C . ILE A 1 309 ? 20.75 -6 0.055 1 88.88 309 ILE A C 1
ATOM 2506 O O . ILE A 1 309 ? 21.078 -6.727 1.001 1 88.88 309 ILE A O 1
ATOM 2510 N N . PRO A 1 310 ? 19.844 -5.062 0.164 1 86.81 310 PRO A N 1
ATOM 2511 C CA . PRO A 1 310 ? 19.156 -4.902 1.452 1 86.81 310 PRO A CA 1
ATOM 2512 C C . PRO A 1 310 ? 18.531 -6.195 1.951 1 86.81 310 PRO A C 1
ATOM 2514 O O . PRO A 1 310 ? 17.969 -6.957 1.159 1 86.81 310 PRO A O 1
ATOM 2517 N N . THR A 1 311 ? 18.531 -6.449 3.197 1 85.38 311 THR A N 1
ATOM 2518 C CA . THR A 1 311 ? 18.172 -7.73 3.797 1 85.38 311 THR A CA 1
ATOM 2519 C C . THR A 1 311 ? 16.672 -7.992 3.648 1 85.38 311 THR A C 1
ATOM 2521 O O . THR A 1 311 ? 16.25 -9.148 3.607 1 85.38 311 THR A O 1
ATOM 2524 N N . HIS A 1 312 ? 15.914 -6.941 3.516 1 85.62 312 HIS A N 1
ATOM 2525 C CA . HIS A 1 312 ? 14.469 -7.141 3.484 1 85.62 312 HIS A CA 1
ATOM 2526 C C . HIS A 1 312 ? 14.039 -7.82 2.189 1 85.62 312 HIS A C 1
ATOM 2528 O O . HIS A 1 312 ? 12.93 -8.359 2.107 1 85.62 312 HIS A O 1
ATOM 2534 N N . TYR A 1 313 ? 14.875 -7.789 1.177 1 91.5 313 TYR A N 1
ATOM 2535 C CA . TYR A 1 313 ? 14.555 -8.492 -0.06 1 91.5 313 TYR A CA 1
ATOM 2536 C C . TYR A 1 313 ? 14.625 -10 0.136 1 91.5 313 TYR A C 1
ATOM 2538 O O . TYR A 1 313 ? 14.031 -10.758 -0.633 1 91.5 313 TYR A O 1
ATOM 2546 N N . ASN A 1 314 ? 15.406 -10.477 1.134 1 90.69 314 ASN A N 1
ATOM 2547 C CA . ASN A 1 314 ? 15.648 -11.906 1.342 1 90.69 314 ASN A CA 1
ATOM 2548 C C . ASN A 1 314 ? 16.109 -12.586 0.06 1 90.69 314 ASN A C 1
ATOM 2550 O O . ASN A 1 314 ? 15.594 -13.648 -0.306 1 90.69 314 ASN A O 1
ATOM 2554 N N . TYR A 1 315 ? 16.938 -11.93 -0.686 1 93.5 315 TYR A N 1
ATOM 2555 C CA . TYR A 1 315 ? 17.5 -12.336 -1.968 1 93.5 315 TYR A CA 1
ATOM 2556 C C . TYR A 1 315 ? 19.016 -12.445 -1.886 1 93.5 315 TYR A C 1
ATOM 2558 O O . TYR A 1 315 ? 19.719 -11.438 -1.954 1 93.5 315 TYR A O 1
ATOM 2566 N N . LYS A 1 316 ? 19.531 -13.688 -1.738 1 92.12 316 LYS A N 1
ATOM 2567 C CA . LYS A 1 316 ? 20.953 -13.922 -1.477 1 92.12 316 LYS A CA 1
ATOM 2568 C C . LYS A 1 316 ? 21.547 -14.875 -2.508 1 92.12 316 LYS A C 1
ATOM 2570 O O . LYS A 1 316 ? 20.828 -15.617 -3.168 1 92.12 316 LYS A O 1
ATOM 2575 N N . LYS A 1 317 ? 22.844 -14.82 -2.475 1 93.62 317 LYS A N 1
ATOM 2576 C CA . LYS A 1 317 ? 23.578 -15.695 -3.381 1 93.62 317 LYS A CA 1
ATOM 2577 C C . LYS A 1 317 ? 23.172 -17.156 -3.189 1 93.62 317 LYS A C 1
ATOM 2579 O O . LYS A 1 317 ? 22.984 -17.609 -2.061 1 93.62 317 LYS A O 1
ATOM 2584 N N . SER A 1 318 ? 22.984 -17.875 -4.281 1 93.88 318 SER A N 1
ATOM 2585 C CA . SER A 1 318 ? 22.672 -19.297 -4.375 1 93.88 318 SER A CA 1
ATOM 2586 C C . SER A 1 318 ? 23.016 -19.844 -5.754 1 93.88 318 SER A C 1
ATOM 2588 O O . SER A 1 318 ? 23.656 -19.172 -6.559 1 93.88 318 SER A O 1
ATOM 2590 N N . ASP A 1 319 ? 22.625 -21.062 -5.988 1 95 319 ASP A N 1
ATOM 2591 C CA . ASP A 1 319 ? 22.891 -21.672 -7.293 1 95 319 ASP A CA 1
ATOM 2592 C C . ASP A 1 319 ? 22.094 -20.953 -8.391 1 95 319 ASP A C 1
ATOM 2594 O O . ASP A 1 319 ? 22.469 -21.031 -9.57 1 95 319 ASP A O 1
ATOM 2598 N N . VAL A 1 320 ? 21.047 -20.281 -7.949 1 96.75 320 VAL A N 1
ATOM 2599 C CA . VAL A 1 320 ? 20.203 -19.656 -8.961 1 96.75 320 VAL A CA 1
ATOM 2600 C C . VAL A 1 320 ? 20.281 -18.141 -8.844 1 96.75 320 VAL A C 1
ATOM 2602 O O . VAL A 1 320 ? 19.609 -17.422 -9.586 1 96.75 320 VAL A O 1
ATOM 2605 N N . VAL A 1 321 ? 21.031 -17.578 -7.938 1 96.62 321 VAL A N 1
ATOM 2606 C CA . VAL A 1 321 ? 21.297 -16.156 -7.793 1 96.62 321 VAL A CA 1
ATOM 2607 C C . VAL A 1 321 ? 22.797 -15.891 -7.91 1 96.62 321 VAL A C 1
ATOM 2609 O O . VAL A 1 321 ? 23.578 -16.266 -7.023 1 96.62 321 VAL A O 1
ATOM 2612 N N . PRO A 1 322 ? 23.266 -15.227 -8.93 1 95.75 322 PRO A N 1
ATOM 2613 C CA . PRO A 1 322 ? 24.703 -14.992 -9.133 1 95.75 322 PRO A CA 1
ATOM 2614 C C . PRO A 1 322 ? 25.234 -13.859 -8.258 1 95.75 322 PRO A C 1
ATOM 2616 O O . PRO A 1 322 ? 24.531 -13.344 -7.398 1 95.75 322 PRO A O 1
ATOM 2619 N N . ASP A 1 323 ? 26.469 -13.477 -8.516 1 94.5 323 ASP A N 1
ATOM 2620 C CA . ASP A 1 323 ? 27.188 -12.5 -7.699 1 94.5 323 ASP A CA 1
ATOM 2621 C C . ASP A 1 323 ? 26.641 -11.086 -7.93 1 94.5 323 ASP A C 1
ATOM 2623 O O . ASP A 1 323 ? 26.688 -10.242 -7.035 1 94.5 323 ASP A O 1
ATOM 2627 N N . LEU A 1 324 ? 26.188 -10.867 -9.18 1 97 324 LEU A N 1
ATOM 2628 C CA . LEU A 1 324 ? 25.734 -9.523 -9.5 1 97 324 LEU A CA 1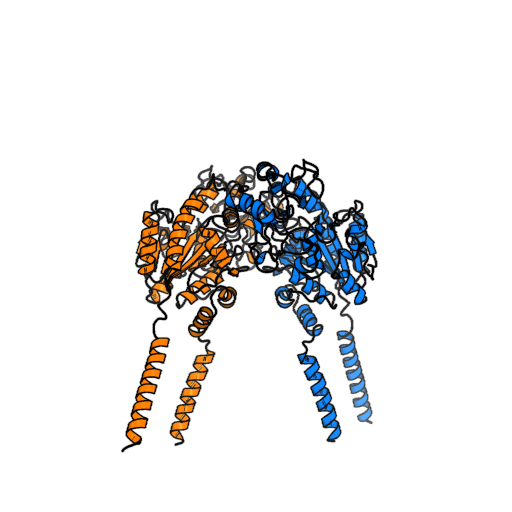
ATOM 2629 C C . LEU A 1 324 ? 24.266 -9.539 -9.945 1 97 324 LEU A C 1
ATOM 2631 O O . LEU A 1 324 ? 23.875 -10.352 -10.781 1 97 324 LEU A O 1
ATOM 2635 N N . VAL A 1 325 ? 23.531 -8.656 -9.359 1 97.56 325 VAL A N 1
ATOM 2636 C CA . VAL A 1 325 ? 22.109 -8.508 -9.648 1 97.56 325 VAL A CA 1
ATOM 2637 C C . VAL A 1 325 ? 21.781 -7.035 -9.859 1 97.56 325 VAL A C 1
ATOM 2639 O O . VAL A 1 325 ? 22.266 -6.172 -9.125 1 97.56 325 VAL A O 1
ATOM 2642 N N . LEU A 1 326 ? 21.062 -6.766 -10.891 1 97.56 326 LEU A N 1
ATOM 2643 C CA . LEU A 1 326 ? 20.547 -5.422 -11.148 1 97.56 326 LEU A CA 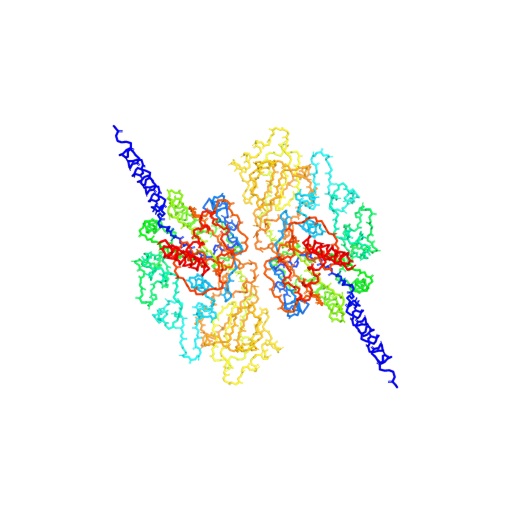1
ATOM 2644 C C . LEU A 1 326 ? 19.078 -5.324 -10.789 1 97.56 326 LEU A C 1
ATOM 2646 O O . LEU A 1 326 ? 18.281 -6.195 -11.164 1 97.56 326 LEU A O 1
ATOM 2650 N N . LEU A 1 327 ? 18.703 -4.316 -10.039 1 96.69 327 LEU A N 1
ATOM 2651 C CA . LEU A 1 327 ? 17.328 -4.004 -9.719 1 96.69 327 LEU A CA 1
ATOM 2652 C C . LEU A 1 327 ? 16.922 -2.639 -10.273 1 96.69 327 LEU A C 1
ATOM 2654 O O . LEU A 1 327 ? 17.578 -1.632 -9.969 1 96.69 327 LEU A O 1
ATOM 2658 N N . ALA A 1 328 ? 15.906 -2.615 -11.062 1 95.81 328 ALA A N 1
ATOM 2659 C CA . ALA A 1 328 ? 15.406 -1.359 -11.617 1 95.81 328 ALA A CA 1
ATOM 2660 C C . ALA A 1 328 ? 14.453 -0.671 -10.648 1 95.81 328 ALA A C 1
ATOM 2662 O O . ALA A 1 328 ? 13.711 -1.337 -9.922 1 95.81 328 ALA A O 1
ATOM 2663 N N . ASP A 1 329 ? 14.469 0.596 -10.641 1 91.5 329 ASP A N 1
ATOM 2664 C CA . ASP A 1 329 ? 13.469 1.369 -9.922 1 91.5 329 ASP A CA 1
ATOM 2665 C C . ASP A 1 329 ? 12.07 1.124 -10.492 1 91.5 329 ASP A C 1
ATOM 2667 O O . ASP A 1 329 ? 11.93 0.767 -11.664 1 91.5 329 ASP A O 1
ATOM 2671 N N . PRO A 1 330 ? 11.039 1.279 -9.633 1 92.81 330 PRO A N 1
ATOM 2672 C CA . PRO A 1 330 ? 9.688 1.146 -10.195 1 92.81 330 PRO A CA 1
ATOM 2673 C C . PRO A 1 330 ? 9.453 2.062 -11.391 1 92.81 330 PRO A C 1
ATOM 2675 O O . PRO A 1 330 ? 9.82 3.242 -11.352 1 92.81 330 PRO A O 1
ATOM 2678 N N . GLY A 1 331 ? 8.891 1.469 -12.438 1 91.56 331 GLY A N 1
ATOM 2679 C CA . GLY A 1 331 ? 8.633 2.236 -13.648 1 91.56 331 GLY A CA 1
ATOM 2680 C C . GLY A 1 331 ? 9.766 2.178 -14.648 1 91.56 331 GLY A C 1
ATOM 2681 O O . GLY A 1 331 ? 9.656 2.717 -15.75 1 91.56 331 GLY A O 1
ATOM 2682 N N . TYR A 1 332 ? 10.844 1.527 -14.312 1 93.5 332 TYR A N 1
ATOM 2683 C CA . TYR A 1 332 ? 11.969 1.324 -15.219 1 93.5 332 TYR A CA 1
ATOM 2684 C C . TYR A 1 332 ? 12.219 -0.16 -15.453 1 93.5 332 TYR A C 1
ATOM 2686 O O . TYR A 1 332 ? 11.766 -1.004 -14.68 1 93.5 332 TYR A O 1
ATOM 2694 N N . ALA A 1 333 ? 12.891 -0.441 -16.562 1 96.44 333 ALA A N 1
ATOM 2695 C CA . ALA A 1 333 ? 13.242 -1.818 -16.906 1 96.44 333 ALA A CA 1
ATOM 2696 C C . ALA A 1 333 ? 14.633 -1.895 -17.531 1 96.44 333 ALA A C 1
ATOM 2698 O O . ALA A 1 333 ? 15.125 -0.91 -18.078 1 96.44 333 ALA A O 1
ATOM 2699 N N . ILE A 1 334 ? 15.266 -3.037 -17.344 1 96.19 334 ILE A N 1
ATOM 2700 C CA . ILE A 1 334 ? 16.578 -3.266 -17.938 1 96.19 334 ILE A CA 1
ATOM 2701 C C . ILE A 1 334 ? 16.531 -4.473 -18.859 1 96.19 334 ILE A C 1
ATOM 2703 O O . ILE A 1 334 ? 15.914 -5.488 -18.547 1 96.19 334 ILE A O 1
ATOM 2707 N N . VAL A 1 335 ? 17.094 -4.336 -20.047 1 95.81 335 VAL A N 1
ATOM 2708 C CA . VAL A 1 335 ? 17.125 -5.402 -21.047 1 95.81 335 VAL A CA 1
ATOM 2709 C C . VAL A 1 335 ? 18.562 -5.598 -21.562 1 95.81 335 VAL A C 1
ATOM 2711 O O . VAL A 1 335 ? 19.438 -4.793 -21.266 1 95.81 335 VAL A O 1
ATOM 2714 N N . THR A 1 336 ? 18.766 -6.723 -22.172 1 95.25 336 THR A N 1
ATOM 2715 C CA . THR A 1 336 ? 20 -7.023 -22.891 1 95.25 336 THR A CA 1
ATOM 2716 C C . THR A 1 336 ? 19.734 -7.129 -24.391 1 95.25 336 THR A C 1
ATOM 2718 O O . THR A 1 336 ? 18.797 -7.812 -24.812 1 95.25 336 THR A O 1
ATOM 2721 N N . LYS A 1 337 ? 20.547 -6.426 -25.172 1 92.38 337 LYS A N 1
ATOM 2722 C CA . LYS A 1 337 ? 20.375 -6.445 -26.609 1 92.38 337 LYS A CA 1
ATOM 2723 C C . LYS A 1 337 ? 21.078 -7.652 -27.234 1 92.38 337 LYS A C 1
ATOM 2725 O O . LYS A 1 337 ? 20.578 -8.242 -28.188 1 92.38 337 LYS A O 1
ATOM 2730 N N . ASP A 1 338 ? 22.234 -7.984 -26.734 1 92.94 338 ASP A N 1
ATOM 2731 C CA . ASP A 1 338 ? 22.969 -9.148 -27.234 1 92.94 338 ASP A CA 1
ATOM 2732 C C . ASP A 1 338 ? 22.203 -10.438 -26.922 1 92.94 338 ASP A C 1
ATOM 2734 O O . ASP A 1 338 ? 22.312 -10.984 -25.828 1 92.94 338 ASP A O 1
ATOM 2738 N N . GLU A 1 339 ? 21.562 -11 -27.891 1 90.88 339 GLU A N 1
ATOM 2739 C CA . GLU A 1 339 ? 20.688 -12.156 -27.719 1 90.88 339 GLU A CA 1
ATOM 2740 C C . GLU A 1 339 ? 21.484 -13.398 -27.312 1 90.88 339 GLU A C 1
ATOM 2742 O O . GLU A 1 339 ? 20.938 -14.297 -26.672 1 90.88 339 GLU A O 1
ATOM 2747 N N . ARG A 1 340 ? 22.75 -13.453 -27.703 1 92.5 340 ARG A N 1
ATOM 2748 C CA . ARG A 1 340 ? 23.594 -14.609 -27.391 1 92.5 340 ARG A CA 1
ATOM 2749 C C . ARG A 1 340 ? 23.922 -14.672 -25.906 1 92.5 340 ARG A C 1
ATOM 2751 O O . ARG A 1 340 ? 24.328 -15.719 -25.406 1 92.5 340 ARG A O 1
ATOM 2758 N N . LYS A 1 341 ? 23.672 -13.594 -25.219 1 94.88 341 LYS A N 1
ATOM 2759 C CA . LYS A 1 341 ? 24.047 -13.5 -23.812 1 94.88 341 LYS A CA 1
ATOM 2760 C C . LYS A 1 341 ? 22.828 -13.25 -22.938 1 94.88 341 LYS A C 1
ATOM 2762 O O . LYS A 1 341 ? 22.938 -12.656 -21.859 1 94.88 341 LYS A O 1
ATOM 2767 N N . GLN A 1 342 ? 21.688 -13.594 -23.469 1 95.12 342 GLN A N 1
ATOM 2768 C CA . GLN A 1 342 ? 20.453 -13.336 -22.75 1 95.12 342 GLN A CA 1
ATOM 2769 C C . GLN A 1 342 ? 19.609 -14.609 -22.625 1 95.12 342 GLN A C 1
ATOM 2771 O O . GLN A 1 342 ? 19.312 -15.258 -23.625 1 95.12 342 GLN A O 1
ATOM 2776 N N . PHE A 1 343 ? 19.281 -14.906 -21.438 1 94.56 343 PHE A N 1
ATOM 2777 C CA . PHE A 1 343 ? 18.297 -15.945 -21.188 1 94.56 343 PHE A CA 1
ATOM 2778 C C . PHE A 1 343 ? 17.078 -15.367 -20.469 1 94.56 343 PHE A C 1
ATOM 2780 O O . PHE A 1 343 ? 17.219 -14.742 -19.406 1 94.56 343 PHE A O 1
ATOM 2787 N N . PRO A 1 344 ? 15.852 -15.609 -20.875 1 91.81 344 PRO A N 1
ATOM 2788 C CA . PRO A 1 344 ? 15.547 -16.266 -22.141 1 91.81 344 PRO A CA 1
ATOM 2789 C C . PRO A 1 344 ? 15.852 -15.391 -23.344 1 91.81 344 PRO A C 1
ATOM 2791 O O . PRO A 1 344 ? 16.016 -14.172 -23.219 1 91.81 344 PRO A O 1
ATOM 2794 N N . ARG A 1 345 ? 16.125 -15.969 -24.469 1 84.88 345 ARG A N 1
ATOM 2795 C CA . ARG A 1 345 ? 16.375 -15.195 -25.688 1 84.88 345 ARG A CA 1
ATOM 2796 C C . ARG A 1 345 ? 15.227 -14.227 -25.969 1 84.88 345 ARG A C 1
ATOM 2798 O O . ARG A 1 345 ? 14.055 -14.594 -25.812 1 84.88 345 ARG A O 1
ATOM 2805 N N . PRO A 1 346 ? 15.922 -12.859 -26.109 1 68.75 346 PRO A N 1
ATOM 2806 C CA . PRO A 1 346 ? 14.922 -11.789 -26.188 1 68.75 346 PRO A CA 1
ATOM 2807 C C . PRO A 1 346 ? 13.953 -11.977 -27.359 1 68.75 346 PRO A C 1
ATOM 2809 O O . PRO A 1 346 ? 14.312 -12.555 -28.375 1 68.75 346 PRO A O 1
ATOM 2812 N N . ASN A 1 347 ? 12.766 -11.82 -27.375 1 54.94 347 ASN A N 1
ATOM 2813 C CA . ASN A 1 347 ? 12.008 -11.219 -28.469 1 54.94 347 ASN A CA 1
ATOM 2814 C C . ASN A 1 347 ? 12.047 -9.695 -28.406 1 54.94 347 ASN A C 1
ATOM 2816 O O . ASN A 1 347 ? 11.898 -9.109 -27.344 1 54.94 347 ASN A O 1
ATOM 2820 N N . LEU A 1 348 ? 13.086 -8.75 -29.094 1 47.97 348 LEU A N 1
ATOM 2821 C CA . LEU A 1 348 ? 13.25 -7.309 -28.969 1 47.97 348 LEU A CA 1
ATOM 2822 C C . LEU A 1 348 ? 12.07 -6.684 -28.234 1 47.97 348 LEU A C 1
ATOM 2824 O O . LEU A 1 348 ? 12.141 -5.535 -27.797 1 47.97 348 LEU A O 1
ATOM 2828 N N . ARG A 1 349 ? 11.016 -6.633 -28.812 1 47.91 349 ARG A N 1
ATOM 2829 C CA . ARG A 1 349 ? 9.758 -5.926 -28.594 1 47.91 349 ARG A CA 1
ATOM 2830 C C . ARG A 1 349 ? 9.289 -6.09 -27.156 1 47.91 349 ARG A C 1
ATOM 2832 O O . ARG A 1 349 ? 8.125 -5.832 -26.844 1 47.91 349 ARG A O 1
ATOM 2839 N N . GLU A 1 350 ? 10.164 -6.477 -26.031 1 61.88 350 GLU A N 1
ATOM 2840 C CA . GLU A 1 350 ? 9.344 -7.469 -25.344 1 61.88 350 GLU A CA 1
ATOM 2841 C C . GLU A 1 350 ? 8.906 -6.965 -23.969 1 61.88 350 GLU A C 1
ATOM 2843 O O . GLU A 1 350 ? 8.062 -7.578 -23.312 1 61.88 350 GLU A O 1
ATOM 2848 N N . ILE A 1 351 ? 9.453 -5.68 -23.531 1 78.56 351 ILE A N 1
ATOM 2849 C CA . ILE A 1 351 ? 8.875 -5.359 -22.234 1 78.56 351 ILE A CA 1
ATOM 2850 C C . ILE A 1 351 ? 7.418 -4.938 -22.406 1 78.56 351 ILE A C 1
ATOM 2852 O O . ILE A 1 351 ? 7.113 -4.039 -23.188 1 78.56 351 ILE A O 1
ATOM 2856 N N . SER A 1 352 ? 6.66 -5.562 -21.734 1 90.69 352 SER A N 1
ATOM 2857 C CA . SER A 1 352 ? 5.23 -5.285 -21.766 1 90.69 352 SER A CA 1
ATOM 2858 C C . SER A 1 352 ? 4.918 -3.934 -21.125 1 90.69 352 SER A C 1
ATOM 2860 O O . SER A 1 352 ? 5.801 -3.295 -20.547 1 90.69 352 SER A O 1
ATOM 2862 N N . ALA A 1 353 ? 3.752 -3.41 -21.312 1 93.56 353 ALA A N 1
ATOM 2863 C CA . ALA A 1 353 ? 3.328 -2.102 -20.828 1 93.56 353 ALA A CA 1
ATOM 2864 C C . ALA A 1 353 ? 3.387 -2.049 -19.297 1 93.56 353 ALA A C 1
ATOM 2866 O O . ALA A 1 353 ? 3.668 -0.998 -18.719 1 93.56 353 ALA A O 1
ATOM 2867 N N . ALA A 1 354 ? 3.113 -3.125 -18.656 1 96.5 354 ALA A N 1
ATOM 2868 C CA . ALA A 1 354 ? 3.238 -3.27 -17.219 1 96.5 354 ALA A CA 1
ATOM 2869 C C . ALA A 1 354 ? 3.988 -4.551 -16.859 1 96.5 354 ALA A C 1
ATOM 2871 O O . ALA A 1 354 ? 3.822 -5.578 -17.516 1 96.5 354 ALA A O 1
ATOM 2872 N N . ILE A 1 355 ? 4.773 -4.449 -15.812 1 96.94 355 ILE A N 1
ATOM 2873 C CA . ILE A 1 355 ? 5.543 -5.633 -15.445 1 96.94 355 ILE A CA 1
ATOM 2874 C C . ILE A 1 355 ? 5.555 -5.785 -13.922 1 96.94 355 ILE A C 1
ATOM 2876 O O . ILE A 1 355 ? 5.125 -4.883 -13.203 1 96.94 355 ILE A O 1
ATOM 2880 N N . ASP A 1 356 ? 5.898 -6.969 -13.453 1 97.31 356 ASP A N 1
ATOM 2881 C CA . ASP A 1 356 ? 6.07 -7.281 -12.039 1 97.31 356 ASP A CA 1
ATOM 2882 C C . ASP A 1 356 ? 7.535 -7.562 -11.711 1 97.31 356 ASP A C 1
ATOM 2884 O O . ASP A 1 356 ? 8.422 -7.32 -12.539 1 97.31 356 ASP A O 1
ATOM 2888 N N . GLY A 1 357 ? 7.855 -7.848 -10.508 1 97.62 357 GLY A N 1
ATOM 2889 C CA . GLY A 1 357 ? 9.203 -8.211 -10.109 1 97.62 357 GLY A CA 1
ATOM 2890 C C . GLY A 1 357 ? 9.859 -7.18 -9.211 1 97.62 357 GLY A C 1
ATOM 2891 O O . GLY A 1 357 ? 10.969 -7.395 -8.711 1 97.62 357 GLY A O 1
ATOM 2892 N N . TYR A 1 358 ? 9.188 -6.105 -8.906 1 96.94 358 TYR A N 1
ATOM 2893 C CA . TYR A 1 358 ? 9.789 -4.988 -8.188 1 96.94 358 TYR A CA 1
ATOM 2894 C C . TYR A 1 358 ? 9.781 -5.238 -6.684 1 96.94 358 TYR A C 1
ATOM 2896 O O . TYR A 1 358 ? 9.328 -6.293 -6.227 1 96.94 358 TYR A O 1
ATOM 2904 N N . ASN A 1 359 ? 10.336 -4.262 -5.957 1 95.31 359 ASN A N 1
ATOM 2905 C CA . ASN A 1 359 ? 10.359 -4.238 -4.5 1 95.31 359 ASN A CA 1
ATOM 2906 C C . ASN A 1 359 ? 8.969 -4.492 -3.916 1 95.31 359 ASN A C 1
ATOM 2908 O O . ASN A 1 359 ? 7.992 -3.863 -4.328 1 95.31 359 ASN A O 1
ATOM 2912 N N . ASN A 1 360 ? 8.891 -5.488 -3.016 1 95.81 360 ASN A N 1
ATOM 2913 C CA . ASN A 1 360 ? 7.598 -5.891 -2.467 1 95.81 360 ASN A CA 1
ATOM 2914 C C . ASN A 1 360 ? 7.078 -4.879 -1.448 1 95.81 360 ASN A C 1
ATOM 2916 O O . ASN A 1 360 ? 5.977 -5.031 -0.922 1 95.81 360 ASN A O 1
ATOM 2920 N N . GLU A 1 361 ? 7.816 -3.791 -1.231 1 92.94 361 GLU A N 1
ATOM 2921 C CA . GLU A 1 361 ? 7.387 -2.705 -0.355 1 92.94 361 GLU A CA 1
ATOM 2922 C C . GLU A 1 361 ? 6.598 -1.652 -1.129 1 92.94 361 GLU A C 1
ATOM 2924 O O . GLU A 1 361 ? 5.965 -0.781 -0.53 1 92.94 361 GLU A O 1
ATOM 2929 N N . LEU A 1 362 ? 6.641 -1.762 -2.416 1 94.5 362 LEU A N 1
ATOM 2930 C CA . LEU A 1 362 ? 6.004 -0.744 -3.248 1 94.5 362 LEU A CA 1
ATOM 2931 C C . LEU A 1 362 ? 4.488 -0.8 -3.113 1 94.5 362 LEU A C 1
ATOM 2933 O O . LEU A 1 362 ? 3.893 -1.879 -3.189 1 94.5 362 LEU A O 1
ATOM 2937 N N . PRO A 1 363 ? 3.832 0.351 -3.012 1 92.88 363 PRO A N 1
ATOM 2938 C CA . PRO A 1 363 ? 2.371 0.358 -2.91 1 92.88 363 PRO A CA 1
ATOM 2939 C C . PRO A 1 363 ? 1.694 -0.323 -4.098 1 92.88 363 PRO A C 1
ATOM 2941 O O . PRO A 1 363 ? 0.734 -1.076 -3.918 1 92.88 363 PRO A O 1
ATOM 2944 N N . GLY A 1 364 ? 2.191 -0.08 -5.211 1 93.69 364 GLY A N 1
ATOM 2945 C CA . GLY A 1 364 ? 1.57 -0.601 -6.418 1 93.69 364 GLY A CA 1
ATOM 2946 C C . GLY A 1 364 ? 1.683 -2.109 -6.547 1 93.69 364 GLY A C 1
ATOM 2947 O O . GLY A 1 364 ? 1.046 -2.713 -7.41 1 93.69 364 GLY A O 1
ATOM 2948 N N . ILE A 1 365 ? 2.432 -2.756 -5.664 1 96.75 365 ILE A N 1
ATOM 2949 C CA . ILE A 1 365 ? 2.684 -4.191 -5.754 1 96.75 365 ILE A CA 1
ATOM 2950 C C . ILE A 1 365 ? 1.792 -4.934 -4.766 1 96.75 365 ILE A C 1
ATOM 2952 O O . ILE A 1 365 ? 1.699 -6.164 -4.805 1 96.75 365 ILE A O 1
ATOM 2956 N N . SER A 1 366 ? 1.024 -4.281 -3.912 1 96.56 366 SER A N 1
ATOM 2957 C CA . SER A 1 366 ? 0.179 -4.926 -2.91 1 96.56 366 SER A CA 1
ATOM 2958 C C . SER A 1 366 ? -0.892 -5.789 -3.564 1 96.56 366 SER A C 1
ATOM 2960 O O . SER A 1 366 ? -1.476 -5.406 -4.578 1 96.56 366 SER A O 1
ATOM 2962 N N . GLY A 1 367 ? -1.105 -6.938 -2.928 1 98.38 367 GLY A N 1
ATOM 2963 C CA . GLY A 1 367 ? -2.104 -7.859 -3.447 1 98.38 367 GLY A CA 1
ATOM 2964 C C . GLY A 1 367 ? -3.459 -7.707 -2.783 1 98.38 367 GLY A C 1
ATOM 2965 O O . GLY A 1 367 ? -3.721 -6.703 -2.119 1 98.38 367 GLY A O 1
ATOM 2966 N N . VAL A 1 368 ? -4.32 -8.672 -3.107 1 98.56 368 VAL A N 1
ATOM 2967 C CA . VAL A 1 368 ? -5.672 -8.68 -2.561 1 98.56 368 VAL A CA 1
ATOM 2968 C C . VAL A 1 368 ? -5.996 -10.062 -1.995 1 98.56 368 VAL A C 1
ATOM 2970 O O . VAL A 1 368 ? -5.496 -11.078 -2.494 1 98.56 368 VAL A O 1
ATOM 2973 N N . PHE A 1 369 ? -6.668 -10.102 -0.902 1 98.81 369 PHE A N 1
ATOM 2974 C CA . PHE A 1 369 ? -7.246 -11.297 -0.291 1 98.81 369 PHE A CA 1
ATOM 2975 C C . PHE A 1 369 ? -8.75 -11.141 -0.119 1 98.81 369 PHE A C 1
ATOM 2977 O O . PHE A 1 369 ? -9.211 -10.203 0.537 1 98.81 369 PHE A O 1
ATOM 2984 N N . LEU A 1 370 ? -9.562 -12.008 -0.744 1 98.88 370 LEU A N 1
ATOM 2985 C CA . LEU A 1 370 ? -11.008 -12.078 -0.589 1 98.88 370 LEU A CA 1
ATOM 2986 C C . LEU A 1 370 ? -11.438 -13.445 -0.068 1 98.88 370 LEU A C 1
ATOM 2988 O O . LEU A 1 370 ? -10.852 -14.461 -0.437 1 98.88 370 LEU A O 1
ATOM 2992 N N . ALA A 1 371 ? -12.461 -13.453 0.756 1 98.88 371 ALA A N 1
ATOM 2993 C CA . ALA A 1 371 ? -12.953 -14.727 1.26 1 98.88 371 ALA A CA 1
ATOM 2994 C C . ALA A 1 371 ? -14.453 -14.68 1.509 1 98.88 371 ALA A C 1
ATOM 2996 O O . ALA A 1 371 ? -15 -13.633 1.858 1 98.88 371 ALA A O 1
ATOM 2997 N N . TYR A 1 372 ? -15.055 -15.742 1.267 1 98.69 372 TYR A N 1
ATOM 2998 C CA . TYR A 1 372 ? -16.5 -15.891 1.433 1 98.69 372 TYR A CA 1
ATOM 2999 C C . TYR A 1 372 ? -16.859 -17.328 1.772 1 98.69 372 TYR A C 1
ATOM 3001 O O . TYR A 1 372 ? -16.281 -18.266 1.222 1 98.69 372 TYR A O 1
ATOM 3009 N N . GLY A 1 373 ? -17.844 -17.516 2.645 1 98.31 373 GLY A N 1
ATOM 3010 C CA . GLY A 1 373 ? -18.312 -18.844 3.029 1 98.31 373 GLY A CA 1
ATOM 3011 C C . GLY A 1 373 ? -18.625 -18.953 4.508 1 98.31 373 GLY A C 1
ATOM 3012 O O . GLY A 1 373 ? -18.453 -18 5.262 1 98.31 373 GLY A O 1
ATOM 3013 N N . PRO A 1 374 ? -19.062 -20.109 4.934 1 97.25 374 PRO A N 1
ATOM 3014 C CA . PRO A 1 374 ? -19.547 -20.281 6.301 1 97.25 374 PRO A CA 1
ATOM 3015 C C . PRO A 1 374 ? -18.453 -20.125 7.352 1 97.25 374 PRO A C 1
ATOM 3017 O O . PRO A 1 374 ? -18.75 -19.797 8.508 1 97.25 374 PRO A O 1
ATOM 3020 N N . ALA A 1 375 ? -17.234 -20.312 6.973 1 97.81 375 ALA A N 1
ATOM 3021 C CA . ALA A 1 375 ? -16.141 -20.219 7.945 1 97.81 375 ALA A CA 1
ATOM 3022 C C . ALA A 1 375 ? -15.734 -18.766 8.172 1 97.81 375 ALA A C 1
ATOM 3024 O O . ALA A 1 375 ? -15.031 -18.453 9.141 1 97.81 375 ALA A O 1
ATOM 3025 N N . PHE A 1 376 ? -16.125 -17.828 7.293 1 98.5 376 PHE A N 1
ATOM 3026 C CA . PHE A 1 376 ? -15.57 -16.469 7.293 1 98.5 376 PHE A CA 1
ATOM 3027 C C . PHE A 1 376 ? -16.562 -15.484 7.895 1 98.5 376 PHE A C 1
ATOM 3029 O O . PHE A 1 376 ? -17.781 -15.703 7.84 1 98.5 376 PHE A O 1
ATOM 3036 N N . ARG A 1 377 ? -16.016 -14.445 8.414 1 97.69 377 ARG A N 1
ATOM 3037 C CA . ARG A 1 377 ? -16.828 -13.344 8.922 1 97.69 377 ARG A CA 1
ATOM 3038 C C . ARG A 1 377 ? -17.531 -12.625 7.777 1 97.69 377 ARG A C 1
ATOM 3040 O O . ARG A 1 377 ? -17.141 -12.734 6.617 1 97.69 377 ARG A O 1
ATOM 3047 N N . VAL A 1 378 ? -18.547 -11.883 8.18 1 95.88 378 VAL A N 1
ATOM 3048 C CA . VAL A 1 378 ? -19.375 -11.148 7.223 1 95.88 378 VAL A CA 1
ATOM 3049 C C . VAL A 1 378 ? -19.031 -9.664 7.289 1 95.88 378 VAL A C 1
ATOM 3051 O O . VAL A 1 378 ? -18.969 -9.078 8.375 1 95.88 378 VAL A O 1
ATOM 3054 N N . GLY A 1 379 ? -18.797 -9.133 6.117 1 93.94 379 GLY A N 1
ATOM 3055 C CA . GLY A 1 379 ? -18.562 -7.703 6.039 1 93.94 379 GLY A CA 1
ATOM 3056 C C . GLY A 1 379 ? -17.328 -7.262 6.797 1 93.94 379 GLY A C 1
ATOM 3057 O O . GLY A 1 379 ? -17.328 -6.219 7.453 1 93.94 379 GLY A O 1
ATOM 3058 N N . TYR A 1 380 ? -16.25 -8.117 6.719 1 96.62 380 TYR A N 1
ATOM 3059 C CA . TYR A 1 380 ? -15.07 -7.84 7.531 1 96.62 380 TYR A CA 1
ATOM 3060 C C . TYR A 1 380 ? -13.93 -7.312 6.672 1 96.62 380 TYR A C 1
ATOM 3062 O O . TYR A 1 380 ? -13.492 -7.98 5.73 1 96.62 380 TYR A O 1
ATOM 3070 N N . ARG A 1 381 ? -13.492 -6.129 7.023 1 95.19 381 ARG A N 1
ATOM 3071 C CA . ARG A 1 381 ? -12.297 -5.562 6.398 1 95.19 381 ARG A CA 1
ATOM 3072 C C . ARG A 1 381 ? -11.039 -5.945 7.176 1 95.19 381 ARG A C 1
ATOM 3074 O O . ARG A 1 381 ? -10.875 -5.547 8.328 1 95.19 381 ARG A O 1
ATOM 3081 N N . LYS A 1 382 ? -10.148 -6.66 6.52 1 96.44 382 LYS A N 1
ATOM 3082 C CA . LYS A 1 382 ? -8.898 -7.105 7.133 1 96.44 382 LYS A CA 1
ATOM 3083 C C . LYS A 1 382 ? -7.754 -6.156 6.793 1 96.44 382 LYS A C 1
ATOM 3085 O O . LYS A 1 382 ? -7.629 -5.707 5.652 1 96.44 382 LYS A O 1
ATOM 3090 N N . GLY A 1 383 ? -6.984 -5.797 7.836 1 93.62 383 GLY A N 1
ATOM 3091 C CA . GLY A 1 383 ? -5.77 -5.031 7.602 1 93.62 383 GLY A CA 1
ATOM 3092 C C . GLY A 1 383 ? -4.715 -5.805 6.832 1 93.62 383 GLY A C 1
ATOM 3093 O O . GLY A 1 383 ? -5.043 -6.672 6.023 1 93.62 383 GLY A O 1
ATOM 3094 N N . PRO A 1 384 ? -3.447 -5.465 6.984 1 94.69 384 PRO A N 1
ATOM 3095 C CA . PRO A 1 384 ? -2.363 -6.094 6.227 1 94.69 384 PRO A CA 1
ATOM 3096 C C . PRO A 1 384 ? -2.26 -7.594 6.473 1 94.69 384 PRO A C 1
ATOM 3098 O O . PRO A 1 384 ? -2.453 -8.055 7.602 1 94.69 384 PRO A O 1
ATOM 3101 N N . ILE A 1 385 ? -2 -8.289 5.406 1 97.19 385 ILE A N 1
ATOM 3102 C CA . ILE A 1 385 ? -1.828 -9.734 5.434 1 97.19 385 ILE A CA 1
ATOM 3103 C C . ILE A 1 385 ? -0.48 -10.102 4.82 1 97.19 385 ILE A C 1
ATOM 3105 O O . ILE A 1 385 ? -0.132 -9.625 3.736 1 97.19 385 ILE A O 1
ATOM 3109 N N . GLU A 1 386 ? 0.269 -10.914 5.547 1 96.62 386 GLU A N 1
ATOM 3110 C CA . GLU A 1 386 ? 1.44 -11.523 4.926 1 96.62 386 GLU A CA 1
ATOM 3111 C C . GLU A 1 386 ? 1.048 -12.719 4.062 1 96.62 386 GLU A C 1
ATOM 3113 O O . GLU A 1 386 ? 0.164 -13.5 4.434 1 96.62 386 GLU A O 1
ATOM 3118 N N . LEU A 1 387 ? 1.73 -12.883 3.008 1 98.44 387 LEU A N 1
ATOM 3119 C CA . LEU A 1 387 ? 1.413 -13.945 2.059 1 98.44 387 LEU A CA 1
ATOM 3120 C C . LEU A 1 387 ? 1.379 -15.305 2.752 1 98.44 387 LEU A C 1
ATOM 3122 O O . LEU A 1 387 ? 0.461 -16.094 2.527 1 98.44 387 LEU A O 1
ATOM 3126 N N . PHE A 1 388 ? 2.279 -15.539 3.672 1 98.56 388 PHE A N 1
ATOM 3127 C CA . PHE A 1 388 ? 2.42 -16.844 4.305 1 98.56 388 PHE A CA 1
ATOM 3128 C C . PHE A 1 388 ? 1.294 -17.078 5.301 1 98.56 388 PHE A C 1
ATOM 3130 O O . PHE A 1 388 ? 1.011 -18.234 5.66 1 98.56 388 PHE A O 1
ATOM 3137 N N . ASP A 1 389 ? 0.71 -16.062 5.789 1 98.5 389 ASP A N 1
ATOM 3138 C CA . ASP A 1 389 ? -0.434 -16.219 6.68 1 98.5 389 ASP A CA 1
ATOM 3139 C C . ASP A 1 389 ? -1.618 -16.844 5.945 1 98.5 389 ASP A C 1
ATOM 3141 O O . ASP A 1 389 ? -2.412 -17.578 6.539 1 98.5 389 ASP A O 1
ATOM 3145 N N . VAL A 1 390 ? -1.702 -16.547 4.656 1 98.88 390 VAL A N 1
ATOM 3146 C CA . VAL A 1 390 ? -2.77 -17.141 3.852 1 98.88 390 VAL A CA 1
ATOM 3147 C C . VAL A 1 390 ? -2.562 -18.641 3.734 1 98.88 390 VAL A C 1
ATOM 3149 O O . VAL A 1 390 ? -3.521 -19.406 3.801 1 98.88 390 VAL A O 1
ATOM 3152 N N . TYR A 1 391 ? -1.306 -19.031 3.58 1 98.75 391 TYR A N 1
ATOM 3153 C CA . TYR A 1 391 ? -0.98 -20.453 3.57 1 98.75 391 TYR A CA 1
ATOM 3154 C C . TYR A 1 391 ? -1.424 -21.125 4.867 1 98.75 391 TYR A C 1
ATOM 3156 O O . TYR A 1 391 ? -2.084 -22.172 4.84 1 98.75 391 TYR A O 1
ATOM 3164 N N . SER A 1 392 ? -1.09 -20.469 5.965 1 98.25 392 SER A N 1
ATOM 3165 C CA . SER A 1 392 ? -1.452 -21.016 7.27 1 98.25 392 SER A CA 1
ATOM 3166 C C . SER A 1 392 ? -2.965 -21.109 7.43 1 98.25 392 SER A C 1
ATOM 3168 O O . SER A 1 392 ? -3.479 -22.094 7.988 1 98.25 392 SER A O 1
ATOM 3170 N N . LEU A 1 393 ? -3.623 -20.156 6.91 1 98.5 393 LEU A N 1
ATOM 3171 C CA . LEU A 1 393 ? -5.078 -20.141 6.969 1 98.5 393 LEU A CA 1
ATOM 3172 C C . LEU A 1 393 ? -5.664 -21.312 6.195 1 98.5 393 LEU A C 1
ATOM 3174 O O . LEU A 1 393 ? -6.551 -22.016 6.695 1 98.5 393 LEU A O 1
ATOM 3178 N N . MET A 1 394 ? -5.148 -21.562 5.012 1 98.56 394 MET A N 1
ATOM 3179 C CA . MET A 1 394 ? -5.648 -22.656 4.184 1 98.56 394 MET A CA 1
ATOM 3180 C C . MET A 1 394 ? -5.418 -24 4.863 1 98.56 394 MET A C 1
ATOM 3182 O O . MET A 1 394 ? -6.297 -24.859 4.855 1 98.56 394 MET A O 1
ATOM 3186 N N . CYS A 1 395 ? -4.27 -24.156 5.477 1 97.44 395 CYS A N 1
ATOM 3187 C CA . CYS A 1 395 ? -3.961 -25.391 6.191 1 97.44 395 CYS A CA 1
ATOM 3188 C C . CYS A 1 395 ? -4.941 -25.609 7.332 1 97.44 395 CYS A C 1
ATOM 3190 O O . CYS A 1 395 ? -5.434 -26.734 7.523 1 97.44 395 CYS A O 1
ATOM 3192 N N . SER A 1 396 ? -5.234 -24.562 8.031 1 96.81 396 SER A N 1
ATOM 3193 C CA . SER A 1 396 ? -6.152 -24.641 9.164 1 96.81 396 SER A CA 1
ATOM 3194 C C . SER A 1 396 ? -7.57 -24.969 8.703 1 96.81 396 SER A C 1
ATOM 3196 O O . SER A 1 396 ? -8.258 -25.781 9.312 1 96.81 396 SER A O 1
ATOM 3198 N N . LEU A 1 397 ? -7.977 -24.344 7.598 1 97.19 397 LEU A N 1
ATOM 3199 C CA . LEU A 1 397 ? -9.32 -24.578 7.078 1 97.19 397 LEU A CA 1
ATOM 3200 C C . LEU A 1 397 ? -9.5 -26.016 6.617 1 97.19 397 LEU A C 1
ATOM 3202 O O . LEU A 1 397 ? -10.578 -26.594 6.773 1 97.19 397 LEU A O 1
ATOM 3206 N N . LEU A 1 398 ? -8.422 -26.578 6.09 1 96.62 398 LEU A N 1
ATOM 3207 C CA . LEU A 1 398 ? -8.469 -27.938 5.566 1 96.62 398 LEU A CA 1
ATOM 3208 C C . LEU A 1 398 ? -8.164 -28.953 6.664 1 96.62 398 LEU A C 1
ATOM 3210 O O . LEU A 1 398 ? -8.336 -30.156 6.461 1 96.62 398 LEU A O 1
ATOM 3214 N N . SER A 1 399 ? -7.688 -28.484 7.824 1 94.75 399 SER A N 1
ATOM 3215 C CA . SER A 1 399 ? -7.285 -29.344 8.938 1 94.75 399 SER A CA 1
ATOM 3216 C C . SER A 1 399 ? -6.258 -30.375 8.492 1 94.75 399 SER A C 1
ATOM 3218 O O . SER A 1 399 ? -6.426 -31.562 8.742 1 94.75 399 SER A O 1
ATOM 3220 N N . ILE A 1 400 ? -5.242 -29.875 7.852 1 95.62 400 ILE A N 1
ATOM 3221 C CA . ILE A 1 400 ? -4.191 -30.781 7.375 1 95.62 400 ILE A CA 1
ATOM 3222 C C . ILE A 1 400 ? -2.842 -30.328 7.93 1 95.62 400 ILE A C 1
ATOM 3224 O O . ILE A 1 400 ? -2.68 -29.172 8.336 1 95.62 400 ILE A O 1
ATOM 3228 N N . GLN A 1 401 ? -1.895 -31.25 7.922 1 93.38 401 GLN A N 1
ATOM 3229 C CA . GLN A 1 401 ? -0.522 -30.922 8.289 1 93.38 401 GLN A CA 1
ATOM 3230 C C . GLN A 1 401 ? 0.225 -30.281 7.125 1 93.38 401 GLN A C 1
ATOM 3232 O O . GLN A 1 401 ? 0.267 -30.828 6.027 1 93.38 401 GLN A O 1
ATOM 3237 N N . CYS A 1 402 ? 0.759 -29.125 7.395 1 95.56 402 CYS A N 1
ATOM 3238 C CA . CYS A 1 402 ? 1.437 -28.375 6.34 1 95.56 402 CYS A CA 1
ATOM 3239 C C . CYS A 1 402 ? 2.904 -28.156 6.688 1 95.56 402 CYS A C 1
ATOM 3241 O O . CYS A 1 402 ? 3.395 -28.688 7.691 1 95.56 402 CYS A O 1
ATOM 3243 N N . ASN A 1 403 ? 3.65 -27.516 5.766 1 97.31 403 ASN A N 1
ATOM 3244 C CA . ASN A 1 403 ? 5.066 -27.219 5.949 1 97.31 403 ASN A CA 1
ATOM 3245 C C . ASN A 1 403 ? 5.285 -26.203 7.07 1 97.31 403 ASN A C 1
ATOM 3247 O O . ASN A 1 403 ? 4.406 -25.391 7.352 1 97.31 403 ASN A O 1
ATOM 3251 N N . PRO A 1 404 ? 6.48 -26.391 7.738 1 97.12 404 PRO A N 1
ATOM 3252 C CA . PRO A 1 404 ? 6.852 -25.219 8.539 1 97.12 404 PRO A CA 1
ATOM 3253 C C . PRO A 1 404 ? 6.875 -23.938 7.727 1 97.12 404 PRO A C 1
ATOM 3255 O O . PRO A 1 404 ? 7.305 -23.938 6.57 1 97.12 404 PRO A O 1
ATOM 3258 N N . THR A 1 405 ? 6.324 -22.875 8.266 1 97.94 405 THR A N 1
ATOM 3259 C CA . THR A 1 405 ? 6.152 -21.625 7.535 1 97.94 405 THR A CA 1
ATOM 3260 C C . THR A 1 405 ? 6.324 -20.438 8.461 1 97.94 405 THR A C 1
ATOM 3262 O O . THR A 1 405 ? 6.105 -20.531 9.672 1 97.94 405 THR A O 1
ATOM 3265 N N . PRO A 1 406 ? 6.828 -19.328 7.891 1 96.25 406 PRO A N 1
ATOM 3266 C CA . PRO A 1 406 ? 6.816 -18.078 8.664 1 96.25 406 PRO A CA 1
ATOM 3267 C C . PRO A 1 406 ? 5.402 -17.578 8.945 1 96.25 406 PRO A C 1
ATOM 3269 O O . PRO A 1 406 ? 5.215 -16.688 9.781 1 96.25 406 PRO A O 1
ATOM 3272 N N . GLY A 1 407 ? 4.426 -18.109 8.266 1 96.62 407 GLY A N 1
ATOM 3273 C CA . GLY A 1 407 ? 3.041 -17.719 8.477 1 96.62 407 GLY A CA 1
ATOM 3274 C C . GLY A 1 407 ? 2.51 -18.125 9.836 1 96.62 407 GLY A C 1
ATOM 3275 O O . GLY A 1 407 ? 2.92 -19.141 10.391 1 96.62 407 GLY A O 1
ATOM 3276 N N . ARG A 1 408 ? 1.645 -17.281 10.32 1 94.31 408 ARG A N 1
ATOM 3277 C CA . ARG A 1 408 ? 1 -17.547 11.602 1 94.31 408 ARG A CA 1
ATOM 3278 C C . ARG A 1 408 ? -0.513 -17.391 11.5 1 94.31 408 ARG A C 1
ATOM 3280 O O . ARG A 1 408 ? -1.006 -16.312 11.133 1 94.31 408 ARG A O 1
ATOM 3287 N N . THR A 1 409 ? -1.153 -18.406 11.961 1 94.81 409 THR A N 1
ATOM 3288 C CA . THR A 1 409 ? -2.611 -18.375 11.906 1 94.81 409 THR A CA 1
ATOM 3289 C C . THR A 1 409 ? -3.156 -17.266 12.797 1 94.81 409 THR A C 1
ATOM 3291 O O . THR A 1 409 ? -4.16 -16.625 12.461 1 94.81 409 THR A O 1
ATOM 3294 N N . ARG A 1 410 ? -2.498 -16.938 13.891 1 93 410 ARG A N 1
ATOM 3295 C CA . ARG A 1 410 ? -2.959 -15.93 14.852 1 93 410 ARG A CA 1
ATOM 3296 C C . ARG A 1 410 ? -2.994 -14.547 14.227 1 93 410 ARG A C 1
ATOM 3298 O O . ARG A 1 410 ? -3.75 -13.68 14.664 1 93 410 ARG A O 1
ATOM 3305 N N . ARG A 1 411 ? -2.215 -14.367 13.211 1 95.12 411 ARG A N 1
ATOM 3306 C CA . ARG A 1 411 ? -2.146 -13.062 12.562 1 95.12 411 ARG A CA 1
ATOM 3307 C C . ARG A 1 411 ? -3.291 -12.883 11.57 1 95.12 411 ARG A C 1
ATOM 3309 O O . ARG A 1 411 ? -3.535 -11.773 11.086 1 95.12 411 ARG A O 1
ATOM 3316 N N . ILE A 1 412 ? -4.062 -14.031 11.305 1 97.5 412 ILE A N 1
ATOM 3317 C CA . ILE A 1 412 ? -5.07 -13.914 10.258 1 97.5 412 ILE A CA 1
ATOM 3318 C C . ILE A 1 412 ? -6.359 -14.602 10.703 1 97.5 412 ILE A C 1
ATOM 3320 O O . ILE A 1 412 ? -7.367 -14.562 9.992 1 97.5 412 ILE A O 1
ATOM 3324 N N . ASP A 1 413 ? -6.434 -15.117 11.852 1 96.31 413 ASP A N 1
ATOM 3325 C CA . ASP A 1 413 ? -7.609 -15.875 12.273 1 96.31 413 ASP A CA 1
ATOM 3326 C C . ASP A 1 413 ? -8.781 -14.945 12.586 1 96.31 413 ASP A C 1
ATOM 3328 O O . ASP A 1 413 ? -9.906 -15.398 12.773 1 96.31 413 ASP A O 1
ATOM 3332 N N . ASP A 1 414 ? -8.555 -13.664 12.57 1 96.62 414 ASP A N 1
ATOM 3333 C CA . ASP A 1 414 ? -9.641 -12.719 12.781 1 96.62 414 ASP A CA 1
ATOM 3334 C C . ASP A 1 414 ? -10.539 -12.625 11.547 1 96.62 414 ASP A C 1
ATOM 3336 O O . ASP A 1 414 ? -11.586 -11.969 11.586 1 96.62 414 ASP A O 1
ATOM 3340 N N . VAL A 1 415 ? -10.211 -13.297 10.484 1 98.56 415 VAL A N 1
ATOM 3341 C CA . VAL A 1 415 ? -11.039 -13.25 9.281 1 98.56 415 VAL A CA 1
ATOM 3342 C C . VAL A 1 415 ? -12.141 -14.305 9.375 1 98.56 415 VAL A C 1
ATOM 3344 O O . VAL A 1 415 ? -13.094 -14.281 8.602 1 98.56 415 VAL A O 1
ATOM 3347 N N . VAL A 1 416 ? -11.977 -15.234 10.305 1 98.31 416 VAL A N 1
ATOM 3348 C CA . VAL A 1 416 ? -12.945 -16.312 10.406 1 98.31 416 VAL A CA 1
ATOM 3349 C C . VAL A 1 416 ? -13.883 -16.062 11.586 1 98.31 416 VAL A C 1
ATOM 3351 O O . VAL A 1 416 ? -13.609 -15.211 12.43 1 98.31 416 VAL A O 1
ATOM 3354 N N . THR A 1 417 ? -14.945 -16.797 11.602 1 97.25 417 THR A N 1
ATOM 3355 C CA . THR A 1 417 ? -15.914 -16.688 12.68 1 97.25 417 THR A CA 1
ATOM 3356 C C . THR A 1 417 ? -15.328 -17.203 13.992 1 97.25 417 THR A C 1
ATOM 3358 O O . THR A 1 417 ? -14.32 -17.906 13.992 1 97.25 417 THR A O 1
ATOM 3361 N N . SER A 1 418 ? -15.961 -16.875 15.125 1 95.12 418 SER A N 1
ATOM 3362 C CA . SER A 1 418 ? -15.523 -17.328 16.438 1 95.12 418 SER A CA 1
ATOM 3363 C C . SER A 1 418 ? -15.539 -18.859 16.531 1 95.12 418 SER A C 1
ATOM 3365 O O . SER A 1 418 ? -14.625 -19.453 17.094 1 95.12 418 SER A O 1
ATOM 3367 N N . ASP A 1 419 ? -16.547 -19.453 15.953 1 92.81 419 ASP A N 1
ATOM 3368 C CA . ASP A 1 419 ? -16.656 -20.906 15.953 1 92.81 419 ASP A CA 1
ATOM 3369 C C . ASP A 1 419 ? -15.5 -21.547 15.18 1 92.81 419 ASP A C 1
ATOM 3371 O O . ASP A 1 419 ? -14.906 -22.531 15.641 1 92.81 419 ASP A O 1
ATOM 3375 N N . THR A 1 420 ? -15.25 -20.922 14.039 1 93.88 420 THR A N 1
ATOM 3376 C CA . THR A 1 420 ? -14.156 -21.438 13.227 1 93.88 420 THR A CA 1
ATOM 3377 C C . THR A 1 420 ? -12.82 -21.25 13.938 1 93.88 420 THR A C 1
ATOM 3379 O O . THR A 1 420 ? -11.938 -22.125 13.859 1 93.88 420 THR A O 1
ATOM 3382 N N . ARG A 1 421 ? -12.633 -20.172 14.617 1 93.25 421 ARG A N 1
ATOM 3383 C CA . ARG A 1 421 ? -11.406 -19.906 15.359 1 93.25 421 ARG A CA 1
ATOM 3384 C C . ARG A 1 421 ? -11.188 -20.953 16.453 1 93.25 421 ARG A C 1
ATOM 3386 O O . ARG A 1 421 ? -10.055 -21.391 16.672 1 93.25 421 ARG A O 1
ATOM 3393 N N . VAL A 1 422 ? -12.25 -21.344 17.078 1 89.31 422 VAL A N 1
ATOM 3394 C CA . VAL A 1 422 ? -12.18 -22.359 18.125 1 89.31 422 VAL A CA 1
ATOM 3395 C C . VAL A 1 422 ? -11.781 -23.703 17.5 1 89.31 422 VAL A C 1
ATOM 3397 O O . VAL A 1 422 ? -10.984 -24.438 18.078 1 89.31 422 VAL A O 1
ATOM 3400 N N . ALA A 1 423 ? -12.328 -23.953 16.375 1 87.38 423 ALA A N 1
ATOM 3401 C CA . ALA A 1 423 ? -12.008 -25.203 15.68 1 87.38 423 ALA A CA 1
ATOM 3402 C C . ALA A 1 423 ? -10.523 -25.266 15.328 1 87.38 423 ALA A C 1
ATOM 3404 O O . ALA A 1 423 ? -9.906 -26.328 15.383 1 87.38 423 ALA A O 1
ATOM 3405 N N . PHE A 1 424 ? -9.922 -24.109 14.961 1 87.56 424 PHE A N 1
ATOM 3406 C CA . PHE A 1 424 ? -8.5 -24.031 14.656 1 87.56 424 PHE A CA 1
ATOM 3407 C C . PHE A 1 424 ? -7.66 -24.453 15.859 1 87.56 424 PHE A C 1
ATOM 3409 O O . PHE A 1 424 ? -6.633 -25.125 15.703 1 87.56 424 PHE A O 1
ATOM 3416 N N . ARG A 1 425 ? -8.016 -24.031 17 1 79.25 425 ARG A N 1
ATOM 3417 C CA . ARG A 1 425 ? -7.254 -24.25 18.219 1 79.25 425 ARG A CA 1
ATOM 3418 C C . ARG A 1 425 ? -7.359 -25.703 18.672 1 79.25 425 ARG A C 1
ATOM 3420 O O . ARG A 1 425 ? -6.426 -26.25 19.266 1 79.25 425 ARG A O 1
ATOM 3427 N N . ARG A 1 426 ? -8.469 -26.312 18.422 1 69.94 426 ARG A N 1
ATOM 3428 C CA . ARG A 1 426 ? -8.672 -27.703 18.828 1 69.94 426 ARG A CA 1
ATOM 3429 C C . ARG A 1 426 ? -7.848 -28.641 17.953 1 69.94 426 ARG A C 1
ATOM 3431 O O . ARG A 1 426 ? -7.359 -29.672 18.422 1 69.94 426 ARG A O 1
ATOM 3438 N N . SER A 1 427 ? -7.832 -28.25 16.734 1 61.75 427 SER A N 1
ATOM 3439 C CA . SER A 1 427 ? -7.117 -29.109 15.789 1 61.75 427 SER A CA 1
ATOM 3440 C C . SER A 1 427 ? -5.609 -29 15.977 1 61.75 427 SER A C 1
ATOM 3442 O O . SER A 1 427 ? -4.859 -29.891 15.578 1 61.75 427 SER A O 1
ATOM 3444 N N . ASN A 1 428 ? -5.152 -27.844 16.531 1 55.19 428 ASN A N 1
ATOM 3445 C CA . ASN A 1 428 ? -3.734 -27.703 16.844 1 55.19 428 ASN A CA 1
ATOM 3446 C C . ASN A 1 428 ? -3.488 -27.75 18.344 1 55.19 428 ASN A C 1
ATOM 3448 O O . ASN A 1 428 ? -3.322 -26.703 18.984 1 55.19 428 ASN A O 1
ATOM 3452 N N . PRO A 1 429 ? -3.818 -28.859 18.984 1 43.53 429 PRO A N 1
ATOM 3453 C CA . PRO A 1 429 ? -3.674 -28.891 20.438 1 43.53 429 PRO A CA 1
ATOM 3454 C C . PRO A 1 429 ? -2.285 -28.453 20.891 1 43.53 429 PRO A C 1
ATOM 3456 O O . PRO A 1 429 ? -1.278 -28.859 20.312 1 43.53 429 PRO A O 1
ATOM 3459 N N . SER A 1 430 ? -2.236 -27.297 21.312 1 42.91 430 SER A N 1
ATOM 3460 C CA . SER A 1 430 ? -0.953 -27.016 21.953 1 42.91 430 SER A CA 1
ATOM 3461 C C . SER A 1 430 ? -0.494 -28.188 22.812 1 42.91 430 SER A C 1
ATOM 3463 O O . SER A 1 430 ? -1.319 -28.938 23.328 1 42.91 430 SER A O 1
ATOM 3465 N N . ALA A 1 431 ? 0.823 -28.594 22.688 1 41.09 431 ALA A N 1
ATOM 3466 C CA . ALA A 1 431 ? 1.481 -29.625 23.484 1 41.09 431 ALA A CA 1
ATOM 3467 C C . ALA A 1 431 ? 0.941 -29.656 24.906 1 41.09 431 ALA A C 1
ATOM 3469 O O . ALA A 1 431 ? 1.007 -30.688 25.578 1 41.09 431 ALA A O 1
ATOM 3470 N N . THR A 1 432 ? 0.324 -28.516 25.328 1 40.31 432 THR A N 1
ATOM 3471 C CA . THR A 1 432 ? 0.061 -28.453 26.766 1 40.31 432 THR A CA 1
ATOM 3472 C C . THR A 1 432 ? -1.198 -29.234 27.125 1 40.31 432 THR A C 1
ATOM 3474 O O . THR A 1 432 ? -1.312 -29.75 28.234 1 40.31 432 THR A O 1
ATOM 3477 N N . THR A 1 433 ? -2.154 -29.312 26.234 1 42.53 433 THR A N 1
ATOM 3478 C CA . THR A 1 433 ? -3.398 -29.938 26.656 1 42.53 433 THR A CA 1
ATOM 3479 C C . THR A 1 433 ? -3.271 -31.453 26.641 1 42.53 433 THR A C 1
ATOM 3481 O O . THR A 1 433 ? -3.986 -32.156 27.359 1 42.53 433 THR A O 1
ATOM 3484 N N . LEU A 1 434 ? -2.447 -31.953 25.75 1 38.44 434 LEU A N 1
ATOM 3485 C CA . LEU A 1 434 ? -2.225 -33.406 25.797 1 38.44 434 LEU A CA 1
ATOM 3486 C C . LEU A 1 434 ? -1.591 -33.812 27.109 1 38.44 434 LEU A C 1
ATOM 3488 O O . LEU A 1 434 ? -1.82 -34.906 27.594 1 38.44 434 LEU A O 1
ATOM 3492 N N . LEU A 1 435 ? -0.944 -32.781 27.703 1 41.56 435 LEU A N 1
ATOM 3493 C CA . LEU A 1 435 ? -0.295 -33.094 28.984 1 41.56 435 LEU A CA 1
ATOM 3494 C C . LEU A 1 435 ? -1.315 -33.156 30.109 1 41.56 435 LEU A C 1
ATOM 3496 O O . LEU A 1 435 ? -1.209 -34 31 1 41.56 435 LEU A O 1
ATOM 3500 N N . ASN A 1 436 ? -2.334 -32.344 29.891 1 43.66 436 ASN A N 1
ATOM 3501 C CA . ASN A 1 436 ? -3.25 -32.312 31.016 1 43.66 436 ASN A CA 1
ATOM 3502 C C . ASN A 1 436 ? -4.18 -33.531 31.031 1 43.66 436 ASN A C 1
ATOM 3504 O O . ASN A 1 436 ? -4.547 -34.031 32.094 1 43.66 436 ASN A O 1
ATOM 3508 N N . PHE A 1 437 ? -4.473 -34 29.844 1 44.16 437 PHE A N 1
ATOM 3509 C CA . PHE A 1 437 ? -5.383 -35.125 29.828 1 44.16 437 PHE A CA 1
ATOM 3510 C C . PHE A 1 437 ? -4.664 -36.406 30.266 1 44.16 437 PHE A C 1
ATOM 3512 O O . PHE A 1 437 ? -5.25 -37.25 30.953 1 44.16 437 PHE A O 1
ATOM 3519 N N . CYS A 1 438 ? -3.414 -36.406 29.953 1 45.06 438 CYS A N 1
ATOM 3520 C CA . CYS A 1 438 ? -2.637 -37.562 30.406 1 45.06 438 CYS A CA 1
ATOM 3521 C C . CYS A 1 438 ? -2.494 -37.531 31.922 1 45.06 438 CYS A C 1
ATOM 3523 O O . CYS A 1 438 ? -2.498 -38.594 32.562 1 45.06 438 CYS A O 1
ATOM 3525 N N . VAL A 1 439 ? -2.555 -36.281 32.438 1 48.91 439 VAL A N 1
ATOM 3526 C CA . VAL A 1 439 ? -2.41 -36.156 33.906 1 48.91 439 VAL A CA 1
ATOM 3527 C C . VAL A 1 439 ? -3.727 -36.531 34.594 1 48.91 439 VAL A C 1
ATOM 3529 O O . VAL A 1 439 ? -3.73 -37.219 35.594 1 48.91 439 VAL A O 1
ATOM 3532 N N . LEU A 1 440 ? -4.828 -36.219 33.906 1 49.47 440 LEU A N 1
ATOM 3533 C CA . LEU A 1 440 ? -6.117 -36.531 34.531 1 49.47 440 LEU A CA 1
ATOM 3534 C C . LEU A 1 440 ? -6.41 -38 34.469 1 49.47 440 LEU A C 1
ATOM 3536 O O . LEU A 1 440 ? -6.891 -38.594 35.438 1 49.47 440 LEU A O 1
ATOM 3540 N N . LEU A 1 441 ? -5.973 -38.594 33.375 1 50.59 441 LEU A N 1
ATOM 3541 C CA . LEU A 1 441 ? -6.16 -40.031 33.281 1 50.59 441 LEU A CA 1
ATOM 3542 C C . LEU A 1 441 ? -5.25 -40.781 34.281 1 50.59 441 LEU A C 1
ATOM 3544 O O . LEU A 1 441 ? -5.652 -41.781 34.844 1 50.59 441 LEU A O 1
ATOM 3548 N N . ALA A 1 442 ? -4.133 -40.031 34.531 1 52.81 442 ALA A N 1
ATOM 3549 C CA . ALA A 1 442 ? -3.207 -40.625 35.5 1 52.81 442 ALA A CA 1
ATOM 3550 C C . ALA A 1 442 ? -3.74 -40.469 36.906 1 52.81 442 ALA A C 1
ATOM 3552 O O . ALA A 1 442 ? -3.635 -41.406 37.719 1 52.81 442 ALA A O 1
ATOM 3553 N N . VAL A 1 443 ? -4.441 -39.375 37.125 1 52.03 443 VAL A N 1
ATOM 3554 C CA . VAL A 1 443 ? -4.977 -39.156 38.469 1 52.03 443 VAL A CA 1
ATOM 3555 C C . VAL A 1 443 ? -6.195 -40.031 38.719 1 52.03 443 VAL A C 1
ATOM 3557 O O . VAL A 1 443 ? -6.367 -40.594 39.812 1 52.03 443 VAL A O 1
ATOM 3560 N N . LEU A 1 444 ? -6.953 -40.312 37.719 1 50.22 444 LEU A N 1
ATOM 3561 C CA . LEU A 1 444 ? -8.133 -41.156 37.844 1 50.22 444 LEU A CA 1
ATOM 3562 C C . LEU A 1 444 ? -7.727 -42.594 38.062 1 50.22 444 LEU A C 1
ATOM 3564 O O . LEU A 1 444 ? -8.375 -43.312 38.812 1 50.22 444 LEU A O 1
ATOM 3568 N N . ARG A 1 445 ? -6.566 -42.906 37.531 1 51.38 445 ARG A N 1
ATOM 3569 C CA . ARG A 1 445 ? -6.055 -44.25 37.781 1 51.38 445 ARG A CA 1
ATOM 3570 C C . ARG A 1 445 ? -5.535 -44.406 39.188 1 51.38 445 ARG A C 1
ATOM 3572 O O . ARG A 1 445 ? -5.699 -45.469 39.812 1 51.38 445 ARG A O 1
ATOM 3579 N N . VAL A 1 446 ? -5.004 -43.25 39.688 1 53.12 446 VAL A N 1
ATOM 3580 C CA . VAL A 1 446 ? -4.461 -43.312 41.062 1 53.12 446 VAL A CA 1
ATOM 3581 C C . VAL A 1 446 ? -5.605 -43.375 42.062 1 53.12 446 VAL A C 1
ATOM 3583 O O . VAL A 1 446 ? -5.523 -44.094 43.062 1 53.12 446 VAL A O 1
ATOM 3586 N N . LEU A 1 447 ? -6.699 -42.781 41.719 1 49.41 447 LEU A N 1
ATOM 3587 C CA . LEU A 1 447 ? -7.809 -42.781 42.656 1 49.41 447 LEU A CA 1
ATOM 3588 C C . LEU A 1 447 ? -8.516 -44.125 42.656 1 49.41 447 LEU A C 1
ATOM 3590 O O . LEU A 1 447 ? -9.062 -44.562 43.688 1 49.41 447 LEU A O 1
ATOM 3594 N N . GLN A 1 448 ? -8.5 -44.844 41.562 1 51.25 448 GLN A N 1
ATOM 3595 C CA . GLN A 1 448 ? -9.086 -46.156 41.562 1 51.25 448 GLN A CA 1
ATOM 3596 C C . GLN A 1 448 ? -8.258 -47.125 42.375 1 51.25 448 GLN A C 1
ATOM 3598 O O . GLN A 1 448 ? -8.781 -48.125 42.875 1 51.25 448 GLN A O 1
ATOM 3603 N N . PHE A 1 449 ? -6.945 -46.781 42.531 1 51.94 449 PHE A N 1
ATOM 3604 C CA . PHE A 1 449 ? -6.121 -47.688 43.344 1 51.94 449 PHE A CA 1
ATOM 3605 C C . PHE A 1 449 ? -6.363 -47.438 44.812 1 51.94 449 PHE A C 1
ATOM 3607 O O . PHE A 1 449 ? -6.047 -48.281 45.656 1 51.94 449 PHE A O 1
ATOM 3614 N N . ILE A 1 450 ? -6.809 -46.188 45.156 1 49.12 450 ILE A N 1
ATOM 3615 C CA . ILE A 1 450 ? -6.969 -45.969 46.562 1 49.12 450 ILE A CA 1
ATOM 3616 C C . ILE A 1 450 ? -8.312 -46.5 47.031 1 49.12 450 ILE A C 1
ATOM 3618 O O . ILE A 1 450 ? -8.477 -46.844 48.219 1 49.12 450 ILE A O 1
ATOM 3622 N N . GLN A 1 451 ? -9.336 -46.781 46.25 1 35.72 451 GLN A N 1
ATOM 3623 C CA . GLN A 1 451 ? -10.492 -47.438 46.812 1 35.72 451 GLN A CA 1
ATOM 3624 C C . GLN A 1 451 ? -10.336 -48.969 46.781 1 35.72 451 GLN A C 1
ATOM 3626 O O . GLN A 1 451 ? -9.883 -49.531 45.781 1 35.72 451 GLN A O 1
ATOM 3631 N N . MET B 1 1 ? 44.25 -2 67.688 1 31.45 1 MET B N 1
ATOM 3632 C CA . MET B 1 1 ? 44 -1.376 66.375 1 31.45 1 MET B CA 1
ATOM 3633 C C . MET B 1 1 ? 42.656 -1.816 65.812 1 31.45 1 MET B C 1
ATOM 3635 O O . MET B 1 1 ? 42.375 -3.014 65.688 1 31.45 1 MET B O 1
ATOM 3639 N N . ASN B 1 2 ? 41.594 -0.943 66.062 1 35.66 2 ASN B N 1
ATOM 3640 C CA . ASN B 1 2 ? 40.125 -0.979 66.062 1 35.66 2 ASN B CA 1
ATOM 3641 C C . ASN B 1 2 ? 39.562 -1.298 64.688 1 35.66 2 ASN B C 1
ATOM 3643 O O . ASN B 1 2 ? 39.75 -0.53 63.719 1 35.66 2 ASN B O 1
ATOM 3647 N N . TRP B 1 3 ? 39.312 -2.568 64.438 1 46.62 3 TRP B N 1
ATOM 3648 C CA . TRP B 1 3 ? 38.719 -3.232 63.281 1 46.62 3 TRP B CA 1
ATOM 3649 C C . TRP B 1 3 ? 37.344 -2.645 62.969 1 46.62 3 TRP B C 1
ATOM 3651 O O . TRP B 1 3 ? 36.875 -2.715 61.844 1 46.62 3 TRP B O 1
ATOM 3661 N N . LEU B 1 4 ? 36.75 -2.051 64.062 1 49.66 4 LEU B N 1
ATOM 3662 C CA . LEU B 1 4 ? 35.406 -1.541 63.844 1 49.66 4 LEU B CA 1
ATOM 3663 C C . LEU B 1 4 ? 35.406 -0.292 62.969 1 49.66 4 LEU B C 1
ATOM 3665 O O . LEU B 1 4 ? 34.5 -0.102 62.156 1 49.66 4 LEU B O 1
ATOM 3669 N N . SER B 1 5 ? 36.469 0.54 63.062 1 52.28 5 SER B N 1
ATOM 3670 C CA . SER B 1 5 ? 36.531 1.763 62.281 1 52.28 5 SER B CA 1
ATOM 3671 C C . SER B 1 5 ? 36.812 1.454 60.812 1 52.28 5 SER B C 1
ATOM 3673 O O . SER B 1 5 ? 36.375 2.205 59.906 1 52.28 5 SER B O 1
ATOM 3675 N N . TYR B 1 6 ? 37.469 0.312 60.531 1 50.84 6 TYR B N 1
ATOM 3676 C CA . TYR B 1 6 ? 37.781 -0.059 59.156 1 50.84 6 TYR B CA 1
ATOM 3677 C C . TYR B 1 6 ? 36.531 -0.519 58.406 1 50.84 6 TYR B C 1
ATOM 3679 O O . TYR B 1 6 ? 36.312 -0.152 57.25 1 50.84 6 TYR B O 1
ATOM 3687 N N . PHE B 1 7 ? 35.562 -1.21 59.094 1 50.53 7 PHE B N 1
ATOM 3688 C CA . PHE B 1 7 ? 34.375 -1.686 58.438 1 50.53 7 PHE B CA 1
ATOM 3689 C C . PHE B 1 7 ? 33.406 -0.538 58.188 1 50.53 7 PHE B C 1
ATOM 3691 O O . PHE B 1 7 ? 32.719 -0.51 57.156 1 50.53 7 PHE B O 1
ATOM 3698 N N . ALA B 1 8 ? 33.438 0.517 59.062 1 53.81 8 ALA B N 1
ATOM 3699 C CA . ALA B 1 8 ? 32.562 1.66 58.844 1 53.81 8 ALA B CA 1
ATOM 3700 C C . ALA B 1 8 ? 33 2.492 57.656 1 53.81 8 ALA B C 1
ATOM 3702 O O . ALA B 1 8 ? 32.188 2.984 56.875 1 53.81 8 ALA B O 1
ATOM 3703 N N . GLU B 1 9 ? 34.312 2.545 57.344 1 53.88 9 GLU B N 1
ATOM 3704 C CA . GLU B 1 9 ? 34.844 3.273 56.188 1 53.88 9 GLU B CA 1
ATOM 3705 C C . GLU B 1 9 ? 34.562 2.525 54.875 1 53.88 9 GLU B C 1
ATOM 3707 O O . GLU B 1 9 ? 34.25 3.141 53.875 1 53.88 9 GLU B O 1
ATOM 3712 N N . ILE B 1 10 ? 34.531 1.183 54.875 1 52.81 10 ILE B N 1
ATOM 3713 C CA . ILE B 1 10 ? 34.188 0.399 53.688 1 52.81 10 ILE B CA 1
ATOM 3714 C C . ILE B 1 10 ? 32.719 0.536 53.406 1 52.81 10 ILE B C 1
ATOM 3716 O O . ILE B 1 10 ? 32.312 0.688 52.25 1 52.81 10 ILE B O 1
ATOM 3720 N N . GLU B 1 11 ? 31.984 0.611 54.438 1 47.47 11 GLU B N 1
ATOM 3721 C CA . GLU B 1 11 ? 30.547 0.76 54.25 1 47.47 11 GLU B CA 1
ATOM 3722 C C . GLU B 1 11 ? 30.203 2.143 53.688 1 47.47 11 GLU B C 1
ATOM 3724 O O . GLU B 1 11 ? 29.359 2.273 52.812 1 47.47 11 GLU B O 1
ATOM 3729 N N . LYS B 1 12 ? 30.922 3.213 54.188 1 53.28 12 LYS B N 1
ATOM 3730 C CA . LYS B 1 12 ? 30.688 4.562 53.656 1 53.28 12 LYS B CA 1
ATOM 3731 C C . LYS B 1 12 ? 31.156 4.699 52.219 1 53.28 12 LYS B C 1
ATOM 3733 O O . LYS B 1 12 ? 30.469 5.32 51.406 1 53.28 12 LYS B O 1
ATOM 3738 N N . ASN B 1 13 ? 32.219 4.066 51.875 1 52.19 13 ASN B N 1
ATOM 3739 C CA . ASN B 1 13 ? 32.719 4.125 50.5 1 52.19 13 ASN B CA 1
ATOM 3740 C C . ASN B 1 13 ? 31.859 3.27 49.562 1 52.19 13 ASN B C 1
ATOM 3742 O O . ASN B 1 13 ? 31.625 3.648 48.406 1 52.19 13 ASN B O 1
ATOM 3746 N N . VAL B 1 14 ? 31.375 2.146 50.094 1 53.84 14 VAL B N 1
ATOM 3747 C CA . VAL B 1 14 ? 30.484 1.346 49.281 1 53.84 14 VAL B CA 1
ATOM 3748 C C . VAL B 1 14 ? 29.141 2.057 49.125 1 53.84 14 VAL B C 1
ATOM 3750 O O . VAL B 1 14 ? 28.547 2.072 48.062 1 53.84 14 VAL B O 1
ATOM 3753 N N . ASN B 1 15 ? 28.828 2.688 50.25 1 52.19 15 ASN B N 1
ATOM 3754 C CA . ASN B 1 15 ? 27.578 3.43 50.188 1 52.19 15 ASN B CA 1
ATOM 3755 C C . ASN B 1 15 ? 27.703 4.668 49.312 1 52.19 15 ASN B C 1
ATOM 3757 O O . ASN B 1 15 ? 26.797 4.984 48.531 1 52.19 15 ASN B O 1
ATOM 3761 N N . MET B 1 16 ? 28.922 5.238 49.375 1 54.06 16 MET B N 1
ATOM 3762 C CA . MET B 1 16 ? 29.125 6.391 48.5 1 54.06 16 MET B CA 1
ATOM 3763 C C . MET B 1 16 ? 29.328 5.949 47.062 1 54.06 16 MET B C 1
ATOM 3765 O O . MET B 1 16 ? 28.844 6.613 46.125 1 54.06 16 MET B O 1
ATOM 3769 N N . SER B 1 17 ? 30.016 4.812 46.906 1 55.97 17 SER B N 1
ATOM 3770 C CA . SER B 1 17 ? 30.188 4.309 45.562 1 55.97 17 SER B CA 1
ATOM 3771 C C . SER B 1 17 ? 28.859 3.777 45 1 55.97 17 SER B C 1
ATOM 3773 O O . SER B 1 17 ? 28.562 3.977 43.812 1 55.97 17 SER B O 1
ATOM 3775 N N . MET B 1 18 ? 28.141 3.172 45.938 1 52.78 18 MET B N 1
ATOM 3776 C CA . MET B 1 18 ? 26.828 2.73 45.469 1 52.78 18 MET B CA 1
ATOM 3777 C C . MET B 1 18 ? 25.891 3.92 45.25 1 52.78 18 MET B C 1
ATOM 3779 O O . MET B 1 18 ? 25.109 3.936 44.312 1 52.78 18 MET B O 1
ATOM 3783 N N . LEU B 1 19 ? 26.016 4.895 46.156 1 52.59 19 LEU B N 1
ATOM 3784 C CA . LEU B 1 19 ? 25.234 6.105 45.938 1 52.59 19 LEU B CA 1
ATOM 3785 C C . LEU B 1 19 ? 25.703 6.852 44.688 1 52.59 19 LEU B C 1
ATOM 3787 O O . LEU B 1 19 ? 24.875 7.375 43.938 1 52.59 19 LEU B O 1
ATOM 3791 N N . LEU B 1 20 ? 26.984 6.812 44.469 1 50.12 20 LEU B N 1
ATOM 3792 C CA . LEU B 1 20 ? 27.5 7.453 43.25 1 50.12 20 LEU B CA 1
ATOM 3793 C C . LEU B 1 20 ? 27.109 6.672 42 1 50.12 20 LEU B C 1
ATOM 3795 O O . LEU B 1 20 ? 26.781 7.266 40.969 1 50.12 20 LEU B O 1
ATOM 3799 N N . ILE B 1 21 ? 27.109 5.344 42.125 1 49.09 21 ILE B N 1
ATOM 3800 C CA . ILE B 1 21 ? 26.672 4.555 40.969 1 49.09 21 ILE B CA 1
ATOM 3801 C C . ILE B 1 21 ? 25.172 4.738 40.781 1 49.09 21 ILE B C 1
ATOM 3803 O O . ILE B 1 21 ? 24.688 4.863 39.656 1 49.09 21 ILE B O 1
ATOM 3807 N N . LEU B 1 22 ? 24.438 4.766 41.875 1 46.59 22 LEU B N 1
ATOM 3808 C CA . LEU B 1 22 ? 23.016 5.059 41.719 1 46.59 22 LEU B CA 1
ATOM 3809 C C . LEU B 1 22 ? 22.812 6.473 41.188 1 46.59 22 LEU B C 1
ATOM 3811 O O . LEU B 1 22 ? 21.891 6.715 40.406 1 46.59 22 LEU B O 1
ATOM 3815 N N . LEU B 1 23 ? 23.547 7.398 41.719 1 44.28 23 LEU B N 1
ATOM 3816 C CA . LEU B 1 23 ? 23.438 8.758 41.188 1 44.28 23 LEU B CA 1
ATOM 3817 C C . LEU B 1 23 ? 23.859 8.82 39.75 1 44.28 23 LEU B C 1
ATOM 3819 O O . LEU B 1 23 ? 23.281 9.562 38.938 1 44.28 23 LEU B O 1
ATOM 3823 N N . VAL B 1 24 ? 24.922 8.117 39.375 1 43.06 24 VAL B N 1
ATOM 3824 C CA . VAL B 1 24 ? 25.344 8.109 37.969 1 43.06 24 VAL B CA 1
ATOM 3825 C C . VAL B 1 24 ? 24.281 7.426 37.125 1 43.06 24 VAL B C 1
ATOM 3827 O O . VAL B 1 24 ? 24.047 7.824 35.969 1 43.06 24 VAL B O 1
ATOM 3830 N N . PHE B 1 25 ? 23.75 6.363 37.562 1 41.41 25 PHE B N 1
ATOM 3831 C CA . PHE B 1 25 ? 22.656 5.773 36.781 1 41.41 25 PHE B CA 1
ATOM 3832 C C . PHE B 1 25 ? 21.453 6.699 36.781 1 41.41 25 PHE B C 1
ATOM 3834 O O . PHE B 1 25 ? 20.609 6.633 35.875 1 41.41 25 PHE B O 1
ATOM 3841 N N . LEU B 1 26 ? 21.109 7.281 37.875 1 40.38 26 LEU B N 1
ATOM 3842 C CA . LEU B 1 26 ? 20.062 8.297 37.844 1 40.38 26 LEU B CA 1
ATOM 3843 C C . LEU B 1 26 ? 20.438 9.422 36.875 1 40.38 26 LEU B C 1
ATOM 3845 O O . LEU B 1 26 ? 19.656 10.359 36.688 1 40.38 26 LEU B O 1
ATOM 3849 N N . LEU B 1 27 ? 21.75 9.781 36.844 1 39.09 27 LEU B N 1
ATOM 3850 C CA . LEU B 1 27 ? 22.125 10.953 36.062 1 39.09 27 LEU B CA 1
ATOM 3851 C C . LEU B 1 27 ? 21.359 10.984 34.75 1 39.09 27 LEU B C 1
ATOM 3853 O O . LEU B 1 27 ? 20.703 11.977 34.438 1 39.09 27 LEU B O 1
ATOM 3857 N N . ASN B 1 28 ? 22.312 11.031 33.469 1 37.53 28 ASN B N 1
ATOM 3858 C CA . ASN B 1 28 ? 22.125 11.781 32.25 1 37.53 28 ASN B CA 1
ATOM 3859 C C . ASN B 1 28 ? 21.016 11.18 31.391 1 37.53 28 ASN B C 1
ATOM 3861 O O . ASN B 1 28 ? 21.266 10.555 30.359 1 37.53 28 ASN B O 1
ATOM 3865 N N . ALA B 1 29 ? 20.25 10.539 31.812 1 44.09 29 ALA B N 1
ATOM 3866 C CA . ALA B 1 29 ? 19.188 10.359 30.828 1 44.09 29 ALA B CA 1
ATOM 3867 C C . ALA B 1 29 ? 18.781 11.695 30.219 1 44.09 29 ALA B C 1
ATOM 3869 O O . ALA B 1 29 ? 18 12.445 30.797 1 44.09 29 ALA B O 1
ATOM 3870 N N . ALA B 1 30 ? 19.75 12.422 29.766 1 51.84 30 ALA B N 1
ATOM 3871 C CA . ALA B 1 30 ? 19.484 13.641 29.016 1 51.84 30 ALA B CA 1
ATOM 3872 C C . ALA B 1 30 ? 18.094 13.586 28.359 1 51.84 30 ALA B C 1
ATOM 3874 O O . ALA B 1 30 ? 17.75 12.586 27.719 1 51.84 30 ALA B O 1
ATOM 3875 N N . ALA B 1 31 ? 17.266 14.453 28.797 1 71.5 31 ALA B N 1
ATOM 3876 C CA . ALA B 1 31 ? 15.914 14.586 28.266 1 71.5 31 ALA B CA 1
ATOM 3877 C C . ALA B 1 31 ? 15.914 14.516 26.734 1 71.5 31 ALA B C 1
ATOM 3879 O O . ALA B 1 31 ? 16.656 15.242 26.078 1 71.5 31 ALA B O 1
ATOM 3880 N N . GLN B 1 32 ? 15.398 13.539 26.188 1 88.94 32 GLN B N 1
ATOM 3881 C CA . GLN B 1 32 ? 15.352 13.32 24.75 1 88.94 32 GLN B CA 1
ATOM 3882 C C . GLN B 1 32 ? 14.555 14.422 24.047 1 88.94 32 GLN B C 1
ATOM 3884 O O . GLN B 1 32 ? 13.547 14.891 24.578 1 88.94 32 GLN B O 1
ATOM 3889 N N . LYS B 1 33 ? 15.211 15.031 23.109 1 97.94 33 LYS B N 1
ATOM 3890 C CA . LYS B 1 33 ? 14.555 16.031 22.25 1 97.94 33 LYS B CA 1
ATOM 3891 C C . LYS B 1 33 ? 14.023 15.391 20.969 1 97.94 33 LYS B C 1
ATOM 3893 O O . LYS B 1 33 ? 14.609 14.43 20.469 1 97.94 33 LYS B O 1
ATOM 3898 N N . LEU B 1 34 ? 12.914 15.891 20.547 1 98.75 34 LEU B N 1
ATOM 3899 C CA . LEU B 1 34 ? 12.258 15.305 19.375 1 98.75 34 LEU B CA 1
ATOM 3900 C C . LEU B 1 34 ? 12.008 16.359 18.312 1 98.75 34 LEU B C 1
ATOM 3902 O O . LEU B 1 34 ? 11.43 17.406 18.578 1 98.75 34 LEU B O 1
ATOM 3906 N N . ALA B 1 35 ? 12.555 16.172 17.141 1 98.94 35 ALA B N 1
ATOM 3907 C CA . ALA B 1 35 ? 12.203 16.938 15.945 1 98.94 35 ALA B CA 1
ATOM 3908 C C . ALA B 1 35 ? 11.305 16.125 15.016 1 98.94 35 ALA B C 1
ATOM 3910 O O . ALA B 1 35 ? 11.656 15.008 14.617 1 98.94 35 ALA B O 1
ATOM 3911 N N . VAL B 1 36 ? 10.125 16.656 14.672 1 98.94 36 VAL B N 1
ATOM 3912 C CA . VAL B 1 36 ? 9.172 15.969 13.797 1 98.94 36 VAL B CA 1
ATOM 3913 C C . VAL B 1 36 ? 8.938 16.797 12.539 1 98.94 36 VAL B C 1
ATOM 3915 O O . VAL B 1 36 ? 8.484 17.938 12.609 1 98.94 36 VAL B O 1
ATOM 3918 N N . VAL B 1 37 ? 9.266 16.203 11.43 1 98.94 37 VAL B N 1
ATOM 3919 C CA . VAL B 1 37 ? 9.008 16.812 10.133 1 98.94 37 VAL B CA 1
ATOM 3920 C C . VAL B 1 37 ? 7.781 16.172 9.492 1 98.94 37 VAL B C 1
ATOM 3922 O O . VAL B 1 37 ? 7.77 14.977 9.211 1 98.94 37 VAL B O 1
ATOM 3925 N N . ILE B 1 38 ? 6.742 16.938 9.32 1 98.88 38 ILE B N 1
ATOM 3926 C CA . ILE B 1 38 ? 5.559 16.5 8.594 1 98.88 38 ILE B CA 1
ATOM 3927 C C . ILE B 1 38 ? 5.598 17.047 7.168 1 98.88 38 ILE B C 1
ATOM 3929 O O . ILE B 1 38 ? 5.5 18.266 6.969 1 98.88 38 ILE B O 1
ATOM 3933 N N . VAL B 1 39 ? 5.742 16.172 6.207 1 98.69 39 VAL B N 1
ATOM 3934 C CA . VAL B 1 39 ? 5.957 16.594 4.828 1 98.69 39 VAL B CA 1
ATOM 3935 C C . VAL B 1 39 ? 4.812 16.094 3.949 1 98.69 39 VAL B C 1
ATOM 3937 O O . VAL B 1 39 ? 4.488 14.898 3.971 1 98.69 39 VAL B O 1
ATOM 3940 N N . ASP B 1 40 ? 4.188 16.984 3.203 1 97.88 40 ASP B N 1
ATOM 3941 C CA . ASP B 1 40 ? 3.193 16.578 2.211 1 97.88 40 ASP B CA 1
ATOM 3942 C C . ASP B 1 40 ? 3.859 16.172 0.899 1 97.88 40 ASP B C 1
ATOM 3944 O O . ASP B 1 40 ? 4.777 16.844 0.428 1 97.88 40 ASP B O 1
ATOM 3948 N N . GLY B 1 41 ? 3.443 15.055 0.407 1 97.56 41 GLY B N 1
ATOM 3949 C CA . GLY B 1 41 ? 3.846 14.719 -0.949 1 97.56 41 GLY B CA 1
ATOM 3950 C C . GLY B 1 41 ? 5 13.734 -1 1 97.56 41 GLY B C 1
ATOM 3951 O O . GLY B 1 41 ? 5.387 13.281 -2.078 1 97.56 41 GLY B O 1
ATOM 3952 N N . LEU B 1 42 ? 5.617 13.391 0.142 1 97.44 42 LEU B N 1
ATOM 3953 C CA . LEU B 1 42 ? 6.707 12.422 0.17 1 97.44 42 LEU B CA 1
ATOM 3954 C C . LEU B 1 42 ? 6.191 11.031 0.52 1 97.44 42 LEU B C 1
ATOM 3956 O O . LEU B 1 42 ? 6.918 10.219 1.101 1 97.44 42 LEU B O 1
ATOM 3960 N N . ALA B 1 43 ? 4.973 10.812 0.269 1 97.19 43 ALA B N 1
ATOM 3961 C CA . ALA B 1 43 ? 4.352 9.539 0.624 1 97.19 43 ALA B CA 1
ATOM 3962 C C . ALA B 1 43 ? 5.023 8.383 -0.102 1 97.19 43 ALA B C 1
ATOM 3964 O O . ALA B 1 43 ? 6.074 8.555 -0.725 1 97.19 43 ALA B O 1
ATOM 3965 N N . ALA B 1 44 ? 4.57 7.199 0.065 1 96.31 44 ALA B N 1
ATOM 3966 C CA . ALA B 1 44 ? 5.266 5.949 -0.246 1 96.31 44 ALA B CA 1
ATOM 3967 C C . ALA B 1 44 ? 5.754 5.941 -1.692 1 96.31 44 ALA B C 1
ATOM 3969 O O . ALA B 1 44 ? 6.93 5.672 -1.956 1 96.31 44 ALA B O 1
ATOM 3970 N N . ASN B 1 45 ? 4.867 6.234 -2.656 1 93.25 45 ASN B N 1
ATOM 3971 C CA . ASN B 1 45 ? 5.25 6.227 -4.062 1 93.25 45 ASN B CA 1
ATOM 3972 C C . ASN B 1 45 ? 6.391 7.199 -4.344 1 93.25 45 ASN B C 1
ATOM 3974 O O . ASN B 1 45 ? 7.359 6.852 -5.02 1 93.25 45 ASN B O 1
ATOM 3978 N N . THR B 1 46 ? 6.266 8.359 -3.834 1 94.81 46 THR B N 1
ATOM 3979 C CA . THR B 1 46 ? 7.273 9.391 -4.055 1 94.81 46 THR B CA 1
ATOM 3980 C C . THR B 1 46 ? 8.586 9.016 -3.369 1 94.81 46 THR B C 1
ATOM 3982 O O . THR B 1 46 ? 9.656 9.156 -3.955 1 94.81 46 THR B O 1
ATOM 3985 N N . PHE B 1 47 ? 8.523 8.531 -2.166 1 96.25 47 PHE B N 1
ATOM 3986 C CA . PHE B 1 47 ? 9.719 8.117 -1.438 1 96.25 47 PHE B CA 1
ATOM 3987 C C . PHE B 1 47 ? 10.508 7.09 -2.236 1 96.25 47 PHE B C 1
ATOM 3989 O O . PHE B 1 47 ? 11.719 7.23 -2.408 1 96.25 47 PHE B O 1
ATOM 3996 N N . HIS B 1 48 ? 9.828 6.145 -2.783 1 91.69 48 HIS B N 1
ATOM 3997 C CA . HIS B 1 48 ? 10.516 5.082 -3.506 1 91.69 48 HIS B CA 1
ATOM 3998 C C . HIS B 1 48 ? 11.164 5.609 -4.785 1 91.69 48 HIS B C 1
ATOM 4000 O O . HIS B 1 48 ? 12.227 5.133 -5.191 1 91.69 48 HIS B O 1
ATOM 4006 N N . LYS B 1 49 ? 10.516 6.562 -5.371 1 89 49 LYS B N 1
ATOM 4007 C CA . LYS B 1 49 ? 11.078 7.16 -6.582 1 89 49 LYS B CA 1
ATOM 4008 C C . LYS B 1 49 ? 12.391 7.879 -6.285 1 89 49 LYS B C 1
ATOM 4010 O O . LYS B 1 49 ? 13.273 7.949 -7.141 1 89 49 LYS B O 1
ATOM 4015 N N . PHE B 1 50 ? 12.5 8.406 -5.047 1 91.44 50 PHE B N 1
ATOM 4016 C CA . PHE B 1 50 ? 13.648 9.258 -4.738 1 91.44 50 PHE B CA 1
ATOM 4017 C C . PHE B 1 50 ? 14.523 8.617 -3.67 1 91.44 50 PHE B C 1
ATOM 4019 O O . PHE B 1 50 ? 15.414 9.266 -3.115 1 91.44 50 PHE B O 1
ATOM 4026 N N . SER B 1 51 ? 14.305 7.391 -3.389 1 87.19 51 SER B N 1
ATOM 4027 C CA . SER B 1 51 ? 14.961 6.707 -2.275 1 87.19 51 SER B CA 1
ATOM 4028 C C . SER B 1 51 ? 16.469 6.613 -2.486 1 87.19 51 SER B C 1
ATOM 4030 O O . SER B 1 51 ? 17.219 6.34 -1.545 1 87.19 51 SER B O 1
ATOM 4032 N N . HIS B 1 52 ? 16.938 6.863 -3.713 1 82.75 52 HIS B N 1
ATOM 4033 C CA . HIS B 1 52 ? 18.359 6.797 -4.02 1 82.75 52 HIS B CA 1
ATOM 4034 C C . HIS B 1 52 ? 19.109 8.008 -3.463 1 82.75 52 HIS B C 1
ATOM 4036 O O . HIS B 1 52 ? 20.344 8.008 -3.393 1 82.75 52 HIS B O 1
ATOM 4042 N N . MET B 1 53 ? 18.375 9 -3.088 1 89.56 53 MET B N 1
ATOM 4043 C CA . MET B 1 53 ? 19.031 10.188 -2.529 1 89.56 53 MET B CA 1
ATOM 4044 C C . MET B 1 53 ? 19.625 9.891 -1.159 1 89.56 53 MET B C 1
ATOM 4046 O O . MET B 1 53 ? 19.016 9.188 -0.351 1 89.56 53 MET B O 1
ATOM 4050 N N . PRO B 1 54 ? 20.781 10.406 -0.874 1 89.75 54 PRO B N 1
ATOM 4051 C CA . PRO B 1 54 ? 21.5 10.094 0.363 1 89.75 54 PRO B CA 1
ATOM 4052 C C . PRO B 1 54 ? 20.672 10.359 1.615 1 89.75 54 PRO B C 1
ATOM 4054 O O . PRO B 1 54 ? 20.688 9.562 2.555 1 89.75 54 PRO B O 1
ATOM 4057 N N . ALA B 1 55 ? 19.922 11.445 1.604 1 94.5 55 ALA B N 1
ATOM 4058 C CA . ALA B 1 55 ? 19.109 11.789 2.77 1 94.5 55 ALA B CA 1
ATOM 4059 C C . ALA B 1 55 ? 18.141 10.664 3.117 1 94.5 55 ALA B C 1
ATOM 4061 O O . ALA B 1 55 ? 17.922 10.367 4.293 1 94.5 55 ALA B O 1
ATOM 4062 N N . PHE B 1 56 ? 17.562 10.07 2.113 1 95.06 56 PHE B N 1
ATOM 4063 C CA . PHE B 1 56 ? 16.562 9.023 2.318 1 95.06 56 PHE B CA 1
ATOM 4064 C C . PHE B 1 56 ? 17.25 7.68 2.57 1 95.06 56 PHE B C 1
ATOM 4066 O O . PHE B 1 56 ? 16.781 6.891 3.4 1 95.06 56 PHE B O 1
ATOM 4073 N N . ARG B 1 57 ? 18.391 7.477 1.982 1 90.31 57 ARG B N 1
ATOM 4074 C CA . ARG B 1 57 ? 19.156 6.254 2.172 1 90.31 57 ARG B CA 1
ATOM 4075 C C . ARG B 1 57 ? 19.625 6.117 3.617 1 90.31 57 ARG B C 1
ATOM 4077 O O . ARG B 1 57 ? 19.719 5.008 4.145 1 90.31 57 ARG B O 1
ATOM 4084 N N . THR B 1 58 ? 19.906 7.23 4.199 1 95.25 58 THR B N 1
ATOM 4085 C CA . THR B 1 58 ? 20.359 7.227 5.59 1 95.25 58 THR B CA 1
ATOM 4086 C C . THR B 1 58 ? 19.312 6.578 6.492 1 95.25 58 THR B C 1
ATOM 4088 O O . THR B 1 58 ? 19.656 5.809 7.395 1 95.25 58 THR B O 1
ATOM 4091 N N . PHE B 1 59 ? 18.078 6.863 6.242 1 96.81 59 PHE B N 1
ATOM 4092 C CA . PHE B 1 59 ? 17.016 6.254 7.047 1 96.81 59 PHE B CA 1
ATOM 4093 C C . PHE B 1 59 ? 16.922 4.758 6.777 1 96.81 59 PHE B C 1
ATOM 4095 O O . PHE B 1 59 ? 16.719 3.965 7.699 1 96.81 59 PHE B O 1
ATOM 4102 N N . GLU B 1 60 ? 17.078 4.371 5.57 1 92.94 60 GLU B N 1
ATOM 4103 C CA . GLU B 1 60 ? 16.984 2.965 5.191 1 92.94 60 GLU B CA 1
ATOM 4104 C C . GLU B 1 60 ? 18.141 2.156 5.773 1 92.94 60 GLU B C 1
ATOM 4106 O O . GLU B 1 60 ? 17.953 1.021 6.215 1 92.94 60 GLU B O 1
ATOM 4111 N N . GLU B 1 61 ? 19.328 2.764 5.824 1 91.56 61 GLU B N 1
ATOM 4112 C CA . GLU B 1 61 ? 20.531 2.008 6.172 1 91.56 61 GLU B CA 1
ATOM 4113 C C . GLU B 1 61 ? 20.859 2.158 7.648 1 91.56 61 GLU B C 1
ATOM 4115 O O . GLU B 1 61 ? 21.406 1.238 8.266 1 91.56 61 GLU B O 1
ATOM 4120 N N . GLU B 1 62 ? 20.547 3.367 8.203 1 96 62 GLU B N 1
ATOM 4121 C CA . GLU B 1 62 ? 21.047 3.666 9.539 1 96 62 GLU B CA 1
ATOM 4122 C C . GLU B 1 62 ? 19.906 4.059 10.477 1 96 62 GLU B C 1
ATOM 4124 O O . GLU B 1 62 ? 20.156 4.359 11.648 1 96 62 GLU B O 1
ATOM 4129 N N . GLY B 1 63 ? 18.719 4.082 9.977 1 98 63 GLY B N 1
ATOM 4130 C CA . GLY B 1 63 ? 17.562 4.453 10.773 1 98 63 GLY B CA 1
ATOM 4131 C C . GLY B 1 63 ? 16.406 3.479 10.633 1 98 63 GLY B C 1
ATOM 4132 O O . GLY B 1 63 ? 16.609 2.268 10.547 1 98 63 GLY B O 1
ATOM 4133 N N . VAL B 1 64 ? 15.258 4.035 10.797 1 98.5 64 VAL B N 1
ATOM 4134 C CA . VAL B 1 64 ? 14.016 3.275 10.664 1 98.5 64 VAL B CA 1
ATOM 4135 C C . VAL B 1 64 ? 13.203 3.807 9.484 1 98.5 64 VAL B C 1
ATOM 4137 O O . VAL B 1 64 ? 13.18 5.016 9.242 1 98.5 64 VAL B O 1
ATOM 4140 N N . TRP B 1 65 ? 12.594 2.879 8.766 1 97.75 65 TRP B N 1
ATOM 4141 C CA . TRP B 1 65 ? 11.742 3.352 7.68 1 97.75 65 TRP B CA 1
ATOM 4142 C C . TRP B 1 65 ? 10.562 2.408 7.469 1 97.75 65 TRP B C 1
ATOM 4144 O O . TRP B 1 65 ? 10.648 1.215 7.762 1 97.75 65 TRP B O 1
ATOM 4154 N N . SER B 1 66 ? 9.461 3.01 7.078 1 97.94 66 SER B N 1
ATOM 4155 C CA . SER B 1 66 ? 8.273 2.297 6.633 1 97.94 66 SER B CA 1
ATOM 4156 C C . SER B 1 66 ? 7.539 3.074 5.543 1 97.94 66 SER B C 1
ATOM 4158 O O . SER B 1 66 ? 7.344 4.285 5.66 1 97.94 66 SER B O 1
ATOM 4160 N N . THR B 1 67 ? 7.152 2.375 4.504 1 96.88 67 THR B N 1
ATOM 4161 C CA . THR B 1 67 ? 6.34 2.979 3.455 1 96.88 67 THR B CA 1
ATOM 4162 C C . THR B 1 67 ? 4.914 2.434 3.492 1 96.88 67 THR B C 1
ATOM 4164 O O . THR B 1 67 ? 4.234 2.396 2.467 1 96.88 67 THR B O 1
ATOM 4167 N N . LYS B 1 68 ? 4.52 1.964 4.656 1 96.69 68 LYS B N 1
ATOM 4168 C CA . LYS B 1 68 ? 3.209 1.346 4.832 1 96.69 68 LYS B CA 1
ATOM 4169 C C . LYS B 1 68 ? 2.416 2.043 5.934 1 96.69 68 LYS B C 1
ATOM 4171 O O . LYS B 1 68 ? 1.738 1.386 6.727 1 96.69 68 LYS B O 1
ATOM 4176 N N . LEU B 1 69 ? 2.662 3.35 5.988 1 98.06 69 LEU B N 1
ATOM 4177 C CA . LEU B 1 69 ? 1.855 4.125 6.926 1 98.06 69 LEU B CA 1
ATOM 4178 C C . LEU B 1 69 ? 0.427 4.277 6.414 1 98.06 69 LEU B C 1
ATOM 4180 O O . LEU B 1 69 ? 0.212 4.672 5.266 1 98.06 69 LEU B O 1
ATOM 4184 N N . ILE B 1 70 ? -0.555 3.926 7.238 1 97.19 70 ILE B N 1
ATOM 4185 C CA . ILE B 1 70 ? -1.964 3.951 6.859 1 97.19 70 ILE B CA 1
ATOM 4186 C C . ILE B 1 70 ? -2.617 5.227 7.387 1 97.19 70 ILE B C 1
ATOM 4188 O O . ILE B 1 70 ? -2.762 5.406 8.594 1 97.19 70 ILE B O 1
ATOM 4192 N N . PRO B 1 71 ? -3.006 6.094 6.492 1 98.19 71 PRO B N 1
ATOM 4193 C CA . PRO B 1 71 ? -3.703 7.309 6.922 1 98.19 71 PRO B CA 1
ATOM 4194 C C . PRO B 1 71 ? -5.152 7.043 7.328 1 98.19 71 PRO B C 1
ATOM 4196 O O . PRO B 1 71 ? -5.617 5.902 7.258 1 98.19 71 PRO B O 1
ATOM 4199 N N . VAL B 1 72 ? -5.793 8.078 7.77 1 97.94 72 VAL B N 1
ATOM 4200 C CA . VAL B 1 72 ? -7.203 7.98 8.133 1 97.94 72 VAL B CA 1
ATOM 4201 C C . VAL B 1 72 ? -8.055 8.758 7.137 1 97.94 72 VAL B C 1
ATOM 4203 O O . VAL B 1 72 ? -7.609 9.766 6.586 1 97.94 72 VAL B O 1
ATOM 4206 N N . PHE B 1 73 ? -9.266 8.266 6.875 1 97.81 73 PHE B N 1
ATOM 4207 C CA . PHE B 1 73 ? -10.203 8.945 5.992 1 97.81 73 PHE B CA 1
ATOM 4208 C C . PHE B 1 73 ? -10.898 10.094 6.723 1 97.81 73 PHE B C 1
ATOM 4210 O O . PHE B 1 73 ? -11.273 9.953 7.887 1 97.81 73 PHE B O 1
ATOM 4217 N N . PRO B 1 74 ? -11.109 11.227 6.016 1 97.88 74 PRO B N 1
ATOM 4218 C CA . PRO B 1 74 ? -10.656 11.555 4.66 1 97.88 74 PRO B CA 1
ATOM 4219 C C . PRO B 1 74 ? -9.156 11.828 4.59 1 97.88 74 PRO B C 1
ATOM 4221 O O . PRO B 1 74 ? -8.594 12.438 5.508 1 97.88 74 PRO B O 1
ATOM 4224 N N . THR B 1 75 ? -8.508 11.422 3.523 1 98.31 75 THR B N 1
ATOM 4225 C CA . THR B 1 75 ? -7.055 11.484 3.436 1 98.31 75 THR B CA 1
ATOM 4226 C C . THR B 1 75 ? -6.602 12.836 2.9 1 98.31 75 THR B C 1
ATOM 4228 O O . THR B 1 75 ? -5.898 12.906 1.892 1 98.31 75 THR B O 1
ATOM 4231 N N . PHE B 1 76 ? -6.953 13.859 3.623 1 97.94 76 PHE B N 1
ATOM 4232 C CA . PHE B 1 76 ? -6.496 15.211 3.338 1 97.94 76 PHE B CA 1
ATOM 4233 C C . PHE B 1 76 ? -5.328 15.594 4.242 1 97.94 76 PHE B C 1
ATOM 4235 O O . PHE B 1 76 ? -5.176 15.031 5.332 1 97.94 76 PHE B O 1
ATOM 4242 N N . ALA B 1 77 ? -4.566 16.578 3.766 1 97.38 77 ALA B N 1
ATOM 4243 C CA . ALA B 1 77 ? -3.387 17 4.508 1 97.38 77 ALA B CA 1
ATOM 4244 C C . ALA B 1 77 ? -3.762 17.469 5.91 1 97.38 77 ALA B C 1
ATOM 4246 O O . ALA B 1 77 ? -3.221 16.984 6.902 1 97.38 77 ALA B O 1
ATOM 4247 N N . ILE B 1 78 ? -4.754 18.281 6.043 1 97.62 78 ILE B N 1
ATOM 4248 C CA . ILE B 1 78 ? -5.047 18.906 7.332 1 97.62 78 ILE B CA 1
ATOM 4249 C C . ILE B 1 78 ? -5.707 17.875 8.258 1 97.62 78 ILE B C 1
ATOM 4251 O O . ILE B 1 78 ? -5.438 17.844 9.453 1 97.62 78 ILE B O 1
ATOM 4255 N N . SER B 1 79 ? -6.617 17 7.73 1 98.06 79 SER B N 1
ATOM 4256 C CA . SER B 1 79 ? -7.293 16.016 8.562 1 98.06 79 SER B CA 1
ATOM 4257 C C . SER B 1 79 ? -6.305 15.016 9.141 1 98.06 79 SER B C 1
ATOM 4259 O O . SER B 1 79 ? -6.367 14.68 10.328 1 98.06 79 SER B O 1
ATOM 4261 N N . ASN B 1 80 ? -5.395 14.594 8.305 1 98.69 80 ASN B N 1
ATOM 4262 C CA . ASN B 1 80 ? -4.441 13.594 8.766 1 98.69 80 ASN B CA 1
ATOM 4263 C C . ASN B 1 80 ? -3.35 14.219 9.633 1 98.69 80 ASN B C 1
ATOM 4265 O O . ASN B 1 80 ? -2.895 13.602 10.602 1 98.69 80 ASN B O 1
ATOM 4269 N N . ARG B 1 81 ? -2.914 15.422 9.305 1 98.44 81 ARG B N 1
ATOM 4270 C CA . ARG B 1 81 ? -1.953 16.109 10.156 1 98.44 81 ARG B CA 1
ATOM 4271 C C . ARG B 1 81 ? -2.529 16.359 11.547 1 98.44 81 ARG B C 1
ATOM 4273 O O . ARG B 1 81 ? -1.858 16.109 12.555 1 98.44 81 ARG B O 1
ATOM 4280 N N . HIS B 1 82 ? -3.773 16.75 11.586 1 98.5 82 HIS B N 1
ATOM 4281 C CA . HIS B 1 82 ? -4.402 17.016 12.875 1 98.5 82 HIS B CA 1
ATOM 4282 C C . HIS B 1 82 ? -4.641 15.711 13.633 1 98.5 82 HIS B C 1
ATOM 4284 O O . HIS B 1 82 ? -4.516 15.672 14.859 1 98.5 82 HIS B O 1
ATOM 4290 N N . SER B 1 83 ? -4.996 14.672 12.922 1 98.75 83 SER B N 1
ATOM 4291 C CA . SER B 1 83 ? -5.121 13.367 13.562 1 98.75 83 SER B CA 1
ATOM 4292 C C . SER B 1 83 ? -3.777 12.883 14.102 1 98.75 83 SER B C 1
ATOM 4294 O O . SER B 1 83 ? -3.711 12.32 15.195 1 98.75 83 SER B O 1
ATOM 4296 N N . LEU B 1 84 ? -2.766 13.125 13.352 1 98.88 84 LEU B N 1
ATOM 4297 C CA . LEU B 1 84 ? -1.42 12.773 13.789 1 98.88 84 LEU B CA 1
ATOM 4298 C C . LEU B 1 84 ? -1.047 13.539 15.062 1 98.88 84 LEU B C 1
ATOM 4300 O O . LEU B 1 84 ? -0.428 12.977 15.969 1 98.88 84 LEU B O 1
ATOM 4304 N N . LEU B 1 85 ? -1.448 14.789 15.156 1 98.81 85 LEU B N 1
ATOM 4305 C CA . LEU B 1 85 ? -1.003 15.656 16.25 1 98.81 85 LEU B CA 1
ATOM 4306 C C . LEU B 1 85 ? -1.907 15.508 17.469 1 98.81 85 LEU B C 1
ATOM 4308 O O . LEU B 1 85 ? -1.527 15.891 18.578 1 98.81 85 LEU B O 1
ATOM 4312 N N . THR B 1 86 ? -3.113 14.922 17.297 1 98.69 86 THR B N 1
ATOM 4313 C CA . THR B 1 86 ? -4.043 14.836 18.422 1 98.69 86 THR B CA 1
ATOM 4314 C C . THR B 1 86 ? -4.215 13.383 18.859 1 98.69 86 THR B C 1
ATOM 4316 O O . THR B 1 86 ? -4.703 13.117 19.969 1 98.69 86 THR B O 1
ATOM 4319 N N . GLY B 1 87 ? -3.922 12.461 17.938 1 98.56 87 GLY B N 1
ATOM 4320 C CA . GLY B 1 87 ? -4.156 11.055 18.219 1 98.56 87 GLY B CA 1
ATOM 4321 C C . GLY B 1 87 ? -5.621 10.664 18.141 1 98.56 87 GLY B C 1
ATOM 4322 O O . GLY B 1 87 ? -6.023 9.633 18.656 1 98.56 87 GLY B O 1
ATOM 4323 N N . VAL B 1 88 ? -6.395 11.523 17.5 1 98.31 88 VAL B N 1
ATOM 4324 C CA . VAL B 1 88 ? -7.836 11.32 17.469 1 98.31 88 VAL B CA 1
ATOM 4325 C C . VAL B 1 88 ? -8.336 11.375 16.016 1 98.31 88 VAL B C 1
ATOM 4327 O O . VAL B 1 88 ? -7.824 12.156 15.211 1 98.31 88 VAL B O 1
ATOM 4330 N N . PRO B 1 89 ? -9.344 10.547 15.672 1 97.62 89 PRO B N 1
ATOM 4331 C CA . PRO B 1 89 ? -9.828 10.523 14.289 1 97.62 89 PRO B CA 1
ATOM 4332 C C . PRO B 1 89 ? -10.641 11.773 13.93 1 97.62 89 PRO B C 1
ATOM 4334 O O . PRO B 1 89 ? -11.188 12.438 14.812 1 97.62 89 PRO B O 1
ATOM 4337 N N . PRO B 1 90 ? -10.781 12.031 12.664 1 97.75 90 PRO B N 1
ATOM 4338 C CA . PRO B 1 90 ? -11.492 13.219 12.18 1 97.75 90 PRO B CA 1
ATOM 4339 C C . PRO B 1 90 ? -12.938 13.273 12.672 1 97.75 90 PRO B C 1
ATOM 4341 O O . PRO B 1 90 ? -13.445 14.359 12.984 1 97.75 90 PRO B O 1
ATOM 4344 N N . LYS B 1 91 ? -13.57 12.141 12.766 1 94.94 91 LYS B N 1
ATOM 4345 C CA . LYS B 1 91 ? -14.953 12.117 13.227 1 94.94 91 LYS B CA 1
ATOM 4346 C C . LYS B 1 91 ? -15.086 12.75 14.609 1 94.94 91 LYS B C 1
ATOM 4348 O O . LYS B 1 91 ? -16.125 13.336 14.938 1 94.94 91 LYS B O 1
ATOM 4353 N N . ARG B 1 92 ? -14.039 12.695 15.328 1 96.19 92 ARG B N 1
ATOM 4354 C CA . ARG B 1 92 ? -14.055 13.195 16.703 1 96.19 92 ARG B CA 1
ATOM 4355 C C . ARG B 1 92 ? -13.539 14.625 16.766 1 96.19 92 ARG B C 1
ATOM 4357 O O . ARG B 1 92 ? -14.133 15.484 17.422 1 96.19 92 ARG B O 1
ATOM 4364 N N . HIS B 1 93 ? -12.453 14.922 16.078 1 97 93 HIS B N 1
ATOM 4365 C CA . HIS B 1 93 ? -11.891 16.266 16.234 1 97 93 HIS B CA 1
ATOM 4366 C C . HIS B 1 93 ? -12.555 17.25 15.281 1 97 93 HIS B C 1
ATOM 4368 O O . HIS B 1 93 ? -12.406 18.469 15.445 1 97 93 HIS B O 1
ATOM 4374 N N . GLY B 1 94 ? -13.188 16.75 14.242 1 96.44 94 GLY B N 1
ATOM 4375 C CA . GLY B 1 94 ? -14.062 17.594 13.445 1 96.44 94 GLY B CA 1
ATOM 4376 C C . GLY B 1 94 ? -13.375 18.203 12.242 1 96.44 94 GLY B C 1
ATOM 4377 O O . GLY B 1 94 ? -14.031 18.812 11.391 1 96.44 94 GLY B O 1
ATOM 4378 N N . ILE B 1 95 ? -12.078 18.188 12.102 1 97.81 95 ILE B N 1
ATOM 4379 C CA . ILE B 1 95 ? -11.352 18.703 10.945 1 97.81 95 ILE B CA 1
ATOM 4380 C C . ILE B 1 95 ? -11.336 17.641 9.844 1 97.81 95 ILE B C 1
ATOM 4382 O O . ILE B 1 95 ? -10.406 16.844 9.758 1 97.81 95 ILE B O 1
ATOM 4386 N N . ILE B 1 96 ? -12.359 17.672 8.961 1 97.44 96 ILE B N 1
ATOM 4387 C CA . ILE B 1 96 ? -12.578 16.562 8.031 1 97.44 96 ILE B CA 1
ATOM 4388 C C . ILE B 1 96 ? -12.109 16.953 6.637 1 97.44 96 ILE B C 1
ATOM 4390 O O . ILE B 1 96 ? -12.273 16.188 5.684 1 97.44 96 ILE B O 1
ATOM 4394 N N . GLY B 1 97 ? -11.562 18.188 6.457 1 95.75 97 GLY B N 1
ATOM 4395 C CA . GLY B 1 97 ? -11.086 18.609 5.156 1 95.75 97 GLY B CA 1
ATOM 4396 C C . GLY B 1 97 ? -10.555 20.031 5.156 1 95.75 97 GLY B C 1
ATOM 4397 O O . GLY B 1 97 ? -10.594 20.719 6.184 1 95.75 97 GLY B O 1
ATOM 4398 N N . ASP B 1 98 ? -10.078 20.453 3.994 1 93.38 98 ASP B N 1
ATOM 4399 C CA . ASP B 1 98 ? -9.5 21.781 3.846 1 93.38 98 ASP B CA 1
ATOM 4400 C C . ASP B 1 98 ? -10.57 22.859 3.938 1 93.38 98 ASP B C 1
ATOM 4402 O O . ASP B 1 98 ? -10.305 23.969 4.391 1 93.38 98 ASP B O 1
ATOM 4406 N N . PHE B 1 99 ? -11.688 22.516 3.477 1 95.19 99 PHE B N 1
ATOM 4407 C CA . PHE B 1 99 ? -12.852 23.375 3.564 1 95.19 99 PHE B CA 1
ATOM 4408 C C . PHE B 1 99 ? -14.023 22.672 4.227 1 95.19 99 PHE B C 1
ATOM 4410 O O . PHE B 1 99 ? -14.344 21.531 3.871 1 95.19 99 PHE B O 1
ATOM 4417 N N . ILE B 1 100 ? -14.539 23.328 5.234 1 97.69 100 ILE B N 1
ATOM 4418 C CA . ILE B 1 100 ? -15.594 22.703 6.023 1 97.69 100 ILE B CA 1
ATOM 4419 C C . ILE B 1 100 ? -16.781 23.656 6.168 1 97.69 100 ILE B C 1
ATOM 4421 O O . ILE B 1 100 ? -16.578 24.859 6.336 1 97.69 100 ILE B O 1
ATOM 4425 N N . TYR B 1 101 ? -17.938 23.125 6.039 1 97.5 101 TYR B N 1
ATOM 4426 C CA . TYR B 1 101 ? -19.172 23.859 6.281 1 97.5 101 TYR B CA 1
ATOM 4427 C C . TYR B 1 101 ? -20 23.188 7.367 1 97.5 101 TYR B C 1
ATOM 4429 O O . TYR B 1 101 ? -20.359 22.016 7.25 1 97.5 101 TYR B O 1
ATOM 4437 N N . ASN B 1 102 ? -20.203 23.891 8.43 1 97 102 ASN B N 1
ATOM 4438 C CA . ASN B 1 102 ? -21.109 23.438 9.477 1 97 102 ASN B CA 1
ATOM 4439 C C . ASN B 1 102 ? -22.562 23.828 9.164 1 97 102 ASN B C 1
ATOM 4441 O O . ASN B 1 102 ? -22.906 25.016 9.25 1 97 102 ASN B O 1
ATOM 4445 N N . TRP B 1 103 ? -23.359 22.922 8.883 1 93.75 103 TRP B N 1
ATOM 4446 C CA . TRP B 1 103 ? -24.703 23.219 8.375 1 93.75 103 TRP B CA 1
ATOM 4447 C C . TRP B 1 103 ? -25.641 23.594 9.516 1 93.75 103 TRP B C 1
ATOM 4449 O O . TRP B 1 103 ? -26.734 24.125 9.281 1 93.75 103 TRP B O 1
ATOM 4459 N N . LYS B 1 104 ? -25.266 23.328 10.727 1 92.94 104 LYS B N 1
ATOM 4460 C CA . LYS B 1 104 ? -26.094 23.688 11.875 1 92.94 104 LYS B CA 1
ATOM 4461 C C . LYS B 1 104 ? -25.953 25.156 12.219 1 92.94 104 LYS B C 1
ATOM 4463 O O . LYS B 1 104 ? -26.953 25.844 12.438 1 92.94 104 LYS B O 1
ATOM 4468 N N . ASN B 1 105 ? -24.719 25.609 12.273 1 94.88 105 ASN B N 1
ATOM 4469 C CA . ASN B 1 105 ? -24.516 27 12.664 1 94.88 105 ASN B CA 1
ATOM 4470 C C . ASN B 1 105 ? -24 27.844 11.5 1 94.88 105 ASN B C 1
ATOM 4472 O O . ASN B 1 105 ? -23.719 29.031 11.672 1 94.88 105 ASN B O 1
ATOM 4476 N N . HIS B 1 106 ? -23.766 27.266 10.336 1 95.12 106 HIS B N 1
ATOM 4477 C CA . HIS B 1 106 ? -23.453 27.906 9.062 1 95.12 106 HIS B CA 1
ATOM 4478 C C . HIS B 1 106 ? -22.047 28.469 9.062 1 95.12 106 HIS B C 1
ATOM 4480 O O . HIS B 1 106 ? -21.719 29.328 8.234 1 95.12 106 HIS B O 1
ATOM 4486 N N . ARG B 1 107 ? -21.266 28.031 9.969 1 96.12 107 ARG B N 1
ATOM 4487 C CA . ARG B 1 107 ? -19.859 28.453 9.977 1 96.12 107 ARG B CA 1
ATOM 4488 C C . ARG B 1 107 ? -19.078 27.766 8.875 1 96.12 107 ARG B C 1
ATOM 4490 O O . ARG B 1 107 ? -19.359 26.625 8.523 1 96.12 107 ARG B O 1
ATOM 4497 N N . ARG B 1 108 ? -18.031 28.484 8.398 1 96.81 108 ARG B N 1
ATOM 4498 C CA . ARG B 1 108 ? -17.188 27.984 7.324 1 96.81 108 ARG B CA 1
ATOM 4499 C C . ARG B 1 108 ? -15.711 28 7.727 1 96.81 108 ARG B C 1
ATOM 4501 O O . ARG B 1 108 ? -15.258 28.953 8.367 1 96.81 108 ARG B O 1
ATOM 4508 N N . PHE B 1 109 ? -15.039 26.969 7.5 1 97.12 109 PHE B N 1
ATOM 4509 C CA . PHE B 1 109 ? -13.586 26.891 7.617 1 97.12 109 PHE B CA 1
ATOM 4510 C C . PHE B 1 109 ? -12.922 27.094 6.262 1 97.12 109 PHE B C 1
ATOM 4512 O O . PHE B 1 109 ? -13.188 26.359 5.312 1 97.12 109 PHE B O 1
ATOM 4519 N N . HIS B 1 110 ? -12.047 28.062 6.141 1 95.5 110 HIS B N 1
ATOM 4520 C CA . HIS B 1 110 ? -11.516 28.516 4.863 1 95.5 110 HIS B CA 1
ATOM 4521 C C . HIS B 1 110 ? -10.047 28.141 4.707 1 95.5 110 HIS B C 1
ATOM 4523 O O . HIS B 1 110 ? -9.297 28.844 4.023 1 95.5 110 HIS B O 1
ATOM 4529 N N . ASN B 1 111 ? -9.656 27.156 5.434 1 94.31 111 ASN B N 1
ATOM 4530 C CA . ASN B 1 111 ? -8.297 26.641 5.309 1 94.31 111 ASN B CA 1
ATOM 4531 C C . ASN B 1 111 ? -7.266 27.719 5.625 1 94.31 111 ASN B C 1
ATOM 4533 O O . ASN B 1 111 ? -6.359 27.969 4.828 1 94.31 111 ASN B O 1
ATOM 4537 N N . PHE B 1 112 ? -7.453 28.438 6.688 1 94.69 112 PHE B N 1
ATOM 4538 C CA . PHE B 1 112 ? -6.539 29.375 7.332 1 94.69 112 PHE B CA 1
ATOM 4539 C C . PHE B 1 112 ? -6.445 30.672 6.543 1 94.69 112 PHE B C 1
ATOM 4541 O O . PHE B 1 112 ? -5.465 31.406 6.668 1 94.69 112 PHE B O 1
ATOM 4548 N N . THR B 1 113 ? -7.422 30.953 5.68 1 93.44 113 THR B N 1
ATOM 4549 C CA . THR B 1 113 ? -7.398 32.219 4.949 1 93.44 113 THR B CA 1
ATOM 4550 C C . THR B 1 113 ? -8.258 33.281 5.652 1 93.44 113 THR B C 1
ATOM 4552 O O . THR B 1 113 ? -8.211 34.438 5.305 1 93.44 113 THR B O 1
ATOM 4555 N N . GLU B 1 114 ? -9 32.812 6.668 1 95.38 114 GLU B N 1
ATOM 4556 C CA . GLU B 1 114 ? -9.836 33.719 7.457 1 95.38 114 GLU B CA 1
ATOM 4557 C C . GLU B 1 114 ? -9.461 33.656 8.938 1 95.38 114 GLU B C 1
ATOM 4559 O O . GLU B 1 114 ? -9.055 32.625 9.438 1 95.38 114 GLU B O 1
ATOM 4564 N N . THR B 1 115 ? -9.641 34.719 9.633 1 95.06 115 THR B N 1
ATOM 4565 C CA . THR B 1 115 ? -9.305 34.812 11.047 1 95.06 115 THR B CA 1
ATOM 4566 C C . THR B 1 115 ? -10.133 33.812 11.859 1 95.06 115 THR B C 1
ATOM 4568 O O . THR B 1 115 ? -9.656 33.281 12.867 1 95.06 115 THR B O 1
ATOM 4571 N N . SER B 1 116 ? -11.312 33.594 11.398 1 95.88 116 SER B N 1
ATOM 4572 C CA . SER B 1 116 ? -12.219 32.688 12.109 1 95.88 116 SER B CA 1
ATOM 4573 C C . SER B 1 116 ? -11.68 31.266 12.133 1 95.88 116 SER B C 1
ATOM 4575 O O . SER B 1 116 ? -12.055 30.453 12.992 1 95.88 116 SER B O 1
ATOM 4577 N N . ASP B 1 117 ? -10.805 30.969 11.211 1 97.12 117 ASP B N 1
ATOM 4578 C CA . ASP B 1 117 ? -10.273 29.609 11.094 1 97.12 117 ASP B CA 1
ATOM 4579 C C . ASP B 1 117 ? -9.383 29.266 12.289 1 97.12 117 ASP B C 1
ATOM 4581 O O . ASP B 1 117 ? -9.117 28.094 12.547 1 97.12 117 ASP B O 1
ATOM 4585 N N . PHE B 1 118 ? -8.922 30.281 12.992 1 96.06 118 PHE B N 1
ATOM 4586 C CA . PHE B 1 118 ? -7.996 30.094 14.102 1 96.06 118 PHE B CA 1
ATOM 4587 C C . PHE B 1 118 ? -8.742 30.047 15.43 1 96.06 118 PHE B C 1
ATOM 4589 O O . PHE B 1 118 ? -8.148 29.766 16.469 1 96.06 118 PHE B O 1
ATOM 4596 N N . SER B 1 119 ? -10.039 30.219 15.398 1 94.69 119 SER B N 1
ATOM 4597 C CA . SER B 1 119 ? -10.867 30.219 16.594 1 94.69 119 SER B CA 1
ATOM 4598 C C . SER B 1 119 ? -10.984 28.812 17.172 1 94.69 119 SER B C 1
ATOM 4600 O O . SER B 1 119 ? -11.023 27.828 16.438 1 94.69 119 SER B O 1
ATOM 4602 N N . ARG B 1 120 ? -11.203 28.75 18.469 1 94.06 120 ARG B N 1
ATOM 4603 C CA . ARG B 1 120 ? -11.328 27.484 19.203 1 94.06 120 ARG B CA 1
ATOM 4604 C C . ARG B 1 120 ? -12.594 26.734 18.781 1 94.06 120 ARG B C 1
ATOM 4606 O O . ARG B 1 120 ? -12.734 25.547 19.078 1 94.06 120 ARG B O 1
ATOM 4613 N N . ASP B 1 121 ? -13.391 27.391 18.094 1 92.56 121 ASP B N 1
ATOM 4614 C CA . ASP B 1 121 ? -14.625 26.766 17.641 1 92.56 121 ASP B CA 1
ATOM 4615 C C . ASP B 1 121 ? -14.344 25.578 16.719 1 92.56 121 ASP B C 1
ATOM 4617 O O . ASP B 1 121 ? -15.125 24.625 16.656 1 92.56 121 ASP B O 1
ATOM 4621 N N . TRP B 1 122 ? -13.219 25.625 16 1 96.56 122 TRP B N 1
ATOM 4622 C CA . TRP B 1 122 ? -12.875 24.562 15.055 1 96.56 122 TRP B CA 1
ATOM 4623 C C . TRP B 1 122 ? -11.953 23.531 15.695 1 96.56 122 TRP B C 1
ATOM 4625 O O . TRP B 1 122 ? -11.836 22.406 15.211 1 96.56 122 TRP B O 1
ATOM 4635 N N . TRP B 1 123 ? -11.305 23.953 16.734 1 97.12 123 TRP B N 1
ATOM 4636 C CA . TRP B 1 123 ? -10.227 23.156 17.297 1 97.12 123 TRP B CA 1
ATOM 4637 C C . TRP B 1 123 ? -10.578 22.672 18.688 1 97.12 123 TRP B C 1
ATOM 4639 O O . TRP B 1 123 ? -10.289 23.344 19.688 1 97.12 123 TRP B O 1
ATOM 4649 N N . SER B 1 124 ? -11.094 21.391 18.812 1 94.75 124 SER B N 1
ATOM 4650 C CA . SER B 1 124 ? -11.727 20.906 20.031 1 94.75 124 SER B CA 1
ATOM 4651 C C . SER B 1 124 ? -10.773 20.016 20.828 1 94.75 124 SER B C 1
ATOM 4653 O O . SER B 1 124 ? -10.969 19.797 22.031 1 94.75 124 SER B O 1
ATOM 4655 N N . ILE B 1 125 ? -9.789 19.469 20.172 1 97.38 125 ILE B N 1
ATOM 4656 C CA . ILE B 1 125 ? -8.875 18.547 20.828 1 97.38 125 ILE B CA 1
ATOM 4657 C C . ILE B 1 125 ? -7.461 19.125 20.812 1 97.38 125 ILE B C 1
ATOM 4659 O O . ILE B 1 125 ? -6.938 19.484 19.75 1 97.38 125 ILE B O 1
ATOM 4663 N N . GLU B 1 126 ? -6.836 19.172 21.938 1 97.38 126 GLU B N 1
ATOM 4664 C CA . GLU B 1 126 ? -5.504 19.766 22.047 1 97.38 126 GLU B CA 1
ATOM 4665 C C . GLU B 1 126 ? -4.461 18.891 21.359 1 97.38 126 GLU B C 1
ATOM 4667 O O . GLU B 1 126 ? -4.402 17.688 21.594 1 97.38 126 GLU B O 1
ATOM 4672 N N . PRO B 1 127 ? -3.691 19.453 20.5 1 98.44 127 PRO B N 1
ATOM 4673 C CA . PRO B 1 127 ? -2.627 18.703 19.828 1 98.44 127 PRO B CA 1
ATOM 4674 C C . PRO B 1 127 ? -1.434 18.438 20.75 1 98.44 127 PRO B C 1
ATOM 4676 O O . PRO B 1 127 ? -1.365 18.984 21.859 1 98.44 127 PRO B O 1
ATOM 4679 N N . ILE B 1 128 ? -0.554 17.625 20.312 1 98.69 128 ILE B N 1
ATOM 4680 C CA . ILE B 1 128 ? 0.565 17.141 21.109 1 98.69 128 ILE B CA 1
ATOM 4681 C C . ILE B 1 128 ? 1.433 18.297 21.562 1 98.69 128 ILE B C 1
ATOM 4683 O O . ILE B 1 128 ? 2.029 18.266 22.641 1 98.69 128 ILE B O 1
ATOM 4687 N N . TYR B 1 129 ? 1.527 19.438 20.797 1 98.5 129 TYR B N 1
ATOM 4688 C CA . TYR B 1 129 ? 2.389 20.547 21.188 1 98.5 129 TYR B CA 1
ATOM 4689 C C . TYR B 1 129 ? 1.797 21.297 22.375 1 98.5 129 TYR B C 1
ATOM 4691 O O . TYR B 1 129 ? 2.529 21.906 23.156 1 98.5 129 TYR B O 1
ATOM 4699 N N . ILE B 1 130 ? 0.494 21.25 22.578 1 98.12 130 ILE B N 1
ATOM 4700 C CA . ILE B 1 130 ? -0.119 21.812 23.781 1 98.12 130 ILE B CA 1
ATOM 4701 C C . ILE B 1 130 ? 0.09 20.875 24.953 1 98.12 130 ILE B C 1
ATOM 4703 O O . ILE B 1 130 ? 0.391 21.328 26.062 1 98.12 130 ILE B O 1
ATOM 4707 N N . SER B 1 131 ? -0.093 19.547 24.703 1 97.94 131 SER B N 1
ATOM 4708 C CA . SER B 1 131 ? 0.204 18.562 25.734 1 97.94 131 SER B CA 1
ATOM 4709 C C . SER B 1 131 ? 1.635 18.703 26.25 1 97.94 131 SER B C 1
ATOM 4711 O O . SER B 1 131 ? 1.891 18.578 27.438 1 97.94 131 SER B O 1
ATOM 4713 N N . ALA B 1 132 ? 2.539 18.953 25.359 1 98 132 ALA B N 1
ATOM 4714 C CA . ALA B 1 132 ? 3.939 19.156 25.719 1 98 132 ALA B CA 1
ATOM 4715 C C . ALA B 1 132 ? 4.105 20.406 26.594 1 98 132 ALA B C 1
ATOM 4717 O O . ALA B 1 132 ? 4.77 20.359 27.625 1 98 132 ALA B O 1
ATOM 4718 N N . LEU B 1 133 ? 3.482 21.469 26.156 1 97.69 133 LEU B N 1
ATOM 4719 C CA . LEU B 1 133 ? 3.557 22.719 26.922 1 97.69 133 LEU B CA 1
ATOM 4720 C C . LEU B 1 133 ? 2.988 22.531 28.328 1 97.69 133 LEU B C 1
ATOM 4722 O O . LEU B 1 133 ? 3.551 23.031 29.297 1 97.69 133 LEU B O 1
ATOM 4726 N N . ARG B 1 134 ? 1.956 21.781 28.422 1 96.75 134 ARG B N 1
ATOM 4727 C CA . ARG B 1 134 ? 1.339 21.5 29.719 1 96.75 134 ARG B CA 1
ATOM 4728 C C . ARG B 1 134 ? 2.268 20.688 30.609 1 96.75 134 ARG B C 1
ATOM 4730 O O . ARG B 1 134 ? 2.213 20.797 31.828 1 96.75 134 ARG B O 1
ATOM 4737 N N . SER B 1 135 ? 3.057 19.969 30 1 95.5 135 SER B N 1
ATOM 4738 C CA . SER B 1 135 ? 4.031 19.156 30.719 1 95.5 135 SER B CA 1
ATOM 4739 C C . SER B 1 135 ? 5.336 19.922 30.938 1 95.5 135 SER B C 1
ATOM 4741 O O . SER B 1 135 ? 6.371 19.312 31.219 1 95.5 135 SER B O 1
ATOM 4743 N N . LYS B 1 136 ? 5.398 21.219 30.594 1 95.44 136 LYS B N 1
ATOM 4744 C CA . LYS B 1 136 ? 6.5 22.141 30.812 1 95.44 136 LYS B CA 1
ATOM 4745 C C . LYS B 1 136 ? 7.652 21.875 29.844 1 95.44 136 LYS B C 1
ATOM 4747 O O . LYS B 1 136 ? 8.812 22.141 30.172 1 95.44 136 LYS B O 1
ATOM 4752 N N . ALA B 1 137 ? 7.285 21.219 28.812 1 96.75 137 ALA B N 1
ATOM 4753 C CA . ALA B 1 137 ? 8.266 21.062 27.734 1 96.75 137 ALA B CA 1
ATOM 4754 C C . ALA B 1 137 ? 8.289 22.297 26.828 1 96.75 137 ALA B C 1
ATOM 4756 O O . ALA B 1 137 ? 7.258 22.922 26.594 1 96.75 137 ALA B O 1
ATOM 4757 N N . SER B 1 138 ? 9.438 22.688 26.359 1 97.38 138 SER B N 1
ATOM 4758 C CA . SER B 1 138 ? 9.555 23.781 25.406 1 97.38 138 SER B CA 1
ATOM 4759 C C . SER B 1 138 ? 9.227 23.328 24 1 97.38 138 SER B C 1
ATOM 4761 O O . SER B 1 138 ? 9.617 22.234 23.578 1 97.38 138 SER B O 1
ATOM 4763 N N . VAL B 1 139 ? 8.477 24.188 23.234 1 98.44 139 VAL B N 1
ATOM 4764 C CA . VAL B 1 139 ? 7.973 23.781 21.922 1 98.44 139 VAL B CA 1
ATOM 4765 C C . VAL B 1 139 ? 8.305 24.859 20.906 1 98.44 139 VAL B C 1
ATOM 4767 O O . VAL B 1 139 ? 8.102 26.047 21.156 1 98.44 139 VAL B O 1
ATOM 4770 N N . ALA B 1 140 ? 8.875 24.438 19.812 1 98.69 140 ALA B N 1
ATOM 4771 C CA . ALA B 1 140 ? 9.062 25.281 18.641 1 98.69 140 ALA B CA 1
ATOM 4772 C C . ALA B 1 140 ? 8.297 24.719 17.438 1 98.69 140 ALA B C 1
ATOM 4774 O O . ALA B 1 140 ? 8.312 23.516 17.188 1 98.69 140 ALA B O 1
ATOM 4775 N N . MET B 1 141 ? 7.57 25.609 16.703 1 98.44 141 MET B N 1
ATOM 4776 C CA . MET B 1 141 ? 6.812 25.219 15.516 1 98.44 141 MET B CA 1
ATOM 4777 C C . MET B 1 141 ? 7.215 26.062 14.305 1 98.44 141 MET B C 1
ATOM 4779 O O . MET B 1 141 ? 7.242 27.297 14.391 1 98.44 141 MET B O 1
ATOM 4783 N N . PHE B 1 142 ? 7.523 25.375 13.273 1 98.56 142 PHE B N 1
ATOM 4784 C CA . PHE B 1 142 ? 7.938 26.062 12.047 1 98.56 142 PHE B CA 1
ATOM 4785 C C . PHE B 1 142 ? 6.973 25.75 10.906 1 98.56 142 PHE B C 1
ATOM 4787 O O . PHE B 1 142 ? 6.777 24.578 10.555 1 98.56 142 PHE B O 1
ATOM 4794 N N . PHE B 1 143 ? 6.293 26.719 10.336 1 98.06 143 PHE B N 1
ATOM 4795 C CA . PHE B 1 143 ? 5.582 26.766 9.062 1 98.06 143 PHE B CA 1
ATOM 4796 C C . PHE B 1 143 ? 4.215 26.109 9.18 1 98.06 143 PHE B C 1
ATOM 4798 O O . PHE B 1 143 ? 3.645 25.672 8.172 1 98.06 143 PHE B O 1
ATOM 4805 N N . PHE B 1 144 ? 3.742 25.906 10.398 1 97.12 144 PHE B N 1
ATOM 4806 C CA . PHE B 1 144 ? 2.377 25.453 10.625 1 97.12 144 PHE B CA 1
ATOM 4807 C C . PHE B 1 144 ? 1.412 26.625 10.688 1 97.12 144 PHE B C 1
ATOM 4809 O O . PHE B 1 144 ? 1.566 27.531 11.523 1 97.12 144 PHE B O 1
ATOM 4816 N N . PRO B 1 145 ? 0.396 26.578 9.852 1 94.69 145 PRO B N 1
ATOM 4817 C CA . PRO B 1 145 ? -0.639 27.578 10.117 1 94.69 145 PRO B CA 1
ATOM 4818 C C . PRO B 1 145 ? -1.297 27.406 11.484 1 94.69 145 PRO B C 1
ATOM 4820 O O . PRO B 1 145 ? -1.71 28.375 12.109 1 94.69 145 PRO B O 1
ATOM 4823 N N . GLU B 1 146 ? -1.336 26.219 12.016 1 95.19 146 GLU B N 1
ATOM 4824 C CA . GLU B 1 146 ? -1.997 25.844 13.258 1 95.19 146 GLU B CA 1
ATOM 4825 C C . GLU B 1 146 ? -1.333 26.516 14.461 1 95.19 146 GLU B C 1
ATOM 4827 O O . GLU B 1 146 ? -1.896 26.531 15.562 1 95.19 146 GLU B O 1
ATOM 4832 N N . CYS B 1 147 ? -0.076 26.969 14.297 1 93.06 147 CYS B N 1
ATOM 4833 C CA . CYS B 1 147 ? 0.583 27.547 15.461 1 93.06 147 CYS B CA 1
ATOM 4834 C C . CYS B 1 147 ? -0.076 28.859 15.875 1 93.06 147 CYS B C 1
ATOM 4836 O O . CYS B 1 147 ? 0.153 29.344 16.984 1 93.06 147 CYS B O 1
ATOM 4838 N N . GLN B 1 148 ? -1.004 29.375 15.023 1 93.19 148 GLN B N 1
ATOM 4839 C CA . GLN B 1 148 ? -1.709 30.625 15.312 1 93.19 148 GLN B CA 1
ATOM 4840 C C . GLN B 1 148 ? -3.084 30.344 15.914 1 93.19 148 GLN B C 1
ATOM 4842 O O . GLN B 1 148 ? -3.844 31.281 16.188 1 93.19 148 GLN B O 1
ATOM 4847 N N . VAL B 1 149 ? -3.41 29.078 16.062 1 96.12 149 VAL B N 1
ATOM 4848 C CA . VAL B 1 149 ? -4.676 28.734 16.703 1 96.12 149 VAL B CA 1
ATOM 4849 C C . VAL B 1 149 ? -4.684 29.25 18.141 1 96.12 149 VAL B C 1
ATOM 4851 O O . VAL B 1 149 ? -3.67 29.172 18.844 1 96.12 149 VAL B O 1
ATOM 4854 N N . GLU B 1 150 ? -5.82 29.688 18.625 1 93.62 150 GLU B N 1
ATOM 4855 C CA . GLU B 1 150 ? -5.945 30.375 19.906 1 93.62 150 GLU B CA 1
ATOM 4856 C C . GLU B 1 150 ? -6.117 29.391 21.062 1 93.62 150 GLU B C 1
ATOM 4858 O O . GLU B 1 150 ? -7.137 29.391 21.75 1 93.62 150 GLU B O 1
ATOM 4863 N N . TRP B 1 151 ? -5.109 28.672 21.312 1 96 151 TRP B N 1
ATOM 4864 C CA . TRP B 1 151 ? -5.098 27.812 22.484 1 96 151 TRP B CA 1
ATOM 4865 C C . TRP B 1 151 ? -4.762 28.609 23.734 1 96 151 TRP B C 1
ATOM 4867 O O . TRP B 1 151 ? -4.352 29.781 23.656 1 96 151 TRP B O 1
ATOM 4877 N N . GLU B 1 152 ? -4.941 28.031 24.938 1 94.88 152 GLU B N 1
ATOM 4878 C CA . GLU B 1 152 ? -4.594 28.672 26.203 1 94.88 152 GLU B CA 1
ATOM 4879 C C . GLU B 1 152 ? -3.09 28.891 26.312 1 94.88 152 GLU B C 1
ATOM 4881 O O . GLU B 1 152 ? -2.646 29.906 26.875 1 94.88 152 GLU B O 1
ATOM 4886 N N . LEU B 1 153 ? -2.35 27.938 25.781 1 96 153 LEU B N 1
ATOM 4887 C CA . LEU B 1 153 ? -0.893 28.016 25.766 1 96 153 LEU B CA 1
ATOM 4888 C C . LEU B 1 153 ? -0.378 28.219 24.344 1 96 153 LEU B C 1
ATOM 4890 O O . LEU B 1 153 ? -1.031 27.812 23.375 1 96 153 LEU B O 1
ATOM 4894 N N . SER B 1 154 ? 0.731 28.875 24.281 1 95.19 154 SER B N 1
ATOM 4895 C CA . SER B 1 154 ? 1.342 29.125 22.984 1 95.19 154 SER B CA 1
ATOM 4896 C C . SER B 1 154 ? 2.762 28.562 22.922 1 95.19 154 SER B C 1
ATOM 4898 O O . SER B 1 154 ? 3.496 28.625 23.922 1 95.19 154 SER B O 1
ATOM 4900 N N . PRO B 1 155 ? 3.115 28.078 21.766 1 96.62 155 PRO B N 1
ATOM 4901 C CA . PRO B 1 155 ? 4.496 27.625 21.625 1 96.62 155 PRO B CA 1
ATOM 4902 C C . PRO B 1 155 ? 5.52 28.734 21.875 1 96.62 155 PRO B C 1
ATOM 4904 O O . PRO B 1 155 ? 5.219 29.906 21.656 1 96.62 155 PRO B O 1
ATOM 4907 N N . HIS B 1 156 ? 6.707 28.359 22.297 1 96.94 156 HIS B N 1
ATOM 4908 C CA . HIS B 1 156 ? 7.777 29.312 22.547 1 96.94 156 HIS B CA 1
ATOM 4909 C C . HIS B 1 156 ? 8.234 30 21.266 1 96.94 156 HIS B C 1
ATOM 4911 O O . HIS B 1 156 ? 8.586 31.172 21.281 1 96.94 156 HIS B O 1
ATOM 4917 N N . ILE B 1 157 ? 8.242 29.203 20.219 1 97.12 157 ILE B N 1
ATOM 4918 C CA . ILE B 1 157 ? 8.562 29.719 18.891 1 97.12 157 ILE B CA 1
ATOM 4919 C C . ILE B 1 157 ? 7.465 29.328 17.906 1 97.12 157 ILE B C 1
ATOM 4921 O O . ILE B 1 157 ? 7.051 28.172 17.859 1 97.12 157 ILE B O 1
ATOM 4925 N N . CYS B 1 158 ? 6.93 30.281 17.172 1 96.12 158 CYS B N 1
ATOM 4926 C CA . CYS B 1 158 ? 5.992 30.078 16.078 1 96.12 158 CYS B CA 1
ATOM 4927 C C . CYS B 1 158 ? 6.422 30.859 14.836 1 96.12 158 CYS B C 1
ATOM 4929 O O . CYS B 1 158 ? 6.32 32.094 14.805 1 96.12 158 CYS B O 1
ATOM 4931 N N . VAL B 1 159 ? 6.895 30.125 13.844 1 95.38 159 VAL B N 1
ATOM 4932 C CA . VAL B 1 159 ? 7.277 30.734 12.578 1 95.38 159 VAL B CA 1
ATOM 4933 C C . VAL B 1 159 ? 6.27 30.359 11.492 1 95.38 159 VAL B C 1
ATOM 4935 O O . VAL B 1 159 ? 6.281 29.234 11 1 95.38 159 VAL B O 1
ATOM 4938 N N . PRO B 1 160 ? 5.445 31.234 11.094 1 89.56 160 PRO B N 1
ATOM 4939 C CA . PRO B 1 160 ? 4.5 30.906 10.016 1 89.56 160 PRO B CA 1
ATOM 4940 C C . PRO B 1 160 ? 5.18 30.734 8.664 1 89.56 160 PRO B C 1
ATOM 4942 O O . PRO B 1 160 ? 6.355 31.062 8.508 1 89.56 160 PRO B O 1
ATOM 4945 N N . SER B 1 161 ? 4.621 30.094 7.625 1 85.56 161 SER B N 1
ATOM 4946 C CA . SER B 1 161 ? 5.207 29.812 6.316 1 85.56 161 SER B CA 1
ATOM 4947 C C . SER B 1 161 ? 5.414 31.094 5.512 1 85.56 161 SER B C 1
ATOM 4949 O O . SER B 1 161 ? 6.48 31.297 4.93 1 85.56 161 SER B O 1
ATOM 4951 N N . ARG B 1 162 ? 4.73 32.219 5.594 1 83.31 162 ARG B N 1
ATOM 4952 C CA . ARG B 1 162 ? 4.781 33.469 4.832 1 83.31 162 ARG B CA 1
ATOM 4953 C C . ARG B 1 162 ? 5.891 33.406 3.785 1 83.31 162 ARG B C 1
ATOM 4955 O O . ARG B 1 162 ? 6.742 34.312 3.74 1 83.31 162 ARG B O 1
ATOM 4962 N N . GLY B 1 163 ? 5.883 32.312 2.934 1 85.69 163 GLY B N 1
ATOM 4963 C CA . GLY B 1 163 ? 6.84 32.156 1.85 1 85.69 163 GLY B CA 1
ATOM 4964 C C . GLY B 1 163 ? 8.086 31.391 2.264 1 85.69 163 GLY B C 1
ATOM 4965 O O . GLY B 1 163 ? 8.883 31 1.416 1 85.69 163 GLY B O 1
ATOM 4966 N N . LYS B 1 164 ? 8.242 31.125 3.533 1 91.12 164 LYS B N 1
ATOM 4967 C CA . LYS B 1 164 ? 9.375 30.359 4.055 1 91.12 164 LYS B CA 1
ATOM 4968 C C . LYS B 1 164 ? 9.062 28.875 4.129 1 91.12 164 LYS B C 1
ATOM 4970 O O . LYS B 1 164 ? 7.895 28.484 4.172 1 91.12 164 LYS B O 1
ATOM 4975 N N . SER B 1 165 ? 10.172 28.125 4.008 1 95.81 165 SER B N 1
ATOM 4976 C CA . SER B 1 165 ? 9.992 26.672 4.113 1 95.81 165 SER B CA 1
ATOM 4977 C C . SER B 1 165 ? 11.258 26 4.633 1 95.81 165 SER B C 1
ATOM 4979 O O . SER B 1 165 ? 12.305 26.625 4.754 1 95.81 165 SER B O 1
ATOM 4981 N N . PHE B 1 166 ? 11.094 24.781 5.004 1 97.25 166 PHE B N 1
ATOM 4982 C CA . PHE B 1 166 ? 12.203 23.969 5.484 1 97.25 166 PHE B CA 1
ATOM 4983 C C . PHE B 1 166 ? 13.297 23.859 4.434 1 97.25 166 PHE B C 1
ATOM 4985 O O . PHE B 1 166 ? 14.469 23.688 4.77 1 97.25 166 PHE B O 1
ATOM 4992 N N . SER B 1 167 ? 12.977 24.062 3.176 1 95.94 167 SER B N 1
ATOM 4993 C CA . SER B 1 167 ? 13.93 23.922 2.078 1 95.94 167 SER B CA 1
ATOM 4994 C C . SER B 1 167 ? 14.836 25.141 1.97 1 95.94 167 SER B C 1
ATOM 4996 O O . SER B 1 167 ? 15.812 25.141 1.211 1 95.94 167 SER B O 1
ATOM 4998 N N . ASP B 1 168 ? 14.508 26.188 2.676 1 95.75 168 ASP B N 1
ATOM 4999 C CA . ASP B 1 168 ? 15.367 27.359 2.744 1 95.75 168 ASP B CA 1
ATOM 5000 C C . ASP B 1 168 ? 16.547 27.125 3.68 1 95.75 168 ASP B C 1
ATOM 5002 O O . ASP B 1 168 ? 16.375 26.781 4.852 1 95.75 168 ASP B O 1
ATOM 5006 N N . GLU B 1 169 ? 17.703 27.406 3.168 1 94.81 169 GLU B N 1
ATOM 5007 C CA . GLU B 1 169 ? 18.906 27.094 3.93 1 94.81 169 GLU B CA 1
ATOM 5008 C C . GLU B 1 169 ? 18.938 27.859 5.254 1 94.81 169 GLU B C 1
ATOM 5010 O O . GLU B 1 169 ? 19.297 27.281 6.289 1 94.81 169 GLU B O 1
ATOM 5015 N N . SER B 1 170 ? 18.609 29.109 5.203 1 95.5 170 SER B N 1
ATOM 5016 C CA . SER B 1 170 ? 18.609 29.906 6.422 1 95.5 170 SER B CA 1
ATOM 5017 C C . SER B 1 170 ? 17.609 29.375 7.438 1 95.5 170 SER B C 1
ATOM 5019 O O . SER B 1 170 ? 17.891 29.359 8.641 1 95.5 170 SER B O 1
ATOM 5021 N N . GLN B 1 171 ? 16.438 28.953 6.961 1 96.94 171 GLN B N 1
ATOM 5022 C CA . GLN B 1 171 ? 15.422 28.391 7.852 1 96.94 171 GLN B CA 1
ATOM 5023 C C . GLN B 1 171 ? 15.875 27.031 8.414 1 96.94 171 GLN B C 1
ATOM 5025 O O . GLN B 1 171 ? 15.648 26.75 9.586 1 96.94 171 GLN B O 1
ATOM 5030 N N . ALA B 1 172 ? 16.5 26.219 7.566 1 97.38 172 ALA B N 1
ATOM 5031 C CA . ALA B 1 172 ? 17.031 24.938 8.023 1 97.38 172 ALA B CA 1
ATOM 5032 C C . ALA B 1 172 ? 18.016 25.109 9.156 1 97.38 172 ALA B C 1
ATOM 5034 O O . ALA B 1 172 ? 18 24.375 10.141 1 97.38 172 ALA B O 1
ATOM 5035 N N . LYS B 1 173 ? 18.875 26.125 9.062 1 96.62 173 LYS B N 1
ATOM 5036 C CA . LYS B 1 173 ? 19.859 26.406 10.102 1 96.62 173 LYS B CA 1
ATOM 5037 C C . LYS B 1 173 ? 19.188 26.859 11.398 1 96.62 173 LYS B C 1
ATOM 5039 O O . LYS B 1 173 ? 19.594 26.469 12.492 1 96.62 173 LYS B O 1
ATOM 5044 N N . LEU B 1 174 ? 18.203 27.703 11.227 1 97.19 174 LEU B N 1
ATOM 5045 C CA . LEU B 1 174 ? 17.438 28.156 12.383 1 97.19 174 LEU B CA 1
ATOM 5046 C C . LEU B 1 174 ? 16.766 26.984 13.086 1 97.19 174 LEU B C 1
ATOM 5048 O O . LEU B 1 174 ? 16.719 26.938 14.32 1 97.19 174 LEU B O 1
ATOM 5052 N N . ILE B 1 175 ? 16.25 26.062 12.336 1 98.25 175 ILE B N 1
ATOM 5053 C CA . ILE B 1 175 ? 15.57 24.875 12.875 1 98.25 175 ILE B CA 1
ATOM 5054 C C . ILE B 1 175 ? 16.562 24.016 13.641 1 98.25 175 ILE B C 1
ATOM 5056 O O . ILE B 1 175 ? 16.281 23.578 14.758 1 98.25 175 ILE B O 1
ATOM 5060 N N . VAL B 1 176 ? 17.703 23.828 13.055 1 97.81 176 VAL B N 1
ATOM 5061 C CA . VAL B 1 176 ? 18.75 23.047 13.719 1 97.81 176 VAL B CA 1
ATOM 5062 C C . VAL B 1 176 ? 19.078 23.672 15.07 1 97.81 176 VAL B C 1
ATOM 5064 O O . VAL B 1 176 ? 19.156 22.969 16.094 1 97.81 176 VAL B O 1
ATOM 5067 N N . LYS B 1 177 ? 19.266 24.969 15.133 1 97.38 177 LYS B N 1
ATOM 5068 C CA . LYS B 1 177 ? 19.531 25.672 16.375 1 97.38 177 LYS B CA 1
ATOM 5069 C C . LYS B 1 177 ? 18.391 25.5 17.375 1 97.38 177 LYS B C 1
ATOM 5071 O O . LYS B 1 177 ? 18.625 25.297 18.562 1 97.38 177 LYS B O 1
ATOM 5076 N N . SER B 1 178 ? 17.172 25.516 16.859 1 97.94 178 SER B N 1
ATOM 5077 C CA . SER B 1 178 ? 15.992 25.406 17.703 1 97.94 178 SER B CA 1
ATOM 5078 C C . SER B 1 178 ? 15.906 24.031 18.359 1 97.94 178 SER B C 1
ATOM 5080 O O . SER B 1 178 ? 15.406 23.906 19.484 1 97.94 178 SER B O 1
ATOM 5082 N N . THR B 1 179 ? 16.375 22.969 17.672 1 98.06 179 THR B N 1
ATOM 5083 C CA . THR B 1 179 ? 16.328 21.625 18.234 1 98.06 179 THR B CA 1
ATOM 5084 C C . THR B 1 179 ? 17.25 21.516 19.453 1 98.06 179 THR B C 1
ATOM 5086 O O . THR B 1 179 ? 17.109 20.609 20.266 1 98.06 179 THR B O 1
ATOM 5089 N N . MET B 1 180 ? 18.234 22.469 19.609 1 96.12 180 MET B N 1
ATOM 5090 C CA . MET B 1 180 ? 19.125 22.484 20.766 1 96.12 180 MET B CA 1
ATOM 5091 C C . MET B 1 180 ? 18.438 23.125 21.969 1 96.12 180 MET B C 1
ATOM 5093 O O . MET B 1 180 ? 18.75 22.766 23.109 1 96.12 180 MET B O 1
ATOM 5097 N N . GLU B 1 181 ? 17.5 23.938 21.703 1 96.06 181 GLU B N 1
ATOM 5098 C CA . GLU B 1 181 ? 16.938 24.797 22.75 1 96.06 181 GLU B CA 1
ATOM 5099 C C . GLU B 1 181 ? 15.562 24.312 23.172 1 96.06 181 GLU B C 1
ATOM 5101 O O . GLU B 1 181 ? 15.062 24.703 24.234 1 96.06 181 GLU B O 1
ATOM 5106 N N . ASN B 1 182 ? 14.93 23.484 22.359 1 98.19 182 ASN B N 1
ATOM 5107 C CA . ASN B 1 182 ? 13.547 23.094 22.625 1 98.19 182 ASN B CA 1
ATOM 5108 C C . ASN B 1 182 ? 13.398 21.578 22.719 1 98.19 182 ASN B C 1
ATOM 5110 O O . ASN B 1 182 ? 14.102 20.844 22.031 1 98.19 182 ASN B O 1
ATOM 5114 N N . ASP B 1 183 ? 12.461 21.141 23.547 1 98.12 183 ASP B N 1
ATOM 5115 C CA . ASP B 1 183 ? 12.203 19.719 23.75 1 98.12 183 ASP B CA 1
ATOM 5116 C C . ASP B 1 183 ? 11.477 19.109 22.547 1 98.12 183 ASP B C 1
ATOM 5118 O O . ASP B 1 183 ? 11.734 17.969 22.172 1 98.12 183 ASP B O 1
ATOM 5122 N N . LEU B 1 184 ? 10.578 19.828 21.953 1 98.69 184 LEU B N 1
ATOM 5123 C CA . LEU B 1 184 ? 9.828 19.422 20.781 1 98.69 184 LEU B CA 1
ATOM 5124 C C . LEU B 1 184 ? 9.906 20.484 19.688 1 98.69 184 LEU B C 1
ATOM 5126 O O . LEU B 1 184 ? 9.562 21.641 19.922 1 98.69 184 LEU B O 1
ATOM 5130 N N . THR B 1 185 ? 10.422 20.141 18.578 1 98.88 185 THR B N 1
ATOM 5131 C CA . THR B 1 185 ? 10.438 20.984 17.391 1 98.88 185 THR B CA 1
ATOM 5132 C C . THR B 1 185 ? 9.602 20.359 16.266 1 98.88 185 THR B C 1
ATOM 5134 O O . THR B 1 185 ? 9.914 19.266 15.797 1 98.88 185 THR B O 1
ATOM 5137 N N . LEU B 1 186 ? 8.523 21.062 15.859 1 98.81 186 LEU B N 1
ATOM 5138 C CA . LEU B 1 186 ? 7.652 20.609 14.773 1 98.81 186 LEU B CA 1
ATOM 5139 C C . LEU B 1 186 ? 7.91 21.422 13.508 1 98.81 186 LEU B C 1
ATOM 5141 O O . LEU B 1 186 ? 7.98 22.641 13.555 1 98.81 186 LEU B O 1
ATOM 5145 N N . ILE B 1 187 ? 8.086 20.734 12.414 1 98.88 187 ILE B N 1
ATOM 5146 C CA . ILE B 1 187 ? 8.352 21.359 11.125 1 98.88 187 ILE B CA 1
ATOM 5147 C C . ILE B 1 187 ? 7.336 20.859 10.094 1 98.88 187 ILE B C 1
ATOM 5149 O O . ILE B 1 187 ? 7.168 19.656 9.914 1 98.88 187 ILE B O 1
ATOM 5153 N N . TYR B 1 188 ? 6.598 21.75 9.461 1 98.5 188 TYR B N 1
ATOM 5154 C CA . TYR B 1 188 ? 5.66 21.406 8.406 1 98.5 188 TYR B CA 1
ATOM 5155 C C . TYR B 1 188 ? 6.207 21.797 7.035 1 98.5 188 TYR B C 1
ATOM 5157 O O . TYR B 1 188 ? 6.715 22.906 6.859 1 98.5 188 TYR B O 1
ATOM 5165 N N . HIS B 1 189 ? 6.176 20.859 6.051 1 98.44 189 HIS B N 1
ATOM 5166 C CA . HIS B 1 189 ? 6.676 21.125 4.703 1 98.44 189 HIS B CA 1
ATOM 5167 C C . HIS B 1 189 ? 5.656 20.703 3.648 1 98.44 189 HIS B C 1
ATOM 5169 O O . HIS B 1 189 ? 5.695 19.578 3.152 1 98.44 189 HIS B O 1
ATOM 5175 N N . PRO B 1 190 ? 4.848 21.609 3.121 1 97.12 190 PRO B N 1
ATOM 5176 C CA . PRO B 1 190 ? 3.789 21.266 2.166 1 97.12 190 PRO B CA 1
ATOM 5177 C C . PRO B 1 190 ? 4.262 21.344 0.714 1 97.12 190 PRO B C 1
ATOM 5179 O O . PRO B 1 190 ? 3.535 20.922 -0.193 1 97.12 190 PRO B O 1
ATOM 5182 N N . LYS B 1 191 ? 5.445 21.703 0.411 1 97 191 LYS B N 1
ATOM 5183 C CA . LYS B 1 191 ? 5.824 22.188 -0.917 1 97 191 LYS B CA 1
ATOM 5184 C C . LYS B 1 191 ? 5.992 21.016 -1.888 1 97 191 LYS B C 1
ATOM 5186 O O . LYS B 1 191 ? 5.785 21.172 -3.094 1 97 191 LYS B O 1
ATOM 5191 N N . ILE B 1 192 ? 6.438 19.859 -1.41 1 97.56 192 ILE B N 1
ATOM 5192 C CA . ILE B 1 192 ? 6.508 18.719 -2.309 1 97.56 192 ILE B CA 1
ATOM 5193 C C . ILE B 1 192 ? 5.105 18.359 -2.797 1 97.56 192 ILE B C 1
ATOM 5195 O O . ILE B 1 192 ? 4.902 18.078 -3.98 1 97.56 192 ILE B O 1
ATOM 5199 N N . GLY B 1 193 ? 4.164 18.391 -1.87 1 97.12 193 GLY B N 1
ATOM 5200 C CA . GLY B 1 193 ? 2.777 18.172 -2.242 1 97.12 193 GLY B CA 1
ATOM 5201 C C . GLY B 1 193 ? 2.258 19.172 -3.252 1 97.12 193 GLY B C 1
ATOM 5202 O O . GLY B 1 193 ? 1.557 18.812 -4.199 1 97.12 193 GLY B O 1
ATOM 5203 N N . ASP B 1 194 ? 2.639 20.406 -3.062 1 95.75 194 ASP B N 1
ATOM 5204 C CA . ASP B 1 194 ? 2.23 21.453 -4 1 95.75 194 ASP B CA 1
ATOM 5205 C C . ASP B 1 194 ? 2.76 21.172 -5.402 1 95.75 194 ASP B C 1
ATOM 5207 O O . ASP B 1 194 ? 2.041 21.344 -6.391 1 95.75 194 ASP B O 1
ATOM 5211 N N . GLU B 1 195 ? 3.928 20.781 -5.438 1 96 195 GLU B N 1
ATOM 5212 C CA . GLU B 1 195 ? 4.539 20.469 -6.727 1 96 195 GLU B CA 1
ATOM 5213 C C . GLU B 1 195 ? 3.838 19.297 -7.398 1 96 195 GLU B C 1
ATOM 5215 O O . GLU B 1 195 ? 3.545 19.344 -8.594 1 96 195 GLU B O 1
ATOM 5220 N N . LEU B 1 196 ? 3.574 18.25 -6.637 1 96.69 196 LEU B N 1
ATOM 5221 C CA . LEU B 1 196 ? 2.896 17.078 -7.188 1 96.69 196 LEU B CA 1
ATOM 5222 C C . LEU B 1 196 ? 1.499 17.438 -7.68 1 96.69 196 LEU B C 1
ATOM 5224 O O . LEU B 1 196 ? 1.038 16.922 -8.695 1 96.69 196 LEU B O 1
ATOM 5228 N N . ARG B 1 197 ? 0.846 18.281 -6.969 1 95.88 197 ARG B N 1
ATOM 5229 C CA . ARG B 1 197 ? -0.48 18.734 -7.391 1 95.88 197 ARG B CA 1
ATOM 5230 C C . ARG B 1 197 ? -0.418 19.438 -8.734 1 95.88 197 ARG B C 1
ATOM 5232 O O . ARG B 1 197 ? -1.349 19.344 -9.539 1 95.88 197 ARG B O 1
ATOM 5239 N N . ARG B 1 198 ? 0.629 20.078 -9.008 1 94.62 198 ARG B N 1
ATOM 5240 C CA . ARG B 1 198 ? 0.78 20.812 -10.25 1 94.62 198 ARG B CA 1
ATOM 5241 C C . ARG B 1 198 ? 1.143 19.891 -11.406 1 94.62 198 ARG B C 1
ATOM 5243 O O . ARG B 1 198 ? 0.571 19.984 -12.492 1 94.62 198 ARG B O 1
ATOM 5250 N N . ILE B 1 199 ? 2.045 18.906 -11.141 1 93.56 199 ILE B N 1
ATOM 5251 C CA . ILE B 1 199 ? 2.617 18.203 -12.281 1 93.56 199 ILE B CA 1
ATOM 5252 C C . ILE B 1 199 ? 2.074 16.781 -12.328 1 93.56 199 ILE B C 1
ATOM 5254 O O . ILE B 1 199 ? 2.197 16.094 -13.352 1 93.56 199 ILE B O 1
ATOM 5258 N N . GLY B 1 200 ? 1.569 16.297 -11.211 1 94 200 GLY B N 1
ATOM 5259 C CA . GLY B 1 200 ? 1.14 14.906 -11.133 1 94 200 GLY B CA 1
ATOM 5260 C C . GLY B 1 200 ? 2.199 13.992 -10.555 1 94 200 GLY B C 1
ATOM 5261 O O . GLY B 1 200 ? 3.396 14.227 -10.734 1 94 200 GLY B O 1
ATOM 5262 N N . VAL B 1 201 ? 1.774 12.945 -9.906 1 92.31 201 VAL B N 1
ATOM 5263 C CA . VAL B 1 201 ? 2.654 11.969 -9.273 1 92.31 201 VAL B CA 1
ATOM 5264 C C . VAL B 1 201 ? 3.459 11.234 -10.344 1 92.31 201 VAL B C 1
ATOM 5266 O O . VAL B 1 201 ? 4.66 11.008 -10.18 1 92.31 201 VAL B O 1
ATOM 5269 N N . HIS B 1 202 ? 2.803 10.914 -11.414 1 84.69 202 HIS B N 1
ATOM 5270 C CA . HIS B 1 202 ? 3.408 10.117 -12.477 1 84.69 202 HIS B CA 1
ATOM 5271 C C . HIS B 1 202 ? 4.594 10.852 -13.102 1 84.69 202 HIS B C 1
ATOM 5273 O O . HIS B 1 202 ? 5.566 10.219 -13.516 1 84.69 202 HIS B O 1
ATOM 5279 N N . HIS B 1 203 ? 4.531 12.109 -13.086 1 86.94 203 HIS B N 1
ATOM 5280 C CA . HIS B 1 203 ? 5.539 12.891 -13.797 1 86.94 203 HIS B CA 1
ATOM 5281 C C . HIS B 1 203 ? 6.648 13.336 -12.852 1 86.94 203 HIS B C 1
ATOM 5283 O O . HIS B 1 203 ? 7.633 13.938 -13.281 1 86.94 203 HIS B O 1
ATOM 5289 N N . ALA B 1 204 ? 6.52 13.07 -11.648 1 88.31 204 ALA B N 1
ATOM 5290 C CA . ALA B 1 204 ? 7.535 13.469 -10.68 1 88.31 204 ALA B CA 1
ATOM 5291 C C . ALA B 1 204 ? 8.828 12.68 -10.875 1 88.31 204 ALA B C 1
ATOM 5293 O O . ALA B 1 204 ? 8.797 11.453 -11.031 1 88.31 204 ALA B O 1
ATOM 5294 N N . ASN B 1 205 ? 9.891 13.312 -11.031 1 84.94 205 ASN B N 1
ATOM 5295 C CA . ASN B 1 205 ? 11.234 12.75 -11.109 1 84.94 205 ASN B CA 1
ATOM 5296 C C . ASN B 1 205 ? 12.297 13.789 -10.758 1 84.94 205 ASN B C 1
ATOM 5298 O O . ASN B 1 205 ? 11.977 14.914 -10.375 1 84.94 205 ASN B O 1
ATOM 5302 N N . GLU B 1 206 ? 13.547 13.414 -10.828 1 80.75 206 GLU B N 1
ATOM 5303 C CA . GLU B 1 206 ? 14.633 14.281 -10.367 1 80.75 206 GLU B CA 1
ATOM 5304 C C . GLU B 1 206 ? 14.734 15.539 -11.227 1 80.75 206 GLU B C 1
ATOM 5306 O O . GLU B 1 206 ? 15.109 16.609 -10.727 1 80.75 206 GLU B O 1
ATOM 5311 N N . ARG B 1 207 ? 14.367 15.406 -12.445 1 81.75 207 ARG B N 1
ATOM 5312 C CA . ARG B 1 207 ? 14.469 16.531 -13.367 1 81.75 207 ARG B CA 1
ATOM 5313 C C . ARG B 1 207 ? 13.328 17.531 -13.141 1 81.75 207 ARG B C 1
ATOM 5315 O O . ARG B 1 207 ? 13.539 18.734 -13.203 1 81.75 207 ARG B O 1
ATOM 5322 N N . ARG B 1 208 ? 12.219 16.969 -12.789 1 82.56 208 ARG B N 1
ATOM 5323 C CA . ARG B 1 208 ? 11.023 17.797 -12.742 1 82.56 208 ARG B CA 1
ATOM 5324 C C . ARG B 1 208 ? 10.672 18.203 -11.312 1 82.56 208 ARG B C 1
ATOM 5326 O O . ARG B 1 208 ? 9.914 19.141 -11.086 1 82.56 208 ARG B O 1
ATOM 5333 N N . SER B 1 209 ? 11.219 17.453 -10.398 1 85.69 209 SER B N 1
ATOM 5334 C CA . SER B 1 209 ? 10.875 17.688 -9 1 85.69 209 SER B CA 1
ATOM 5335 C C . SER B 1 209 ? 12.086 18.203 -8.211 1 85.69 209 SER B C 1
ATOM 5337 O O . SER B 1 209 ? 12.742 17.438 -7.512 1 85.69 209 SER B O 1
ATOM 5339 N N . LYS B 1 210 ? 12.156 19.484 -8.172 1 92.12 210 LYS B N 1
ATOM 5340 C CA . LYS B 1 210 ? 13.32 20.109 -7.535 1 92.12 210 LYS B CA 1
ATOM 5341 C C . LYS B 1 210 ? 13.109 20.25 -6.027 1 92.12 210 LYS B C 1
ATOM 5343 O O . LYS B 1 210 ? 14.07 20.281 -5.262 1 92.12 210 LYS B O 1
ATOM 5348 N N . GLU B 1 211 ? 11.82 20.297 -5.664 1 95.44 211 GLU B N 1
ATOM 5349 C CA . GLU B 1 211 ? 11.516 20.516 -4.254 1 95.44 211 GLU B CA 1
ATOM 5350 C C . GLU B 1 211 ? 11.977 19.328 -3.404 1 95.44 211 GLU B C 1
ATOM 5352 O O . GLU B 1 211 ? 12.406 19.516 -2.266 1 95.44 211 GLU B O 1
ATOM 5357 N N . VAL B 1 212 ? 11.906 18.125 -3.941 1 96 212 VAL B N 1
ATOM 5358 C CA . VAL B 1 212 ? 12.336 16.953 -3.203 1 96 212 VAL B CA 1
ATOM 5359 C C . VAL B 1 212 ? 13.82 17.047 -2.887 1 96 212 VAL B C 1
ATOM 5361 O O . VAL B 1 212 ? 14.258 16.719 -1.778 1 96 212 VAL B O 1
ATOM 5364 N N . LYS B 1 213 ? 14.586 17.516 -3.848 1 94.75 213 LYS B N 1
ATOM 5365 C CA . LYS B 1 213 ? 16.031 17.656 -3.66 1 94.75 213 LYS B CA 1
ATOM 5366 C C . LYS B 1 213 ? 16.344 18.672 -2.582 1 94.75 213 LYS B C 1
ATOM 5368 O O . LYS B 1 213 ? 17.203 18.453 -1.728 1 94.75 213 LYS B O 1
ATOM 5373 N N . ARG B 1 214 ? 15.672 19.812 -2.674 1 96.62 214 ARG B N 1
ATOM 5374 C CA . ARG B 1 214 ? 15.898 20.859 -1.688 1 96.62 214 ARG B CA 1
ATOM 5375 C C . ARG B 1 214 ? 15.508 20.391 -0.29 1 96.62 214 ARG B C 1
ATOM 5377 O O . ARG B 1 214 ? 16.234 20.625 0.675 1 96.62 214 ARG B O 1
ATOM 5384 N N . PHE B 1 215 ? 14.422 19.781 -0.194 1 98.06 215 PHE B N 1
ATOM 5385 C CA . PHE B 1 215 ? 13.984 19.203 1.069 1 98.06 215 PHE B CA 1
ATOM 5386 C C . PHE B 1 215 ? 15.016 18.219 1.609 1 98.06 215 PHE B C 1
ATOM 5388 O O . PHE B 1 215 ? 15.359 18.266 2.793 1 98.06 215 PHE B O 1
ATOM 5395 N N . ALA B 1 216 ? 15.492 17.328 0.698 1 97.44 216 ALA B N 1
ATOM 5396 C CA . ALA B 1 216 ? 16.469 16.297 1.077 1 97.44 216 ALA B CA 1
ATOM 5397 C C . ALA B 1 216 ? 17.734 16.922 1.649 1 97.44 216 ALA B C 1
ATOM 5399 O O . ALA B 1 216 ? 18.312 16.406 2.607 1 97.44 216 ALA B O 1
ATOM 5400 N N . GLN B 1 217 ? 18.141 18.016 1.128 1 97 217 GLN B N 1
ATOM 5401 C CA . GLN B 1 217 ? 19.328 18.703 1.621 1 97 217 GLN B CA 1
ATOM 5402 C C . GLN B 1 217 ? 19.109 19.203 3.045 1 97 217 GLN B C 1
ATOM 5404 O O . GLN B 1 217 ? 19.984 19.062 3.9 1 97 217 GLN B O 1
ATOM 5409 N N . SER B 1 218 ? 17.969 19.828 3.248 1 98.25 218 SER B N 1
ATOM 5410 C CA . SER B 1 218 ? 17.656 20.328 4.582 1 98.25 218 SER B CA 1
ATOM 5411 C C . SER B 1 218 ? 17.531 19.172 5.578 1 98.25 218 SER B C 1
ATOM 5413 O O . SER B 1 218 ? 17.969 19.297 6.723 1 98.25 218 SER B O 1
ATOM 5415 N N . LEU B 1 219 ? 16.922 18.109 5.125 1 98.5 219 LEU B N 1
ATOM 5416 C CA . LEU B 1 219 ? 16.766 16.938 5.977 1 98.5 219 LEU B CA 1
ATOM 5417 C C . LEU B 1 219 ? 18.125 16.359 6.352 1 98.5 219 LEU B C 1
ATOM 5419 O O . LEU B 1 219 ? 18.328 15.922 7.488 1 98.5 219 LEU B O 1
ATOM 5423 N N . GLU B 1 220 ? 19.062 16.328 5.418 1 97.38 220 GLU B N 1
ATOM 5424 C CA . GLU B 1 220 ? 20.406 15.836 5.688 1 97.38 220 GLU B CA 1
ATOM 5425 C C . GLU B 1 220 ? 21.078 16.641 6.789 1 97.38 220 GLU B C 1
ATOM 5427 O O . GLU B 1 220 ? 21.781 16.094 7.637 1 97.38 220 GLU B O 1
ATOM 5432 N N . ARG B 1 221 ? 20.891 17.922 6.738 1 97.06 221 ARG B N 1
ATOM 5433 C CA . ARG B 1 221 ? 21.453 18.781 7.77 1 97.06 221 ARG B CA 1
ATOM 5434 C C . ARG B 1 221 ? 20.891 18.422 9.148 1 97.06 221 ARG B C 1
ATOM 5436 O O . ARG B 1 221 ? 21.641 18.359 10.125 1 97.06 221 ARG B O 1
ATOM 5443 N N . LEU B 1 222 ? 19.594 18.234 9.203 1 98.12 222 LEU B N 1
ATOM 5444 C CA . LEU B 1 222 ? 18.953 17.906 10.461 1 98.12 222 LEU B CA 1
ATOM 5445 C C . LEU B 1 222 ? 19.422 16.547 10.969 1 98.12 222 LEU B C 1
ATOM 5447 O O . LEU B 1 222 ? 19.734 16.391 12.156 1 98.12 222 LEU B O 1
ATOM 5451 N N . VAL B 1 223 ? 19.531 15.555 10.086 1 98.06 223 VAL B N 1
ATOM 5452 C CA . VAL B 1 223 ? 19.922 14.203 10.445 1 98.06 223 VAL B CA 1
ATOM 5453 C C . VAL B 1 223 ? 21.391 14.188 10.867 1 98.06 223 VAL B C 1
ATOM 5455 O O . VAL B 1 223 ? 21.781 13.445 11.773 1 98.06 223 VAL B O 1
ATOM 5458 N N . ALA B 1 224 ? 22.203 14.992 10.227 1 97.12 224 ALA B N 1
ATOM 5459 C CA . ALA B 1 224 ? 23.609 15.117 10.625 1 97.12 224 ALA B CA 1
ATOM 5460 C C . ALA B 1 224 ? 23.719 15.578 12.078 1 97.12 224 ALA B C 1
ATOM 5462 O O . ALA B 1 224 ? 24.594 15.117 12.82 1 97.12 224 ALA B O 1
ATOM 5463 N N . GLN B 1 225 ? 22.859 16.484 12.484 1 96.81 225 GLN B N 1
ATOM 5464 C CA . GLN B 1 225 ? 22.828 16.922 13.875 1 96.81 225 GLN B CA 1
ATOM 5465 C C . GLN B 1 225 ? 22.453 15.773 14.805 1 96.81 225 GLN B C 1
ATOM 5467 O O . GLN B 1 225 ? 23.062 15.609 15.875 1 96.81 225 GLN B O 1
ATOM 5472 N N . ALA B 1 226 ? 21.469 15.008 14.398 1 97.31 226 ALA B N 1
ATOM 5473 C CA . ALA B 1 226 ? 21.031 13.875 15.203 1 97.31 226 ALA B CA 1
ATOM 5474 C C . ALA B 1 226 ? 22.141 12.828 15.328 1 97.31 226 ALA B C 1
ATOM 5476 O O . ALA B 1 226 ? 22.234 12.141 16.344 1 97.31 226 ALA B O 1
ATOM 5477 N N . ARG B 1 227 ? 22.906 12.695 14.305 1 96.19 227 ARG B N 1
ATOM 5478 C CA . ARG B 1 227 ? 24.016 11.742 14.297 1 96.19 227 ARG B CA 1
ATOM 5479 C C . ARG B 1 227 ? 25.094 12.141 15.305 1 96.19 227 ARG B C 1
ATOM 5481 O O . ARG B 1 227 ? 25.703 11.281 15.945 1 96.19 227 ARG B O 1
ATOM 5488 N N . GLU B 1 228 ? 25.281 13.383 15.484 1 95.75 228 GLU B N 1
ATOM 5489 C CA . GLU B 1 228 ? 26.344 13.898 16.328 1 95.75 228 GLU B CA 1
ATOM 5490 C C . GLU B 1 228 ? 25.891 14.039 17.781 1 95.75 228 GLU B C 1
ATOM 5492 O O . GLU B 1 228 ? 26.719 14.055 18.703 1 95.75 228 GLU B O 1
ATOM 5497 N N . ARG B 1 229 ? 24.656 14.125 17.953 1 95.81 229 ARG B N 1
ATOM 5498 C CA . ARG B 1 229 ? 24.109 14.367 19.281 1 95.81 229 ARG B CA 1
ATOM 5499 C C . ARG B 1 229 ? 23.531 13.094 19.891 1 95.81 229 ARG B C 1
ATOM 5501 O O . ARG B 1 229 ? 23.016 12.242 19.172 1 95.81 229 ARG B O 1
ATOM 5508 N N . ILE B 1 230 ? 23.562 13.008 21.172 1 94.06 230 ILE B N 1
ATOM 5509 C CA . ILE B 1 230 ? 23.062 11.82 21.859 1 94.06 230 ILE B CA 1
ATOM 5510 C C . ILE B 1 230 ? 21.641 12.062 22.328 1 94.06 230 ILE B C 1
ATOM 5512 O O . ILE B 1 230 ? 20.984 11.148 22.828 1 94.06 230 ILE B O 1
ATOM 5516 N N . ASP B 1 231 ? 21.109 13.297 22.125 1 95.75 231 ASP B N 1
ATOM 5517 C CA . ASP B 1 231 ? 19.828 13.602 22.719 1 95.75 231 ASP B CA 1
ATOM 5518 C C . ASP B 1 231 ? 18.766 13.891 21.656 1 95.75 231 ASP B C 1
ATOM 5520 O O . ASP B 1 231 ? 17.594 14.109 21.969 1 95.75 231 ASP B O 1
ATOM 5524 N N . LEU B 1 232 ? 19.125 13.984 20.391 1 98.31 232 LEU B N 1
ATOM 5525 C CA . LEU B 1 232 ? 18.172 14.422 19.359 1 98.31 232 LEU B CA 1
ATOM 5526 C C . LEU B 1 232 ? 17.625 13.242 18.578 1 98.31 232 LEU B C 1
ATOM 5528 O O . LEU B 1 232 ? 18.406 12.469 18 1 98.31 232 LEU B O 1
ATOM 5532 N N . ASN B 1 233 ? 16.328 13.055 18.578 1 98.62 233 ASN B N 1
ATOM 5533 C CA . ASN B 1 233 ? 15.617 12.102 17.75 1 98.62 233 ASN B CA 1
ATOM 5534 C C . ASN B 1 233 ? 14.797 12.812 16.672 1 98.62 233 ASN B C 1
ATOM 5536 O O . ASN B 1 233 ? 14.18 13.852 16.922 1 98.62 233 ASN B O 1
ATOM 5540 N N . VAL B 1 234 ? 14.828 12.266 15.445 1 98.88 234 VAL B N 1
ATOM 5541 C CA . VAL B 1 234 ? 14.148 12.859 14.305 1 98.88 234 VAL B CA 1
ATOM 5542 C C . VAL B 1 234 ? 13.117 11.883 13.742 1 98.88 234 VAL B C 1
ATOM 5544 O O . VAL B 1 234 ? 13.43 10.711 13.516 1 98.88 234 VAL B O 1
ATOM 5547 N N . ILE B 1 235 ? 11.906 12.367 13.578 1 98.88 235 ILE B N 1
ATOM 5548 C CA . ILE B 1 235 ? 10.852 11.633 12.883 1 98.88 235 ILE B CA 1
ATOM 5549 C C . ILE B 1 235 ? 10.406 12.414 11.648 1 98.88 235 ILE B C 1
ATOM 5551 O O . ILE B 1 235 ? 10.234 13.633 11.711 1 98.88 235 ILE B O 1
ATOM 5555 N N . VAL B 1 236 ? 10.32 11.75 10.531 1 98.94 236 VAL B N 1
ATOM 5556 C CA . VAL B 1 236 ? 9.75 12.305 9.305 1 98.94 236 VAL B CA 1
ATOM 5557 C C . VAL B 1 236 ? 8.508 11.516 8.914 1 98.94 236 VAL B C 1
ATOM 5559 O O . VAL B 1 236 ? 8.547 10.289 8.789 1 98.94 2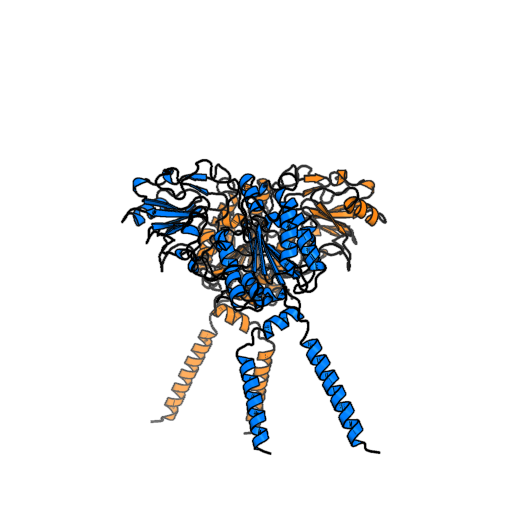36 VAL B O 1
ATOM 5562 N N . VAL B 1 237 ? 7.367 12.242 8.711 1 98.88 237 VAL B N 1
ATOM 5563 C CA . VAL B 1 237 ? 6.109 11.586 8.359 1 98.88 237 VAL B CA 1
ATOM 5564 C C . VAL B 1 237 ? 5.477 12.281 7.16 1 98.88 237 VAL B C 1
ATOM 5566 O O . VAL B 1 237 ? 5.391 13.508 7.125 1 98.88 237 VAL B O 1
ATOM 5569 N N . SER B 1 238 ? 5.199 11.547 6.148 1 98.81 238 SER B N 1
ATOM 5570 C CA . SER B 1 238 ? 4.219 11.93 5.137 1 98.81 238 SER B CA 1
ATOM 5571 C C . SER B 1 238 ? 2.945 11.102 5.266 1 98.81 238 SER B C 1
ATOM 5573 O O . SER B 1 238 ? 2.949 9.898 4.996 1 98.81 238 SER B O 1
ATOM 5575 N N . THR B 1 239 ? 1.904 11.688 5.559 1 98.44 239 THR B N 1
ATOM 5576 C CA . THR B 1 239 ? 0.745 10.977 6.086 1 98.44 239 THR B CA 1
ATOM 5577 C C . THR B 1 239 ? 0.016 10.234 4.973 1 98.44 239 THR B C 1
ATOM 5579 O O . THR B 1 239 ? -0.596 9.188 5.215 1 98.44 239 THR B O 1
ATOM 5582 N N . HIS B 1 240 ? 0.031 10.781 3.795 1 98.31 240 HIS B N 1
ATOM 5583 C CA . HIS B 1 240 ? -0.745 10.164 2.725 1 98.31 240 HIS B CA 1
ATOM 5584 C C . HIS B 1 240 ? -0.187 10.539 1.354 1 98.31 240 HIS B C 1
ATOM 5586 O O . HIS B 1 240 ? 0.599 11.484 1.237 1 98.31 240 HIS B O 1
ATOM 5592 N N . GLY B 1 241 ? -0.618 9.758 0.376 1 97.5 241 GLY B N 1
ATOM 5593 C CA . GLY B 1 241 ? -0.215 10.023 -0.996 1 97.5 241 GLY B CA 1
ATOM 5594 C C . GLY B 1 241 ? -1.253 10.805 -1.782 1 97.5 241 GLY B C 1
ATOM 5595 O O . GLY B 1 241 ? -2.279 11.211 -1.232 1 97.5 241 GLY B O 1
ATOM 5596 N N . LEU B 1 242 ? -0.893 11.055 -3.059 1 97.69 242 LEU B N 1
ATOM 5597 C CA . LEU B 1 242 ? -1.759 11.719 -4.027 1 97.69 242 LEU B CA 1
ATOM 5598 C C . LEU B 1 242 ? -2.029 10.812 -5.223 1 97.69 242 LEU B C 1
ATOM 5600 O O . LEU B 1 242 ? -1.238 9.914 -5.52 1 97.69 242 LEU B O 1
ATOM 5604 N N . ILE B 1 243 ? -3.146 11.039 -5.828 1 95.62 243 ILE B N 1
ATOM 5605 C CA . ILE B 1 243 ? -3.537 10.273 -7.008 1 95.62 243 ILE B CA 1
ATOM 5606 C C . ILE B 1 243 ? -3.758 11.211 -8.188 1 95.62 243 ILE B C 1
ATOM 5608 O O . ILE B 1 243 ? -4.41 12.25 -8.047 1 95.62 243 ILE B O 1
ATOM 5612 N N . ASP B 1 244 ? -3.207 10.883 -9.312 1 94.38 244 ASP B N 1
ATOM 5613 C CA . ASP B 1 244 ? -3.387 11.672 -10.523 1 94.38 244 ASP B CA 1
ATOM 5614 C C . ASP B 1 244 ? -4.828 11.602 -11.016 1 94.38 244 ASP B C 1
ATOM 5616 O O . ASP B 1 244 ? -5.461 10.547 -10.953 1 94.38 244 ASP B O 1
ATOM 5620 N N . VAL B 1 245 ? -5.309 12.75 -11.516 1 94.75 245 VAL B N 1
ATOM 5621 C CA . VAL B 1 245 ? -6.637 12.812 -12.109 1 94.75 245 VAL B CA 1
ATOM 5622 C C . VAL B 1 245 ? -6.547 13.406 -13.516 1 94.75 245 VAL B C 1
ATOM 5624 O O . VAL B 1 245 ? -6.406 14.617 -13.68 1 94.75 245 VAL B O 1
ATOM 5627 N N . PRO B 1 246 ? -6.66 12.555 -14.5 1 90.94 246 PRO B N 1
ATOM 5628 C CA . PRO B 1 246 ? -6.738 13.109 -15.852 1 90.94 246 PRO B CA 1
ATOM 5629 C C . PRO B 1 246 ? -7.938 14.039 -16.047 1 90.94 246 PRO B C 1
ATOM 5631 O O . PRO B 1 246 ? -9.008 13.789 -15.492 1 90.94 246 PRO B O 1
ATOM 5634 N N . ARG B 1 247 ? -7.785 14.984 -16.906 1 92.31 247 ARG B N 1
ATOM 5635 C CA . ARG B 1 247 ? -8.828 15.984 -17.141 1 92.31 247 ARG B CA 1
ATOM 5636 C C . ARG B 1 247 ? -10.117 15.328 -17.625 1 92.31 247 ARG B C 1
ATOM 5638 O O . ARG B 1 247 ? -11.211 15.742 -17.234 1 92.31 247 ARG B O 1
ATOM 5645 N N . LYS B 1 248 ? -10.008 14.328 -18.375 1 91.25 248 LYS B N 1
ATOM 5646 C CA . LYS B 1 248 ? -11.172 13.664 -18.953 1 91.25 248 LYS B CA 1
ATOM 5647 C C . LYS B 1 248 ? -11.984 12.938 -17.891 1 91.25 248 LYS B C 1
ATOM 5649 O O . LYS B 1 248 ? -13.125 12.547 -18.125 1 91.25 248 LYS B O 1
ATOM 5654 N N . ASN B 1 249 ? -11.344 12.734 -16.703 1 92.69 249 ASN B N 1
ATOM 5655 C CA . ASN B 1 249 ? -12 11.969 -15.641 1 92.69 249 ASN B CA 1
ATOM 5656 C C . ASN B 1 249 ? -12.711 12.891 -14.656 1 92.69 249 ASN B C 1
ATOM 5658 O O . ASN B 1 249 ? -13.227 12.43 -13.633 1 92.69 249 ASN B O 1
ATOM 5662 N N . ILE B 1 250 ? -12.781 14.18 -14.961 1 94.62 250 ILE B N 1
ATOM 5663 C CA . ILE B 1 250 ? -13.469 15.141 -14.109 1 94.62 250 ILE B CA 1
ATOM 5664 C C . ILE B 1 250 ? -14.961 15.133 -14.43 1 94.62 250 ILE B C 1
ATOM 5666 O O . ILE B 1 250 ? -15.359 15.344 -15.578 1 94.62 250 ILE B O 1
ATOM 5670 N N . ARG B 1 251 ? -15.773 14.836 -13.391 1 95 251 ARG B N 1
ATOM 5671 C CA . ARG B 1 251 ? -17.219 14.812 -13.523 1 95 251 ARG B CA 1
ATOM 5672 C C . ARG B 1 251 ? -17.844 16.094 -12.984 1 95 251 ARG B C 1
ATOM 5674 O O . ARG B 1 251 ? -17.375 16.656 -11.992 1 95 251 ARG B O 1
ATOM 5681 N N . VAL B 1 252 ? -18.844 16.516 -13.68 1 95.69 252 VAL B N 1
ATOM 5682 C CA . VAL B 1 252 ? -19.531 17.75 -13.297 1 95.69 252 VAL B CA 1
ATOM 5683 C C . VAL B 1 252 ? -20.906 17.422 -12.727 1 95.69 252 VAL B C 1
ATOM 5685 O O . VAL B 1 252 ? -21.797 16.938 -13.453 1 95.69 252 VAL B O 1
ATOM 5688 N N . LEU B 1 253 ? -21.156 17.75 -11.492 1 96.19 253 LEU B N 1
ATOM 5689 C CA . LEU B 1 253 ? -22.375 17.438 -10.773 1 96.19 253 LEU B CA 1
ATOM 5690 C C . LEU B 1 253 ? -23.594 18.031 -11.484 1 96.19 253 LEU B C 1
ATOM 5692 O O . LEU B 1 253 ? -24.625 17.359 -11.625 1 96.19 253 LEU B O 1
ATOM 5696 N N . ASP B 1 254 ? -23.484 19.188 -12.055 1 95.81 254 ASP B N 1
ATOM 5697 C CA . ASP B 1 254 ? -24.562 19.953 -12.664 1 95.81 254 ASP B CA 1
ATOM 5698 C C . ASP B 1 254 ? -25.188 19.203 -13.836 1 95.81 254 ASP B C 1
ATOM 5700 O O . ASP B 1 254 ? -26.344 19.438 -14.195 1 95.81 254 ASP B O 1
ATOM 570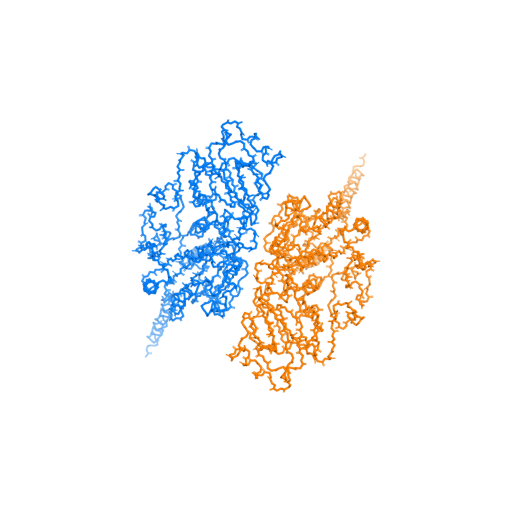4 N N . GLU B 1 255 ? -24.469 18.297 -14.359 1 96.12 255 GLU B N 1
ATOM 5705 C CA . GLU B 1 255 ? -24.906 17.562 -15.539 1 96.12 255 GLU B CA 1
ATOM 5706 C C . GLU B 1 255 ? -25.766 16.359 -15.148 1 96.12 255 GLU B C 1
ATOM 5708 O O . GLU B 1 255 ? -26.391 15.742 -16.016 1 96.12 255 GLU B O 1
ATOM 5713 N N . HIS B 1 256 ? -25.906 16.125 -13.836 1 96.56 256 HIS B N 1
ATOM 5714 C CA . HIS B 1 256 ? -26.531 14.875 -13.43 1 96.56 256 HIS B CA 1
ATOM 5715 C C . HIS B 1 256 ? -27.734 15.133 -12.523 1 96.56 256 HIS B C 1
ATOM 5717 O O . HIS B 1 256 ? -28.547 14.234 -12.297 1 96.56 256 HIS B O 1
ATOM 5723 N N . ILE B 1 257 ? -27.844 16.312 -12.031 1 96.62 257 ILE B N 1
ATOM 5724 C CA . ILE B 1 257 ? -28.969 16.641 -11.172 1 96.62 257 ILE B CA 1
ATOM 5725 C C . ILE B 1 257 ? -29.391 18.078 -11.414 1 96.62 257 ILE B C 1
ATOM 5727 O O . ILE B 1 257 ? -28.562 18.938 -11.68 1 96.62 257 ILE B O 1
ATOM 5731 N N . PRO B 1 258 ? -30.766 18.375 -11.305 1 96.38 258 PRO B N 1
ATOM 5732 C CA . PRO B 1 258 ? -31.172 19.781 -11.32 1 96.38 258 PRO B CA 1
ATOM 5733 C C . PRO B 1 258 ? -30.641 20.562 -10.109 1 96.38 258 PRO B C 1
ATOM 5735 O O . PRO B 1 258 ? -31.016 20.266 -8.977 1 96.38 258 PRO B O 1
ATOM 5738 N N . MET B 1 259 ? -29.906 21.578 -10.336 1 96.94 259 MET B N 1
ATOM 5739 C CA . MET B 1 259 ? -29.219 22.297 -9.266 1 96.94 259 MET B CA 1
ATOM 5740 C C . MET B 1 259 ? -30.219 23.094 -8.422 1 96.94 259 MET B C 1
ATOM 5742 O O . MET B 1 259 ? -29.875 23.562 -7.332 1 96.94 259 MET B O 1
ATOM 5746 N N . GLU B 1 260 ? -31.5 23.188 -8.891 1 96.94 260 GLU B N 1
ATOM 5747 C CA . GLU B 1 260 ? -32.562 23.828 -8.102 1 96.94 260 GLU B CA 1
ATOM 5748 C C . GLU B 1 260 ? -32.844 23.031 -6.836 1 96.94 260 GLU B C 1
ATOM 5750 O O . GLU B 1 260 ? -33.375 23.578 -5.867 1 96.94 260 GLU B O 1
ATOM 5755 N N . LEU B 1 261 ? -32.469 21.781 -6.883 1 97.75 261 LEU B N 1
ATOM 5756 C CA . LEU B 1 261 ? -32.719 20.906 -5.742 1 97.75 261 LEU B CA 1
ATOM 5757 C C . LEU B 1 261 ? -31.609 21.031 -4.699 1 97.75 261 LEU B C 1
ATOM 5759 O O . LEU B 1 261 ? -31.734 20.547 -3.578 1 97.75 261 LEU B O 1
ATOM 5763 N N . ILE B 1 262 ? -30.5 21.703 -4.996 1 98 262 ILE B N 1
ATOM 5764 C CA . ILE B 1 262 ? -29.297 21.75 -4.168 1 98 262 ILE B CA 1
ATOM 5765 C C . ILE B 1 262 ? -29.203 23.125 -3.496 1 98 262 ILE B C 1
ATOM 5767 O O . ILE B 1 262 ? -29.391 24.156 -4.145 1 98 262 ILE B O 1
ATOM 5771 N N . GLU B 1 263 ? -29.031 23.125 -2.213 1 97.19 263 GLU B N 1
ATOM 5772 C CA . GLU B 1 263 ? -28.766 24.359 -1.483 1 97.19 263 GLU B CA 1
ATOM 5773 C C . GLU B 1 263 ? -27.312 24.781 -1.626 1 97.19 263 GLU B C 1
ATOM 5775 O O . GLU B 1 263 ? -27.016 25.938 -1.944 1 97.19 263 GLU B O 1
ATOM 5780 N N . ASN B 1 264 ? -26.438 23.875 -1.368 1 96.38 264 ASN B N 1
ATOM 5781 C CA . ASN B 1 264 ? -25 24.109 -1.447 1 96.38 264 ASN B CA 1
ATOM 5782 C C . ASN B 1 264 ? -24.234 22.812 -1.614 1 96.38 264 ASN B C 1
ATOM 5784 O O . ASN B 1 264 ? -24.766 21.734 -1.339 1 96.38 264 ASN B O 1
ATOM 5788 N N . THR B 1 265 ? -23.078 22.906 -2.207 1 96.56 265 THR B N 1
ATOM 5789 C CA . THR B 1 265 ? -22.141 21.797 -2.266 1 96.56 265 THR B CA 1
ATOM 5790 C C . THR B 1 265 ? -20.812 22.188 -1.631 1 96.56 265 THR B C 1
ATOM 5792 O O . THR B 1 265 ? -20.375 23.328 -1.748 1 96.56 265 THR B O 1
ATOM 5795 N N . ILE B 1 266 ? -20.234 21.25 -0.912 1 96.44 266 ILE B N 1
ATOM 5796 C CA . ILE B 1 266 ? -18.984 21.516 -0.208 1 96.44 266 ILE B CA 1
ATOM 5797 C C . ILE B 1 266 ? -17.875 20.609 -0.764 1 96.44 266 ILE B C 1
ATOM 5799 O O . ILE B 1 266 ? -18.062 19.406 -0.888 1 96.44 266 ILE B O 1
ATOM 5803 N N . GLY B 1 267 ? -16.781 21.219 -1.071 1 94.31 267 GLY B N 1
ATOM 5804 C CA . GLY B 1 267 ? -15.609 20.484 -1.522 1 94.31 267 GLY B CA 1
ATOM 5805 C C . GLY B 1 267 ? -15.672 20.109 -2.992 1 94.31 267 GLY B C 1
ATOM 5806 O O . GLY B 1 267 ? -16.719 20.234 -3.627 1 94.31 267 GLY B O 1
ATOM 5807 N N . SER B 1 268 ? -14.625 19.703 -3.553 1 94.25 268 SER B N 1
ATOM 5808 C CA . SER B 1 268 ? -14.43 19.172 -4.898 1 94.25 268 SER B CA 1
ATOM 5809 C C . SER B 1 268 ? -13.32 18.125 -4.93 1 94.25 268 SER B C 1
ATOM 5811 O O . SER B 1 268 ? -12.477 18.078 -4.039 1 94.25 268 SER B O 1
ATOM 5813 N N . GLY B 1 269 ? -13.336 17.328 -5.938 1 95.62 269 GLY B N 1
ATOM 5814 C CA . GLY B 1 269 ? -12.312 16.297 -6.07 1 95.62 269 GLY B CA 1
ATOM 5815 C C . GLY B 1 269 ? -12.781 14.922 -5.648 1 95.62 269 GLY B C 1
ATOM 5816 O O . GLY B 1 269 ? -13.805 14.438 -6.133 1 95.62 269 GLY B O 1
ATOM 5817 N N . ALA B 1 270 ? -12.109 14.375 -4.691 1 96.81 270 ALA B N 1
ATOM 5818 C CA . ALA B 1 270 ? -12.367 12.992 -4.297 1 96.81 270 ALA B CA 1
ATOM 5819 C C . ALA B 1 270 ? -13.648 12.883 -3.482 1 96.81 270 ALA B C 1
ATOM 5821 O O . ALA B 1 270 ? -14.32 11.844 -3.498 1 96.81 270 ALA B O 1
ATOM 5822 N N . ILE B 1 271 ? -13.984 13.984 -2.789 1 97.19 271 ILE B N 1
ATOM 5823 C CA . ILE B 1 271 ? -15.164 14.016 -1.928 1 97.19 271 ILE B CA 1
ATOM 5824 C C . ILE B 1 271 ? -15.984 15.266 -2.219 1 97.19 271 ILE B C 1
ATOM 5826 O O . ILE B 1 271 ? -15.438 16.359 -2.338 1 97.19 271 ILE B O 1
ATOM 5830 N N . LYS B 1 272 ? -17.234 15.078 -2.328 1 96.69 272 LYS B N 1
ATOM 5831 C CA . LYS B 1 272 ? -18.188 16.188 -2.43 1 96.69 272 LYS B CA 1
ATOM 5832 C C . LYS B 1 272 ? -19.375 15.969 -1.511 1 96.69 272 LYS B C 1
ATOM 5834 O O . LYS B 1 272 ? -19.953 14.875 -1.467 1 96.69 272 LYS B O 1
ATOM 5839 N N . GLN B 1 273 ? -19.688 17 -0.75 1 97.75 273 GLN B N 1
ATOM 5840 C CA . GLN B 1 273 ? -20.844 16.969 0.134 1 97.75 273 GLN B CA 1
ATOM 5841 C C . GLN B 1 273 ? -22.016 17.75 -0.465 1 97.75 273 GLN B C 1
ATOM 5843 O O . GLN B 1 273 ? -21.828 18.812 -1.064 1 97.75 273 GLN B O 1
ATOM 5848 N N . LEU B 1 274 ? -23.203 17.234 -0.288 1 97.88 274 LEU B N 1
ATOM 5849 C CA . LEU B 1 274 ? -24.391 17.875 -0.846 1 97.88 274 LEU B CA 1
ATOM 5850 C C . LEU B 1 274 ? -25.328 18.312 0.262 1 97.88 274 LEU B C 1
ATOM 5852 O O . LEU B 1 274 ? -25.828 17.5 1.03 1 97.88 274 LEU B O 1
ATOM 5856 N N . LEU B 1 275 ? -25.5 19.578 0.358 1 97.62 275 LEU B N 1
ATOM 5857 C CA . LEU B 1 275 ? -26.625 20.125 1.114 1 97.62 275 LEU B CA 1
ATOM 5858 C C . LEU B 1 275 ? -27.844 20.328 0.218 1 97.62 275 LEU B C 1
ATOM 5860 O O . LEU B 1 275 ? -27.859 21.234 -0.62 1 97.62 275 LEU B O 1
ATOM 5864 N N . VAL B 1 276 ? -28.781 19.5 0.473 1 97.12 276 VAL B N 1
ATOM 5865 C CA . VAL B 1 276 ? -29.953 19.453 -0.398 1 97.12 276 VAL B CA 1
ATOM 5866 C C . VAL B 1 276 ? -31.094 20.266 0.211 1 97.12 276 VAL B C 1
ATOM 5868 O O . VAL B 1 276 ? -31.156 20.438 1.431 1 97.12 276 VAL B O 1
ATOM 5871 N N . LYS B 1 277 ? -31.969 20.828 -0.716 1 97.19 277 LYS B N 1
ATOM 5872 C CA . LYS B 1 277 ? -33.125 21.562 -0.237 1 97.19 277 LYS B CA 1
ATOM 5873 C C . LYS B 1 277 ? -34.031 20.703 0.651 1 97.19 277 LYS B C 1
ATOM 5875 O O . LYS B 1 277 ? -34.094 19.484 0.461 1 97.19 277 LYS B O 1
ATOM 5880 N N . LYS B 1 278 ? -34.688 21.344 1.6 1 95.62 278 LYS B N 1
ATOM 5881 C CA . LYS B 1 278 ? -35.531 20.641 2.557 1 95.62 278 LYS B CA 1
ATOM 5882 C C . LYS B 1 278 ? -36.531 19.734 1.844 1 95.62 278 LYS B C 1
ATOM 5884 O O . LYS B 1 278 ? -37.219 20.156 0.906 1 95.62 278 LYS B O 1
ATOM 5889 N N . GLY B 1 279 ? -36.531 18.453 2.256 1 95.56 279 GLY B N 1
ATOM 5890 C CA . GLY B 1 279 ? -37.5 17.484 1.758 1 95.56 279 GLY B CA 1
ATOM 5891 C C . GLY B 1 279 ? -37.062 16.844 0.453 1 95.56 279 GLY B C 1
ATOM 5892 O O . GLY B 1 279 ? -37.781 15.984 -0.082 1 95.56 279 GLY B O 1
ATOM 5893 N N . LYS B 1 280 ? -35.938 17.188 -0.046 1 96.81 280 LYS B N 1
ATOM 5894 C CA . LYS B 1 280 ? -35.594 16.719 -1.379 1 96.81 280 LYS B CA 1
ATOM 5895 C C . LYS B 1 280 ? -34.469 15.664 -1.311 1 96.81 280 LYS B C 1
ATOM 5897 O O . LYS B 1 280 ? -34 15.188 -2.344 1 96.81 280 LYS B O 1
ATOM 5902 N N . THR B 1 281 ? -34.031 15.25 -0.152 1 95.5 281 THR B N 1
ATOM 5903 C CA . THR B 1 281 ? -32.875 14.367 0.034 1 95.5 281 THR B CA 1
ATOM 5904 C C . THR B 1 281 ? -33.094 13.039 -0.677 1 95.5 281 THR B C 1
ATOM 5906 O O . THR B 1 281 ? -32.25 12.57 -1.424 1 95.5 281 THR B O 1
ATOM 5909 N N . HIS B 1 282 ? -34.25 12.422 -0.494 1 95.12 282 HIS B N 1
ATOM 5910 C CA . HIS B 1 282 ? -34.531 11.125 -1.094 1 95.12 282 HIS B CA 1
ATOM 5911 C C . HIS B 1 282 ? -34.594 11.219 -2.615 1 95.12 282 HIS B C 1
ATOM 5913 O O . HIS B 1 282 ? -34.125 10.305 -3.314 1 95.12 282 HIS B O 1
ATOM 5919 N N . GLN B 1 283 ? -35.156 12.281 -3.051 1 96.19 283 GLN B N 1
ATOM 5920 C CA . GLN B 1 283 ? -35.25 12.492 -4.492 1 96.19 283 GLN B CA 1
ATOM 5921 C C . GLN B 1 283 ? -33.875 12.57 -5.125 1 96.19 283 GLN B C 1
ATOM 5923 O O . GLN B 1 283 ? -33.594 11.898 -6.121 1 96.19 283 GLN B O 1
ATOM 5928 N N . VAL B 1 284 ? -33.031 13.398 -4.539 1 97.5 284 VAL B N 1
ATOM 5929 C CA . VAL B 1 284 ? -31.688 13.594 -5.059 1 97.5 284 VAL B CA 1
ATOM 5930 C C . VAL B 1 284 ? -30.891 12.289 -4.953 1 97.5 284 VAL B C 1
ATOM 5932 O O . VAL B 1 284 ? -30.203 11.891 -5.895 1 97.5 284 VAL B O 1
ATOM 5935 N N . PHE B 1 285 ? -30.984 11.609 -3.85 1 96.5 285 PHE B N 1
ATOM 5936 C CA . PHE B 1 285 ? -30.281 10.344 -3.621 1 96.5 285 PHE B CA 1
ATOM 5937 C C . PHE B 1 285 ? -30.688 9.312 -4.66 1 96.5 285 PHE B C 1
ATOM 5939 O O . PHE B 1 285 ? -29.844 8.672 -5.277 1 96.5 285 PHE B O 1
ATOM 5946 N N . SER B 1 286 ? -31.984 9.141 -4.875 1 95.38 286 SER B N 1
ATOM 5947 C CA . SER B 1 286 ? -32.5 8.164 -5.828 1 95.38 286 SER B CA 1
ATOM 5948 C C . SER B 1 286 ? -32.062 8.484 -7.25 1 95.38 286 SER B C 1
ATOM 5950 O O . SER B 1 286 ? -31.719 7.586 -8.023 1 95.38 286 SER B O 1
ATOM 5952 N N . GLN B 1 287 ? -32.125 9.742 -7.531 1 95.31 287 GLN B N 1
ATOM 5953 C CA . GLN B 1 287 ? -31.703 10.172 -8.859 1 95.31 287 GLN B CA 1
ATOM 5954 C C . GLN B 1 287 ? -30.234 9.805 -9.125 1 95.31 287 GLN B C 1
ATOM 5956 O O . GLN B 1 287 ? -29.922 9.227 -10.164 1 95.31 287 GLN B O 1
ATOM 5961 N N . LEU B 1 288 ? -29.375 10.078 -8.164 1 96 288 LEU B N 1
ATOM 5962 C CA . LEU B 1 288 ? -27.938 9.883 -8.344 1 96 288 LEU B CA 1
ATOM 5963 C C . LEU B 1 288 ? -27.562 8.414 -8.18 1 96 288 LEU B C 1
ATOM 5965 O O . LEU B 1 288 ? -26.547 7.957 -8.727 1 96 288 LEU B O 1
ATOM 5969 N N . ARG B 1 289 ? -28.312 7.707 -7.465 1 92.06 289 ARG B N 1
ATOM 5970 C CA . ARG B 1 289 ? -27.984 6.312 -7.18 1 92.06 289 ARG B CA 1
ATOM 5971 C C . ARG B 1 289 ? -28.516 5.391 -8.266 1 92.06 289 ARG B C 1
ATOM 5973 O O . ARG B 1 289 ? -27.844 4.43 -8.656 1 92.06 289 ARG B O 1
ATOM 5980 N N . GLU B 1 290 ? -29.688 5.672 -8.805 1 90.5 290 GLU B N 1
ATOM 5981 C CA . GLU B 1 290 ? -30.406 4.703 -9.641 1 90.5 290 GLU B CA 1
ATOM 5982 C C . GLU B 1 290 ? -30.672 5.266 -11.031 1 90.5 290 GLU B C 1
ATOM 5984 O O . GLU B 1 290 ? -30.5 4.566 -12.031 1 90.5 290 GLU B O 1
ATOM 5989 N N . HIS B 1 291 ? -31.109 6.414 -11.117 1 90.12 291 HIS B N 1
ATOM 5990 C CA . HIS B 1 291 ? -31.688 6.926 -12.359 1 90.12 291 HIS B CA 1
ATOM 5991 C C . HIS B 1 291 ? -30.609 7.555 -13.234 1 90.12 291 HIS B C 1
ATOM 5993 O O . HIS B 1 291 ? -30.547 7.289 -14.438 1 90.12 291 HIS B O 1
ATOM 5999 N N . HIS B 1 292 ? -29.828 8.414 -12.594 1 92 292 HIS B N 1
ATOM 6000 C CA . HIS B 1 292 ? -28.781 9.094 -13.352 1 92 292 HIS B CA 1
ATOM 6001 C C . HIS B 1 292 ? -27.453 9.062 -12.602 1 92 292 HIS B C 1
ATOM 6003 O O . HIS B 1 292 ? -26.922 10.109 -12.234 1 92 292 HIS B O 1
ATOM 6009 N N . PRO B 1 293 ? -26.906 7.93 -12.469 1 93.06 293 PRO B N 1
ATOM 6010 C CA . PRO B 1 293 ? -25.656 7.812 -11.734 1 93.06 293 PRO B CA 1
ATOM 6011 C C . PRO B 1 293 ? -24.5 8.547 -12.414 1 93.06 293 PRO B C 1
ATOM 6013 O O . PRO B 1 293 ? -24.453 8.617 -13.648 1 93.06 293 PRO B O 1
ATOM 6016 N N . ILE B 1 294 ? -23.703 9.156 -11.625 1 95.44 294 ILE B N 1
ATOM 6017 C CA . ILE B 1 294 ? -22.484 9.773 -12.133 1 95.44 294 ILE B CA 1
ATOM 6018 C C . ILE B 1 294 ? -21.406 8.711 -12.328 1 95.44 294 ILE B C 1
ATOM 6020 O O . ILE B 1 294 ? -21.016 8.023 -11.383 1 95.44 294 ILE B O 1
ATOM 6024 N N . PRO B 1 295 ? -20.891 8.586 -13.539 1 90.62 295 PRO B N 1
ATOM 6025 C CA . PRO B 1 295 ? -19.891 7.551 -13.766 1 90.62 295 PRO B CA 1
ATOM 6026 C C . PRO B 1 295 ? -18.688 7.676 -12.836 1 90.62 295 PRO B C 1
ATOM 6028 O O . PRO B 1 295 ? -18.094 8.75 -12.727 1 90.62 295 PRO B O 1
ATOM 6031 N N . ASN B 1 296 ? -18.266 6.648 -12.102 1 90.31 296 ASN B N 1
ATOM 6032 C CA . ASN B 1 296 ? -17.078 6.523 -11.25 1 90.31 296 ASN B CA 1
ATOM 6033 C C . ASN B 1 296 ? -17.188 7.41 -10.016 1 90.31 296 ASN B C 1
ATOM 6035 O O . ASN B 1 296 ? -16.172 7.77 -9.414 1 90.31 296 ASN B O 1
ATOM 6039 N N . VAL B 1 297 ? -18.406 7.84 -9.758 1 94.62 297 VAL B N 1
ATOM 6040 C CA . VAL B 1 297 ? -18.703 8.57 -8.523 1 94.62 297 VAL B CA 1
ATOM 6041 C C . VAL B 1 297 ? -19.906 7.93 -7.828 1 94.62 297 VAL B C 1
ATOM 6043 O O . VAL B 1 297 ? -20.938 7.695 -8.453 1 94.62 297 VAL B O 1
ATOM 6046 N N . LYS B 1 298 ? -19.766 7.645 -6.586 1 92.75 298 LYS B N 1
ATOM 6047 C CA . LYS B 1 298 ? -20.859 7.016 -5.844 1 92.75 298 LYS B CA 1
ATOM 6048 C C . LYS B 1 298 ? -21.469 7.984 -4.828 1 92.75 298 LYS B C 1
ATOM 6050 O O . LYS B 1 298 ? -20.734 8.75 -4.188 1 92.75 298 LYS B O 1
ATOM 6055 N N . VAL B 1 299 ? -22.75 7.926 -4.746 1 96.12 299 VAL B N 1
ATOM 6056 C CA . VAL B 1 299 ? -23.453 8.719 -3.742 1 96.12 299 VAL B CA 1
ATOM 6057 C C . VAL B 1 299 ? -23.781 7.848 -2.529 1 96.12 299 VAL B C 1
ATOM 6059 O O . VAL B 1 299 ? -24.141 6.68 -2.678 1 96.12 299 VAL B O 1
ATOM 6062 N N . TYR B 1 300 ? -23.578 8.406 -1.397 1 95.12 300 TYR B N 1
ATOM 6063 C CA . TYR B 1 300 ? -23.891 7.727 -0.148 1 95.12 300 TYR B CA 1
ATOM 6064 C C . TYR B 1 300 ? -24.828 8.57 0.712 1 95.12 300 TYR B C 1
ATOM 6066 O O . TYR B 1 300 ? -24.766 9.805 0.667 1 95.12 300 TYR B O 1
ATOM 6074 N N . TYR B 1 301 ? -25.672 7.852 1.361 1 93.75 301 TYR B N 1
ATOM 6075 C CA . TYR B 1 301 ? -26.5 8.453 2.395 1 93.75 301 TYR B CA 1
ATOM 6076 C C . TYR B 1 301 ? -25.891 8.242 3.777 1 93.75 301 TYR B C 1
ATOM 6078 O O . TYR B 1 301 ? -25.484 7.133 4.121 1 93.75 301 TYR B O 1
ATOM 6086 N N . THR B 1 302 ? -25.75 9.391 4.5 1 87.75 302 THR B N 1
ATOM 6087 C CA . THR B 1 302 ? -25.188 9.273 5.844 1 87.75 302 THR B CA 1
ATOM 6088 C C . THR B 1 302 ? -26.266 9.445 6.898 1 87.75 302 THR B C 1
ATOM 6090 O O . THR B 1 302 ? -27.234 10.188 6.699 1 87.75 302 THR B O 1
ATOM 6093 N N . SER B 1 303 ? -26.344 8.641 7.844 1 80.62 303 SER B N 1
ATOM 6094 C CA . SER B 1 303 ? -27.188 8.719 9.031 1 80.62 303 SER B CA 1
ATOM 6095 C C . SER B 1 303 ? -26.406 8.398 10.297 1 80.62 303 SER B C 1
ATOM 6097 O O . SER B 1 303 ? -25.328 7.785 10.227 1 80.62 303 SER B O 1
ATOM 6099 N N . PRO B 1 304 ? -26.859 9.016 11.359 1 72.25 304 PRO B N 1
ATOM 6100 C CA . PRO B 1 304 ? -26.109 8.742 12.586 1 72.25 304 PRO B CA 1
ATOM 6101 C C . PRO B 1 304 ? -25.984 7.246 12.875 1 72.25 304 PRO B C 1
ATOM 6103 O O . PRO B 1 304 ? -24.969 6.797 13.406 1 72.25 304 PRO B O 1
ATOM 6106 N N . ASN B 1 305 ? -26.969 6.504 12.414 1 68.5 305 ASN B N 1
ATOM 6107 C CA . ASN B 1 305 ? -26.953 5.098 12.805 1 68.5 305 ASN B CA 1
ATOM 6108 C C . ASN B 1 305 ? -26.938 4.176 11.586 1 68.5 305 ASN B C 1
ATOM 6110 O O . ASN B 1 305 ? -26.422 3.061 11.656 1 68.5 305 ASN B O 1
ATOM 6114 N N . SER B 1 306 ? -27.531 4.59 10.57 1 68.44 306 SER B N 1
ATOM 6115 C CA . SER B 1 306 ? -27.781 3.611 9.516 1 68.44 306 SER B CA 1
ATOM 6116 C C . SER B 1 306 ? -27.391 4.152 8.148 1 68.44 306 SER B C 1
ATOM 6118 O O . SER B 1 306 ? -28.062 3.9 7.152 1 68.44 306 SER B O 1
ATOM 6120 N N . GLY B 1 307 ? -26.344 4.758 8.055 1 79.94 307 GLY B N 1
ATOM 6121 C CA . GLY B 1 307 ? -25.938 5.184 6.719 1 79.94 307 GLY B CA 1
ATOM 6122 C C . GLY B 1 307 ? -25.375 4.059 5.875 1 79.94 307 GLY B C 1
ATOM 6123 O O . GLY B 1 307 ? -25.203 2.938 6.355 1 79.94 307 GLY B O 1
ATOM 6124 N N . ASP B 1 308 ? -25.219 4.359 4.484 1 86.19 308 ASP B N 1
ATOM 6125 C CA . ASP B 1 308 ? -24.781 3.273 3.617 1 86.19 308 ASP B CA 1
ATOM 6126 C C . ASP B 1 308 ? -23.312 3.441 3.236 1 86.19 308 ASP B C 1
ATOM 6128 O O . ASP B 1 308 ? -22.812 2.727 2.369 1 86.19 308 ASP B O 1
ATOM 6132 N N . ILE B 1 309 ? -22.672 4.48 3.834 1 89 309 ILE B N 1
ATOM 6133 C CA . ILE B 1 309 ? -21.234 4.57 3.658 1 89 309 ILE B CA 1
ATOM 6134 C C . ILE B 1 309 ? -20.547 3.426 4.406 1 89 309 ILE B C 1
ATOM 6136 O O . ILE B 1 309 ? -20.875 3.15 5.562 1 89 309 ILE B O 1
ATOM 6140 N N . PRO B 1 310 ? -19.641 2.746 3.762 1 86.81 310 PRO B N 1
ATOM 6141 C CA . PRO B 1 310 ? -18.969 1.645 4.457 1 86.81 310 PRO B CA 1
ATOM 6142 C C . PRO B 1 310 ? -18.344 2.076 5.777 1 86.81 310 PRO B C 1
ATOM 6144 O O . PRO B 1 310 ? -17.781 3.172 5.871 1 86.81 310 PRO B O 1
ATOM 6147 N N . THR B 1 311 ? -18.344 1.267 6.758 1 85.5 311 THR B N 1
ATOM 6148 C CA . THR B 1 311 ? -18 1.612 8.133 1 85.5 311 THR B CA 1
ATOM 6149 C C . THR B 1 311 ? -16.5 1.893 8.258 1 85.5 311 THR B C 1
ATOM 6151 O O . THR B 1 311 ? -16.078 2.656 9.133 1 85.5 311 THR B O 1
ATOM 6154 N N . HIS B 1 312 ? -15.742 1.336 7.367 1 85.69 312 HIS B N 1
ATOM 6155 C CA . HIS B 1 312 ? -14.297 1.487 7.516 1 85.69 312 HIS B CA 1
ATOM 6156 C C . HIS B 1 312 ? -13.859 2.92 7.227 1 85.69 312 HIS B C 1
ATOM 6158 O O . HIS B 1 312 ? -12.758 3.324 7.602 1 85.69 312 HIS B O 1
ATOM 6164 N N . TYR B 1 313 ? -14.695 3.678 6.551 1 91.56 313 TYR B N 1
ATOM 6165 C CA . TYR B 1 313 ? -14.367 5.078 6.316 1 91.56 313 TYR B CA 1
ATOM 6166 C C . TYR B 1 313 ? -14.445 5.883 7.609 1 91.56 313 TYR B C 1
ATOM 6168 O O . TYR B 1 313 ? -13.859 6.961 7.715 1 91.56 313 TYR B O 1
ATOM 6176 N N . ASN B 1 314 ? -15.234 5.41 8.609 1 90.81 314 ASN B N 1
ATOM 6177 C CA . ASN B 1 314 ? -15.477 6.152 9.844 1 90.81 314 ASN B CA 1
ATOM 6178 C C . ASN B 1 314 ? -15.938 7.578 9.555 1 90.81 314 ASN B C 1
ATOM 6180 O O . ASN B 1 314 ? -15.43 8.531 10.148 1 90.81 314 ASN B O 1
ATOM 6184 N N . TYR B 1 315 ? -16.766 7.734 8.578 1 93.56 315 TYR B N 1
ATOM 6185 C CA . TYR B 1 315 ? -17.312 8.984 8.078 1 93.56 315 TYR B CA 1
ATOM 6186 C C . TYR B 1 315 ? -18.828 9 8.195 1 93.56 315 TYR B C 1
ATOM 6188 O O . TYR B 1 315 ? -19.531 8.43 7.359 1 93.56 315 TYR B O 1
ATOM 6196 N N . LYS B 1 316 ? -19.359 9.648 9.266 1 92.19 316 LYS B N 1
ATOM 6197 C CA . LYS B 1 316 ? -20.781 9.602 9.594 1 92.19 316 LYS B CA 1
ATOM 6198 C C . LYS B 1 316 ? -21.375 11 9.68 1 92.19 316 LYS B C 1
ATOM 6200 O O . LYS B 1 316 ? -20.641 11.984 9.852 1 92.19 316 LYS B O 1
ATOM 6205 N N . LYS B 1 317 ? -22.656 10.961 9.648 1 93.69 317 LYS B N 1
ATOM 6206 C CA . LYS B 1 317 ? -23.391 12.227 9.75 1 93.69 317 LYS B CA 1
ATOM 6207 C C . LYS B 1 317 ? -22.984 12.992 11.008 1 93.69 317 LYS B C 1
ATOM 6209 O O . LYS B 1 317 ? -22.812 12.398 12.078 1 93.69 317 LYS B O 1
ATOM 6214 N N . SER B 1 318 ? -22.797 14.289 10.883 1 93.94 318 SER B N 1
ATOM 6215 C CA . SER B 1 318 ? -22.484 15.25 11.93 1 93.94 318 SER B CA 1
ATOM 6216 C C . SER B 1 318 ? -22.812 16.672 11.492 1 93.94 318 SER B C 1
ATOM 6218 O O . SER B 1 318 ? -23.469 16.875 10.461 1 93.94 318 SER B O 1
ATOM 6220 N N . ASP B 1 319 ? -22.422 17.625 12.289 1 95 319 ASP B N 1
ATOM 6221 C CA . ASP B 1 319 ? -22.688 19.016 11.93 1 95 319 ASP B CA 1
ATOM 6222 C C . ASP B 1 319 ? -21.891 19.422 10.695 1 95 319 ASP B C 1
ATOM 6224 O O . ASP B 1 319 ? -22.266 20.375 10 1 95 319 ASP B O 1
ATOM 6228 N N . VAL B 1 320 ? -20.844 18.641 10.445 1 96.75 320 VAL B N 1
ATOM 6229 C CA . VAL B 1 320 ? -19.984 19.047 9.336 1 96.75 320 VAL B CA 1
ATOM 6230 C C . VAL B 1 320 ? -20.062 18 8.227 1 96.75 320 VAL B C 1
ATOM 6232 O O . VAL B 1 320 ? -19.391 18.109 7.203 1 96.75 320 VAL B O 1
ATOM 6235 N N . VAL B 1 321 ? -20.828 16.953 8.359 1 96.69 321 VAL B N 1
ATOM 6236 C CA . VAL B 1 321 ? -21.094 15.938 7.344 1 96.69 321 VAL B CA 1
ATOM 6237 C C . VAL B 1 321 ? -22.594 15.867 7.059 1 96.69 321 VAL B C 1
ATOM 6239 O O . VAL B 1 321 ? -23.359 15.414 7.906 1 96.69 321 VAL B O 1
ATOM 6242 N N . PRO B 1 322 ? -23.047 16.234 5.902 1 95.81 322 PRO B N 1
ATOM 6243 C CA . PRO B 1 322 ? -24.484 16.234 5.586 1 95.81 322 PRO B CA 1
ATOM 6244 C C . PRO B 1 322 ? -25.031 14.852 5.25 1 95.81 322 PRO B C 1
ATOM 6246 O O . PRO B 1 322 ? -24.312 13.852 5.395 1 95.81 322 PRO B O 1
ATOM 6249 N N . ASP B 1 323 ? -26.25 14.805 4.789 1 94.44 323 ASP B N 1
ATOM 6250 C CA . ASP B 1 323 ? -26.969 13.555 4.543 1 94.44 323 ASP B CA 1
ATOM 6251 C C . ASP B 1 323 ? -26.406 12.852 3.307 1 94.44 323 ASP B C 1
ATOM 6253 O O . ASP B 1 323 ? -26.453 11.617 3.217 1 94.44 323 ASP B O 1
ATOM 6257 N N . LEU B 1 324 ? -25.953 13.68 2.344 1 97 324 LEU B N 1
ATOM 6258 C CA . LEU B 1 324 ? -25.5 13.078 1.097 1 97 324 LEU B CA 1
ATOM 6259 C C . LEU B 1 324 ? -24.031 13.43 0.837 1 97 324 LEU B C 1
ATOM 6261 O O . LEU B 1 324 ? -23.641 14.594 0.94 1 97 324 LEU B O 1
ATOM 6265 N N . VAL B 1 325 ? -23.297 12.414 0.529 1 97.56 325 VAL B N 1
ATOM 6266 C CA . VAL B 1 325 ? -21.875 12.547 0.236 1 97.56 325 VAL B CA 1
ATOM 6267 C C . VAL B 1 325 ? -21.531 11.781 -1.041 1 97.56 325 VAL B C 1
ATOM 6269 O O . VAL B 1 325 ? -22.031 10.664 -1.253 1 97.56 325 VAL B O 1
ATOM 6272 N N . LEU B 1 326 ? -20.812 12.406 -1.898 1 97.56 326 LEU B N 1
ATOM 6273 C CA . LEU B 1 326 ? -20.312 11.758 -3.102 1 97.56 326 LEU B CA 1
ATOM 6274 C C . LEU B 1 326 ? -18.828 11.422 -2.943 1 97.56 326 LEU B C 1
ATOM 6276 O O . LEU B 1 326 ? -18.031 12.258 -2.5 1 97.56 326 LEU B O 1
ATOM 6280 N N . LEU B 1 327 ? -18.469 10.195 -3.25 1 96.75 327 LEU B N 1
ATOM 6281 C CA . LEU B 1 327 ? -17.078 9.75 -3.285 1 96.75 327 LEU B CA 1
ATOM 6282 C C . LEU B 1 327 ? -16.688 9.32 -4.691 1 96.75 327 LEU B C 1
ATOM 6284 O O . LEU B 1 327 ? -17.328 8.445 -5.285 1 96.75 327 LEU B O 1
ATOM 6288 N N . ALA B 1 328 ? -15.648 9.922 -5.199 1 95.88 328 ALA B N 1
ATOM 6289 C CA . ALA B 1 328 ? -15.148 9.555 -6.52 1 95.88 328 ALA B CA 1
ATOM 6290 C C . ALA B 1 328 ? -14.195 8.367 -6.438 1 95.88 328 ALA B C 1
ATOM 6292 O O . ALA B 1 328 ? -13.461 8.219 -5.457 1 95.88 328 ALA B O 1
ATOM 6293 N N . ASP B 1 329 ? -14.211 7.559 -7.418 1 91.5 329 ASP B N 1
ATOM 6294 C CA . ASP B 1 329 ? -13.211 6.504 -7.555 1 91.5 329 ASP B CA 1
ATOM 6295 C C . ASP B 1 329 ? -11.812 7.098 -7.723 1 91.5 329 ASP B C 1
ATOM 6297 O O . ASP B 1 329 ? -11.664 8.234 -8.188 1 91.5 329 ASP B O 1
ATOM 6301 N N . PRO B 1 330 ? -10.781 6.336 -7.301 1 92.81 330 PRO B N 1
ATOM 6302 C CA . PRO B 1 330 ? -9.438 6.852 -7.543 1 92.81 330 PRO B CA 1
ATOM 6303 C C . PRO B 1 330 ? -9.195 7.207 -9.008 1 92.81 330 PRO B C 1
ATOM 6305 O O . PRO B 1 330 ? -9.555 6.438 -9.898 1 92.81 330 PRO B O 1
ATOM 6308 N N . GLY B 1 331 ? -8.625 8.391 -9.203 1 91.62 331 GLY B N 1
ATOM 6309 C CA . GLY B 1 331 ? -8.352 8.844 -10.562 1 91.62 331 GLY B CA 1
ATOM 6310 C C . GLY B 1 331 ? -9.484 9.664 -11.156 1 91.62 331 GLY B C 1
ATOM 6311 O O . GLY B 1 331 ? -9.367 10.18 -12.266 1 91.62 331 GLY B O 1
ATOM 6312 N N . TYR B 1 332 ? -10.562 9.805 -10.445 1 93.5 332 TYR B N 1
ATOM 6313 C CA . TYR B 1 332 ? -11.688 10.641 -10.859 1 93.5 332 TYR B CA 1
ATOM 6314 C C . TYR B 1 332 ? -11.938 11.758 -9.859 1 93.5 332 TYR B C 1
ATOM 6316 O O . TYR B 1 332 ? -11.484 11.688 -8.711 1 93.5 332 TYR B O 1
ATOM 6324 N N . ALA B 1 333 ? -12.609 12.797 -10.336 1 96.44 333 ALA B N 1
ATOM 6325 C CA . ALA B 1 333 ? -12.961 13.93 -9.484 1 96.44 333 ALA B CA 1
ATOM 6326 C C . ALA B 1 333 ? -14.344 14.461 -9.828 1 96.44 333 ALA B C 1
ATOM 6328 O O . ALA B 1 333 ? -14.836 14.273 -10.945 1 96.44 333 ALA B O 1
ATOM 6329 N N . ILE B 1 334 ? -14.984 15.047 -8.836 1 96.19 334 ILE B N 1
ATOM 6330 C CA . ILE B 1 334 ? -16.297 15.648 -9.031 1 96.19 334 ILE B CA 1
ATOM 6331 C C . ILE B 1 334 ? -16.25 17.125 -8.688 1 96.19 334 ILE B C 1
ATOM 6333 O O . ILE B 1 334 ? -15.625 17.516 -7.691 1 96.19 334 ILE B O 1
ATOM 6337 N N . VAL B 1 335 ? -16.812 17.969 -9.539 1 95.75 335 VAL B N 1
ATOM 6338 C CA . VAL B 1 335 ? -16.828 19.406 -9.336 1 95.75 335 VAL B CA 1
ATOM 6339 C C . VAL B 1 335 ? -18.266 19.938 -9.508 1 95.75 335 VAL B C 1
ATOM 6341 O O . VAL B 1 335 ? -19.141 19.188 -9.953 1 95.75 335 VAL B O 1
ATOM 6344 N N . THR B 1 336 ? -18.484 21.109 -9.031 1 95.12 336 THR B N 1
ATOM 6345 C CA . THR B 1 336 ? -19.703 21.875 -9.258 1 95.12 336 THR B CA 1
ATOM 6346 C C . THR B 1 336 ? -19.438 23.094 -10.117 1 95.12 336 THR B C 1
ATOM 6348 O O . THR B 1 336 ? -18.5 23.859 -9.852 1 95.12 336 THR B O 1
ATOM 6351 N N . LYS B 1 337 ? -20.234 23.266 -11.156 1 92.31 337 LYS B N 1
ATOM 6352 C CA . LYS B 1 337 ? -20.062 24.391 -12.055 1 92.31 337 LYS B CA 1
ATOM 6353 C C . LYS B 1 337 ? -20.766 25.641 -11.508 1 92.31 337 LYS B C 1
ATOM 6355 O O . LYS B 1 337 ? -20.266 26.75 -11.656 1 92.31 337 LYS B O 1
ATOM 6360 N N . ASP B 1 338 ? -21.922 25.469 -10.945 1 92.81 338 ASP B N 1
ATOM 6361 C CA . ASP B 1 338 ? -22.656 26.578 -10.359 1 92.81 338 ASP B CA 1
ATOM 6362 C C . ASP B 1 338 ? -21.906 27.172 -9.164 1 92.81 338 ASP B C 1
ATOM 6364 O O . ASP B 1 338 ? -22.016 26.656 -8.047 1 92.81 338 ASP B O 1
ATOM 6368 N N . GLU B 1 339 ? -21.25 28.266 -9.328 1 90.75 339 GLU B N 1
ATOM 6369 C CA . GLU B 1 339 ? -20.375 28.859 -8.328 1 90.75 339 GLU B CA 1
ATOM 6370 C C . GLU B 1 339 ? -21.172 29.328 -7.109 1 90.75 339 GLU B C 1
ATOM 6372 O O . GLU B 1 339 ? -20.641 29.391 -6 1 90.75 339 GLU B O 1
ATOM 6377 N N . ARG B 1 340 ? -22.453 29.672 -7.316 1 92.38 340 ARG B N 1
ATOM 6378 C CA . ARG B 1 340 ? -23.281 30.172 -6.227 1 92.38 340 ARG B CA 1
ATOM 6379 C C . ARG B 1 340 ? -23.625 29.047 -5.246 1 92.38 340 ARG B C 1
ATOM 6381 O O . ARG B 1 340 ? -24.031 29.312 -4.117 1 92.38 340 ARG B O 1
ATOM 6388 N N . LYS B 1 341 ? -23.375 27.844 -5.648 1 94.81 341 LYS B N 1
ATOM 6389 C CA . LYS B 1 341 ? -23.766 26.688 -4.832 1 94.81 341 LYS B CA 1
ATOM 6390 C C . LYS B 1 341 ? -22.547 25.844 -4.473 1 94.81 341 LYS B C 1
ATOM 6392 O O . LYS B 1 341 ? -22.656 24.641 -4.258 1 94.81 341 LYS B O 1
ATOM 6397 N N . GLN B 1 342 ? -21.406 26.469 -4.527 1 95.06 342 GLN B N 1
ATOM 6398 C CA . GLN B 1 342 ? -20.172 25.75 -4.266 1 95.06 342 GLN B CA 1
ATOM 6399 C C . GLN B 1 342 ? -19.328 26.453 -3.203 1 95.06 342 GLN B C 1
ATOM 6401 O O . GLN B 1 342 ? -19.031 27.641 -3.328 1 95.06 342 GLN B O 1
ATOM 6406 N N . PHE B 1 343 ? -19.016 25.719 -2.211 1 94.5 343 PHE B N 1
ATOM 6407 C CA . PHE B 1 343 ? -18.031 26.172 -1.242 1 94.5 343 PHE B CA 1
ATOM 6408 C C . PHE B 1 343 ? -16.812 25.25 -1.229 1 94.5 343 PHE B C 1
ATOM 6410 O O . PHE B 1 343 ? -16.953 24.031 -1.046 1 94.5 343 PHE B O 1
ATOM 6417 N N . PRO B 1 344 ? -15.578 25.719 -1.299 1 91.81 344 PRO B N 1
ATOM 6418 C CA . PRO B 1 344 ? -15.266 27.109 -1.582 1 91.81 344 PRO B CA 1
ATOM 6419 C C . PRO B 1 344 ? -15.57 27.5 -3.027 1 91.81 344 PRO B C 1
ATOM 6421 O O . PRO B 1 344 ? -15.734 26.641 -3.885 1 91.81 344 PRO B O 1
ATOM 6424 N N . ARG B 1 345 ? -15.844 28.75 -3.299 1 84.69 345 ARG B N 1
ATOM 6425 C CA . ARG B 1 345 ? -16.078 29.203 -4.664 1 84.69 345 ARG B CA 1
ATOM 6426 C C . ARG B 1 345 ? -14.938 28.797 -5.586 1 84.69 345 ARG B C 1
ATOM 6428 O O . ARG B 1 345 ? -13.766 28.922 -5.215 1 84.69 345 ARG B O 1
ATOM 6435 N N . PRO B 1 346 ? -15.625 28.047 -6.75 1 68.75 346 PRO B N 1
ATOM 6436 C CA . PRO B 1 346 ? -14.633 27.422 -7.633 1 68.75 346 PRO B CA 1
ATOM 6437 C C . PRO B 1 346 ? -13.656 28.438 -8.219 1 68.75 346 PRO B C 1
ATOM 6439 O O . PRO B 1 346 ? -14.008 29.594 -8.422 1 68.75 346 PRO B O 1
ATOM 6442 N N . ASN B 1 347 ? -12.453 28.359 -8.352 1 54.69 347 ASN B N 1
ATOM 6443 C CA . ASN B 1 347 ? -11.695 28.812 -9.508 1 54.69 347 ASN B CA 1
ATOM 6444 C C . ASN B 1 347 ? -11.75 27.797 -10.648 1 54.69 347 ASN B C 1
ATOM 6446 O O . ASN B 1 347 ? -11.617 26.594 -10.414 1 54.69 347 ASN B O 1
ATOM 6450 N N . LEU B 1 348 ? -12.773 27.719 -11.82 1 47.53 348 LEU B N 1
ATOM 6451 C CA . LEU B 1 348 ? -12.938 26.719 -12.859 1 47.53 348 LEU B CA 1
ATOM 6452 C C . LEU B 1 348 ? -11.758 25.75 -12.867 1 47.53 348 LEU B C 1
ATOM 6454 O O . LEU B 1 348 ? -11.836 24.672 -13.469 1 47.53 348 LEU B O 1
ATOM 6458 N N . ARG B 1 349 ? -10.672 26.156 -13.25 1 48.28 349 ARG B N 1
ATOM 6459 C CA . ARG B 1 349 ? -9.414 25.531 -13.641 1 48.28 349 ARG B CA 1
ATOM 6460 C C . ARG B 1 349 ? -8.953 24.531 -12.594 1 48.28 349 ARG B C 1
ATOM 6462 O O . ARG B 1 349 ? -7.781 24.141 -12.57 1 48.28 349 ARG B O 1
ATOM 6469 N N . GLU B 1 350 ? -9.859 23.906 -11.609 1 61.94 350 GLU B N 1
ATOM 6470 C CA . GLU B 1 350 ? -9.117 24 -10.359 1 61.94 350 GLU B CA 1
ATOM 6471 C C . GLU B 1 350 ? -8.672 22.625 -9.875 1 61.94 350 GLU B C 1
ATOM 6473 O O . GLU B 1 350 ? -7.848 22.516 -8.961 1 61.94 350 GLU B O 1
ATOM 6478 N N . ILE B 1 351 ? -9.156 21.5 -10.641 1 78.56 351 ILE B N 1
ATOM 6479 C CA . ILE B 1 351 ? -8.578 20.281 -10.07 1 78.56 351 ILE B CA 1
ATOM 6480 C C . ILE B 1 351 ? -7.121 20.156 -10.508 1 78.56 351 ILE B C 1
ATOM 6482 O O . ILE B 1 351 ? -6.82 20.188 -11.703 1 78.56 351 ILE B O 1
ATOM 6486 N N . SER B 1 352 ? -6.371 20.031 -9.602 1 90.69 352 SER B N 1
ATOM 6487 C CA . SER B 1 352 ? -4.941 19.875 -9.828 1 90.69 352 SER B CA 1
ATOM 6488 C C . SER B 1 352 ? -4.629 18.531 -10.469 1 90.69 352 SER B C 1
ATOM 6490 O O . SER B 1 352 ? -5.512 17.672 -10.602 1 90.69 352 SER B O 1
ATOM 6492 N N . ALA B 1 353 ? -3.453 18.344 -11 1 93.56 353 ALA B N 1
ATOM 6493 C CA . ALA B 1 353 ? -3.029 17.125 -11.695 1 93.56 353 ALA B CA 1
ATOM 6494 C C . ALA B 1 353 ? -3.098 15.914 -10.773 1 93.56 353 ALA B C 1
ATOM 6496 O O . ALA B 1 353 ? -3.385 14.805 -11.219 1 93.56 353 ALA B O 1
ATOM 6497 N N . ALA B 1 354 ? -2.822 16.109 -9.539 1 96.56 354 ALA B N 1
ATOM 6498 C CA . ALA B 1 354 ? -2.955 15.078 -8.516 1 96.56 354 ALA B CA 1
ATOM 6499 C C . ALA B 1 354 ? -3.711 15.609 -7.301 1 96.56 354 ALA B C 1
ATOM 6501 O O . ALA B 1 354 ? -3.545 16.766 -6.914 1 96.56 354 ALA B O 1
ATOM 6502 N N . ILE B 1 355 ? -4.504 14.734 -6.723 1 97 355 ILE B N 1
ATOM 6503 C CA . ILE B 1 355 ? -5.277 15.188 -5.574 1 97 355 ILE B CA 1
ATOM 6504 C C . ILE B 1 355 ? -5.293 14.109 -4.496 1 97 355 ILE B C 1
ATOM 6506 O O . ILE B 1 355 ? -4.863 12.977 -4.738 1 97 355 ILE B O 1
ATOM 6510 N N . ASP B 1 356 ? -5.637 14.492 -3.277 1 97.31 356 ASP B N 1
ATOM 6511 C CA . ASP B 1 356 ? -5.816 13.594 -2.145 1 97.31 356 ASP B CA 1
ATOM 6512 C C . ASP B 1 356 ? -7.285 13.516 -1.73 1 97.31 356 ASP B C 1
ATOM 6514 O O . ASP B 1 356 ? -8.164 14 -2.447 1 97.31 356 ASP B O 1
ATOM 6518 N N . GLY B 1 357 ? -7.605 12.773 -0.743 1 97.69 357 GLY B N 1
ATOM 6519 C CA . GLY B 1 357 ? -8.961 12.695 -0.215 1 97.69 357 GLY B CA 1
ATOM 6520 C C . GLY B 1 357 ? -9.617 11.344 -0.455 1 97.69 357 GLY B C 1
ATOM 6521 O O . GLY B 1 357 ? -10.727 11.094 0.024 1 97.69 357 GLY B O 1
ATOM 6522 N N . TYR B 1 358 ? -8.953 10.438 -1.101 1 97 358 TYR B N 1
ATOM 6523 C CA . TYR B 1 358 ? -9.555 9.172 -1.515 1 97 358 TYR B CA 1
ATOM 6524 C C . TYR B 1 358 ? -9.555 8.164 -0.371 1 97 358 TYR B C 1
ATOM 6526 O O . TYR B 1 358 ? -9.109 8.477 0.736 1 97 358 TYR B O 1
ATOM 6534 N N . ASN B 1 359 ? -10.109 6.977 -0.67 1 95.31 359 ASN B N 1
ATOM 6535 C CA . ASN B 1 359 ? -10.133 5.832 0.234 1 95.31 359 ASN B CA 1
ATOM 6536 C C . ASN B 1 359 ? -8.75 5.539 0.806 1 95.31 359 ASN B C 1
ATOM 6538 O O . ASN B 1 359 ? -7.773 5.457 0.062 1 95.31 359 ASN B O 1
ATOM 6542 N N . ASN B 1 360 ? -8.672 5.461 2.141 1 95.81 360 ASN B N 1
ATOM 6543 C CA . ASN B 1 360 ? -7.387 5.289 2.807 1 95.81 360 ASN B CA 1
ATOM 6544 C C . ASN B 1 360 ? -6.871 3.859 2.664 1 95.81 360 ASN B C 1
ATOM 6546 O O . ASN B 1 360 ? -5.77 3.545 3.117 1 95.81 360 ASN B O 1
ATOM 6550 N N . GLU B 1 361 ? -7.605 3.008 1.959 1 92.94 361 GLU B N 1
ATOM 6551 C CA . GLU B 1 361 ? -7.172 1.644 1.674 1 92.94 361 GLU B CA 1
ATOM 6552 C C . GLU B 1 361 ? -6.379 1.576 0.371 1 92.94 361 GLU B C 1
ATOM 6554 O O . GLU B 1 361 ? -5.742 0.562 0.077 1 92.94 361 GLU B O 1
ATOM 6559 N N . LEU B 1 362 ? -6.418 2.635 -0.358 1 94.5 362 LEU B N 1
ATOM 6560 C CA . LEU B 1 362 ? -5.781 2.635 -1.67 1 94.5 362 LEU B CA 1
ATOM 6561 C C . LEU B 1 362 ? -4.266 2.564 -1.536 1 94.5 362 LEU B C 1
ATOM 6563 O O . LEU B 1 362 ? -3.672 3.299 -0.742 1 94.5 362 LEU B O 1
ATOM 6567 N N . PRO B 1 363 ? -3.611 1.758 -2.365 1 92.88 363 PRO B N 1
ATOM 6568 C CA . PRO B 1 363 ? -2.148 1.673 -2.305 1 92.88 363 PRO B CA 1
ATOM 6569 C C . PRO B 1 363 ? -1.471 3.023 -2.523 1 92.88 363 PRO B C 1
ATOM 6571 O O . PRO B 1 363 ? -0.513 3.357 -1.821 1 92.88 363 PRO B O 1
ATOM 6574 N N . GLY B 1 364 ? -1.961 3.744 -3.416 1 93.75 364 GLY B N 1
ATOM 6575 C CA . GLY B 1 364 ? -1.34 5.012 -3.77 1 93.75 364 GLY B CA 1
ATOM 6576 C C . GLY B 1 364 ? -1.454 6.059 -2.68 1 93.75 364 GLY B C 1
ATOM 6577 O O . GLY B 1 364 ? -0.822 7.113 -2.756 1 93.75 364 GLY B O 1
ATOM 6578 N N . ILE B 1 365 ? -2.209 5.781 -1.618 1 96.81 365 ILE B N 1
ATOM 6579 C CA . ILE B 1 365 ? -2.463 6.754 -0.563 1 96.81 365 ILE B CA 1
ATOM 6580 C C . ILE B 1 365 ? -1.576 6.453 0.643 1 96.81 365 ILE B C 1
ATOM 6582 O O . ILE B 1 365 ? -1.483 7.262 1.57 1 96.81 365 ILE B O 1
ATOM 6586 N N . SER B 1 366 ? -0.81 5.375 0.677 1 96.56 366 SER B N 1
ATOM 6587 C CA . SER B 1 366 ? 0.03 5 1.81 1 96.56 366 SER B CA 1
ATOM 6588 C C . SER B 1 366 ? 1.104 6.051 2.076 1 96.56 366 SER B C 1
ATOM 6590 O O . SER B 1 366 ? 1.693 6.594 1.139 1 96.56 366 SER B O 1
ATOM 6592 N N . GLY B 1 367 ? 1.307 6.273 3.367 1 98.38 367 GLY B N 1
ATOM 6593 C CA . GLY B 1 367 ? 2.305 7.258 3.76 1 98.38 367 GLY B CA 1
ATOM 6594 C C . GLY B 1 367 ? 3.658 6.645 4.066 1 98.38 367 GLY B C 1
ATOM 6595 O O . GLY B 1 367 ? 3.92 5.496 3.703 1 98.38 367 GLY B O 1
ATOM 6596 N N . VAL B 1 368 ? 4.516 7.508 4.621 1 98.62 368 VAL B N 1
ATOM 6597 C CA . VAL B 1 368 ? 5.867 7.082 4.98 1 98.62 368 VAL B CA 1
ATOM 6598 C C . VAL B 1 368 ? 6.18 7.512 6.414 1 98.62 368 VAL B C 1
ATOM 6600 O O . VAL B 1 368 ? 5.688 8.539 6.883 1 98.62 368 VAL B O 1
ATOM 6603 N N . PHE B 1 369 ? 6.852 6.68 7.129 1 98.81 369 PHE B N 1
ATOM 6604 C CA . PHE B 1 369 ? 7.422 6.957 8.445 1 98.81 369 PHE B CA 1
ATOM 6605 C C . PHE B 1 369 ? 8.93 6.723 8.438 1 98.81 369 PHE B C 1
ATOM 6607 O O . PHE B 1 369 ? 9.391 5.621 8.125 1 98.81 369 PHE B O 1
ATOM 6614 N N . LEU B 1 370 ? 9.734 7.75 8.727 1 98.88 370 LEU B N 1
ATOM 6615 C CA . LEU B 1 370 ? 11.18 7.672 8.883 1 98.88 370 LEU B CA 1
ATOM 6616 C C . LEU B 1 370 ? 11.602 8.133 10.273 1 98.88 370 LEU B C 1
ATOM 6618 O O . LEU B 1 370 ? 11.008 9.055 10.836 1 98.88 370 LEU B O 1
ATOM 6622 N N . ALA B 1 371 ? 12.625 7.496 10.805 1 98.88 371 ALA B N 1
ATOM 6623 C CA . ALA B 1 371 ? 13.109 7.91 12.117 1 98.88 371 ALA B CA 1
ATOM 6624 C C . ALA B 1 371 ? 14.609 7.684 12.242 1 98.88 371 ALA B C 1
ATOM 6626 O O . ALA B 1 371 ? 15.156 6.75 11.648 1 98.88 371 ALA B O 1
ATOM 6627 N N . TYR B 1 372 ? 15.211 8.531 12.914 1 98.69 372 TYR B N 1
ATOM 6628 C CA . TYR B 1 372 ? 16.656 8.492 13.141 1 98.69 372 TYR B CA 1
ATOM 6629 C C . TYR B 1 372 ? 17.016 9.141 14.477 1 98.69 372 TYR B C 1
ATOM 6631 O O . TYR B 1 372 ? 16.438 10.164 14.859 1 98.69 372 TYR B O 1
ATOM 6639 N N . GLY B 1 373 ? 17.984 8.586 15.164 1 98.31 373 GLY B N 1
ATOM 6640 C CA . GLY B 1 373 ? 18.453 9.117 16.438 1 98.31 373 GLY B CA 1
ATOM 6641 C C . GLY B 1 373 ? 18.766 8.039 17.453 1 98.31 373 GLY B C 1
ATOM 6642 O O . GLY B 1 373 ? 18.594 6.852 17.188 1 98.31 373 GLY B O 1
ATOM 6643 N N . PRO B 1 374 ? 19.203 8.438 18.609 1 97.25 374 PRO B N 1
ATOM 6644 C CA . PRO B 1 374 ? 19.688 7.488 19.625 1 97.25 374 PRO B CA 1
ATOM 6645 C C . PRO B 1 374 ? 18.578 6.582 20.156 1 97.25 374 PRO B C 1
ATOM 6647 O O . PRO B 1 374 ? 18.859 5.477 20.641 1 97.25 374 PRO B O 1
ATOM 6650 N N . ALA B 1 375 ? 17.359 6.992 20.062 1 97.81 375 ALA B N 1
ATOM 6651 C CA . ALA B 1 375 ? 16.266 6.18 20.594 1 97.81 375 ALA B CA 1
ATOM 6652 C C . ALA B 1 375 ? 15.859 5.09 19.609 1 97.81 375 ALA B C 1
ATOM 6654 O O . ALA B 1 375 ? 15.148 4.148 19.969 1 97.81 375 ALA B O 1
ATOM 6655 N N . PHE B 1 376 ? 16.25 5.168 18.328 1 98.5 376 PHE B N 1
ATOM 6656 C CA . PHE B 1 376 ? 15.695 4.32 17.281 1 98.5 376 PHE B CA 1
ATOM 6657 C C . PHE B 1 376 ? 16.688 3.225 16.891 1 98.5 376 PHE B C 1
ATOM 6659 O O . PHE B 1 376 ? 17.891 3.402 17.031 1 98.5 376 PHE B O 1
ATOM 6666 N N . ARG B 1 377 ? 16.141 2.182 16.406 1 97.69 377 ARG B N 1
ATOM 6667 C CA . ARG B 1 377 ? 16.953 1.095 15.875 1 97.69 377 ARG B CA 1
ATOM 6668 C C . ARG B 1 377 ? 17.672 1.525 14.602 1 97.69 377 ARG B C 1
ATOM 6670 O O . ARG B 1 377 ? 17.281 2.504 13.961 1 97.69 377 ARG B O 1
ATOM 6677 N N . VAL B 1 378 ? 18.688 0.732 14.281 1 95.94 378 VAL B N 1
ATOM 6678 C CA . VAL B 1 378 ? 19.516 1.006 13.109 1 95.94 378 VAL B CA 1
ATOM 6679 C C . VAL B 1 378 ? 19.172 0.017 12 1 95.94 378 VAL B C 1
ATOM 6681 O O . VAL B 1 378 ? 19.109 -1.191 12.234 1 95.94 378 VAL B O 1
ATOM 6684 N N . GLY B 1 379 ? 18.938 0.599 10.844 1 94 379 GLY B N 1
ATOM 6685 C CA . GLY B 1 379 ? 18.703 -0.244 9.688 1 94 379 GLY B CA 1
ATOM 6686 C C . GLY B 1 379 ? 17.469 -1.104 9.812 1 94 379 GLY B C 1
ATOM 6687 O O . GLY B 1 379 ? 17.469 -2.27 9.414 1 94 379 GLY B O 1
ATOM 6688 N N . TYR B 1 380 ? 16.406 -0.514 10.43 1 96.69 380 TYR B N 1
ATOM 6689 C CA . TYR B 1 380 ? 15.219 -1.314 10.727 1 96.69 380 TYR B CA 1
ATOM 6690 C C . TYR B 1 380 ? 14.078 -0.976 9.773 1 96.69 380 TYR B C 1
ATOM 6692 O O . TYR B 1 380 ? 13.648 0.177 9.695 1 96.69 380 TYR B O 1
ATOM 6700 N N . ARG B 1 381 ? 13.648 -1.997 9.055 1 95.19 381 ARG B N 1
ATOM 6701 C CA . ARG B 1 381 ? 12.461 -1.866 8.219 1 95.19 381 ARG B CA 1
ATOM 6702 C C . ARG B 1 381 ? 11.195 -2.221 9 1 95.19 381 ARG B C 1
ATOM 6704 O O . ARG B 1 381 ? 11.023 -3.367 9.422 1 95.19 381 ARG B O 1
ATOM 6711 N N . LYS B 1 382 ? 10.312 -1.247 9.141 1 96.56 382 LYS B N 1
ATOM 6712 C CA . LYS B 1 382 ? 9.055 -1.438 9.867 1 96.56 382 LYS B CA 1
ATOM 6713 C C . LYS B 1 382 ? 7.914 -1.77 8.914 1 96.56 382 LYS B C 1
ATOM 6715 O O . LYS B 1 382 ? 7.793 -1.167 7.848 1 96.56 382 LYS B O 1
ATOM 6720 N N . GLY B 1 383 ? 7.133 -2.811 9.297 1 93.62 383 GLY B N 1
ATOM 6721 C CA . GLY B 1 383 ? 5.926 -3.113 8.547 1 93.62 383 GLY B CA 1
ATOM 6722 C C . GLY B 1 383 ? 4.871 -2.027 8.656 1 93.62 383 GLY B C 1
ATOM 6723 O O . GLY B 1 383 ? 5.199 -0.85 8.82 1 93.62 383 GLY B O 1
ATOM 6724 N N . PRO B 1 384 ? 3.605 -2.359 8.492 1 94.69 384 PRO B N 1
ATOM 6725 C CA . PRO B 1 384 ? 2.523 -1.373 8.492 1 94.69 384 PRO B CA 1
ATOM 6726 C C . PRO B 1 384 ? 2.414 -0.618 9.812 1 94.69 384 PRO B C 1
ATOM 6728 O O . PRO B 1 384 ? 2.602 -1.206 10.883 1 94.69 384 PRO B O 1
ATOM 6731 N N . ILE B 1 385 ? 2.16 0.649 9.68 1 97.19 385 ILE B N 1
ATOM 6732 C CA . ILE B 1 385 ? 1.983 1.542 10.82 1 97.19 385 ILE B CA 1
ATOM 6733 C C . ILE B 1 385 ? 0.639 2.256 10.711 1 97.19 385 ILE B C 1
ATOM 6735 O O . ILE B 1 385 ? 0.296 2.793 9.656 1 97.19 385 ILE B O 1
ATOM 6739 N N . GLU B 1 386 ? -0.117 2.209 11.797 1 96.69 386 GLU B N 1
ATOM 6740 C CA . GLU B 1 386 ? -1.287 3.078 11.875 1 96.69 386 GLU B CA 1
ATOM 6741 C C . GLU B 1 386 ? -0.894 4.5 12.258 1 96.69 386 GLU B C 1
ATOM 6743 O O . GLU B 1 386 ? -0.013 4.703 13.102 1 96.69 386 GLU B O 1
ATOM 6748 N N . LEU B 1 387 ? -1.567 5.426 11.719 1 98.44 387 LEU B N 1
ATOM 6749 C CA . LEU B 1 387 ? -1.246 6.832 11.945 1 98.44 387 LEU B CA 1
ATOM 6750 C C . LEU B 1 387 ? -1.218 7.152 13.43 1 98.44 387 LEU B C 1
ATOM 6752 O O . LEU B 1 387 ? -0.3 7.824 13.914 1 98.44 387 LEU B O 1
ATOM 6756 N N . PHE B 1 388 ? -2.123 6.594 14.195 1 98.56 388 PHE B N 1
ATOM 6757 C CA . PHE B 1 388 ? -2.27 6.93 15.609 1 98.56 388 PHE B CA 1
ATOM 6758 C C . PHE B 1 388 ? -1.148 6.305 16.438 1 98.56 388 PHE B C 1
ATOM 6760 O O . PHE B 1 388 ? -0.868 6.75 17.547 1 98.56 388 PHE B O 1
ATOM 6767 N N . ASP B 1 389 ? -0.565 5.27 15.945 1 98.5 389 ASP B N 1
ATOM 6768 C CA . ASP B 1 389 ? 0.575 4.68 16.641 1 98.5 389 ASP B CA 1
ATOM 6769 C C . ASP B 1 389 ? 1.761 5.641 16.672 1 98.5 389 ASP B C 1
ATOM 6771 O O . ASP B 1 389 ? 2.549 5.637 17.609 1 98.5 389 ASP B O 1
ATOM 6775 N N . VAL B 1 390 ? 1.846 6.449 15.625 1 98.88 390 VAL B N 1
ATOM 6776 C CA . VAL B 1 390 ? 2.916 7.441 15.57 1 98.88 390 VAL B CA 1
ATOM 6777 C C . VAL B 1 390 ? 2.707 8.484 16.672 1 98.88 390 VAL B C 1
ATOM 6779 O O . VAL B 1 390 ? 3.666 8.922 17.312 1 98.88 390 VAL B O 1
ATOM 6782 N N . TYR B 1 391 ? 1.454 8.859 16.875 1 98.81 391 TYR B N 1
ATOM 6783 C CA . TYR B 1 391 ? 1.127 9.766 17.969 1 98.81 391 TYR B CA 1
ATOM 6784 C C . TYR B 1 391 ? 1.562 9.18 19.297 1 98.81 391 TYR B C 1
ATOM 6786 O O . TYR B 1 391 ? 2.221 9.852 20.094 1 98.81 391 TYR B O 1
ATOM 6794 N N . SER B 1 392 ? 1.231 7.926 19.5 1 98.25 392 SER B N 1
ATOM 6795 C CA . SER B 1 392 ? 1.585 7.258 20.75 1 98.25 392 SER B CA 1
ATOM 6796 C C . SER B 1 392 ? 3.098 7.188 20.922 1 98.25 392 SER B C 1
ATOM 6798 O O . SER B 1 392 ? 3.605 7.359 22.031 1 98.25 392 SER B O 1
ATOM 6800 N N . LEU B 1 393 ? 3.754 6.977 19.844 1 98.5 393 LEU B N 1
ATOM 6801 C CA . LEU B 1 393 ? 5.211 6.922 19.875 1 98.5 393 LEU B CA 1
ATOM 6802 C C . LEU B 1 393 ? 5.797 8.258 20.312 1 98.5 393 LEU B C 1
ATOM 6804 O O . LEU B 1 393 ? 6.684 8.312 21.172 1 98.5 393 LEU B O 1
ATOM 6808 N N . MET B 1 394 ? 5.289 9.328 19.75 1 98.56 394 MET B N 1
ATOM 6809 C CA . MET B 1 394 ? 5.789 10.656 20.078 1 98.56 394 MET B CA 1
ATOM 6810 C C . MET B 1 394 ? 5.551 10.984 21.547 1 98.56 394 MET B C 1
ATOM 6812 O O . MET B 1 394 ? 6.43 11.531 22.219 1 98.56 394 MET B O 1
ATOM 6816 N N . CYS B 1 395 ? 4.406 10.609 22.047 1 97.44 395 CYS B N 1
ATOM 6817 C CA . CYS B 1 395 ? 4.094 10.836 23.453 1 97.44 395 CYS B CA 1
ATOM 6818 C C . CYS B 1 395 ? 5.066 10.094 24.359 1 97.44 395 CYS B C 1
ATOM 6820 O O . CYS B 1 395 ? 5.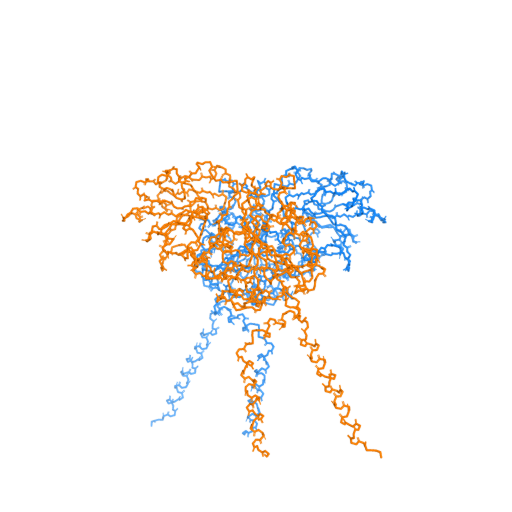551 10.648 25.344 1 97.44 395 CYS B O 1
ATOM 6822 N N . SER B 1 396 ? 5.348 8.891 23.969 1 96.88 396 SER B N 1
ATOM 6823 C CA . SER B 1 396 ? 6.258 8.062 24.766 1 96.88 396 SER B CA 1
ATOM 6824 C C . SER B 1 396 ? 7.68 8.617 24.719 1 96.88 396 SER B C 1
ATOM 6826 O O . SER B 1 396 ? 8.359 8.664 25.75 1 96.88 396 SER B O 1
ATOM 6828 N N . LEU B 1 397 ? 8.086 9.07 23.547 1 97.25 397 LEU B N 1
ATOM 6829 C CA . LEU B 1 397 ? 9.438 9.609 23.406 1 97.25 397 LEU B CA 1
ATOM 6830 C C . LEU B 1 397 ? 9.609 10.875 24.234 1 97.25 397 LEU B C 1
ATOM 6832 O O . LEU B 1 397 ? 10.688 11.117 24.781 1 97.25 397 LEU B O 1
ATOM 6836 N N . LEU B 1 398 ? 8.539 11.641 24.328 1 96.62 398 LEU B N 1
ATOM 6837 C CA . LEU B 1 398 ? 8.578 12.906 25.062 1 96.62 398 LEU B CA 1
ATOM 6838 C C . LEU B 1 398 ? 8.273 12.703 26.531 1 96.62 398 LEU B C 1
ATOM 6840 O O . LEU B 1 398 ? 8.445 13.617 27.344 1 96.62 398 LEU B O 1
ATOM 6844 N N . SER B 1 399 ? 7.789 11.5 26.906 1 94.81 399 SER B N 1
ATOM 6845 C CA . SER B 1 399 ? 7.383 11.18 28.266 1 94.81 399 SER B CA 1
ATOM 6846 C C . SER B 1 399 ? 6.355 12.188 28.781 1 94.81 399 SER B C 1
ATOM 6848 O O . SER B 1 399 ? 6.52 12.75 29.859 1 94.81 399 SER B O 1
ATOM 6850 N N . ILE B 1 400 ? 5.34 12.375 28 1 95.69 400 ILE B N 1
ATOM 6851 C CA . ILE B 1 400 ? 4.293 13.312 28.375 1 95.69 400 ILE B CA 1
ATOM 6852 C C . ILE B 1 400 ? 2.939 12.609 28.391 1 95.69 400 ILE B C 1
ATOM 6854 O O . ILE B 1 400 ? 2.777 11.562 27.75 1 95.69 400 ILE B O 1
ATOM 6858 N N . GLN B 1 401 ? 1.993 13.195 29.078 1 93.31 401 GLN B N 1
ATOM 6859 C CA . GLN B 1 401 ? 0.619 12.703 29.062 1 93.31 401 GLN B CA 1
ATOM 6860 C C . GLN B 1 401 ? -0.121 13.203 27.828 1 93.31 401 GLN B C 1
ATOM 6862 O O . GLN B 1 401 ? -0.157 14.406 27.562 1 93.31 401 GLN B O 1
ATOM 6867 N N . CYS B 1 402 ? -0.655 12.266 27.109 1 95.62 402 CYS B N 1
ATOM 6868 C CA . CYS B 1 402 ? -1.325 12.609 25.859 1 95.62 402 CYS B CA 1
ATOM 6869 C C . CYS B 1 402 ? -2.795 12.203 25.891 1 95.62 402 CYS B C 1
ATOM 6871 O O . CYS B 1 402 ? -3.285 11.742 26.922 1 95.62 402 CYS B O 1
ATOM 6873 N N . ASN B 1 403 ? -3.533 12.531 24.812 1 97.25 403 ASN B N 1
ATOM 6874 C CA . ASN B 1 403 ? -4.949 12.195 24.688 1 97.25 403 ASN B CA 1
ATOM 6875 C C . ASN B 1 403 ? -5.168 10.688 24.609 1 97.25 403 ASN B C 1
ATOM 6877 O O . ASN B 1 403 ? -4.293 9.953 24.156 1 97.25 403 ASN B O 1
ATOM 6881 N N . PRO B 1 404 ? -6.379 10.289 25.172 1 97.12 404 PRO B N 1
ATOM 6882 C CA . PRO B 1 404 ? -6.75 8.93 24.766 1 97.12 404 PRO B CA 1
ATOM 6883 C C . PRO B 1 404 ? -6.766 8.75 23.25 1 97.12 404 PRO B C 1
ATOM 6885 O O . PRO B 1 404 ? -7.188 9.656 22.516 1 97.12 404 PRO B O 1
ATOM 6888 N N . THR B 1 405 ? -6.219 7.664 22.766 1 97.94 405 THR B N 1
ATOM 6889 C CA . THR B 1 405 ? -6.035 7.449 21.344 1 97.94 405 THR B CA 1
ATOM 6890 C C . THR B 1 405 ? -6.207 5.973 20.984 1 97.94 405 THR B C 1
ATOM 6892 O O . THR B 1 405 ? -5.996 5.102 21.828 1 97.94 405 THR B O 1
ATOM 6895 N N . PRO B 1 406 ? -6.699 5.723 19.766 1 96.25 406 PRO B N 1
ATOM 6896 C CA . PRO B 1 406 ? -6.688 4.34 19.297 1 96.25 406 PRO B CA 1
ATOM 6897 C C . PRO B 1 406 ? -5.277 3.797 19.078 1 96.25 406 PRO B C 1
ATOM 6899 O O . PRO B 1 406 ? -5.094 2.588 18.922 1 96.25 406 PRO B O 1
ATOM 6902 N N . GLY B 1 407 ? -4.301 4.656 19.062 1 96.69 407 GLY B N 1
ATOM 6903 C CA . GLY B 1 407 ? -2.914 4.242 18.906 1 96.69 407 GLY B CA 1
ATOM 6904 C C . GLY B 1 407 ? -2.393 3.441 20.078 1 96.69 407 GLY B C 1
ATOM 6905 O O . GLY B 1 407 ? -2.811 3.656 21.219 1 96.69 407 GLY B O 1
ATOM 6906 N N . ARG B 1 408 ? -1.521 2.537 19.75 1 94.44 408 ARG B N 1
ATOM 6907 C CA . ARG B 1 408 ? -0.885 1.711 20.766 1 94.44 408 ARG B CA 1
ATOM 6908 C C . ARG B 1 408 ? 0.629 1.687 20.594 1 94.44 408 ARG B C 1
ATOM 6910 O O . ARG B 1 408 ? 1.129 1.287 19.531 1 94.44 408 ARG B O 1
ATOM 6917 N N . THR B 1 409 ? 1.259 1.973 21.672 1 94.88 409 THR B N 1
ATOM 6918 C CA . THR B 1 409 ? 2.717 1.986 21.625 1 94.88 409 THR B CA 1
ATOM 6919 C C . THR B 1 409 ? 3.262 0.593 21.328 1 94.88 409 THR B C 1
ATOM 6921 O O . THR B 1 409 ? 4.266 0.451 20.625 1 94.88 409 THR B O 1
ATOM 6924 N N . ARG B 1 410 ? 2.602 -0.46 21.75 1 93.12 410 ARG B N 1
ATOM 6925 C CA . ARG B 1 410 ? 3.062 -1.835 21.578 1 93.12 410 ARG B CA 1
ATOM 6926 C C . ARG B 1 410 ? 3.104 -2.227 20.109 1 93.12 410 ARG B C 1
ATOM 6928 O O . ARG B 1 410 ? 3.861 -3.119 19.719 1 93.12 410 ARG B O 1
ATOM 6935 N N . ARG B 1 411 ? 2.332 -1.556 19.328 1 95.19 411 ARG B N 1
ATOM 6936 C CA . ARG B 1 411 ? 2.271 -1.877 17.906 1 95.19 411 ARG B CA 1
ATOM 6937 C C . ARG B 1 411 ? 3.422 -1.225 17.141 1 95.19 411 ARG B C 1
ATOM 6939 O O . ARG B 1 411 ? 3.672 -1.556 15.984 1 95.19 411 ARG B O 1
ATOM 6946 N N . ILE B 1 412 ? 4.184 -0.293 17.859 1 97.5 412 ILE B N 1
ATOM 6947 C CA . ILE B 1 412 ? 5.195 0.444 17.125 1 97.5 412 ILE B CA 1
ATOM 6948 C C . ILE B 1 412 ? 6.484 0.526 17.938 1 97.5 412 ILE B C 1
ATOM 6950 O O . ILE B 1 412 ? 7.492 1.055 17.469 1 97.5 412 ILE B O 1
ATOM 6954 N N . ASP B 1 413 ? 6.555 -0.025 19.062 1 96.38 413 ASP B N 1
ATOM 6955 C CA . ASP B 1 413 ? 7.727 0.12 19.922 1 96.38 413 ASP B CA 1
ATOM 6956 C C . ASP B 1 413 ? 8.891 -0.716 19.406 1 96.38 413 ASP B C 1
ATOM 6958 O O . ASP B 1 413 ? 10.023 -0.583 19.875 1 96.38 413 ASP B O 1
ATOM 6962 N N . ASP B 1 414 ? 8.664 -1.518 18.406 1 96.69 414 ASP B N 1
ATOM 6963 C CA . ASP B 1 414 ? 9.75 -2.285 17.797 1 96.69 414 ASP B CA 1
ATOM 6964 C C . ASP B 1 414 ? 10.656 -1.391 16.953 1 96.69 414 ASP B C 1
ATOM 6966 O O . ASP B 1 414 ? 11.711 -1.831 16.484 1 96.69 414 ASP B O 1
ATOM 6970 N N . VAL B 1 415 ? 10.328 -0.136 16.797 1 98.56 415 VAL B N 1
ATOM 6971 C CA . VAL B 1 415 ? 11.164 0.762 16.016 1 98.56 415 VAL B CA 1
ATOM 6972 C C . VAL B 1 415 ? 12.266 1.356 16.891 1 98.56 415 VAL B C 1
ATOM 6974 O O . VAL B 1 415 ? 13.227 1.941 16.391 1 98.56 415 VAL B O 1
ATOM 6977 N N . VAL B 1 416 ? 12.094 1.224 18.203 1 98.31 416 VAL B N 1
ATOM 6978 C CA . VAL B 1 416 ? 13.062 1.828 19.109 1 98.31 416 VAL B CA 1
ATOM 6979 C C . VAL B 1 416 ? 13.992 0.751 19.656 1 98.31 416 VAL B C 1
ATOM 6981 O O . VAL B 1 416 ? 13.719 -0.444 19.531 1 98.31 416 VAL B O 1
ATOM 6984 N N . THR B 1 417 ? 15.062 1.185 20.234 1 97.25 417 THR B N 1
ATOM 6985 C CA . THR B 1 417 ? 16.031 0.276 20.828 1 97.25 417 THR B CA 1
ATOM 6986 C C . THR B 1 417 ? 15.438 -0.418 22.062 1 97.25 417 THR B C 1
ATOM 6988 O O . THR B 1 417 ? 14.43 0.036 22.609 1 97.25 417 THR B O 1
ATOM 6991 N N . SER B 1 418 ? 16.078 -1.494 22.531 1 95.19 418 SER B N 1
ATOM 6992 C CA . SER B 1 418 ? 15.633 -2.221 23.703 1 95.19 418 SER B CA 1
ATOM 6993 C C . SER B 1 418 ? 15.641 -1.322 24.938 1 95.19 418 SER B C 1
ATOM 6995 O O . SER B 1 418 ? 14.719 -1.384 25.766 1 95.19 418 SER B O 1
ATOM 6997 N N . ASP B 1 419 ? 16.656 -0.506 25.047 1 92.81 419 ASP B N 1
ATOM 6998 C CA . ASP B 1 419 ? 16.75 0.413 26.188 1 92.81 419 ASP B CA 1
ATOM 6999 C C . ASP B 1 419 ? 15.594 1.412 26.188 1 92.81 419 ASP B C 1
ATOM 7001 O O . ASP B 1 419 ? 15 1.679 27.234 1 92.81 419 ASP B O 1
ATOM 7005 N N . THR B 1 420 ? 15.352 1.903 24.984 1 93.88 420 THR B N 1
ATOM 7006 C CA . THR B 1 420 ? 14.258 2.861 24.859 1 93.88 420 THR B CA 1
ATOM 7007 C C . THR B 1 420 ? 12.914 2.191 25.156 1 93.88 420 THR B C 1
ATOM 7009 O O . THR B 1 420 ? 12.039 2.799 25.781 1 93.88 420 THR B O 1
ATOM 7012 N N . ARG B 1 421 ? 12.734 0.989 24.75 1 93.25 421 ARG B N 1
ATOM 7013 C CA . ARG B 1 421 ? 11.508 0.244 25.016 1 93.25 421 ARG B CA 1
ATOM 7014 C C . ARG B 1 421 ? 11.281 0.058 26.516 1 93.25 421 ARG B C 1
ATOM 7016 O O . ARG B 1 421 ? 10.156 0.159 26.984 1 93.25 421 ARG B O 1
ATOM 7023 N N . VAL B 1 422 ? 12.352 -0.196 27.203 1 89.12 422 VAL B N 1
ATOM 7024 C CA . VAL B 1 422 ? 12.281 -0.36 28.641 1 89.12 422 VAL B CA 1
ATOM 7025 C C . VAL B 1 422 ? 11.891 0.964 29.297 1 89.12 422 VAL B C 1
ATOM 7027 O O . VAL B 1 422 ? 11.078 0.99 30.234 1 89.12 422 VAL B O 1
ATOM 7030 N N . ALA B 1 423 ? 12.438 2.008 28.781 1 87.31 423 ALA B N 1
ATOM 7031 C CA . ALA B 1 423 ? 12.117 3.334 29.312 1 87.31 423 ALA B CA 1
ATOM 7032 C C . ALA B 1 423 ? 10.633 3.645 29.125 1 87.31 423 ALA B C 1
ATOM 7034 O O . ALA B 1 423 ? 10.016 4.273 30 1 87.31 423 ALA B O 1
ATOM 7035 N N . PHE B 1 424 ? 10.023 3.203 28.016 1 87.31 424 PHE B N 1
ATOM 7036 C CA . PHE B 1 424 ? 8.602 3.404 27.75 1 87.31 424 PHE B CA 1
ATOM 7037 C C . PHE B 1 424 ? 7.762 2.738 28.844 1 87.31 424 PHE B C 1
ATOM 7039 O O . PHE B 1 424 ? 6.734 3.275 29.25 1 87.31 424 PHE B O 1
ATOM 7046 N N . ARG B 1 425 ? 8.133 1.569 29.219 1 78.56 425 ARG B N 1
ATOM 7047 C CA . ARG B 1 425 ? 7.375 0.771 30.172 1 78.56 425 ARG B CA 1
ATOM 7048 C C . ARG B 1 425 ? 7.477 1.354 31.578 1 78.56 425 ARG B C 1
ATOM 7050 O O . ARG B 1 425 ? 6.535 1.255 32.375 1 78.56 425 ARG B O 1
ATOM 7057 N N . ARG B 1 426 ? 8.578 1.902 31.891 1 69 426 ARG B N 1
ATOM 7058 C CA . ARG B 1 426 ? 8.781 2.473 33.219 1 69 426 ARG B CA 1
ATOM 7059 C C . ARG B 1 426 ? 7.965 3.746 33.406 1 69 426 ARG B C 1
ATOM 7061 O O . ARG B 1 426 ? 7.488 4.031 34.5 1 69 426 ARG B O 1
ATOM 7068 N N . SER B 1 427 ? 7.93 4.453 32.312 1 61.44 427 SER B N 1
ATOM 7069 C CA . SER B 1 427 ? 7.223 5.727 32.406 1 61.44 427 SER B CA 1
ATOM 7070 C C . SER B 1 427 ? 5.711 5.52 32.438 1 61.44 427 SER B C 1
ATOM 7072 O O . SER B 1 427 ? 4.969 6.402 32.875 1 61.44 427 SER B O 1
ATOM 7074 N N . ASN B 1 428 ? 5.219 4.379 31.875 1 54.59 428 ASN B N 1
ATOM 7075 C CA . ASN B 1 428 ? 3.801 4.051 31.969 1 54.59 428 ASN B CA 1
ATOM 7076 C C . ASN B 1 428 ? 3.555 2.92 32.969 1 54.59 428 ASN B C 1
ATOM 7078 O O . ASN B 1 428 ? 3.383 1.767 32.562 1 54.59 428 ASN B O 1
ATOM 7082 N N . PRO B 1 429 ? 3.879 3.129 34.188 1 43.41 429 PRO B N 1
ATOM 7083 C CA . PRO B 1 429 ? 3.732 2.02 35.156 1 43.41 429 PRO B CA 1
ATOM 7084 C C . PRO B 1 429 ? 2.338 1.397 35.125 1 43.41 429 PRO B C 1
ATOM 7086 O O . PRO B 1 429 ? 1.337 2.117 35.062 1 43.41 429 PRO B O 1
ATOM 7089 N N . SER B 1 430 ? 2.262 0.354 34.469 1 43.16 430 SER B N 1
ATOM 7090 C CA . SER B 1 430 ? 0.974 -0.304 34.656 1 43.16 430 SER B CA 1
ATOM 7091 C C . SER B 1 430 ? 0.519 -0.215 36.125 1 43.16 430 SER B C 1
ATOM 7093 O O . SER B 1 430 ? 1.346 -0.158 37.031 1 43.16 430 SER B O 1
ATOM 7095 N N . ALA B 1 431 ? -0.793 0.139 36.344 1 41.53 431 ALA B N 1
ATOM 7096 C CA . ALA B 1 431 ? -1.454 0.183 37.656 1 41.53 431 ALA B CA 1
ATOM 7097 C C . ALA B 1 431 ? -0.929 -0.917 38.562 1 41.53 431 ALA B C 1
ATOM 7099 O O . ALA B 1 431 ? -1.027 -0.809 39.781 1 41.53 431 ALA B O 1
ATOM 7100 N N . THR B 1 432 ? -0.333 -1.964 37.938 1 41.09 432 THR B N 1
ATOM 7101 C CA . THR B 1 432 ? -0.077 -3.123 38.781 1 41.09 432 THR B CA 1
ATOM 7102 C C . THR B 1 432 ? 1.175 -2.91 39.625 1 41.09 432 THR B C 1
ATOM 7104 O O . THR B 1 432 ? 1.282 -3.445 40.75 1 41.09 432 THR B O 1
ATOM 7107 N N . THR B 1 433 ? 2.127 -2.158 39.156 1 43.41 433 THR B N 1
ATOM 7108 C CA . THR B 1 433 ? 3.359 -2.086 39.938 1 43.41 433 THR B CA 1
ATOM 7109 C C . THR B 1 433 ? 3.205 -1.11 41.094 1 43.41 433 THR B C 1
ATOM 7111 O O . THR B 1 433 ? 3.904 -1.227 42.094 1 43.41 433 THR B O 1
ATOM 7114 N N . LEU B 1 434 ? 2.355 -0.125 40.875 1 40.25 434 LEU B N 1
ATOM 7115 C CA . LEU B 1 434 ? 2.1 0.754 42.031 1 40.25 434 LEU B CA 1
ATOM 7116 C C . LEU B 1 434 ? 1.471 -0.018 43.188 1 40.25 434 LEU B C 1
ATOM 7118 O O . LEU B 1 434 ? 1.696 0.309 44.344 1 40.25 434 LEU B O 1
ATOM 7122 N N . LEU B 1 435 ? 0.853 -1.145 42.75 1 42.72 435 LEU B N 1
ATOM 7123 C CA . LEU B 1 435 ? 0.197 -1.93 43.812 1 42.72 435 LEU B CA 1
ATOM 7124 C C . LEU B 1 435 ? 1.214 -2.756 44.594 1 42.72 435 LEU B C 1
ATOM 7126 O O . LEU B 1 435 ? 1.096 -2.902 45.812 1 42.72 435 LEU B O 1
ATOM 7130 N N . ASN B 1 436 ? 2.254 -3.094 43.875 1 44.59 436 ASN B N 1
ATOM 7131 C CA . ASN B 1 436 ? 3.172 -3.988 44.562 1 44.59 436 ASN B CA 1
ATOM 7132 C C . ASN B 1 436 ? 4.078 -3.227 45.531 1 44.59 436 ASN B C 1
ATOM 7134 O O . ASN B 1 436 ? 4.426 -3.732 46.594 1 44.59 436 ASN B O 1
ATOM 7138 N N . PHE B 1 437 ? 4.391 -2.002 45.156 1 44.69 437 PHE B N 1
ATOM 7139 C CA . PHE B 1 437 ? 5.281 -1.255 46.031 1 44.69 437 PHE B CA 1
ATOM 7140 C C . PHE B 1 437 ? 4.551 -0.805 47.281 1 44.69 437 PHE B C 1
ATOM 7142 O O . PHE B 1 437 ? 5.125 -0.795 48.375 1 44.69 437 PHE B O 1
ATOM 7149 N N . CYS B 1 438 ? 3.289 -0.588 47.094 1 45.69 438 CYS B N 1
ATOM 7150 C CA . CYS B 1 438 ? 2.498 -0.234 48.25 1 45.69 438 CYS B CA 1
ATOM 7151 C C . CYS B 1 438 ? 2.365 -1.422 49.188 1 45.69 438 CYS B C 1
ATOM 7153 O O . CYS B 1 438 ? 2.361 -1.252 50.406 1 45.69 438 CYS B O 1
ATOM 7155 N N . VAL B 1 439 ? 2.457 -2.607 48.562 1 50.25 439 VAL B N 1
ATOM 7156 C CA . VAL B 1 439 ? 2.318 -3.805 49.375 1 50.25 439 VAL B CA 1
ATOM 7157 C C . VAL B 1 439 ? 3.629 -4.082 50.094 1 50.25 439 VAL B C 1
ATOM 7159 O O . VAL B 1 439 ? 3.625 -4.43 51.281 1 50.25 439 VAL B O 1
ATOM 7162 N N . LEU B 1 440 ? 4.727 -3.764 49.438 1 50.59 440 LEU B N 1
ATOM 7163 C CA . LEU B 1 440 ? 6.008 -4.027 50.094 1 50.59 440 LEU B CA 1
ATOM 7164 C C . LEU B 1 440 ? 6.273 -3.021 51.219 1 50.59 440 LEU B C 1
ATOM 7166 O O . LEU B 1 440 ? 6.742 -3.395 52.281 1 50.59 440 LEU B O 1
ATOM 7170 N N . LEU B 1 441 ? 5.824 -1.84 51 1 51.47 441 LEU B N 1
ATOM 7171 C CA . LEU B 1 441 ? 5.984 -0.844 52.031 1 51.47 441 LEU B CA 1
ATOM 7172 C C . LEU B 1 441 ? 5.066 -1.149 53.219 1 51.47 441 LEU B C 1
ATOM 7174 O O . LEU B 1 441 ? 5.449 -0.961 54.375 1 51.47 441 LEU B O 1
ATOM 7178 N N . ALA B 1 442 ? 3.971 -1.859 52.812 1 53.09 442 ALA B N 1
ATOM 7179 C CA . ALA B 1 442 ? 3.035 -2.26 53.844 1 53.09 442 ALA B CA 1
ATOM 7180 C C . ALA B 1 442 ? 3.578 -3.443 54.656 1 53.09 442 ALA B C 1
ATOM 7182 O O . ALA B 1 442 ? 3.459 -3.482 55.875 1 53.09 442 ALA B O 1
ATOM 7183 N N . VAL B 1 443 ? 4.309 -4.266 53.938 1 52.81 443 VAL B N 1
ATOM 7184 C CA . VAL B 1 443 ? 4.852 -5.445 54.594 1 52.81 443 VAL B CA 1
ATOM 7185 C C . VAL B 1 443 ? 6.055 -5.051 55.469 1 52.81 443 VAL B C 1
ATOM 7187 O O . VAL B 1 443 ? 6.219 -5.535 56.594 1 52.81 443 VAL B O 1
ATOM 7190 N N . LEU B 1 444 ? 6.777 -4.094 55.031 1 50.78 444 LEU B N 1
ATOM 7191 C CA . LEU B 1 444 ? 7.934 -3.65 55.812 1 50.78 444 LEU B CA 1
ATOM 7192 C C . LEU B 1 444 ? 7.5 -2.9 57.062 1 50.78 444 LEU B C 1
ATOM 7194 O O . LEU B 1 444 ? 8.133 -3.021 58.125 1 50.78 444 LEU B O 1
ATOM 7198 N N . ARG B 1 445 ? 6.336 -2.312 56.969 1 52.12 445 ARG B N 1
ATOM 7199 C CA . ARG B 1 445 ? 5.793 -1.652 58.156 1 52.12 445 ARG B CA 1
ATOM 7200 C C . ARG B 1 445 ? 5.266 -2.672 59.156 1 52.12 445 ARG B C 1
ATOM 7202 O O . ARG B 1 445 ? 5.41 -2.488 60.375 1 52.12 445 ARG B O 1
ATOM 7209 N N . VAL B 1 446 ? 4.758 -3.793 58.562 1 53.59 446 VAL B N 1
ATOM 7210 C CA . VAL B 1 446 ? 4.211 -4.816 59.438 1 53.59 446 VAL B CA 1
ATOM 7211 C C . VAL B 1 446 ? 5.348 -5.551 60.156 1 53.59 446 VAL B C 1
ATOM 7213 O O . VAL B 1 446 ? 5.246 -5.863 61.344 1 53.59 446 VAL B O 1
ATOM 7216 N N . LEU B 1 447 ? 6.465 -5.625 59.5 1 50.16 447 LEU B N 1
ATOM 7217 C CA . LEU B 1 447 ? 7.57 -6.34 60.125 1 50.16 447 LEU B CA 1
ATOM 7218 C C . LEU B 1 447 ? 8.25 -5.48 61.188 1 50.16 447 LEU B C 1
ATOM 7220 O O . LEU B 1 447 ? 8.781 -6.004 62.156 1 50.16 447 LEU B O 1
ATOM 7224 N N . GLN B 1 448 ? 8.203 -4.203 61.031 1 51.56 448 GLN B N 1
ATOM 7225 C CA . GLN B 1 448 ? 8.766 -3.342 62.062 1 51.56 448 GLN B CA 1
ATOM 7226 C C . GLN B 1 448 ? 7.906 -3.371 63.312 1 51.56 448 GLN B C 1
ATOM 7228 O O . GLN B 1 448 ? 8.398 -3.127 64.438 1 51.56 448 GLN B O 1
ATOM 7233 N N . PHE B 1 449 ? 6.594 -3.711 63.125 1 52.03 449 PHE B N 1
ATOM 7234 C CA . PHE B 1 449 ? 5.742 -3.781 64.312 1 52.03 449 PHE B CA 1
ATOM 7235 C C . PHE B 1 449 ? 5.969 -5.086 65.062 1 52.03 449 PHE B C 1
ATOM 7237 O O . PHE B 1 449 ? 5.629 -5.195 66.25 1 52.03 449 PHE B O 1
ATOM 7244 N N . ILE B 1 450 ? 6.457 -6.105 64.312 1 49 450 ILE B N 1
ATOM 7245 C CA . ILE B 1 450 ? 6.609 -7.359 65.062 1 49 450 ILE B CA 1
ATOM 7246 C C . ILE B 1 450 ? 7.938 -7.359 65.812 1 49 450 ILE B C 1
ATOM 7248 O O . ILE B 1 450 ? 8.086 -8.062 66.812 1 49 450 ILE B O 1
ATOM 7252 N N . GLN B 1 451 ? 8.938 -6.555 65.562 1 35.59 451 GLN B N 1
ATOM 7253 C CA . GLN B 1 451 ? 10.078 -6.562 66.438 1 35.59 451 GLN B CA 1
ATOM 7254 C C . GLN B 1 451 ? 9.898 -5.559 67.562 1 35.59 451 GLN B C 1
ATOM 7256 O O . GLN B 1 451 ? 9.438 -4.438 67.375 1 35.59 451 GLN B O 1
#

Solvent-accessible surface area (backbone atoms only — not comparable to full-atom values): 46445 Å² total; per-residue (Å²): 136,72,63,67,62,57,55,53,52,52,48,49,49,48,46,47,48,49,47,45,48,50,46,56,69,64,50,74,70,62,74,51,20,41,37,39,37,42,30,36,45,48,4,26,69,48,37,66,75,50,38,83,39,65,51,49,36,45,26,57,61,56,2,22,30,23,47,39,22,36,39,49,43,45,31,29,72,62,18,36,52,48,19,39,38,31,20,42,56,29,77,74,43,61,44,64,42,63,55,42,53,27,75,78,81,67,47,70,38,58,65,71,76,43,78,72,46,31,36,54,88,60,56,76,60,74,34,51,69,54,36,34,44,73,66,72,39,45,33,32,38,37,34,40,76,70,70,65,38,65,57,97,68,75,63,80,36,72,40,65,30,95,89,53,46,54,53,36,68,71,50,32,52,51,47,52,56,44,52,76,77,22,40,33,29,40,36,39,36,57,60,40,28,55,49,29,20,67,63,12,57,88,61,57,42,80,88,72,34,58,55,56,56,39,39,37,52,35,48,37,55,50,49,52,50,20,73,75,35,82,38,32,30,40,37,40,35,11,56,33,22,55,40,44,32,56,77,89,40,55,40,56,52,64,80,56,45,72,62,88,49,46,59,34,29,40,51,53,35,20,40,32,36,41,40,54,34,88,90,36,55,65,59,54,49,47,35,37,63,69,75,38,53,50,88,64,39,44,69,31,44,36,32,86,82,71,39,72,52,64,72,88,47,57,72,59,39,51,58,67,33,54,50,32,39,36,42,27,39,92,43,28,28,38,40,65,74,59,48,91,35,29,39,68,65,62,64,89,82,61,77,46,32,17,46,49,33,42,67,46,71,40,42,62,27,21,1,22,42,35,31,38,29,68,53,36,30,64,42,35,79,48,67,72,36,53,47,29,23,53,28,36,43,51,31,52,65,63,69,46,74,71,65,82,46,90,31,40,44,84,79,48,46,80,52,33,30,73,68,46,46,51,52,46,49,63,75,52,61,53,77,63,57,63,50,50,53,54,46,49,56,49,49,55,52,52,54,58,66,71,103,136,72,65,66,62,56,55,53,52,52,49,50,48,47,46,47,48,47,46,46,49,50,47,55,70,65,48,75,73,59,75,51,19,41,37,39,37,42,32,37,45,48,3,25,69,48,37,64,74,49,39,84,40,65,50,51,36,45,25,57,61,56,3,21,31,25,48,38,22,36,40,50,42,43,31,30,71,62,17,35,50,49,20,39,39,31,19,41,57,29,77,74,43,61,43,64,41,66,54,42,54,27,74,78,81,67,49,70,37,59,63,72,76,43,77,72,46,32,36,53,88,60,57,76,62,73,34,51,69,52,38,34,44,74,66,72,39,44,32,32,38,36,34,40,76,69,70,67,38,65,56,98,67,74,63,81,36,72,41,62,30,95,91,53,47,53,52,35,67,72,48,33,54,51,49,52,56,44,52,75,75,22,40,34,29,41,37,39,36,57,59,41,28,54,50,30,21,66,64,12,59,89,61,55,41,79,87,71,34,58,53,56,54,38,39,36,54,35,48,36,55,49,50,53,51,20,72,74,35,82,38,33,30,38,38,40,35,10,58,33,23,55,42,46,32,56,76,88,40,56,40,55,51,65,83,56,46,70,63,88,51,46,59,35,29,39,52,54,35,21,40,31,35,39,40,54,34,90,91,35,56,66,58,53,50,45,36,38,63,69,73,38,53,49,88,65,40,44,70,32,45,38,33,85,83,72,37,71,50,65,71,89,46,56,71,58,39,52,60,66,32,56,50,32,39,35,42,27,39,90,42,28,27,38,39,63,75,59,47,92,36,29,38,68,65,62,63,89,82,60,77,45,31,17,46,48,33,41,66,47,71,41,44,64,27,20,1,22,41,36,33,38,29,68,51,37,30,64,43,36,80,48,67,73,37,56,47,30,23,54,28,36,42,51,30,50,64,62,70,45,74,69,64,83,44,91,32,40,45,83,79,49,45,82,53,34,29,72,68,47,44,51,52,45,50,64,75,52,59,52,77,64,56,62,51,49,54,52,46,50,56,48,48,55,53,52,54,59,68,72,101

Radius of gyration: 31.4 Å; Cα contacts (8 Å, |Δi|>4): 1913; chains: 2; bounding box: 88×86×95 Å

Nearest PDB structures (foldseek):
  5hrt-assembly1_A  TM=8.491E-01  e=3.153E-29  Mus musculus
  3nkp-assembly1_A  TM=8.547E-01  e=5.876E-29  Mus musculus
  8c3p-assembly2_B  TM=8.500E-01  e=5.188E-29  Homo sapiens
  3way-assembly1_A  TM=8.548E-01  e=3.155E-28  Mus musculus
  9eu5-assembly1_A  TM=8.392E-01  e=4.584E-28  Rattus norvegicus

pLDDT: mean 88.78, std 16.47, range [30.91, 98.94]

Secondary structure (DSSP, 8-state):
--HHHHHHHHHHHHHHHHHHHHHHHHH-----EEEEEEETT-SHHHHHHHTTSHHHHHHHHHSEEEEEEE--SS--HHHHHHHHHHS--HHHH---SSSEE-TTT--EE-TTSSGGGGSTTT--S--HHHHHHHTT--EEEES-GGGGS--SS--SEEE--TT--TTSHHHHHHHHHHHHH-SEEEEEE-HHHHHHHHH-STT--TTT-HHHHHHHHHHHHHHHHHHH-SSEEEEEEE----EE--GGGEEEGGGTS-GGGEEEEE--BSEEEEEEPTT-HHHHHHIIIIISPPTTEEEEE--TTT-SS-GGG----SSSS-SEEEEEPTT-EEE---GGGEESPP-TT---SEE--S-TT-GGG-EEEEEESTTB-SSEE---EEHHHHHHHHHHHHT------S--GGGTGGGB-HHHHHHHHHHS--HHHHHHHHHHHHHHHHHHHH-/--HHHHHHHHHHHHHHHHHHHHHHHHH-----EEEEEEETT-SHHHHHHHTTSHHHHHHHHHSEEEEEEE--SS--HHHHHHHHHHS--HHHH---SSSEE-TTT--EE-TTSSGGGGSTTT--S--HHHHHHHTT--EEEES-GGGGS--SS--SEEE--TT--TTSHHHHHHHHHHHHH-SEEEEEE-HHHHHHHHH-STT--TTT-HHHHHHHHHHHHHHHHHHH-SSEEEEEEE----EE--GGGEEEGGGTS-GGGEEEEE--BSEEEEEEPTT-HHHHHHIIIIISPPTTEEEEE--TTT-SS-GGG----SSSS-SEEEEEPTT-EEE---GGGEESPP-TT---SEE--S-TT-GGG-EEEEEESTTB-SSEE---EEHHHHHHHHHHHHT------S--GGGTGGGB-HHHHHHHHHHS--HHHHHHHHHHHHHHHHHHHH-

Sequence (902 aa):
MNWLSYFAEIEKNVNMSMLLILLVFLLNAAAQKLAVVIVDGLAANTFHKFSHMPAFRTFEEEGVWSTKLIPVFPTFAISNRHSLLTGVPPKRHGIIGDFIYNWKNHRRFHNFTETSDFSRDWWSIEPIYISALRSKASVAMFFFPECQVEWELSPHICVPSRGKSFSDESQAKLIVKSTMENDLTLIYHPKIGDELRRIGVHHANERRSKEVKRFAQSLERLVAQARERIDLNVIVVSTHGLIDVPRKNIRVLDEHIPMELIENTIGSGAIKQLLVKKGKTHQVFSQLREHHPIPNVKVYYTSPNSGDIPTHYNYKKSDVVPDLVLLADPGYAIVTKDERKQFPRPNLREISAAIDGYNNELPGISGVFLAYGPAFRVGYRKGPIELFDVYSLMCSLLSIQCNPTPGRTRRIDDVVTSDTRVAFRRSNPSATTLLNFCVLLAVLRVLQFIQMNWLSYFAEIEKNVNMSMLLILLVFLLNAAAQKLAVVIVDGLAANTFHKFSHMPAFRTFEEEGVWSTKLIPVFPTFAISNRHSLLTGVPPKRHGIIGDFIYNWKNHRRFHNFTETSDFSRDWWSIEPIYISALRSKASVAMFFFPECQVEWELSPHICVPSRGKSFSDESQAKLIVKSTMENDLTLIYHPKIGDELRRIGVHHANERRSKEVKRFAQSLERLVAQARERIDLNVIVVSTHGLIDVPRKNIRVLDEHIPMELIENTIGSGAIKQLLVKKGKTHQVFSQLREHHPIPNVKVYYTSPNSGDIPTHYNYKKSDVVPDLVLLADPGYAIVTKDERKQFPRPNLREISAAIDGYNNELPGISGVFLAYGPAFRVGYRKGPIELFDVYSLMCSLLSIQCNPTPGRTRRIDDVVTSDTRVAFRRSNPSATTLLNFCVLLAVLRVLQFIQ

InterPro domains:
  IPR002591 Type I phosphodiesterase/nucleotide pyrophosphatase/phosphate transferase [PF01663] (34-341)
  IPR017850 Alkaline-phosphatase-like, core domain superfamily [G3DSA:3.40.720.10] (27-420)
  IPR017850 Alkaline-phosphatase-like, core domain superfamily [SSF53649] (19-398)

Foldseek 3Di:
DDPPVVVVVVCVVCCVVVVVVVCVVVPPPPQFAEEEEAEAACALLNCVQCCPDPLNVQLQFFAEKENFEFFAFQLEPVQRVQCLFAQAHCVPQVCRYQWFAQQVVGDIQNNLPDPCNLECVNGPGDGNQVLCVVVVFAEAEAQDSNQSRDDPDHHPYDHHPPVNFLLDPVVLVVQLVVSVVGRYYYHYHYVSVVQCLAPNSVPDHVVRRVVVVSNSVSSVVNQVSQVVDQRYKYKYKHNWFKFFADPVQEAEPVVQDPCVQFQAWEDKFQKIATHGPPPCLVVVQCSCAPPGPTPQKHKWFADPPDTPPDCSNVDHDDSGGDGIMIGGHGRHMYDYPPQNRYPPRDPVVDRTRIDGRHDSPDSRIGGMMGMHHNFFGTSHYDYHDYSSQSSVVVCLSSLGDHDDHPHDVVNPVNGTDPVSSVSSCVSVPDPVVVVVVVVVVVVVVVVVVVD/DDPPVVVVVVVVVCVVVVVVVVVVVVPPPPQFAEEEEAEAACALLNCVQCCPDPLNVQLQFFAEKENFEFFAFQLEPVQRVQCLFAQAHCVPQVCRYQWFAQQVVGDIQNNLPDPCNLECVNGPGDGNQVLCVVVVFAEAEAQDSNQSRDDPDHHPHDHHPPVNFLLDPVVLVVQLVVSVVGRYYYHYHYVSVVQCLAPNSVPDHVVRRVVVVSNSVSSVVNQVSQVVDQRYKYKYKHNWFKFFADPVQEAEPVVQDPCVQFQAWEDKFQKIATHGPPPCVVVVQCSCAPPGPTPQKHKWFADPPDTPPDCSNVQHDDSGGDGIMIGGHGNHMYDYPPQNRYPPRDPVVDRTRIDGRHDSPDSRIGGMMGMHHNFFGTSHYDYHDYSSQSSVVVCLSSLGDHDDHPHDVVNPVNGTDPVSSVSSCVSVPDPVVVVVVVVVVVVVVVVVVVD

Organism: NCBI:txid2654633